Protein AF-0000000087416046 (afdb_homodimer)

pLDDT: mean 92.06, std 15.24, range [21.73, 98.94]

Nearest PDB structures (foldseek):
  7p24-assembly1_AAA  TM=9.335E-01  e=4.033E-49  Bacteroides thetaiotaomicron VPI-5482
  7lj2-assembly2_B  TM=8.803E-01  e=3.983E-43  Bacteroides uniformis
  7sno-assembly1_A  TM=9.105E-01  e=3.456E-42  Phocaeicola plebeius DSM 17135
  7lha-assembly2_B  TM=8.702E-01  e=7.708E-43  Bacteroides uniformis
  7lha-assembly1_A  TM=8.653E-01  e=3.456E-42  Bacteroides uniformis

Solvent-accessible surface area (backbone atoms only — not comparable to full-atom values): 48612 Å² total; per-residue (Å²): 141,78,86,68,85,73,79,75,73,75,80,80,78,76,75,75,74,73,74,70,74,70,71,68,73,73,69,74,78,56,49,24,37,36,41,37,30,29,27,40,34,29,43,49,81,31,32,82,59,67,30,85,81,52,71,30,68,48,55,35,45,37,28,52,43,1,32,28,38,77,32,24,31,36,45,26,25,39,62,24,23,24,42,49,14,33,37,41,6,26,55,40,79,69,52,52,19,49,26,85,81,57,24,50,68,51,86,83,56,70,35,45,62,54,56,42,40,75,70,59,30,46,32,34,41,25,29,49,50,45,27,55,74,34,57,36,89,53,82,63,78,38,40,36,30,28,60,59,80,68,39,51,70,64,20,50,40,16,56,39,65,84,37,63,74,35,79,49,90,51,43,37,58,58,52,34,43,49,52,47,47,51,46,68,74,66,52,70,82,88,44,42,36,36,37,37,43,21,38,53,44,37,33,87,68,25,59,50,53,78,94,44,69,68,60,62,52,75,49,69,66,80,79,42,93,40,31,66,37,56,83,70,66,38,67,67,60,46,66,62,65,70,63,32,57,36,39,63,57,73,43,61,60,34,54,40,67,54,49,46,51,47,30,33,47,43,22,43,42,54,49,23,53,43,49,35,52,49,53,50,50,30,50,74,69,73,40,44,73,51,26,35,37,36,38,34,35,30,16,9,28,34,77,22,50,56,30,20,39,56,51,52,48,87,50,62,47,10,18,27,16,40,35,30,38,21,29,62,82,69,23,59,62,54,37,74,45,70,64,69,43,45,40,28,18,49,29,31,27,54,29,52,64,55,72,42,86,67,62,83,80,35,67,37,53,54,53,67,76,53,48,76,63,53,83,80,55,88,73,71,66,60,52,64,38,46,40,57,48,55,86,47,99,37,44,39,61,28,29,34,31,30,43,41,86,43,42,36,40,39,39,29,73,50,84,80,67,46,66,41,25,30,50,38,76,84,33,72,81,62,66,65,45,48,53,90,38,77,93,41,47,66,59,50,52,54,48,54,49,48,39,52,48,46,38,58,76,64,61,39,71,78,78,115,138,84,83,79,79,73,81,75,70,88,73,78,76,75,76,75,74,72,73,70,73,70,69,69,71,74,68,74,78,56,50,25,38,37,41,38,30,29,27,40,33,28,44,49,80,32,32,80,61,65,30,86,80,53,72,30,70,47,55,34,45,37,27,51,42,1,33,28,38,77,32,22,32,35,44,25,24,38,61,23,23,23,42,50,14,34,36,40,6,25,54,40,78,70,51,51,18,48,27,85,80,58,23,49,68,52,87,85,56,71,35,44,63,54,55,40,40,76,70,59,32,47,33,35,42,23,29,49,50,47,27,55,72,35,58,38,88,54,84,65,78,37,40,35,32,26,60,59,79,66,37,50,70,64,19,50,41,17,57,39,64,86,37,63,73,36,79,48,90,52,43,38,58,59,53,35,43,50,52,48,47,52,45,68,75,65,53,70,83,88,43,42,37,34,38,37,43,20,37,52,43,37,33,86,68,25,59,50,51,78,93,45,71,68,60,62,52,74,49,69,66,79,78,41,94,40,32,66,37,56,83,69,66,38,68,68,60,45,64,62,65,70,63,32,56,36,38,63,57,74,44,62,61,35,56,41,68,53,49,49,51,45,29,33,48,43,22,43,42,53,49,22,53,43,51,36,52,49,52,50,50,29,49,74,69,72,40,42,72,50,26,35,36,36,39,36,36,30,16,8,29,35,77,23,50,58,30,19,38,54,51,53,48,89,52,64,48,10,17,26,16,39,35,28,39,21,28,61,85,68,22,58,60,55,37,74,44,70,65,69,43,44,40,27,19,48,30,32,26,54,29,53,64,54,70,42,84,66,61,83,81,36,67,38,55,53,54,66,76,55,46,77,61,53,82,80,56,87,72,71,64,60,49,64,37,47,41,56,47,54,86,49,99,36,44,41,60,28,30,34,30,30,42,42,87,43,42,36,40,39,39,31,71,49,86,80,67,46,66,41,26,29,50,39,76,86,33,73,79,62,66,64,46,46,54,90,38,78,91,41,48,66,58,50,52,54,46,54,50,49,38,52,50,47,38,59,76,63,61,40,72,75,77,116

Structure (mmCIF, N/CA/C/O backbone):
data_AF-0000000087416046-model_v1
#
loop_
_entity.id
_entity.type
_entity.pdbx_description
1 polymer Arylsulfatase
#
loop_
_atom_site.group_PDB
_atom_site.id
_atom_site.type_symbol
_atom_site.label_atom_id
_atom_site.label_alt_id
_atom_site.label_comp_id
_atom_site.label_asym_id
_atom_site.label_entity_id
_atom_site.label_seq_id
_atom_site.pdbx_PDB_ins_code
_atom_site.Cartn_x
_atom_site.Cartn_y
_atom_site.Cartn_z
_atom_site.occupancy
_atom_site.B_iso_or_equiv
_atom_site.auth_seq_id
_atom_site.auth_comp_id
_atom_site.auth_asym_id
_atom_site.auth_atom_id
_atom_site.pdbx_PDB_model_num
ATOM 1 N N . MET A 1 1 ? 28.672 112.625 49.062 1 23.53 1 MET A N 1
ATOM 2 C CA . MET A 1 1 ? 27.953 111.438 49.562 1 23.53 1 MET A CA 1
ATOM 3 C C . MET A 1 1 ? 27.938 110.312 48.5 1 23.53 1 MET A C 1
ATOM 5 O O . MET A 1 1 ? 27.922 110.625 47.312 1 23.53 1 MET A O 1
ATOM 9 N N . THR A 1 2 ? 28.062 109 48.969 1 24.58 2 THR A N 1
ATOM 10 C CA . THR A 1 2 ? 28.391 107.562 48.969 1 24.58 2 THR A CA 1
ATOM 11 C C . THR A 1 2 ? 27.281 106.75 48.312 1 24.58 2 THR A C 1
ATOM 13 O O . THR A 1 2 ? 27.281 105.5 48.375 1 24.58 2 THR A O 1
ATOM 16 N N . ILE A 1 3 ? 26.328 107.375 47.688 1 21.84 3 ILE A N 1
ATOM 17 C CA . ILE A 1 3 ? 25.141 106.562 47.5 1 21.84 3 ILE A CA 1
ATOM 18 C C . ILE A 1 3 ? 25.5 105.312 46.688 1 21.84 3 ILE A C 1
ATOM 20 O O . ILE A 1 3 ? 26.109 105.438 45.625 1 21.84 3 ILE A O 1
ATOM 24 N N . ARG A 1 4 ? 25.25 104.188 47.375 1 27.11 4 ARG A N 1
ATOM 25 C CA . ARG A 1 4 ? 25.25 102.75 47.594 1 27.11 4 ARG A CA 1
ATOM 26 C C . ARG A 1 4 ? 24.469 102 46.5 1 27.11 4 ARG A C 1
ATOM 28 O O . ARG A 1 4 ? 24.141 100.812 46.625 1 27.11 4 ARG A O 1
ATOM 35 N N . HIS A 1 5 ? 24.016 102.688 45.344 1 24.22 5 HIS A N 1
ATOM 36 C CA . HIS A 1 5 ? 22.969 101.938 44.625 1 24.22 5 HIS A CA 1
ATOM 37 C C . HIS A 1 5 ? 23.484 100.625 44.125 1 24.22 5 HIS A C 1
ATOM 39 O O . HIS A 1 5 ? 24.531 100.562 43.469 1 24.22 5 HIS A O 1
ATOM 45 N N . MET A 1 6 ? 23.25 99.5 44.906 1 29.17 6 MET A N 1
ATOM 46 C CA . MET A 1 6 ? 23.484 98.062 44.812 1 29.17 6 MET A CA 1
ATOM 47 C C . MET A 1 6 ? 22.797 97.5 43.562 1 29.17 6 MET A C 1
ATOM 49 O O . MET A 1 6 ? 21.578 97.562 43.469 1 29.17 6 MET A O 1
ATOM 53 N N . ILE A 1 7 ? 23.219 97.75 42.344 1 26.92 7 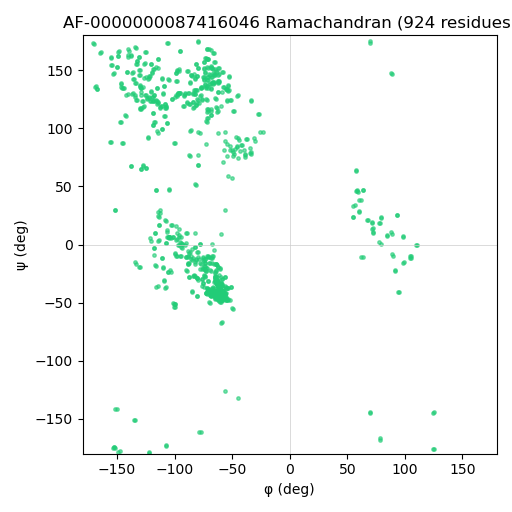ILE A N 1
ATOM 54 C CA . ILE A 1 7 ? 22.641 97.188 41.125 1 26.92 7 ILE A CA 1
ATOM 55 C C . ILE A 1 7 ? 22.672 95.625 41.188 1 26.92 7 ILE A C 1
ATOM 57 O O . ILE A 1 7 ? 23.734 95.062 41.281 1 26.92 7 ILE A O 1
ATOM 61 N N . LEU A 1 8 ? 21.719 95 41.875 1 31.66 8 LEU A N 1
ATOM 62 C CA . LEU A 1 8 ? 21.484 93.562 42 1 31.66 8 LEU A CA 1
ATOM 63 C C . LEU A 1 8 ? 21.312 92.938 40.625 1 31.66 8 LEU A C 1
ATOM 65 O O . LEU A 1 8 ? 20.219 93 40.031 1 31.66 8 LEU A O 1
ATOM 69 N N . THR A 1 9 ? 21.859 93.375 39.562 1 26.53 9 THR A N 1
ATOM 70 C CA . THR A 1 9 ? 21.25 92.75 38.375 1 26.53 9 THR A CA 1
ATOM 71 C C . THR A 1 9 ? 21.312 91.25 38.406 1 26.53 9 THR A C 1
ATOM 73 O O . THR A 1 9 ? 21.953 90.688 39.312 1 26.53 9 THR A O 1
ATOM 76 N N . MET A 1 10 ? 21.812 90.5 37.469 1 29 10 MET A N 1
ATOM 77 C CA . MET A 1 10 ? 21.266 89.75 36.375 1 29 10 MET A CA 1
ATOM 78 C C . MET A 1 10 ? 21.484 88.25 36.594 1 29 10 MET A C 1
ATOM 80 O O . MET A 1 10 ? 22.562 87.75 36.281 1 29 10 MET A O 1
ATOM 84 N N . SER A 1 11 ? 21.609 87.5 37.719 1 29.94 11 SER A N 1
ATOM 85 C CA . SER A 1 11 ? 22.234 86.25 37.469 1 29.94 11 SER A CA 1
ATOM 86 C C . SER A 1 11 ? 21.297 85.312 36.719 1 29.94 11 SER A C 1
ATOM 88 O O . SER A 1 11 ? 20.188 85 37.219 1 29.94 11 SER A O 1
ATOM 90 N N . LEU A 1 12 ? 21.203 85.312 35.375 1 32.19 12 LEU A N 1
ATOM 91 C CA . LEU A 1 12 ? 20.484 84.375 34.531 1 32.19 12 LEU A CA 1
ATOM 92 C C . LEU A 1 12 ? 20.906 82.938 34.812 1 32.19 12 LEU A C 1
ATOM 94 O O . LEU A 1 12 ? 22.062 82.562 34.625 1 32.19 12 LEU A O 1
ATOM 98 N N . LEU A 1 13 ? 20.453 82.312 35.938 1 33.59 13 LEU A N 1
ATOM 99 C CA . LEU A 1 13 ? 20.625 80.875 36.156 1 33.59 13 LEU A CA 1
ATOM 100 C C . LEU A 1 13 ? 20.125 80.062 34.969 1 33.59 13 LEU A C 1
ATOM 102 O O . LEU A 1 13 ? 18.938 80.125 34.625 1 33.59 13 LEU A O 1
ATOM 106 N N . GLY A 1 14 ? 20.906 79.812 33.875 1 33.25 14 GLY A N 1
ATOM 107 C CA . GLY A 1 14 ? 20.656 78.875 32.812 1 33.25 14 GLY A CA 1
ATOM 108 C C . GLY A 1 14 ? 20.219 77.5 33.312 1 33.25 14 GLY A C 1
ATOM 109 O O . GLY A 1 14 ? 20.906 76.938 34.125 1 33.25 14 GLY A O 1
ATOM 110 N N . ALA A 1 15 ? 18.875 77.25 33.438 1 36.81 15 ALA A N 1
ATOM 111 C CA . ALA A 1 15 ? 18.266 75.938 33.656 1 36.81 15 ALA A CA 1
ATOM 112 C C . ALA A 1 15 ? 18.906 74.875 32.75 1 36.81 15 ALA A C 1
ATOM 114 O O . ALA A 1 15 ? 18.875 75 31.516 1 36.81 15 ALA A O 1
ATOM 115 N N . VAL A 1 16 ? 19.922 74.188 33.125 1 38.81 16 VAL A N 1
ATOM 116 C CA . VAL A 1 16 ? 20.406 73 32.5 1 38.81 16 VAL A CA 1
ATOM 117 C C . VAL A 1 16 ? 19.25 72 32.281 1 38.81 16 VAL A C 1
ATOM 119 O O . VAL A 1 16 ? 18.672 71.5 33.25 1 38.81 16 VAL A O 1
ATOM 122 N N . TRP A 1 17 ? 18.438 72.188 31.25 1 36.34 17 TRP A N 1
ATOM 123 C CA . TRP A 1 17 ? 17.562 71.125 30.844 1 36.34 17 TRP A CA 1
ATOM 124 C C . TRP A 1 17 ? 18.328 69.812 30.734 1 36.34 17 TRP A C 1
ATOM 126 O O . TRP A 1 17 ? 19.156 69.625 29.844 1 36.34 17 TRP A O 1
ATOM 136 N N . LEU A 1 18 ? 18.609 69.188 31.812 1 37.66 18 LEU A N 1
ATOM 137 C CA . LEU A 1 18 ? 19 67.812 31.719 1 37.66 18 LEU A CA 1
ATOM 138 C C . LEU A 1 18 ? 18.047 67 30.812 1 37.66 18 LEU A C 1
ATOM 140 O O . LEU A 1 18 ? 16.844 66.938 31.109 1 37.66 18 LEU A O 1
ATOM 144 N N . GLY A 1 19 ? 18.234 67.062 29.516 1 37.56 19 GLY A N 1
ATOM 145 C CA . GLY A 1 19 ? 17.594 66.125 28.641 1 37.56 19 GLY A CA 1
ATOM 146 C C . GLY A 1 19 ? 17.562 64.688 29.219 1 37.56 19 GLY A C 1
ATOM 147 O O . GLY A 1 19 ? 18.609 64.062 29.422 1 37.56 19 GLY A O 1
ATOM 148 N N . ALA A 1 20 ? 16.625 64.375 30.094 1 37.91 20 ALA A N 1
ATOM 149 C CA . ALA A 1 20 ? 16.359 63 30.391 1 37.91 20 ALA A CA 1
ATOM 150 C C . ALA A 1 20 ? 16.359 62.156 29.125 1 37.91 20 ALA A C 1
ATOM 152 O O . ALA A 1 20 ? 15.562 62.406 28.203 1 37.91 20 ALA A O 1
ATOM 153 N N . ASP A 1 21 ? 17.438 61.719 28.703 1 39.78 21 ASP A N 1
ATOM 154 C CA . ASP A 1 21 ? 17.391 60.656 27.719 1 39.78 21 ASP A CA 1
ATOM 155 C C . ASP A 1 21 ? 16.203 59.719 27.953 1 39.78 21 ASP A C 1
ATOM 157 O O . ASP A 1 21 ? 16.125 59.062 29 1 39.78 21 ASP A O 1
ATOM 161 N N . ARG A 1 22 ? 15.031 60.094 27.578 1 41.56 22 ARG A N 1
ATOM 162 C CA . ARG A 1 22 ? 13.992 59.062 27.5 1 41.56 22 ARG A CA 1
ATOM 163 C C . ARG A 1 22 ? 14.586 57.719 27.078 1 41.56 22 ARG A C 1
ATOM 165 O O . ARG A 1 22 ? 14.992 57.562 25.938 1 41.56 22 ARG A O 1
ATOM 172 N N . VAL A 1 23 ? 15.164 57.062 27.969 1 40.38 23 VAL A N 1
ATOM 173 C CA . VAL A 1 23 ? 15.328 55.656 27.656 1 40.38 23 VAL A CA 1
ATOM 174 C C . VAL A 1 23 ? 14.094 55.125 26.938 1 40.38 23 VAL A C 1
ATOM 176 O O . VAL A 1 23 ? 13 55.094 27.5 1 40.38 23 VAL A O 1
ATOM 179 N N . GLN A 1 24 ? 13.906 55.438 25.672 1 39.31 24 GLN A N 1
ATOM 180 C CA . GLN A 1 24 ? 12.891 54.688 24.969 1 39.31 24 GLN A CA 1
ATOM 181 C C . GLN A 1 24 ? 12.781 53.281 25.531 1 39.31 24 GLN A C 1
ATOM 183 O O . GLN A 1 24 ? 13.781 52.562 25.641 1 39.31 24 GLN A O 1
ATOM 188 N N . ALA A 1 25 ? 12.016 53 26.406 1 40.66 25 ALA A N 1
ATOM 189 C CA . ALA A 1 25 ? 11.688 51.625 26.797 1 40.66 25 ALA A CA 1
ATOM 190 C C . ALA A 1 25 ? 11.906 50.656 25.625 1 40.66 25 ALA A C 1
ATOM 192 O O . ALA A 1 25 ? 11.367 50.844 24.547 1 40.66 25 ALA A O 1
ATOM 193 N N . ALA A 1 26 ? 12.977 50 25.531 1 42.91 26 ALA A N 1
ATOM 194 C CA . ALA A 1 26 ? 13.258 49 24.531 1 42.91 26 ALA A CA 1
ATOM 195 C C . ALA A 1 26 ? 12.016 48.156 24.219 1 42.91 26 ALA A C 1
ATOM 197 O O . ALA A 1 26 ? 11.352 47.656 25.141 1 42.91 26 ALA A O 1
ATOM 198 N N . GLU A 1 27 ? 11.203 48.5 23.266 1 49.03 27 GLU A N 1
ATOM 199 C CA . GLU A 1 27 ? 10.133 47.594 22.828 1 49.03 27 GLU A CA 1
ATOM 200 C C . GLU A 1 27 ? 10.5 46.156 23.078 1 49.03 27 GLU A C 1
ATOM 202 O O . GLU A 1 27 ? 11.648 45.75 22.875 1 49.03 27 GLU A O 1
ATOM 207 N N . PRO A 1 28 ? 9.82 45.469 24 1 54 28 PRO A N 1
ATOM 208 C CA . PRO A 1 28 ? 10.148 44.062 24.219 1 54 28 PRO A CA 1
ATOM 209 C C . PRO A 1 28 ? 10.57 43.375 22.922 1 54 28 PRO A C 1
ATOM 211 O O . PRO A 1 28 ? 10.07 43.688 21.844 1 54 28 PRO A O 1
ATOM 214 N N . PRO A 1 29 ? 11.719 42.812 22.984 1 68.25 29 PRO A N 1
ATOM 215 C CA . PRO A 1 29 ? 12.25 42.156 21.797 1 68.25 29 PRO A CA 1
ATOM 216 C C . PRO A 1 29 ? 11.242 41.219 21.141 1 68.25 29 PRO A C 1
ATOM 218 O O . PRO A 1 29 ? 10.531 40.469 21.828 1 68.25 29 PRO A O 1
ATOM 221 N N . ARG A 1 30 ? 10.812 41.531 19.938 1 89.44 30 ARG A N 1
ATOM 222 C CA . ARG A 1 30 ? 9.961 40.688 19.109 1 89.44 30 ARG A CA 1
ATOM 223 C C . ARG A 1 30 ? 10.461 39.25 19.094 1 89.44 30 ARG A C 1
ATOM 225 O O . ARG A 1 30 ? 11.656 39 18.953 1 89.44 30 ARG A O 1
ATOM 232 N N . PRO A 1 31 ? 9.555 38.344 19.391 1 96.75 31 PRO A N 1
ATOM 233 C CA . PRO A 1 31 ? 10.016 36.938 19.406 1 96.75 31 PRO A CA 1
ATOM 234 C C . PRO A 1 31 ? 10.398 36.438 18.031 1 96.75 31 PRO A C 1
ATOM 236 O O . PRO A 1 31 ? 9.953 36.969 17.016 1 96.75 31 PRO A O 1
ATOM 239 N N . ASN A 1 32 ? 11.352 35.438 18 1 98.38 32 ASN A N 1
ATOM 240 C CA . ASN A 1 32 ? 11.492 34.562 16.844 1 98.38 32 ASN A CA 1
ATOM 241 C C . ASN A 1 32 ? 10.336 33.562 16.75 1 98.38 32 ASN A C 1
ATOM 243 O O . ASN A 1 32 ? 9.602 33.375 17.719 1 98.38 32 ASN A O 1
ATOM 247 N N . PHE A 1 33 ? 10.156 33 15.539 1 98.81 33 PHE A N 1
ATOM 248 C CA . PHE A 1 33 ? 9.102 32.031 15.359 1 98.81 33 PHE A CA 1
ATOM 249 C C . PHE A 1 33 ? 9.633 30.781 14.672 1 98.81 33 PHE A C 1
ATOM 251 O O . PHE A 1 33 ? 10.438 30.875 13.734 1 98.81 33 PHE A O 1
ATOM 258 N N . VAL A 1 34 ? 9.219 29.594 15.156 1 98.94 34 VAL A N 1
ATOM 259 C CA . VAL A 1 34 ? 9.258 28.344 14.414 1 98.94 34 VAL A CA 1
ATOM 260 C C . VAL A 1 34 ? 7.844 27.766 14.32 1 98.94 34 VAL A C 1
ATOM 262 O O . VAL A 1 34 ? 7.176 27.578 15.336 1 98.94 34 VAL A O 1
ATOM 265 N N . ILE A 1 35 ? 7.43 27.547 13.125 1 98.94 35 ILE A N 1
ATOM 266 C CA . ILE A 1 35 ? 6.098 27 12.898 1 98.94 35 ILE A CA 1
ATOM 267 C C . ILE A 1 35 ? 6.215 25.641 12.211 1 98.94 35 ILE A C 1
ATOM 269 O O . ILE A 1 35 ? 6.492 25.562 11.016 1 98.94 35 ILE A O 1
ATOM 273 N N . PHE A 1 36 ? 5.973 24.625 13.008 1 98.94 36 PHE A N 1
ATOM 274 C CA . PHE A 1 36 ? 5.93 23.25 12.492 1 98.94 36 PHE A CA 1
ATOM 275 C C . PHE A 1 36 ? 4.535 22.906 11.977 1 98.94 36 PHE A C 1
ATOM 277 O O . PHE A 1 36 ? 3.533 23.266 12.594 1 98.94 36 PHE A O 1
ATOM 284 N N . MET A 1 37 ? 4.527 22.219 10.867 1 98.81 37 MET A N 1
ATOM 285 C CA . MET A 1 37 ? 3.26 21.672 10.398 1 98.81 37 MET A CA 1
ATOM 286 C C . MET A 1 37 ? 3.457 20.266 9.812 1 98.81 37 MET A C 1
ATOM 288 O O . MET A 1 37 ? 4.367 20.047 9.016 1 98.81 37 MET A O 1
ATOM 292 N N . THR A 1 38 ? 2.664 19.359 10.258 1 98.81 38 THR A N 1
ATOM 293 C CA . THR A 1 38 ? 2.621 18.031 9.656 1 98.81 38 THR A CA 1
ATOM 294 C C . THR A 1 38 ? 1.504 17.953 8.617 1 98.81 38 THR A C 1
ATOM 296 O O . THR A 1 38 ? 0.686 18.859 8.5 1 98.81 38 THR A O 1
ATOM 299 N N . ASP A 1 39 ? 1.537 16.891 7.809 1 98.25 39 ASP A N 1
ATOM 300 C CA . ASP A 1 39 ? 0.532 16.641 6.781 1 98.25 39 ASP A CA 1
ATOM 301 C C . ASP A 1 39 ? -0.323 15.422 7.141 1 98.25 39 ASP A C 1
ATOM 303 O O . ASP A 1 39 ? 0.093 14.281 6.93 1 98.25 39 ASP A O 1
ATOM 307 N N . ASP A 1 40 ? -1.564 15.703 7.707 1 98.5 40 ASP A N 1
ATOM 308 C CA . ASP A 1 40 ? -2.52 14.641 7.977 1 98.5 40 ASP A CA 1
ATOM 309 C C . ASP A 1 40 ? -2.381 14.125 9.406 1 98.5 40 ASP A C 1
ATOM 311 O O . ASP A 1 40 ? -2.725 12.984 9.703 1 98.5 40 ASP A O 1
ATOM 315 N N . GLN A 1 41 ? -1.865 14.914 10.375 1 98.81 41 GLN A N 1
ATOM 316 C CA . GLN A 1 41 ? -1.729 14.422 11.742 1 98.81 41 GLN A CA 1
ATOM 317 C C . GLN A 1 41 ? -2.992 14.695 12.555 1 98.81 41 GLN A C 1
ATOM 319 O O . GLN A 1 41 ? -3.385 15.852 12.734 1 98.81 41 GLN A O 1
ATOM 324 N N . ARG A 1 42 ? -3.512 13.688 13.031 1 98.56 42 ARG A N 1
ATOM 325 C CA . ARG A 1 42 ? -4.695 13.75 13.883 1 98.56 42 ARG A CA 1
ATOM 326 C C . ARG A 1 42 ? -4.344 14.266 15.273 1 98.56 42 ARG A C 1
ATOM 328 O O . ARG A 1 42 ? -3.205 14.133 15.727 1 98.56 42 ARG A O 1
ATOM 335 N N . PHE A 1 43 ? -5.32 14.805 15.977 1 98.38 43 PHE A N 1
ATOM 336 C CA . PHE A 1 43 ? -5.133 15.516 17.234 1 98.38 43 PHE A CA 1
ATOM 337 C C . PHE A 1 43 ? -4.551 14.602 18.297 1 98.38 43 PHE A C 1
ATOM 339 O O . PHE A 1 43 ? -3.828 15.047 19.188 1 98.38 43 PHE A O 1
ATOM 346 N N . ASP A 1 44 ? -4.863 13.305 18.25 1 97.88 44 ASP A N 1
ATOM 347 C CA . ASP A 1 44 ? -4.496 12.406 19.328 1 97.88 44 ASP A CA 1
ATOM 348 C C . ASP A 1 44 ? -3.311 11.531 18.938 1 97.88 44 ASP A C 1
ATOM 350 O O . ASP A 1 44 ? -2.979 10.57 19.641 1 97.88 44 ASP A O 1
ATOM 354 N N . ALA A 1 45 ? -2.736 11.797 17.812 1 98.44 45 ALA A N 1
ATOM 355 C CA . ALA A 1 45 ? -1.503 11.117 17.438 1 98.44 45 ALA A CA 1
ATOM 356 C C . ALA A 1 45 ? -0.289 11.773 18.078 1 98.44 45 ALA A C 1
ATOM 358 O O . ALA A 1 45 ? 0.648 12.18 17.391 1 98.44 45 ALA A O 1
ATOM 359 N N . LEU A 1 46 ? -0.375 11.93 19.359 1 97.56 46 LEU A N 1
ATOM 360 C CA . LEU A 1 46 ? 0.588 12.5 20.297 1 97.56 46 LEU A CA 1
ATOM 361 C C . LEU A 1 46 ? 0.515 11.805 21.641 1 97.56 46 LEU A C 1
ATOM 363 O O . LEU A 1 46 ? -0.576 11.578 22.172 1 97.56 46 LEU A O 1
ATOM 367 N N . SER A 1 47 ? 1.684 11.484 22.203 1 98 47 SER A N 1
ATOM 368 C CA . SER A 1 47 ? 1.647 10.844 23.516 1 98 47 SER A CA 1
ATOM 369 C C . SER A 1 47 ? 1.084 11.781 24.578 1 98 47 SER A C 1
ATOM 371 O O . SER A 1 47 ? 0.379 11.352 25.484 1 98 47 SER A O 1
ATOM 373 N N . CYS A 1 48 ? 1.255 13.078 24.5 1 97.94 48 CYS A N 1
ATOM 374 C CA . CYS A 1 48 ? 0.728 14.023 25.484 1 97.94 48 CYS A CA 1
ATOM 375 C C . CYS A 1 48 ? -0.775 14.203 25.312 1 97.94 48 CYS A C 1
ATOM 377 O O . CYS A 1 48 ? -1.438 14.781 26.172 1 97.94 48 CYS A O 1
ATOM 379 N N . ALA A 1 49 ? -1.312 13.727 24.25 1 97.88 49 ALA A N 1
ATOM 380 C CA . ALA A 1 49 ? -2.754 13.781 24.031 1 97.88 49 ALA A CA 1
ATOM 381 C C . ALA A 1 49 ? -3.416 12.453 24.406 1 97.88 49 ALA A C 1
ATOM 383 O O . ALA A 1 49 ? -4.602 12.25 24.141 1 97.88 49 ALA A O 1
ATOM 384 N N . GLY A 1 50 ? -2.629 11.523 24.938 1 96.94 50 GLY A N 1
ATOM 385 C CA . GLY A 1 50 ? -3.213 10.305 25.469 1 96.94 50 GLY A CA 1
ATOM 386 C C . GLY A 1 50 ? -2.906 9.078 24.641 1 96.94 50 GLY A C 1
ATOM 387 O O . GLY A 1 50 ? -3.324 7.973 24.969 1 96.94 50 GLY A O 1
ATOM 388 N N . ASN A 1 51 ? -2.17 9.219 23.531 1 97.56 51 ASN A N 1
ATOM 389 C CA . ASN A 1 51 ? -1.805 8.055 22.734 1 97.56 51 ASN A CA 1
ATOM 390 C C . ASN A 1 51 ? -0.899 7.105 23.5 1 97.56 51 ASN A C 1
ATOM 392 O O . ASN A 1 51 ? 0.151 7.508 24 1 97.56 51 ASN A O 1
ATOM 396 N N . THR A 1 52 ? -1.249 5.867 23.609 1 96.62 52 THR A N 1
ATOM 397 C CA . THR A 1 52 ? -0.513 4.93 24.438 1 96.62 52 THR A CA 1
ATOM 398 C C . THR A 1 52 ? 0.459 4.102 23.609 1 96.62 52 THR A C 1
ATOM 400 O O . THR A 1 52 ? 1.313 3.402 24.156 1 96.62 52 THR A O 1
ATOM 403 N N . ILE A 1 53 ? 0.375 4.184 22.297 1 96.81 53 ILE A N 1
ATOM 404 C CA . ILE A 1 53 ? 1.226 3.408 21.406 1 96.81 53 ILE A CA 1
ATOM 405 C C . ILE A 1 53 ? 2.354 4.289 20.859 1 96.81 53 ILE A C 1
ATOM 407 O O . ILE A 1 53 ? 3.529 3.936 20.984 1 96.81 53 ILE A O 1
ATOM 411 N N . LEU A 1 54 ? 2.033 5.445 20.344 1 98.12 54 LEU A N 1
ATOM 412 C CA . LEU A 1 54 ? 2.982 6.387 19.766 1 98.12 54 LEU A CA 1
ATOM 413 C C . LEU A 1 54 ? 3.621 7.254 20.844 1 98.12 54 LEU A C 1
ATOM 415 O O . LEU A 1 54 ? 2.918 7.891 21.625 1 98.12 54 LEU A O 1
ATOM 419 N N . GLN A 1 55 ? 4.918 7.23 20.922 1 98 55 GLN A N 1
ATOM 420 C CA . GLN A 1 55 ? 5.656 8.117 21.812 1 98 55 GLN A CA 1
ATOM 421 C C . GLN A 1 55 ? 6.273 9.281 21.047 1 98 55 GLN A C 1
ATOM 423 O O . GLN A 1 55 ? 6.973 9.07 20.047 1 98 55 GLN A O 1
ATOM 428 N N . THR A 1 56 ? 5.984 10.453 21.469 1 98.69 56 THR A N 1
ATOM 429 C CA . THR A 1 56 ? 6.48 11.656 20.812 1 98.69 56 THR A CA 1
ATOM 430 C C . THR A 1 56 ? 7.121 12.594 21.828 1 98.69 56 THR A C 1
ATOM 432 O O . THR A 1 56 ? 6.68 13.734 22 1 98.69 56 THR A O 1
ATOM 435 N N . PRO A 1 57 ? 8.219 12.203 22.469 1 98.81 57 PRO A N 1
ATOM 436 C CA . PRO A 1 57 ? 8.773 12.945 23.594 1 98.81 57 PRO A CA 1
ATOM 437 C C . PRO A 1 57 ? 9.211 14.359 23.219 1 98.81 57 PRO A C 1
ATOM 439 O O . PRO A 1 57 ? 9.102 15.281 24.031 1 98.81 57 PRO A O 1
ATOM 442 N N . ASN A 1 58 ? 9.742 14.578 22.031 1 98.88 58 ASN A N 1
ATOM 443 C CA . ASN A 1 58 ? 10.188 15.914 21.641 1 98.88 58 ASN A CA 1
ATOM 444 C C . ASN A 1 58 ? 9.008 16.859 21.406 1 98.88 58 ASN A C 1
ATOM 446 O O . ASN A 1 58 ? 9.055 18.016 21.797 1 98.88 58 ASN A O 1
ATOM 450 N N . ILE A 1 59 ? 7.957 16.359 20.797 1 98.94 59 ILE A N 1
ATOM 451 C CA . ILE A 1 59 ? 6.75 17.156 20.609 1 98.94 59 ILE A CA 1
ATOM 452 C C . ILE A 1 59 ? 6.09 17.406 21.969 1 98.94 59 ILE A C 1
ATOM 454 O O . ILE A 1 59 ? 5.617 18.516 22.234 1 98.94 59 ILE A O 1
ATOM 458 N N . ASP A 1 60 ? 6.125 16.406 22.828 1 98.75 60 ASP A N 1
ATOM 459 C CA . ASP A 1 60 ? 5.539 16.516 24.156 1 98.75 60 ASP A CA 1
ATOM 460 C C . ASP A 1 60 ? 6.234 17.594 24.984 1 98.75 60 ASP A C 1
ATOM 462 O O . ASP A 1 60 ? 5.609 18.25 25.828 1 98.75 60 ASP A O 1
ATOM 466 N N . ARG A 1 61 ? 7.441 17.75 24.734 1 98.62 61 ARG A N 1
ATOM 467 C CA . ARG A 1 61 ? 8.195 18.797 25.422 1 98.62 61 ARG A CA 1
ATOM 468 C C . ARG A 1 61 ? 7.621 20.172 25.125 1 98.62 61 ARG A C 1
ATOM 470 O O . ARG A 1 61 ? 7.594 21.047 26 1 98.62 61 ARG A O 1
ATOM 477 N N . LEU A 1 62 ? 7.164 20.406 23.922 1 98.75 62 LEU A N 1
ATOM 478 C CA . LEU A 1 62 ? 6.527 21.672 23.578 1 98.75 62 LEU A CA 1
ATOM 479 C C . LEU A 1 62 ? 5.273 21.891 24.422 1 98.75 62 LEU A C 1
ATOM 481 O O . LEU A 1 62 ? 5.02 23.016 24.875 1 98.75 62 LEU A O 1
ATOM 485 N N . ALA A 1 63 ? 4.531 20.828 24.562 1 98.44 63 ALA A N 1
ATOM 486 C CA . ALA A 1 63 ? 3.336 20.906 25.406 1 98.44 63 ALA A CA 1
ATOM 487 C C . ALA A 1 63 ? 3.705 21.141 26.859 1 98.44 63 ALA A C 1
ATOM 489 O O . ALA A 1 63 ? 3.104 21.984 27.531 1 98.44 63 ALA A O 1
ATOM 490 N N . ALA A 1 64 ? 4.688 20.453 27.344 1 98.44 64 ALA A N 1
ATOM 491 C CA . ALA A 1 64 ? 5.105 20.516 28.75 1 98.44 64 ALA A CA 1
ATOM 492 C C . ALA A 1 64 ? 5.645 21.906 29.094 1 98.44 64 ALA A C 1
ATOM 494 O O . ALA A 1 64 ? 5.508 22.359 30.219 1 98.44 64 ALA A O 1
ATOM 495 N N . GLU A 1 65 ? 6.195 22.594 28.109 1 98.5 65 GLU A N 1
ATOM 496 C CA . GLU A 1 65 ? 6.828 23.875 28.344 1 98.5 65 GLU A CA 1
ATOM 497 C C . GLU A 1 65 ? 5.961 25.016 27.812 1 98.5 65 GLU A C 1
ATOM 499 O O . GLU A 1 65 ? 6.387 26.172 27.797 1 98.5 65 GLU A O 1
ATOM 504 N N . GLY A 1 66 ? 4.754 24.688 27.359 1 98.5 66 GLY A N 1
ATOM 505 C CA . GLY A 1 66 ? 3.891 25.688 26.766 1 98.5 66 GLY A CA 1
ATOM 506 C C . GLY A 1 66 ? 2.414 25.391 26.953 1 98.5 66 GLY A C 1
ATOM 507 O O . GLY A 1 66 ? 1.988 25.047 28.062 1 98.5 66 GLY A O 1
ATOM 508 N N . LEU A 1 67 ? 1.677 25.688 25.906 1 98.62 67 LEU A N 1
ATOM 509 C CA . LEU A 1 67 ? 0.223 25.562 25.906 1 98.62 67 LEU A CA 1
ATOM 510 C C . LEU A 1 67 ? -0.234 24.562 24.844 1 98.62 67 LEU A C 1
ATOM 512 O O . LEU A 1 67 ? 0.201 24.625 23.703 1 98.62 67 LEU A O 1
ATOM 516 N N . ARG A 1 68 ? -1.06 23.547 25.266 1 98.62 68 ARG A N 1
ATOM 517 C CA . ARG A 1 68 ? -1.722 22.625 24.344 1 98.62 68 ARG A CA 1
ATOM 518 C C . ARG A 1 68 ? -3.215 22.922 24.266 1 98.62 68 ARG A C 1
ATOM 520 O O . ARG A 1 68 ? -3.922 22.891 25.266 1 98.62 68 ARG A O 1
ATOM 527 N N . PHE A 1 69 ? -3.654 23.25 23.062 1 98.5 69 PHE A N 1
ATOM 528 C CA . PHE A 1 69 ? -5.094 23.312 22.828 1 98.5 69 PHE A CA 1
ATOM 529 C C . PHE A 1 69 ? -5.648 21.922 22.516 1 98.5 69 PHE A C 1
ATOM 531 O O . PHE A 1 69 ? -5.121 21.219 21.656 1 98.5 69 PHE A O 1
ATOM 538 N N . THR A 1 70 ? -6.734 21.531 23.203 1 98 70 THR A N 1
ATOM 539 C CA . THR A 1 70 ? -7.309 20.203 22.984 1 98 70 THR A CA 1
ATOM 540 C C . THR A 1 70 ? -8.336 20.25 21.859 1 98 70 THR A C 1
ATOM 542 O O . THR A 1 70 ? -8.711 19.203 21.312 1 98 70 THR A O 1
ATOM 545 N N . ASN A 1 71 ? -8.781 21.469 21.516 1 98.06 71 ASN A N 1
ATOM 546 C CA . ASN A 1 71 ? -9.805 21.656 20.5 1 98.06 71 ASN A CA 1
ATOM 547 C C . ASN A 1 71 ? -9.336 22.609 19.406 1 98.06 71 ASN A C 1
ATOM 549 O O . ASN A 1 71 ? -9.906 23.688 19.234 1 98.06 71 ASN A O 1
ATOM 553 N N . MET A 1 72 ? -8.352 22.156 18.688 1 98.75 72 MET A N 1
ATOM 554 C CA . MET A 1 72 ? -7.91 22.812 17.469 1 98.75 72 MET A CA 1
ATOM 555 C C . MET A 1 72 ? -8.516 22.156 16.234 1 98.75 72 MET A C 1
ATOM 557 O O . MET A 1 72 ? -8.438 20.938 16.078 1 98.75 72 MET A O 1
ATOM 561 N N . PHE A 1 73 ? -9.133 22.984 15.32 1 98.88 73 PHE A N 1
ATOM 562 C CA . PHE A 1 73 ? -9.82 22.438 14.156 1 98.88 73 PHE A CA 1
ATOM 563 C C . PHE A 1 73 ? -9.391 23.156 12.883 1 98.88 73 PHE A C 1
ATOM 565 O O . PHE A 1 73 ? -8.992 24.312 12.93 1 98.88 73 PHE A O 1
ATOM 572 N N . VAL A 1 74 ? -9.438 22.422 11.812 1 98.88 74 VAL A N 1
ATOM 573 C CA . VAL A 1 74 ? -9.234 23.062 10.516 1 98.88 74 VAL A CA 1
ATOM 574 C C . VAL A 1 74 ? -10.586 23.359 9.875 1 98.88 74 VAL A C 1
ATOM 576 O O . VAL A 1 74 ? -11.555 22.609 10.062 1 98.88 74 VAL A O 1
ATOM 579 N N . THR A 1 75 ? -10.641 24.391 9.109 1 98.75 75 THR A N 1
ATOM 580 C CA . THR A 1 75 ? -11.906 24.875 8.586 1 98.75 75 THR A CA 1
ATOM 581 C C . THR A 1 75 ? -12.172 24.297 7.195 1 98.75 75 THR A C 1
ATOM 583 O O . THR A 1 75 ? -13.258 24.5 6.633 1 98.75 75 THR A O 1
ATOM 586 N N . ASN A 1 76 ? -11.297 23.688 6.613 1 98.5 76 ASN A N 1
ATOM 587 C CA . ASN A 1 76 ? -11.32 22.875 5.406 1 98.5 76 ASN A CA 1
ATOM 588 C C . ASN A 1 76 ? -10.312 21.734 5.484 1 98.5 76 ASN A C 1
ATOM 590 O O . ASN A 1 76 ? -9.109 21.953 5.332 1 98.5 76 ASN A O 1
ATOM 594 N N . SER A 1 77 ? -10.844 20.547 5.699 1 98.31 77 SER A N 1
ATOM 595 C CA . SER A 1 77 ? -9.961 19.406 5.949 1 98.31 77 SER A CA 1
ATOM 596 C C . SER A 1 77 ? -9.391 18.859 4.648 1 98.31 77 SER A C 1
ATOM 598 O O . SER A 1 77 ? -9.742 17.75 4.23 1 98.31 77 SER A O 1
ATOM 600 N N . LEU A 1 78 ? -8.562 19.656 4.082 1 97.5 78 LEU A N 1
ATOM 601 C CA . LEU A 1 78 ? -7.855 19.328 2.848 1 97.5 78 LEU A CA 1
ATOM 602 C C . LEU A 1 78 ? -6.527 20.078 2.77 1 97.5 78 LEU A C 1
ATOM 604 O O . LEU A 1 78 ? -6.434 21.219 3.193 1 97.5 78 LEU A O 1
ATOM 608 N N . CYS A 1 79 ? -5.555 19.516 2.182 1 96.25 79 CYS A N 1
ATOM 609 C CA . CYS A 1 79 ? -4.164 19.938 2.291 1 96.25 79 CYS A CA 1
ATOM 610 C C . CYS A 1 79 ? -4.004 21.375 1.816 1 96.25 79 CYS A C 1
ATOM 612 O O . CYS A 1 79 ? -3.725 22.281 2.617 1 96.25 79 CYS A O 1
ATOM 614 N N . ALA A 1 80 ? -4.184 21.672 0.487 1 96.19 80 ALA A N 1
ATOM 615 C CA . ALA A 1 80 ? -3.895 22.984 -0.07 1 96.19 80 ALA A CA 1
ATOM 616 C C . ALA A 1 80 ? -4.789 24.062 0.555 1 96.19 80 ALA A C 1
ATOM 618 O O . ALA A 1 80 ? -4.305 25.109 0.979 1 96.19 80 ALA A O 1
ATOM 619 N N . PRO A 1 81 ? -6.059 23.797 0.723 1 96.94 81 PRO A N 1
ATOM 620 C CA . PRO A 1 81 ? -6.926 24.812 1.335 1 96.94 81 PRO A CA 1
ATOM 621 C C . PRO A 1 81 ? -6.531 25.141 2.773 1 96.94 81 PRO A C 1
ATOM 623 O O . PRO A 1 81 ? -6.527 26.297 3.17 1 96.94 81 PRO A O 1
ATOM 626 N N . SER A 1 82 ? -6.266 24.125 3.523 1 97.94 82 SER A N 1
ATOM 627 C CA . SER A 1 82 ? -5.926 24.328 4.926 1 97.94 82 SER A CA 1
ATOM 628 C C . SER A 1 82 ? -4.629 25.125 5.074 1 97.94 82 SER A C 1
ATOM 630 O O . SER A 1 82 ? -4.531 26.016 5.922 1 97.94 82 SER A O 1
ATOM 632 N N . ARG A 1 83 ? -3.65 24.812 4.301 1 97.56 83 ARG A N 1
ATOM 633 C CA . ARG A 1 83 ? -2.369 25.516 4.328 1 97.56 83 ARG A CA 1
ATOM 634 C C . ARG A 1 83 ? -2.525 26.953 3.881 1 97.56 83 ARG A C 1
ATOM 636 O O . ARG A 1 83 ? -1.91 27.859 4.453 1 97.56 83 ARG A O 1
ATOM 643 N N . ALA A 1 84 ? -3.332 27.156 2.865 1 97.25 84 ALA A N 1
ATOM 644 C CA . ALA A 1 84 ? -3.645 28.516 2.453 1 97.25 84 ALA A CA 1
ATOM 645 C C . ALA A 1 84 ? -4.316 29.297 3.584 1 97.25 84 ALA A C 1
ATOM 647 O O . ALA A 1 84 ? -4.035 30.484 3.789 1 97.25 84 ALA A O 1
ATOM 648 N N . THR A 1 85 ? -5.156 28.625 4.293 1 98.12 85 THR A N 1
ATOM 649 C CA . THR A 1 85 ? -5.855 29.25 5.41 1 98.12 85 THR A CA 1
ATOM 650 C C . THR A 1 85 ? -4.871 29.656 6.504 1 98.12 85 THR A C 1
ATOM 652 O O . THR A 1 85 ? -4.953 30.766 7.039 1 98.12 85 THR A O 1
ATOM 655 N N . LEU A 1 86 ? -4.008 28.812 6.84 1 98.12 86 LEU A N 1
ATOM 656 C CA . LEU A 1 86 ? -3.008 29.141 7.852 1 98.12 86 LEU A CA 1
ATOM 657 C C . LEU A 1 86 ? -2.189 30.359 7.434 1 98.12 86 LEU A C 1
ATOM 659 O O . LEU A 1 86 ? -1.909 31.234 8.25 1 98.12 86 LEU A O 1
ATOM 663 N N . LEU A 1 87 ? -1.84 30.469 6.176 1 97.5 87 LEU A N 1
ATOM 664 C CA . LEU A 1 87 ? -0.965 31.516 5.66 1 97.5 87 LEU A CA 1
ATOM 665 C C . LEU A 1 87 ? -1.714 32.844 5.539 1 97.5 87 LEU A C 1
ATOM 667 O O . LEU A 1 87 ? -1.117 33.906 5.676 1 97.5 87 LEU A O 1
ATOM 671 N N . THR A 1 88 ? -3.002 32.781 5.297 1 97.44 88 THR A N 1
ATOM 672 C CA . THR A 1 88 ? -3.732 33.969 4.945 1 97.44 88 THR A CA 1
ATOM 673 C C . THR A 1 88 ? -4.602 34.438 6.113 1 97.44 88 THR A C 1
ATOM 675 O O . THR A 1 88 ? -5.051 35.594 6.141 1 97.44 88 THR A O 1
ATOM 678 N N . GLY A 1 89 ? -4.965 33.5 7.051 1 98.25 89 GLY A N 1
ATOM 679 C CA . GLY A 1 89 ? -5.93 33.812 8.102 1 98.25 89 GLY A CA 1
ATOM 680 C C . GLY A 1 89 ? -7.348 33.938 7.582 1 98.25 89 GLY A C 1
ATOM 681 O O . GLY A 1 89 ? -8.18 34.594 8.211 1 98.25 89 GLY A O 1
ATOM 682 N N . GLN A 1 90 ? -7.59 33.406 6.395 1 98.12 90 GLN A N 1
ATOM 683 C CA . GLN A 1 90 ? -8.883 33.531 5.727 1 98.12 90 GLN A CA 1
ATOM 684 C C . GLN A 1 90 ? -9.5 32.156 5.465 1 98.12 90 GLN A C 1
ATOM 686 O O . GLN A 1 90 ? -8.797 31.156 5.414 1 98.12 90 GLN A O 1
ATOM 691 N N . TYR A 1 91 ? -10.805 32.125 5.348 1 98.06 91 TYR A N 1
ATOM 692 C CA . TYR A 1 91 ? -11.516 30.953 4.883 1 98.06 91 TYR A CA 1
ATOM 693 C C . TYR A 1 91 ? -11.281 30.719 3.393 1 98.06 91 TYR A C 1
ATOM 695 O O . TYR A 1 91 ? -10.953 31.672 2.66 1 98.06 91 TYR A O 1
ATOM 703 N N . SER A 1 92 ? -11.523 29.469 2.967 1 97.12 92 SER A N 1
ATOM 704 C CA . SER A 1 92 ? -11.32 29.078 1.574 1 97.12 92 SER A CA 1
ATOM 705 C C . SER A 1 92 ? -12.164 29.938 0.633 1 97.12 92 SER A C 1
ATOM 707 O O . SER A 1 92 ? -11.734 30.266 -0.472 1 97.12 92 SER A O 1
ATOM 709 N N . HIS A 1 93 ? -13.383 30.297 1.039 1 96.69 93 HIS A N 1
ATOM 710 C CA . HIS A 1 93 ? -14.258 31.062 0.159 1 96.69 93 HIS A CA 1
ATOM 711 C C . HIS A 1 93 ? -13.703 32.438 -0.096 1 96.69 93 HIS A C 1
ATOM 713 O O . HIS A 1 93 ? -14.117 33.125 -1.039 1 96.69 93 HIS A O 1
ATOM 719 N N . THR A 1 94 ? -12.758 32.875 0.736 1 96.06 94 THR A N 1
ATOM 720 C CA . THR A 1 94 ? -12.18 34.188 0.586 1 96.06 94 THR A CA 1
ATOM 721 C C . THR A 1 94 ? -10.836 34.125 -0.132 1 96.06 94 THR A C 1
ATOM 723 O O . THR A 1 94 ? -10.625 34.781 -1.143 1 96.06 94 THR A O 1
ATOM 726 N N . HIS A 1 95 ? -9.906 33.25 0.343 1 94.88 95 HIS A N 1
ATOM 727 C CA . HIS A 1 95 ? -8.586 33.188 -0.272 1 94.88 95 HIS A CA 1
ATOM 728 C C . HIS A 1 95 ? -8.617 32.438 -1.601 1 94.88 95 HIS A C 1
ATOM 730 O O . HIS A 1 95 ? -7.668 32.531 -2.383 1 94.88 95 HIS A O 1
ATOM 736 N N . GLY A 1 96 ? -9.594 31.641 -1.811 1 94 96 GLY A N 1
ATOM 737 C CA . GLY A 1 96 ? -9.844 31.109 -3.143 1 94 96 GLY A CA 1
ATOM 738 C C . GLY A 1 96 ? -9.289 29.719 -3.348 1 94 96 GLY A C 1
ATOM 739 O O . GLY A 1 96 ? -9.625 29.047 -4.332 1 94 96 GLY A O 1
ATOM 740 N N . VAL A 1 97 ? -8.422 29.203 -2.561 1 95.25 97 VAL A N 1
ATOM 741 C CA . VAL A 1 97 ? -7.961 27.828 -2.635 1 95.25 97 VAL A CA 1
ATOM 742 C C . VAL A 1 97 ? -9 26.891 -2.01 1 95.25 97 VAL A C 1
ATOM 744 O O . VAL A 1 97 ? -8.945 26.609 -0.81 1 95.25 97 VAL A O 1
ATOM 747 N N . ARG A 1 98 ? -9.812 26.344 -2.828 1 94.5 98 ARG A N 1
ATOM 748 C CA . ARG A 1 98 ? -11 25.625 -2.361 1 94.5 98 ARG A CA 1
ATOM 749 C C . ARG A 1 98 ? -10.789 24.109 -2.438 1 94.5 98 ARG A C 1
ATOM 751 O O . ARG A 1 98 ? -11.523 23.344 -1.812 1 94.5 98 ARG A O 1
ATOM 758 N N . ASP A 1 99 ? -9.883 23.703 -3.293 1 94.06 99 ASP A N 1
ATOM 759 C CA . ASP A 1 99 ? -9.602 22.281 -3.516 1 94.06 99 ASP A CA 1
ATOM 760 C C . ASP A 1 99 ? -8.125 22.062 -3.869 1 94.06 99 ASP A C 1
ATOM 762 O O . ASP A 1 99 ? -7.32 22.984 -3.787 1 94.06 99 ASP A O 1
ATOM 766 N N . ASN A 1 100 ? -7.734 20.828 -4.137 1 92 100 ASN A N 1
ATOM 767 C CA . ASN A 1 100 ? -6.352 20.484 -4.461 1 92 100 ASN A CA 1
ATOM 768 C C . ASN A 1 100 ? -6.098 20.562 -5.965 1 92 100 ASN A C 1
ATOM 770 O O . ASN A 1 100 ? -5.059 20.109 -6.445 1 92 100 ASN A O 1
ATOM 774 N N . LYS A 1 101 ? -6.996 21.078 -6.742 1 88.88 101 LYS A N 1
ATOM 775 C CA . LYS A 1 101 ? -6.832 21.25 -8.18 1 88.88 101 LYS A CA 1
ATOM 776 C C . LYS A 1 101 ? -6.434 22.688 -8.531 1 88.88 101 LYS A C 1
ATOM 778 O O . LYS A 1 101 ? -5.441 22.906 -9.227 1 88.88 101 LYS A O 1
ATOM 783 N N . LYS A 1 102 ? -7.195 23.672 -8.086 1 83.38 102 LYS A N 1
ATOM 784 C CA . LYS A 1 102 ? -6.887 25.094 -8.195 1 83.38 102 LYS A CA 1
ATOM 785 C C . LYS A 1 102 ? -6.332 25.641 -6.887 1 83.38 102 LYS A C 1
ATOM 787 O O . LYS A 1 102 ? -7.047 26.312 -6.137 1 83.38 102 LYS A O 1
ATOM 792 N N . LYS A 1 103 ? -5.02 25.547 -6.707 1 83.69 103 LYS A N 1
ATOM 793 C CA . LYS A 1 103 ? -4.418 25.703 -5.387 1 83.69 103 LYS A CA 1
ATOM 794 C C . LYS A 1 103 ? -3.576 26.984 -5.324 1 83.69 103 LYS A C 1
ATOM 796 O O . LYS A 1 103 ? -2.611 27.062 -4.562 1 83.69 103 LYS A O 1
ATOM 801 N N . GLN A 1 104 ? -3.967 27.938 -6.145 1 87.88 104 GLN A N 1
ATOM 802 C CA . GLN A 1 104 ? -3.146 29.141 -6.121 1 87.88 104 GLN A CA 1
ATOM 803 C C . GLN A 1 104 ? -3.77 30.203 -5.23 1 87.88 104 GLN A C 1
ATOM 805 O O . GLN A 1 104 ? -4.945 30.547 -5.387 1 87.88 104 GLN A O 1
ATOM 810 N N . ILE A 1 105 ? -2.973 30.703 -4.305 1 91.69 105 ILE A N 1
ATOM 811 C CA . ILE A 1 105 ? -3.369 31.891 -3.561 1 91.69 105 ILE A CA 1
ATOM 812 C C . ILE A 1 105 ? -3.197 33.125 -4.438 1 91.69 105 ILE A C 1
ATOM 814 O O . ILE A 1 105 ? -2.113 33.375 -4.969 1 91.69 105 ILE A O 1
ATOM 818 N N . PRO A 1 106 ? -4.211 33.906 -4.621 1 91.12 106 PRO A N 1
ATOM 819 C CA . PRO A 1 106 ? -4.051 35.125 -5.43 1 91.12 106 PRO A CA 1
ATOM 820 C C . PRO A 1 106 ? -2.895 36 -4.957 1 91.12 106 PRO A C 1
ATOM 822 O O . PRO A 1 106 ? -2.676 36.156 -3.752 1 91.12 106 PRO A O 1
ATOM 825 N N . ALA A 1 107 ? -2.236 36.625 -5.859 1 90.06 107 ALA A N 1
ATOM 826 C CA . ALA A 1 107 ? -1.062 37.438 -5.562 1 90.06 107 ALA A CA 1
ATOM 827 C C . ALA A 1 107 ? -1.433 38.625 -4.703 1 90.06 107 ALA A C 1
ATOM 829 O O . ALA A 1 107 ? -0.601 39.156 -3.949 1 90.06 107 ALA A O 1
ATOM 830 N N . THR A 1 108 ? -2.643 39.031 -4.766 1 90.75 108 THR A N 1
ATOM 831 C CA . THR A 1 108 ? -3.105 40.219 -4.066 1 90.75 108 THR A CA 1
ATOM 832 C C . THR A 1 108 ? -3.414 39.906 -2.605 1 90.75 108 THR A C 1
ATOM 834 O O . THR A 1 108 ? -3.572 40.812 -1.79 1 90.75 108 THR A O 1
ATOM 837 N N . THR A 1 109 ? -3.461 38.688 -2.307 1 92 109 THR A N 1
ATOM 838 C CA . THR A 1 109 ? -3.744 38.281 -0.931 1 92 109 THR A CA 1
ATOM 839 C C . THR A 1 109 ? -2.467 38.281 -0.094 1 92 109 THR A C 1
ATOM 841 O O . THR A 1 109 ? -1.524 37.562 -0.391 1 92 109 THR A O 1
ATOM 844 N N . ALA A 1 110 ? -2.465 39.125 0.92 1 91.62 110 ALA A N 1
ATOM 845 C CA . ALA A 1 110 ? -1.319 39.125 1.825 1 91.62 110 ALA A CA 1
ATOM 846 C C . ALA A 1 110 ? -1.246 37.844 2.646 1 91.62 110 ALA A C 1
ATOM 848 O O . ALA A 1 110 ? -2.266 37.375 3.143 1 91.62 110 ALA A O 1
ATOM 849 N N . ILE A 1 111 ? -0.029 37.281 2.719 1 95.44 111 ILE A N 1
ATOM 850 C CA . ILE A 1 111 ? 0.156 36.094 3.525 1 95.44 111 ILE A CA 1
ATOM 851 C C . ILE A 1 111 ? 1.083 36.406 4.699 1 95.44 111 ILE A C 1
ATOM 853 O O . ILE A 1 111 ? 1.861 37.344 4.652 1 95.44 111 ILE A O 1
ATOM 857 N N . LEU A 1 112 ? 1.019 35.625 5.672 1 97.81 112 LEU A N 1
ATOM 858 C CA . LEU A 1 112 ? 1.707 35.812 6.949 1 97.81 112 LEU A CA 1
ATOM 859 C C . LEU A 1 112 ? 3.197 36.031 6.73 1 97.81 112 LEU A C 1
ATOM 861 O O . LEU A 1 112 ? 3.758 37 7.266 1 97.81 112 LEU A O 1
ATOM 865 N N . PRO A 1 113 ? 3.926 35.281 5.922 1 97.06 113 PRO A N 1
ATOM 866 C CA . PRO A 1 113 ? 5.363 35.5 5.75 1 97.06 113 PRO A CA 1
ATOM 867 C C . PRO A 1 113 ? 5.691 36.844 5.168 1 97.06 113 PRO A C 1
ATOM 869 O O . PRO A 1 113 ? 6.688 37.469 5.551 1 97.06 113 PRO A O 1
ATOM 872 N N . GLU A 1 114 ? 4.906 37.344 4.309 1 96.56 114 GLU A N 1
ATOM 873 C CA . GLU A 1 114 ? 5.141 38.625 3.695 1 96.56 114 GLU A CA 1
ATOM 874 C C . GLU A 1 114 ? 4.918 39.781 4.695 1 96.56 114 GLU A C 1
ATOM 876 O O . GLU A 1 114 ? 5.68 40.75 4.723 1 96.56 114 GLU A O 1
ATOM 881 N N . ILE A 1 115 ? 3.939 39.656 5.473 1 97.56 115 ILE A N 1
ATOM 882 C CA . ILE A 1 115 ? 3.658 40.656 6.496 1 97.56 115 ILE A CA 1
ATOM 883 C C . ILE A 1 115 ? 4.793 40.688 7.512 1 97.56 115 ILE A C 1
ATOM 885 O O . ILE A 1 115 ? 5.238 41.75 7.922 1 97.56 115 ILE A O 1
ATOM 889 N N . LEU A 1 116 ? 5.266 39.531 7.895 1 97.88 116 LEU A N 1
ATOM 890 C CA . LEU A 1 116 ? 6.371 39.469 8.844 1 97.88 116 LEU A CA 1
ATOM 891 C C . LEU A 1 116 ? 7.637 40.062 8.25 1 97.88 116 LEU A C 1
ATOM 893 O O . LEU A 1 116 ? 8.383 40.75 8.945 1 97.88 116 LEU A O 1
ATOM 897 N N . ARG A 1 117 ? 7.867 39.781 7.027 1 96.62 117 ARG A N 1
ATOM 898 C CA . ARG A 1 117 ? 9.031 40.375 6.371 1 96.62 117 ARG A CA 1
ATOM 899 C C . ARG A 1 117 ? 8.961 41.906 6.379 1 96.62 117 ARG A C 1
ATOM 901 O O . ARG A 1 117 ? 9.953 42.562 6.648 1 96.62 117 ARG A O 1
ATOM 908 N N . GLU A 1 118 ? 7.848 42.406 6.129 1 95.81 118 GLU A N 1
ATOM 909 C CA . GLU A 1 118 ? 7.637 43.844 6.145 1 95.81 118 GLU A CA 1
ATOM 910 C C . GLU A 1 118 ? 7.844 44.406 7.543 1 95.81 118 GLU A C 1
ATOM 912 O O . GLU A 1 118 ? 8.148 45.594 7.695 1 95.81 118 GLU A O 1
ATOM 917 N N . HIS A 1 119 ? 7.699 43.562 8.477 1 95.94 119 HIS A N 1
ATOM 918 C CA . HIS A 1 119 ? 7.871 43.969 9.867 1 95.94 119 HIS A CA 1
ATOM 919 C C . HIS A 1 119 ? 9.273 43.656 10.375 1 95.94 119 HIS A C 1
ATOM 921 O O . HIS A 1 119 ? 9.492 43.562 11.578 1 95.94 119 HIS A O 1
ATOM 927 N N . GLY A 1 120 ? 10.203 43.344 9.492 1 95.75 120 GLY A N 1
ATOM 928 C CA . GLY A 1 120 ? 11.617 43.281 9.828 1 95.75 120 GLY A CA 1
ATOM 929 C C . GLY A 1 120 ? 12.109 41.875 10.094 1 95.75 120 GLY A C 1
ATOM 930 O O . GLY A 1 120 ? 13.273 41.688 10.445 1 95.75 120 GLY A O 1
ATOM 931 N N . TYR A 1 121 ? 11.297 40.844 9.883 1 97.62 121 TYR A N 1
ATOM 932 C CA . TYR A 1 121 ? 11.711 39.469 10.109 1 97.62 121 TYR A CA 1
ATOM 933 C C . TYR A 1 121 ? 12.469 38.938 8.906 1 97.62 121 TYR A C 1
ATOM 935 O O . TYR A 1 121 ? 12.164 39.281 7.766 1 97.62 121 TYR A O 1
ATOM 943 N N . GLU A 1 122 ? 13.422 38.094 9.172 1 97.81 122 GLU A N 1
ATOM 944 C CA . GLU A 1 122 ? 13.875 37.156 8.172 1 97.81 122 GLU A CA 1
ATOM 945 C C . GLU A 1 122 ? 12.969 35.906 8.148 1 97.81 122 GLU A C 1
ATOM 947 O O . GLU A 1 122 ? 12.703 35.312 9.188 1 97.81 122 GLU A O 1
ATOM 952 N N . VAL A 1 123 ? 12.531 35.562 6.965 1 98.25 123 VAL A N 1
ATOM 953 C CA . VAL A 1 123 ? 11.539 34.5 6.891 1 98.25 123 VAL A CA 1
ATOM 954 C C . VAL A 1 123 ? 12.055 33.344 5.996 1 98.25 123 VAL A C 1
ATOM 956 O O . VAL A 1 123 ? 12.453 33.594 4.855 1 98.25 123 VAL A O 1
ATOM 959 N N . ALA A 1 124 ? 12.055 32.156 6.508 1 98.56 124 ALA A N 1
ATOM 960 C CA . ALA A 1 124 ? 12.5 30.953 5.789 1 98.56 124 ALA A CA 1
ATOM 961 C C . ALA A 1 124 ? 11.391 29.922 5.699 1 98.56 124 ALA A C 1
ATOM 963 O O . ALA A 1 124 ? 10.602 29.766 6.641 1 98.56 124 ALA A O 1
ATOM 964 N N . PHE A 1 125 ? 11.398 29.219 4.543 1 98.31 125 PHE A N 1
ATOM 965 C CA . PHE A 1 125 ? 10.461 28.109 4.332 1 98.31 125 PHE A CA 1
ATOM 966 C C . PHE A 1 125 ? 11.203 26.828 3.984 1 98.31 125 PHE A C 1
ATOM 968 O O . PHE A 1 125 ? 11.984 26.797 3.031 1 98.31 125 PHE A O 1
ATOM 975 N N . CYS A 1 126 ? 10.938 25.812 4.738 1 98.44 126 CYS A N 1
ATOM 976 C CA . CYS A 1 126 ? 11.484 24.484 4.465 1 98.44 126 CYS A CA 1
ATOM 977 C C . CYS A 1 126 ? 10.383 23.438 4.465 1 98.44 126 CYS A C 1
ATOM 979 O O . CYS A 1 126 ? 9.734 23.203 5.492 1 98.44 126 CYS A O 1
ATOM 981 N N . GLY A 1 127 ? 10.172 22.781 3.285 1 98 127 GLY A N 1
ATOM 982 C CA . GLY A 1 127 ? 9.273 21.641 3.311 1 98 127 GLY A CA 1
ATOM 983 C C . GLY A 1 127 ? 8.141 21.75 2.311 1 98 127 GLY A C 1
ATOM 984 O O . GLY A 1 127 ? 8.352 22.172 1.173 1 98 127 GLY A O 1
ATOM 985 N N . LYS A 1 128 ? 6.953 21.234 2.721 1 96.5 128 LYS A N 1
ATOM 986 C CA . LYS A 1 128 ? 5.809 21.062 1.834 1 96.5 128 LYS A CA 1
ATOM 987 C C . LYS A 1 128 ? 4.848 22.25 1.934 1 96.5 128 LYS A C 1
ATOM 989 O O . LYS A 1 128 ? 4.387 22.594 3.025 1 96.5 128 LYS A O 1
ATOM 994 N N . SER A 1 129 ? 4.488 22.781 0.785 1 90.12 129 SER A N 1
ATOM 995 C CA . SER A 1 129 ? 3.438 23.797 0.779 1 90.12 129 SER A CA 1
ATOM 996 C C . SER A 1 129 ? 2.146 23.25 0.181 1 90.12 129 SER A C 1
ATOM 998 O O . SER A 1 129 ? 1.056 23.531 0.688 1 90.12 129 SER A O 1
ATOM 1000 N N . HIS A 1 130 ? 2.34 22.375 -0.909 1 88.44 130 HIS A N 1
ATOM 1001 C CA . HIS A 1 130 ? 1.257 21.781 -1.686 1 88.44 130 HIS A CA 1
ATOM 1002 C C . HIS A 1 130 ? 0.444 22.844 -2.406 1 88.44 130 HIS A C 1
ATOM 1004 O O . HIS A 1 130 ? -0.516 22.531 -3.113 1 88.44 130 HIS A O 1
ATOM 1010 N N . VAL A 1 131 ? 0.63 24.109 -2.109 1 84.69 131 VAL A N 1
ATOM 1011 C CA . VAL A 1 131 ? 0.033 25.188 -2.895 1 84.69 131 VAL A CA 1
ATOM 1012 C C . VAL A 1 131 ? 0.721 25.281 -4.254 1 84.69 131 VAL A C 1
ATOM 1014 O O . VAL A 1 131 ? 1.856 24.828 -4.414 1 84.69 131 VAL A O 1
ATOM 1017 N N . ARG A 1 132 ? -0 25.75 -5.246 1 81.19 132 ARG A N 1
ATOM 1018 C CA . ARG A 1 132 ? 0.533 25.797 -6.605 1 81.19 132 ARG A CA 1
ATOM 1019 C C . ARG A 1 132 ? 1.874 26.516 -6.641 1 81.19 132 ARG A C 1
ATOM 1021 O O . ARG A 1 132 ? 2.033 27.578 -6.02 1 81.19 132 ARG A O 1
ATOM 1028 N N . GLY A 1 133 ? 2.799 25.953 -7.277 1 78.56 133 GLY A N 1
ATOM 1029 C CA . GLY A 1 133 ? 4.133 26.5 -7.414 1 78.56 133 GLY A CA 1
ATOM 1030 C C . GLY A 1 133 ? 4.988 26.328 -6.176 1 78.56 133 GLY A C 1
ATOM 1031 O O . GLY A 1 133 ? 6.109 26.844 -6.109 1 78.56 133 GLY A O 1
ATOM 1032 N N . ALA A 1 134 ? 4.465 25.703 -5.195 1 83.25 134 ALA A N 1
ATOM 1033 C CA . ALA A 1 134 ? 5.18 25.438 -3.951 1 83.25 134 ALA A CA 1
ATOM 1034 C C . ALA A 1 134 ? 5.617 26.734 -3.275 1 83.25 134 ALA A C 1
ATOM 1036 O O . ALA A 1 134 ? 6.711 26.797 -2.707 1 83.25 134 ALA A O 1
ATOM 1037 N N . LEU A 1 135 ? 4.895 27.812 -3.488 1 90.81 135 LEU A N 1
ATOM 1038 C CA . LEU A 1 135 ? 5.102 29.125 -2.875 1 90.81 135 LEU A CA 1
ATOM 1039 C C . LEU A 1 135 ? 6.34 29.797 -3.451 1 90.81 135 LEU A C 1
ATOM 1041 O O . LEU A 1 135 ? 6.863 30.75 -2.863 1 90.81 135 LEU A O 1
ATOM 1045 N N . ARG A 1 136 ? 6.793 29.297 -4.48 1 93.31 136 ARG A N 1
ATOM 1046 C CA . ARG A 1 136 ? 7.992 29.891 -5.074 1 93.31 136 ARG A CA 1
ATOM 1047 C C . ARG A 1 136 ? 7.672 31.219 -5.75 1 93.31 136 ARG A C 1
ATOM 1049 O O . ARG A 1 136 ? 8.578 31.969 -6.109 1 93.31 136 ARG A O 1
ATOM 1056 N N . ASP A 1 137 ? 6.445 31.5 -5.922 1 92.06 137 ASP A N 1
ATOM 1057 C CA . ASP A 1 137 ? 6 32.781 -6.488 1 92.06 137 ASP A CA 1
ATOM 1058 C C . ASP A 1 137 ? 5.961 33.875 -5.422 1 92.06 137 ASP A C 1
ATOM 1060 O O . ASP A 1 137 ? 5.621 35 -5.715 1 92.06 137 ASP A O 1
ATOM 1064 N N . ARG A 1 138 ? 6.27 33.5 -4.223 1 93.62 138 ARG A N 1
ATOM 1065 C CA . ARG A 1 138 ? 6.281 34.438 -3.102 1 93.62 138 ARG A CA 1
ATOM 1066 C C . ARG A 1 138 ? 7.711 34.781 -2.689 1 93.62 138 ARG A C 1
ATOM 1068 O O . ARG A 1 138 ? 8.664 34.219 -3.213 1 93.62 138 ARG A O 1
ATOM 1075 N N . LYS A 1 139 ? 7.801 35.781 -1.729 1 91.44 139 LYS A N 1
ATOM 1076 C CA . LYS A 1 139 ? 9.125 36.25 -1.317 1 91.44 139 LYS A CA 1
ATOM 1077 C C . LYS A 1 139 ? 9.578 35.562 -0.036 1 91.44 139 LYS A C 1
ATOM 1079 O O . LYS A 1 139 ? 8.828 35.5 0.939 1 91.44 139 LYS A O 1
ATOM 1084 N N . TRP A 1 140 ? 10.773 35.062 -0.08 1 96.31 140 TRP A N 1
ATOM 1085 C CA . TRP A 1 140 ? 11.406 34.375 1.045 1 96.31 140 TRP A CA 1
ATOM 1086 C C . TRP A 1 140 ? 12.859 34.812 1.199 1 96.31 140 TRP A C 1
ATOM 1088 O O . TRP A 1 140 ? 13.516 35.156 0.216 1 96.31 140 TRP A O 1
ATOM 1098 N N . ASP A 1 141 ? 13.344 34.844 2.404 1 97.25 141 ASP A N 1
ATOM 1099 C CA . ASP A 1 141 ? 14.773 35.062 2.621 1 97.25 141 ASP A CA 1
ATOM 1100 C C . ASP A 1 141 ? 15.539 33.75 2.416 1 97.25 141 ASP A C 1
ATOM 1102 O O . ASP A 1 141 ? 16.703 33.781 2.014 1 97.25 141 ASP A O 1
ATOM 1106 N N . TYR A 1 142 ? 14.891 32.688 2.676 1 97.94 142 TYR A N 1
ATOM 1107 C CA . TYR A 1 142 ? 15.406 31.359 2.379 1 97.94 142 TYR A CA 1
ATOM 1108 C C . TYR A 1 142 ? 14.266 30.406 2.012 1 97.94 142 TYR A C 1
ATOM 1110 O O . TYR A 1 142 ? 13.203 30.438 2.627 1 97.94 142 TYR A O 1
ATOM 1118 N N . TYR A 1 143 ? 14.57 29.594 0.974 1 98.19 143 TYR A N 1
ATOM 1119 C CA . TYR A 1 143 ? 13.555 28.672 0.499 1 98.19 143 TYR A CA 1
ATOM 1120 C C . TYR A 1 143 ? 14.156 27.297 0.22 1 98.19 143 TYR A C 1
ATOM 1122 O O . TYR A 1 143 ? 15.141 27.172 -0.503 1 98.19 143 TYR A O 1
ATOM 1130 N N . PHE A 1 144 ? 13.539 26.281 0.759 1 98.25 144 PHE A N 1
ATOM 1131 C CA . PHE A 1 144 ? 13.852 24.875 0.519 1 98.25 144 PHE A CA 1
ATOM 1132 C C . PHE A 1 144 ? 12.594 24.031 0.533 1 98.25 144 PHE A C 1
ATOM 1134 O O . PHE A 1 144 ? 12.211 23.484 1.574 1 98.25 144 PHE A O 1
ATOM 1141 N N . GLY A 1 145 ? 12.016 23.953 -0.613 1 97.5 145 GLY A N 1
ATOM 1142 C CA . GLY A 1 145 ? 10.711 23.312 -0.661 1 97.5 145 GLY A CA 1
ATOM 1143 C C . GLY A 1 145 ? 10.516 22.438 -1.883 1 97.5 145 GLY A C 1
ATOM 1144 O O . GLY A 1 145 ? 11.383 22.391 -2.76 1 97.5 145 GLY A O 1
ATOM 1145 N N . PHE A 1 146 ? 9.438 21.594 -1.91 1 94.81 146 PHE A N 1
ATOM 1146 C CA . PHE A 1 146 ? 9.219 20.656 -3.008 1 94.81 146 PHE A CA 1
ATOM 1147 C C . PHE A 1 146 ? 7.773 20.703 -3.48 1 94.81 146 PHE A C 1
ATOM 1149 O O . PHE A 1 146 ? 6.883 21.109 -2.727 1 94.81 146 PHE A O 1
ATOM 1156 N N . LYS A 1 147 ? 7.527 20.328 -4.699 1 91.12 147 LYS A N 1
ATOM 1157 C CA . LYS A 1 147 ? 6.211 20.359 -5.328 1 91.12 147 LYS A CA 1
ATOM 1158 C C . LYS A 1 147 ? 5.422 19.094 -5.012 1 91.12 147 LYS A C 1
ATOM 1160 O O . LYS A 1 147 ? 6 18.016 -4.859 1 91.12 147 LYS A O 1
ATOM 1165 N N . GLY A 1 148 ? 4.152 19.312 -4.895 1 90.56 148 GLY A N 1
ATOM 1166 C CA . GLY A 1 148 ? 3.266 18.172 -4.75 1 90.56 148 GLY A CA 1
ATOM 1167 C C . GLY A 1 148 ? 3.408 17.469 -3.408 1 90.56 148 GLY A C 1
ATOM 1168 O O . GLY A 1 148 ? 3.553 18.125 -2.375 1 90.56 148 GLY A O 1
ATOM 1169 N N . GLN A 1 149 ? 3.248 16.141 -3.473 1 91.25 149 GLN A N 1
ATOM 1170 C CA . GLN A 1 149 ? 3.23 15.352 -2.24 1 91.25 149 GLN A CA 1
ATOM 1171 C C . GLN A 1 149 ? 4.641 14.93 -1.837 1 91.25 149 GLN A C 1
ATOM 1173 O O . GLN A 1 149 ? 4.871 14.539 -0.692 1 91.25 149 GLN A O 1
ATOM 1178 N N . GLY A 1 150 ? 5.543 15.023 -2.77 1 92.75 150 GLY A N 1
ATOM 1179 C CA . GLY A 1 150 ? 6.902 14.586 -2.5 1 92.75 150 GLY A CA 1
ATOM 1180 C C . GLY A 1 150 ? 7.027 13.078 -2.352 1 92.75 150 GLY A C 1
ATOM 1181 O O . GLY A 1 150 ? 6.035 12.359 -2.461 1 92.75 150 GLY A O 1
ATOM 1182 N N . ASN A 1 151 ? 8.297 12.602 -2.234 1 93.94 151 ASN A N 1
ATOM 1183 C CA . ASN A 1 151 ? 8.633 11.203 -2 1 93.94 151 ASN A CA 1
ATOM 1184 C C . ASN A 1 151 ? 9.508 11.039 -0.758 1 93.94 151 ASN A C 1
ATOM 1186 O O . ASN A 1 151 ? 10.5 11.75 -0.594 1 93.94 151 ASN A O 1
ATOM 1190 N N . TYR A 1 152 ? 9.133 10.164 0.137 1 96.75 152 TYR A N 1
ATOM 1191 C CA . TYR A 1 152 ? 9.82 10 1.414 1 96.75 152 TYR A CA 1
ATOM 1192 C C . TYR A 1 152 ? 11.266 9.578 1.207 1 96.75 152 TYR A C 1
ATOM 1194 O O . TYR A 1 152 ? 12.164 10.023 1.929 1 96.75 152 TYR A O 1
ATOM 1202 N N . LEU A 1 153 ? 11.461 8.719 0.213 1 93.44 153 LEU A N 1
ATOM 1203 C CA . LEU A 1 153 ? 12.727 8.016 0.112 1 93.44 153 LEU A CA 1
ATOM 1204 C C . LEU A 1 153 ? 13.531 8.508 -1.086 1 93.44 153 LEU A C 1
ATOM 1206 O O . LEU A 1 153 ? 14.742 8.273 -1.169 1 93.44 153 LEU A O 1
ATOM 1210 N N . LYS A 1 154 ? 12.898 9.125 -2.021 1 91.88 154 LYS A N 1
ATOM 1211 C CA . LYS A 1 154 ? 13.531 9.711 -3.201 1 91.88 154 LYS A CA 1
ATOM 1212 C C . LYS A 1 154 ? 13.125 11.172 -3.373 1 91.88 154 LYS A C 1
ATOM 1214 O O . LYS A 1 154 ? 12.516 11.539 -4.383 1 91.88 154 LYS A O 1
ATOM 1219 N N . PRO A 1 155 ? 13.594 11.953 -2.441 1 95.69 155 PRO A N 1
ATOM 1220 C CA . PRO A 1 155 ? 13.156 13.344 -2.42 1 95.69 155 PRO A CA 1
ATOM 1221 C C . PRO A 1 155 ? 13.703 14.156 -3.598 1 95.69 155 PRO A C 1
ATOM 1223 O O . PRO A 1 155 ? 14.852 13.961 -4 1 95.69 155 PRO A O 1
ATOM 1226 N N . VAL A 1 156 ? 12.891 14.977 -4.188 1 96.81 156 VAL A N 1
ATOM 1227 C CA . VAL A 1 156 ? 13.25 16 -5.16 1 96.81 156 VAL A CA 1
ATOM 1228 C C . VAL A 1 156 ? 12.875 17.375 -4.625 1 96.81 156 VAL A C 1
ATOM 1230 O O . VAL A 1 156 ? 11.695 17.672 -4.414 1 96.81 156 VAL A O 1
ATOM 1233 N N . ILE A 1 157 ? 13.828 18.219 -4.344 1 97.25 157 ILE A N 1
ATOM 1234 C CA . ILE A 1 157 ? 13.609 19.453 -3.607 1 97.25 157 ILE A CA 1
ATOM 1235 C C . ILE A 1 157 ? 14.375 20.594 -4.273 1 97.25 157 ILE A C 1
ATOM 1237 O O . ILE A 1 157 ? 15.5 20.406 -4.75 1 97.25 157 ILE A O 1
ATOM 1241 N N . ALA A 1 158 ? 13.773 21.734 -4.281 1 97.69 158 ALA A N 1
ATOM 1242 C CA . ALA A 1 158 ? 14.414 22.953 -4.77 1 97.69 158 ALA A CA 1
ATOM 1243 C C . ALA A 1 158 ? 14.961 23.781 -3.615 1 97.69 158 ALA A C 1
ATOM 1245 O O . ALA A 1 158 ? 14.32 23.891 -2.564 1 97.69 158 ALA A O 1
ATOM 1246 N N . GLU A 1 159 ? 16.094 24.359 -3.785 1 97.31 159 GLU A N 1
ATOM 1247 C CA . GLU A 1 159 ? 16.656 25.375 -2.895 1 97.31 159 GLU A CA 1
ATOM 1248 C C . GLU A 1 159 ? 16.703 26.734 -3.566 1 97.31 159 GLU A C 1
ATOM 1250 O O . GLU A 1 159 ? 17.297 26.891 -4.633 1 97.31 159 GLU A O 1
ATOM 1255 N N . GLY A 1 160 ? 16.031 27.625 -2.984 1 96.81 160 GLY A N 1
ATOM 1256 C CA . GLY A 1 160 ? 15.805 28.922 -3.607 1 96.81 160 GLY A CA 1
ATOM 1257 C C . GLY A 1 160 ? 14.555 28.953 -4.477 1 96.81 160 GLY A C 1
ATOM 1258 O O . GLY A 1 160 ? 14.227 27.953 -5.125 1 96.81 160 GLY A O 1
ATOM 1259 N N . VAL A 1 161 ? 13.898 30.062 -4.539 1 94.94 161 VAL A N 1
ATOM 1260 C CA . VAL A 1 161 ? 12.641 30.172 -5.27 1 94.94 161 VAL A CA 1
ATOM 1261 C C . VAL A 1 161 ? 12.883 29.953 -6.758 1 94.94 161 VAL A C 1
ATOM 1263 O O . VAL A 1 161 ? 11.984 29.5 -7.48 1 94.94 161 VAL A O 1
ATOM 1266 N N . ASP A 1 162 ? 14.07 30.25 -7.219 1 94.94 162 ASP A N 1
ATOM 1267 C CA . ASP A 1 162 ? 14.43 30.031 -8.617 1 94.94 162 ASP A CA 1
ATOM 1268 C C . ASP A 1 162 ? 15.273 28.766 -8.781 1 94.94 162 ASP A C 1
ATOM 1270 O O . ASP A 1 162 ? 15.844 28.531 -9.844 1 94.94 162 ASP A O 1
ATOM 1274 N N . GLY A 1 163 ? 15.406 28.047 -7.727 1 95.5 163 GLY A N 1
ATOM 1275 C CA . GLY A 1 163 ? 16.234 26.859 -7.773 1 95.5 163 GLY A CA 1
ATOM 1276 C C . GLY A 1 163 ? 15.609 25.719 -8.562 1 95.5 163 GLY A C 1
ATOM 1277 O O . GLY A 1 163 ? 14.398 25.703 -8.781 1 95.5 163 GLY A O 1
ATOM 1278 N N . LYS A 1 164 ? 16.484 24.75 -9.023 1 96.12 164 LYS A N 1
ATOM 1279 C CA . LYS A 1 164 ? 16.016 23.562 -9.727 1 96.12 164 LYS A CA 1
ATOM 1280 C C . LYS A 1 164 ? 15.555 22.484 -8.742 1 96.12 164 LYS A C 1
ATOM 1282 O O . LYS A 1 164 ? 16.062 22.406 -7.621 1 96.12 164 LYS A O 1
ATOM 1287 N N . ASP A 1 165 ? 14.5 21.812 -9.164 1 96.38 165 ASP A N 1
ATOM 1288 C CA . ASP A 1 165 ? 14.133 20.609 -8.422 1 96.38 165 ASP A CA 1
ATOM 1289 C C . ASP A 1 165 ? 15.18 19.516 -8.602 1 96.38 165 ASP A C 1
ATOM 1291 O O . ASP A 1 165 ? 15.305 18.938 -9.68 1 96.38 165 ASP A O 1
ATOM 1295 N N . LEU A 1 166 ? 15.898 19.203 -7.57 1 97.44 166 LEU A N 1
ATOM 1296 C CA . LEU A 1 166 ? 16.984 18.234 -7.68 1 97.44 166 LEU A CA 1
ATOM 1297 C C . LEU A 1 166 ? 16.781 17.078 -6.719 1 97.44 166 LEU A C 1
ATOM 1299 O O . LEU A 1 166 ? 16.297 17.25 -5.605 1 97.44 166 LEU A O 1
ATOM 1303 N N . PRO A 1 167 ? 17.156 15.844 -7.16 1 96.25 167 PRO A N 1
ATOM 1304 C CA . PRO A 1 167 ? 17.125 14.711 -6.227 1 96.25 167 PRO A CA 1
ATOM 1305 C C . PRO A 1 167 ? 18.078 14.906 -5.043 1 96.25 167 PRO A C 1
ATOM 1307 O O . PRO A 1 167 ? 19.172 15.453 -5.203 1 96.25 167 PRO A O 1
ATOM 1310 N N . ARG A 1 168 ? 17.594 14.531 -3.896 1 96.12 168 ARG A N 1
ATOM 1311 C CA . ARG A 1 168 ? 18.391 14.547 -2.674 1 96.12 168 ARG A CA 1
ATOM 1312 C C . ARG A 1 168 ? 18.516 13.148 -2.08 1 96.12 168 ARG A C 1
ATOM 1314 O O . ARG A 1 168 ? 17.625 12.312 -2.266 1 96.12 168 ARG A O 1
ATOM 1321 N N . GLU A 1 169 ? 19.609 12.836 -1.428 1 93.88 169 GLU A N 1
ATOM 1322 C CA . GLU A 1 169 ? 19.797 11.555 -0.759 1 93.88 169 GLU A CA 1
ATOM 1323 C C . GLU A 1 169 ? 19.359 11.617 0.699 1 93.88 169 GLU A C 1
ATOM 1325 O O . GLU A 1 169 ? 19.75 12.523 1.435 1 93.88 169 GLU A O 1
ATOM 1330 N N . GLY A 1 170 ? 18.531 10.68 1.025 1 95 170 GLY A N 1
ATOM 1331 C CA . GLY A 1 170 ? 18.078 10.617 2.408 1 95 170 GLY A CA 1
ATOM 1332 C C . GLY A 1 170 ? 16.578 10.633 2.549 1 95 170 GLY A C 1
ATOM 1333 O O . GLY A 1 170 ? 15.852 10.523 1.556 1 95 170 GLY A O 1
ATOM 1334 N N . TYR A 1 171 ? 16.156 10.656 3.785 1 97.38 171 TYR A N 1
ATOM 1335 C CA . TYR A 1 171 ? 14.742 10.695 4.121 1 97.38 171 TYR A CA 1
ATOM 1336 C C . TYR A 1 171 ? 14.203 12.117 4.059 1 97.38 171 TYR A C 1
ATOM 1338 O O . TYR A 1 171 ? 14.82 13.047 4.586 1 97.38 171 TYR A O 1
ATOM 1346 N N . MET A 1 172 ? 13.109 12.359 3.453 1 98.12 172 MET A N 1
ATOM 1347 C CA . MET A 1 172 ? 12.586 13.672 3.08 1 98.12 172 MET A CA 1
ATOM 1348 C C . MET A 1 172 ? 12.609 14.625 4.266 1 98.12 172 MET A C 1
ATOM 1350 O O . MET A 1 172 ? 13.242 15.688 4.207 1 98.12 172 MET A O 1
ATOM 1354 N N . ASP A 1 173 ? 11.984 14.242 5.41 1 98.62 173 ASP A N 1
ATOM 1355 C CA . ASP A 1 173 ? 11.82 15.164 6.527 1 98.62 173 ASP A CA 1
ATOM 1356 C C . ASP A 1 173 ? 13.141 15.391 7.262 1 98.62 173 ASP A C 1
ATOM 1358 O O . ASP A 1 173 ? 13.344 16.438 7.879 1 98.62 173 ASP A O 1
ATOM 1362 N N . ASP A 1 174 ? 14.07 14.438 7.105 1 98.81 174 ASP A N 1
ATOM 1363 C CA . ASP A 1 174 ? 15.406 14.633 7.656 1 98.81 174 ASP A CA 1
ATOM 1364 C C . ASP A 1 174 ? 16.172 15.688 6.867 1 9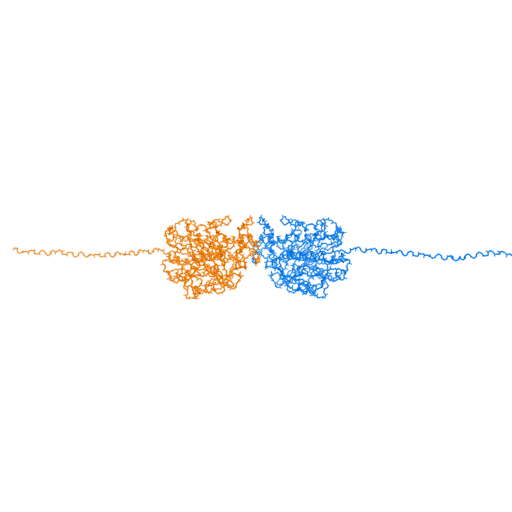8.81 174 ASP A C 1
ATOM 1366 O O . ASP A 1 174 ? 16.875 16.516 7.453 1 98.81 174 ASP A O 1
ATOM 1370 N N . ILE A 1 175 ? 16 15.625 5.59 1 98.62 175 ILE A N 1
ATOM 1371 C CA . ILE A 1 175 ? 16.703 16.562 4.711 1 98.62 175 ILE A CA 1
ATOM 1372 C C . ILE A 1 175 ? 16.141 17.969 4.906 1 98.62 175 ILE A C 1
ATOM 1374 O O . ILE A 1 175 ? 16.891 18.938 5.023 1 98.62 175 ILE A O 1
ATOM 1378 N N . VAL A 1 176 ? 14.883 18.047 4.973 1 98.62 176 VAL A N 1
ATOM 1379 C CA . VAL A 1 176 ? 14.195 19.328 5.18 1 98.62 176 VAL A CA 1
ATOM 1380 C C . VAL A 1 176 ? 14.664 19.953 6.492 1 98.62 176 VAL A C 1
ATOM 1382 O O . VAL A 1 176 ? 15.031 21.125 6.527 1 98.62 176 VAL A O 1
ATOM 1385 N N . THR A 1 177 ? 14.695 19.172 7.52 1 98.88 177 THR A N 1
ATOM 1386 C CA . THR A 1 177 ? 15.094 19.656 8.836 1 98.88 177 THR A CA 1
ATOM 1387 C C . THR A 1 177 ? 16.562 20.031 8.852 1 98.88 177 THR A C 1
ATOM 1389 O O . THR A 1 177 ? 16.953 21.016 9.484 1 98.88 177 THR A O 1
ATOM 1392 N N . GLY A 1 178 ? 17.359 19.203 8.188 1 98.81 178 GLY A N 1
ATOM 1393 C CA . GLY A 1 178 ? 18.781 19.516 8.102 1 98.81 178 GLY A CA 1
ATOM 1394 C C . GLY A 1 178 ? 19.047 20.891 7.516 1 98.81 178 GLY A C 1
ATOM 1395 O O . GLY A 1 178 ? 19.859 21.656 8.047 1 98.81 178 GLY A O 1
ATOM 1396 N N . LYS A 1 179 ? 18.344 21.203 6.504 1 98.69 179 LYS A N 1
ATOM 1397 C CA . LYS A 1 179 ? 18.516 22.484 5.844 1 98.69 179 LYS A CA 1
ATOM 1398 C C . LYS A 1 179 ? 17.953 23.625 6.703 1 98.69 179 LYS A C 1
ATOM 1400 O O . LYS A 1 179 ? 18.516 24.719 6.727 1 98.69 179 LYS A O 1
ATOM 1405 N N . ALA A 1 180 ? 16.859 23.375 7.371 1 98.81 180 ALA A N 1
ATOM 1406 C CA . ALA A 1 180 ? 16.312 24.359 8.305 1 98.81 180 ALA A CA 1
ATOM 1407 C C . ALA A 1 180 ? 17.312 24.703 9.398 1 98.81 180 ALA A C 1
ATOM 1409 O O . ALA A 1 180 ? 17.531 25.875 9.703 1 98.81 180 ALA A O 1
ATOM 1410 N N . VAL A 1 181 ? 17.922 23.688 9.969 1 98.88 181 VAL A N 1
ATOM 1411 C CA . VAL A 1 181 ? 18.875 23.875 11.047 1 98.88 181 VAL A CA 1
ATOM 1412 C C . VAL A 1 181 ? 20.109 24.594 10.523 1 98.88 181 VAL A C 1
ATOM 1414 O O . VAL A 1 181 ? 20.656 25.484 11.195 1 98.88 181 VAL A O 1
ATOM 1417 N N . GLN A 1 182 ? 20.531 24.172 9.344 1 98.69 182 GLN A N 1
ATOM 1418 C CA . GLN A 1 182 ? 21.656 24.859 8.727 1 98.69 182 GLN A CA 1
ATOM 1419 C C . GLN A 1 182 ? 21.375 26.359 8.555 1 98.69 182 GLN A C 1
ATOM 1421 O O . GLN A 1 182 ? 22.203 27.188 8.891 1 98.69 182 GLN A O 1
ATOM 1426 N N . TRP A 1 183 ? 20.25 26.672 8.086 1 98.56 183 TRP A N 1
ATOM 1427 C CA . TRP A 1 183 ? 19.875 28.062 7.895 1 98.56 183 TRP A CA 1
ATOM 1428 C C . TRP A 1 183 ? 19.828 28.797 9.234 1 98.56 183 TRP A C 1
ATOM 1430 O O . TRP A 1 183 ? 20.297 29.938 9.336 1 98.56 183 TRP A O 1
ATOM 1440 N N . LEU A 1 184 ? 19.266 28.188 10.242 1 98.12 184 LEU A N 1
ATOM 1441 C CA . LEU A 1 184 ? 19.172 28.781 11.578 1 98.12 184 LEU A CA 1
ATOM 1442 C C . LEU A 1 184 ? 20.547 29.188 12.078 1 98.12 184 LEU A C 1
ATOM 1444 O O . LEU A 1 184 ? 20.703 30.25 12.703 1 98.12 184 LEU A O 1
ATOM 1448 N N . LYS A 1 185 ? 21.5 28.406 11.781 1 97.38 185 LYS A N 1
ATOM 1449 C CA . LYS A 1 185 ? 22.844 28.625 12.305 1 97.38 185 LYS A CA 1
ATOM 1450 C C . LYS A 1 185 ? 23.594 29.656 11.477 1 97.38 185 LYS A C 1
ATOM 1452 O O . LYS A 1 185 ? 24.578 30.25 11.945 1 97.38 185 LYS A O 1
ATOM 1457 N N . GLN A 1 186 ? 23.094 29.953 10.289 1 96.75 186 GLN A N 1
ATOM 1458 C CA . GLN A 1 186 ? 23.859 30.797 9.383 1 96.75 186 GLN A CA 1
ATOM 1459 C C . GLN A 1 186 ? 23.188 32.156 9.203 1 96.75 186 GLN A C 1
ATOM 1461 O O . GLN A 1 186 ? 23.797 33.094 8.695 1 96.75 186 GLN A O 1
ATOM 1466 N N . ARG A 1 187 ? 21.984 32.312 9.648 1 94.44 187 ARG A N 1
ATOM 1467 C CA . ARG A 1 187 ? 21.188 33.531 9.406 1 94.44 187 ARG A CA 1
ATOM 1468 C C . ARG A 1 187 ? 21.75 34.719 10.148 1 94.44 187 ARG A C 1
ATOM 1470 O O . ARG A 1 187 ? 22.688 34.562 10.953 1 94.44 187 ARG A O 1
ATOM 1477 N N . ASP A 1 188 ? 21.234 35.906 9.766 1 90.25 188 ASP A N 1
ATOM 1478 C CA . ASP A 1 188 ? 21.578 37.156 10.469 1 90.25 188 ASP A CA 1
ATOM 1479 C C . ASP A 1 188 ? 20.984 37.156 11.875 1 90.25 188 ASP A C 1
ATOM 1481 O O . ASP A 1 188 ? 19.781 37.312 12.055 1 90.25 188 ASP A O 1
ATOM 1485 N N . SER A 1 189 ? 21.828 37.156 12.883 1 89.81 189 SER A N 1
ATOM 1486 C CA . SER A 1 189 ? 21.391 37 14.266 1 89.81 189 SER A CA 1
ATOM 1487 C C . SER A 1 189 ? 20.844 38.312 14.82 1 89.81 189 SER A C 1
ATOM 1489 O O . SER A 1 189 ? 20.203 38.344 15.883 1 89.81 189 SER A O 1
ATOM 1491 N N . ASP A 1 190 ? 20.969 39.344 14.07 1 90.88 190 ASP A N 1
ATOM 1492 C CA . ASP A 1 190 ? 20.516 40.656 14.555 1 90.88 190 ASP A CA 1
ATOM 1493 C C . ASP A 1 190 ? 19.047 40.875 14.227 1 90.88 190 ASP A C 1
ATOM 1495 O O . ASP A 1 190 ? 18.406 41.781 14.766 1 90.88 190 ASP A O 1
ATOM 1499 N N . LYS A 1 191 ? 18.484 40.062 13.461 1 94.31 191 LYS A N 1
ATOM 1500 C CA . LYS A 1 191 ? 17.078 40.188 13.078 1 94.31 191 LYS A CA 1
ATOM 1501 C C . LYS A 1 191 ? 16.25 39.062 13.695 1 94.31 191 LYS A C 1
ATOM 1503 O O . LYS A 1 191 ? 16.719 37.938 13.828 1 94.31 191 LYS A O 1
ATOM 1508 N N . PRO A 1 192 ? 15.039 39.438 14.078 1 97.31 192 PRO A N 1
ATOM 1509 C CA . PRO A 1 192 ? 14.148 38.312 14.398 1 97.31 192 PRO A CA 1
ATOM 1510 C C . PRO A 1 192 ? 13.82 37.469 13.18 1 97.31 192 PRO A C 1
ATOM 1512 O O . PRO A 1 192 ? 13.945 37.906 12.039 1 97.31 192 PRO A O 1
ATOM 1515 N N . PHE A 1 193 ? 13.422 36.188 13.391 1 98.25 193 PHE A N 1
ATOM 1516 C CA . PHE A 1 193 ? 13.164 35.312 12.258 1 98.25 193 PHE A CA 1
ATOM 1517 C C . PHE A 1 193 ? 11.836 34.562 12.43 1 98.25 193 PHE A C 1
ATOM 1519 O O . PHE A 1 193 ? 11.289 34.531 13.531 1 98.25 193 PHE A O 1
ATOM 1526 N N . CYS A 1 194 ? 11.312 34.125 11.336 1 98.69 194 CYS A N 1
ATOM 1527 C CA . CYS A 1 194 ? 10.234 33.125 11.266 1 98.69 194 CYS A CA 1
ATOM 1528 C C . CYS A 1 194 ? 10.617 31.969 10.352 1 98.69 194 CYS A C 1
ATOM 1530 O O . CYS A 1 194 ? 10.891 32.188 9.164 1 98.69 194 CYS A O 1
ATOM 1532 N N . LEU A 1 195 ? 10.656 30.828 10.914 1 98.81 195 LEU A N 1
ATOM 1533 C CA . LEU A 1 195 ? 11.008 29.609 10.188 1 98.81 195 LEU A CA 1
ATOM 1534 C C . LEU A 1 195 ? 9.805 28.672 10.094 1 98.81 195 LEU A C 1
ATOM 1536 O O . LEU A 1 195 ? 9.281 28.219 11.109 1 98.81 195 LEU A O 1
ATOM 1540 N N . PHE A 1 196 ? 9.406 28.422 8.844 1 98.75 196 PHE A N 1
ATOM 1541 C CA . PHE A 1 196 ? 8.398 27.406 8.578 1 98.75 196 PHE A CA 1
ATOM 1542 C C . PHE A 1 196 ? 9.062 26.062 8.289 1 98.75 196 PHE A C 1
ATOM 1544 O O . PHE A 1 196 ? 9.852 25.953 7.352 1 98.75 196 PHE A O 1
ATOM 1551 N N . VAL A 1 197 ? 8.789 25.078 9.078 1 98.88 197 VAL A N 1
ATOM 1552 C CA . VAL A 1 197 ? 9.195 23.703 8.82 1 98.88 197 VAL A CA 1
ATOM 1553 C C . VAL A 1 197 ? 7.957 22.828 8.617 1 98.88 197 VAL A C 1
ATOM 1555 O O . VAL A 1 197 ? 7.371 22.328 9.578 1 98.88 197 VAL A O 1
ATOM 1558 N N . TRP A 1 198 ? 7.598 22.594 7.398 1 98.69 198 TRP A N 1
ATOM 1559 C CA . TRP A 1 198 ? 6.375 21.875 7.043 1 98.69 198 TRP A CA 1
ATOM 1560 C C . TRP A 1 198 ? 6.695 20.5 6.484 1 98.69 198 TRP A C 1
ATOM 1562 O O . TRP A 1 198 ? 7.125 20.375 5.336 1 98.69 198 TRP A O 1
ATOM 1572 N N . PHE A 1 199 ? 6.379 19.547 7.207 1 98.75 199 PHE A N 1
ATOM 1573 C CA . PHE A 1 199 ? 6.793 18.172 6.945 1 98.75 199 PHE A CA 1
ATOM 1574 C C . PHE A 1 199 ? 5.891 17.531 5.898 1 98.75 199 PHE A C 1
ATOM 1576 O O . PHE A 1 199 ? 4.738 17.938 5.727 1 98.75 199 PHE A O 1
ATOM 1583 N N . LYS A 1 200 ? 6.438 16.516 5.215 1 98.06 200 LYS A N 1
ATOM 1584 C CA . LYS A 1 200 ? 5.633 15.602 4.41 1 98.06 200 LYS A CA 1
ATOM 1585 C C . LYS A 1 200 ? 4.828 14.648 5.293 1 98.06 200 LYS A C 1
ATOM 1587 O O . LYS A 1 200 ? 3.672 14.352 4.996 1 98.06 200 LYS A O 1
ATOM 1592 N N . ALA A 1 201 ? 5.461 14.148 6.34 1 98.38 201 ALA A N 1
ATOM 1593 C CA . ALA A 1 201 ? 4.855 13.172 7.238 1 98.38 201 ALA A CA 1
ATOM 1594 C C . ALA A 1 201 ? 3.762 13.805 8.086 1 98.38 201 ALA A C 1
ATOM 1596 O O . ALA A 1 201 ? 3.85 14.984 8.438 1 98.38 201 ALA A O 1
ATOM 1597 N N . PRO A 1 202 ? 2.646 13.055 8.336 1 98.5 202 PRO A N 1
ATOM 1598 C CA . PRO A 1 202 ? 2.467 11.648 7.98 1 98.5 202 PRO A CA 1
ATOM 1599 C C . PRO A 1 202 ? 1.552 11.453 6.773 1 98.5 202 PRO A C 1
ATOM 1601 O O . PRO A 1 202 ? 0.676 10.586 6.793 1 98.5 202 PRO A O 1
ATOM 1604 N N . HIS A 1 203 ? 1.786 12.188 5.785 1 97.81 203 HIS A N 1
ATOM 1605 C CA . HIS A 1 203 ? 0.959 12.047 4.59 1 97.81 203 HIS A CA 1
ATOM 1606 C C . HIS A 1 203 ? 1.145 10.68 3.947 1 97.81 203 HIS A C 1
ATOM 1608 O O . HIS A 1 203 ? 2.256 10.148 3.916 1 97.81 203 HIS A O 1
ATOM 1614 N N . ARG A 1 204 ? 0.083 10.18 3.387 1 94.5 204 ARG A N 1
ATOM 1615 C CA . ARG A 1 204 ? 0.088 8.945 2.611 1 94.5 204 ARG A CA 1
ATOM 1616 C C . ARG A 1 204 ? 1.141 8.992 1.509 1 94.5 204 ARG A C 1
ATOM 1618 O O . ARG A 1 204 ? 1.357 10.039 0.896 1 94.5 204 ARG A O 1
ATOM 1625 N N . SER A 1 205 ? 1.955 7.781 1.309 1 92.69 205 SER A N 1
ATOM 1626 C CA . SER A 1 205 ? 1.702 6.383 1.638 1 92.69 205 SER A CA 1
ATOM 1627 C C . SER A 1 205 ? 2.562 5.926 2.811 1 92.69 205 SER A C 1
ATOM 1629 O O . SER A 1 205 ? 2.91 4.746 2.908 1 92.69 205 SER A O 1
ATOM 1631 N N . TRP A 1 206 ? 3.09 6.789 3.627 1 96.31 206 TRP A N 1
ATOM 1632 C CA . TRP A 1 206 ? 3.662 6.562 4.949 1 96.31 206 TRP A CA 1
ATOM 1633 C C . TRP A 1 206 ? 4.895 5.668 4.863 1 96.31 206 TRP A C 1
ATOM 1635 O O . TRP A 1 206 ? 5.016 4.691 5.605 1 96.31 206 TRP A O 1
ATOM 1645 N N . LEU A 1 207 ? 5.797 5.941 3.949 1 95 207 LEU A N 1
ATOM 1646 C CA . LEU A 1 207 ? 7.051 5.199 3.91 1 95 207 LEU A CA 1
ATOM 1647 C C . LEU A 1 207 ? 7.957 5.602 5.07 1 95 207 LEU A C 1
ATOM 1649 O O . LEU A 1 207 ? 8.297 6.777 5.219 1 95 207 LEU A O 1
ATOM 1653 N N . ARG A 1 208 ? 8.359 4.598 5.84 1 93.06 208 ARG A N 1
ATOM 1654 C CA . ARG A 1 208 ? 9.164 4.824 7.039 1 93.06 208 ARG A CA 1
ATOM 1655 C C . ARG A 1 208 ? 10.625 5.047 6.688 1 93.06 208 ARG A C 1
ATOM 1657 O O . ARG A 1 208 ? 11.109 4.547 5.668 1 93.06 208 ARG A O 1
ATOM 1664 N N . ALA A 1 209 ? 11.273 5.832 7.594 1 94.62 209 ALA A N 1
ATOM 1665 C CA . ALA A 1 209 ? 12.734 5.863 7.512 1 94.62 209 ALA A CA 1
ATOM 1666 C C . ALA A 1 209 ? 13.328 4.484 7.797 1 94.62 209 ALA A C 1
ATOM 1668 O O . ALA A 1 209 ? 12.789 3.729 8.609 1 94.62 209 ALA A O 1
ATOM 1669 N N . ARG A 1 210 ? 14.461 4.203 7.16 1 88.94 210 ARG A N 1
ATOM 1670 C CA . ARG A 1 210 ? 15.109 2.904 7.309 1 88.94 210 ARG A CA 1
ATOM 1671 C C . ARG A 1 210 ? 15.359 2.58 8.773 1 88.94 210 ARG A C 1
ATOM 1673 O O . ARG A 1 210 ? 15.188 1.435 9.203 1 88.94 210 ARG A O 1
ATOM 1680 N N . ARG A 1 211 ? 15.711 3.531 9.578 1 92.56 211 ARG A N 1
ATOM 1681 C CA . ARG A 1 211 ? 16.031 3.357 10.984 1 92.56 211 ARG A CA 1
ATOM 1682 C C . ARG A 1 211 ? 14.797 2.971 11.789 1 92.56 211 ARG A C 1
ATOM 1684 O O . ARG A 1 211 ? 14.906 2.514 12.93 1 92.56 211 ARG A O 1
ATOM 1691 N N . HIS A 1 212 ? 13.609 3.07 11.188 1 93.81 212 HIS A N 1
ATOM 1692 C CA . HIS A 1 212 ? 12.367 2.789 11.891 1 93.81 212 HIS A CA 1
ATOM 1693 C C . HIS A 1 212 ? 11.68 1.547 11.32 1 93.81 212 HIS A C 1
ATOM 1695 O O . HIS A 1 212 ? 10.5 1.312 11.578 1 93.81 212 HIS A O 1
ATOM 1701 N N . HIS A 1 213 ? 12.336 0.795 10.633 1 86.06 213 HIS A N 1
ATOM 1702 C CA . HIS A 1 213 ? 11.789 -0.337 9.898 1 86.06 213 HIS A CA 1
ATOM 1703 C C . HIS A 1 213 ? 11.016 -1.278 10.82 1 86.06 213 HIS A C 1
ATOM 1705 O O . HIS A 1 213 ? 9.953 -1.783 10.453 1 86.06 213 HIS A O 1
ATOM 1711 N N . ASP A 1 214 ? 11.453 -1.482 12.031 1 86.5 214 ASP A N 1
ATOM 1712 C CA . ASP A 1 214 ? 10.883 -2.51 12.906 1 86.5 214 ASP A CA 1
ATOM 1713 C C . ASP A 1 214 ? 9.969 -1.892 13.961 1 86.5 214 ASP A C 1
ATOM 1715 O O . ASP A 1 214 ? 9.461 -2.596 14.836 1 86.5 214 ASP A O 1
ATOM 1719 N N . LEU A 1 215 ? 9.789 -0.646 13.812 1 92.12 215 LEU A N 1
ATOM 1720 C CA . LEU A 1 215 ? 8.93 -0.001 14.805 1 92.12 215 LEU A CA 1
ATOM 1721 C C . LEU A 1 215 ? 7.516 -0.575 14.75 1 92.12 215 LEU A C 1
ATOM 1723 O O . LEU A 1 215 ? 6.973 -0.804 13.672 1 92.12 215 LEU A O 1
ATOM 1727 N N . PHE A 1 216 ? 6.906 -0.961 15.906 1 92.69 216 PHE A N 1
ATOM 1728 C CA . PHE A 1 216 ? 5.531 -1.37 16.156 1 92.69 216 PHE A CA 1
ATOM 1729 C C . PHE A 1 216 ? 5.258 -2.756 15.586 1 92.69 216 PHE A C 1
ATOM 1731 O O . PHE A 1 216 ? 4.105 -3.133 15.383 1 92.69 216 PHE A O 1
ATOM 1738 N N . LYS A 1 217 ? 6.32 -3.449 15.148 1 84.62 217 LYS A N 1
ATOM 1739 C CA . LYS A 1 217 ? 6.164 -4.734 14.469 1 84.62 217 LYS A CA 1
ATOM 1740 C C . LYS A 1 217 ? 5.379 -5.719 15.336 1 84.62 217 LYS A C 1
ATOM 1742 O O . LYS A 1 217 ? 4.699 -6.605 14.82 1 84.62 217 LYS A O 1
ATOM 1747 N N . ASP A 1 218 ? 5.438 -5.59 16.672 1 85.56 218 ASP A N 1
ATOM 1748 C CA . ASP A 1 218 ? 4.785 -6.527 17.578 1 85.56 218 ASP A CA 1
ATOM 1749 C C . ASP A 1 218 ? 3.654 -5.852 18.344 1 85.56 218 ASP A C 1
ATOM 1751 O O . ASP A 1 218 ? 3.307 -6.273 19.453 1 85.56 218 ASP A O 1
ATOM 1755 N N . VAL A 1 219 ? 3.105 -4.781 17.812 1 90.06 219 VAL A N 1
ATOM 1756 C CA . VAL A 1 219 ? 2.057 -4.016 18.469 1 90.06 219 VAL A CA 1
ATOM 1757 C C . VAL A 1 219 ? 0.733 -4.203 17.734 1 90.06 219 VAL A C 1
ATOM 1759 O O . VAL A 1 219 ? 0.685 -4.121 16.516 1 90.06 219 VAL A O 1
ATOM 1762 N N . ALA A 1 220 ? -0.318 -4.52 18.453 1 89.56 220 ALA A N 1
ATOM 1763 C CA . ALA A 1 220 ? -1.657 -4.586 17.875 1 89.56 220 ALA A CA 1
ATOM 1764 C C . ALA A 1 220 ? -2.346 -3.225 17.922 1 89.56 220 ALA A C 1
ATOM 1766 O O . ALA A 1 220 ? -2.357 -2.564 18.969 1 89.56 220 ALA A O 1
ATOM 1767 N N . ILE A 1 221 ? -2.887 -2.805 16.812 1 93.94 221 ILE A N 1
ATOM 1768 C CA . ILE A 1 221 ? -3.627 -1.55 16.75 1 93.94 221 ILE A CA 1
ATOM 1769 C C . ILE A 1 221 ? -5.086 -1.791 17.125 1 93.94 221 ILE A C 1
ATOM 1771 O O . ILE A 1 221 ? -5.777 -2.584 16.484 1 93.94 221 ILE A O 1
ATOM 1775 N N . PRO A 1 222 ? -5.562 -1.128 18.141 1 93.44 222 PRO A N 1
ATOM 1776 C CA . PRO A 1 222 ? -6.961 -1.324 18.531 1 93.44 222 PRO A CA 1
ATOM 1777 C C . PRO A 1 222 ? -7.938 -0.786 17.484 1 93.44 222 PRO A C 1
ATOM 1779 O O . PRO A 1 222 ? -7.688 0.259 16.875 1 93.44 222 PRO A O 1
ATOM 1782 N N . LYS A 1 223 ? -9.07 -1.513 17.328 1 93.44 223 LYS A N 1
ATOM 1783 C CA . LYS A 1 223 ? -10.148 -1.033 16.469 1 93.44 223 LYS A CA 1
ATOM 1784 C C . LYS A 1 223 ? -10.961 0.061 17.156 1 93.44 223 LYS A C 1
ATOM 1786 O O . LYS A 1 223 ? -11.25 -0.038 18.359 1 93.44 223 LYS A O 1
ATOM 1791 N N . PRO A 1 224 ? -11.234 1.133 16.391 1 95.38 224 PRO A N 1
ATOM 1792 C CA . PRO A 1 224 ? -12.188 2.076 16.984 1 95.38 224 PRO A CA 1
ATOM 1793 C C . PRO A 1 224 ? -13.594 1.484 17.125 1 95.38 224 PRO A C 1
ATOM 1795 O O . PRO A 1 224 ? -13.906 0.477 16.5 1 95.38 224 PRO A O 1
ATOM 1798 N N . LYS A 1 225 ? -14.406 2.137 17.922 1 92.75 225 LYS A N 1
ATOM 1799 C CA . LYS A 1 225 ? -15.742 1.65 18.266 1 92.75 225 LYS A CA 1
ATOM 1800 C C . LYS A 1 225 ? -16.594 1.472 17.016 1 92.75 225 LYS A C 1
ATOM 1802 O O . LYS A 1 225 ? -17.422 0.552 16.938 1 92.75 225 LYS A O 1
ATOM 1807 N N . THR A 1 226 ? -16.391 2.322 16.031 1 94.94 226 THR A N 1
ATOM 1808 C CA . THR A 1 226 ? -17.266 2.354 14.867 1 94.94 226 THR A CA 1
ATOM 1809 C C . THR A 1 226 ? -16.688 1.542 13.719 1 94.94 226 THR A C 1
ATOM 1811 O O . THR A 1 226 ? -17.203 1.581 12.594 1 94.94 226 THR A O 1
ATOM 1814 N N . TYR A 1 227 ? -15.664 0.823 13.922 1 94.25 227 TYR A N 1
ATOM 1815 C CA . TYR A 1 227 ? -14.922 0.157 12.867 1 94.25 227 TYR A CA 1
ATOM 1816 C C . TYR A 1 227 ? -15.828 -0.747 12.039 1 94.25 227 TYR A C 1
ATOM 1818 O O . TYR A 1 227 ? -15.75 -0.759 10.812 1 94.25 227 TYR A O 1
ATOM 1826 N N . ASP A 1 228 ? -16.734 -1.499 12.672 1 91.12 228 ASP A N 1
ATOM 1827 C CA . ASP A 1 228 ? -17.516 -2.516 11.977 1 91.12 228 ASP A CA 1
ATOM 1828 C C . ASP A 1 228 ? -18.938 -2.025 11.703 1 91.12 228 ASP A C 1
ATOM 1830 O O . ASP A 1 228 ? -19.828 -2.826 11.445 1 91.12 228 ASP A O 1
ATOM 1834 N N . ALA A 1 229 ? -19.109 -0.719 11.812 1 89.38 229 ALA A N 1
ATOM 1835 C CA . ALA A 1 229 ? -20.453 -0.157 11.594 1 89.38 229 ALA A CA 1
ATOM 1836 C C . ALA A 1 229 ? -20.906 -0.388 10.156 1 89.38 229 ALA A C 1
ATOM 1838 O O . ALA A 1 229 ? -22.109 -0.42 9.875 1 89.38 229 ALA A O 1
ATOM 1839 N N . ASP A 1 230 ? -20 -0.475 9.289 1 83.25 230 ASP A N 1
ATOM 1840 C CA . ASP A 1 230 ? -20.312 -0.697 7.883 1 83.25 230 ASP A CA 1
ATOM 1841 C C . ASP A 1 230 ? -21.016 -2.039 7.68 1 83.25 230 ASP A C 1
ATOM 1843 O O . ASP A 1 230 ? -21.797 -2.199 6.746 1 83.25 230 ASP A O 1
ATOM 1847 N N . LEU A 1 231 ? -20.672 -3.021 8.477 1 78.81 231 LEU A N 1
ATOM 1848 C CA . LEU A 1 231 ? -21.266 -4.344 8.375 1 78.81 231 LEU A CA 1
ATOM 1849 C C . LEU A 1 231 ? -22.781 -4.27 8.602 1 78.81 231 LEU A C 1
ATOM 1851 O O . LEU A 1 231 ? -23.516 -5.137 8.141 1 78.81 231 LEU A O 1
ATOM 1855 N N . LYS A 1 232 ? -23.234 -3.211 9.25 1 81.25 232 LYS A N 1
ATOM 1856 C CA . LYS A 1 232 ? -24.656 -3.002 9.5 1 81.25 232 LYS A CA 1
ATOM 1857 C C . LYS A 1 232 ? -25.234 -1.929 8.57 1 81.25 232 LYS A C 1
ATOM 1859 O O . LYS A 1 232 ? -26.344 -1.446 8.781 1 81.25 232 LYS A O 1
ATOM 1864 N N . GLY A 1 233 ? -24.391 -1.47 7.621 1 84.31 233 GLY A N 1
ATOM 1865 C CA . GLY A 1 233 ? -24.844 -0.495 6.637 1 84.31 233 GLY A CA 1
ATOM 1866 C C . GLY A 1 233 ? -24.766 0.935 7.137 1 84.31 233 GLY A C 1
ATOM 1867 O O . GLY A 1 233 ? -25.406 1.829 6.578 1 84.31 233 GLY A O 1
ATOM 1868 N N . MET A 1 234 ? -24.188 1.258 8.289 1 86.62 234 MET A N 1
ATOM 1869 C CA . MET A 1 234 ? -24 2.58 8.883 1 86.62 234 MET A CA 1
ATOM 1870 C C . MET A 1 234 ? -25.344 3.287 9.055 1 86.62 234 MET A C 1
ATOM 1872 O O . MET A 1 234 ? -25.547 4.379 8.516 1 86.62 234 MET A O 1
ATOM 1876 N N . PRO A 1 235 ? -26.156 2.725 9.859 1 87.88 235 PRO A N 1
ATOM 1877 C CA . PRO A 1 235 ? -27.516 3.289 9.992 1 87.88 235 PRO A CA 1
ATOM 1878 C C . PRO A 1 235 ? -27.484 4.77 10.367 1 87.88 235 PRO A C 1
ATOM 1880 O O . PRO A 1 235 ? -26.703 5.184 11.219 1 87.88 235 PRO A O 1
ATOM 1883 N N . GLY A 1 236 ? -28.312 5.531 9.656 1 92.06 236 GLY A N 1
ATOM 1884 C CA . GLY A 1 236 ? -28.484 6.945 9.945 1 92.06 236 GLY A CA 1
ATOM 1885 C C . GLY A 1 236 ? -27.547 7.832 9.156 1 92.06 236 GLY A C 1
ATOM 1886 O O . GLY A 1 236 ? -27.766 9.039 9.023 1 92.06 236 GLY A O 1
ATOM 1887 N N . LYS A 1 237 ? -26.484 7.277 8.711 1 95.88 237 LYS A N 1
ATOM 1888 C CA . LYS A 1 237 ? -25.547 8.07 7.91 1 95.88 237 LYS A CA 1
ATOM 1889 C C . LYS A 1 237 ? -26.109 8.312 6.504 1 95.88 237 LYS A C 1
ATOM 1891 O O . LYS A 1 237 ? -26.703 7.414 5.906 1 95.88 237 LYS A O 1
ATOM 1896 N N . PRO A 1 238 ? -25.969 9.477 5.984 1 96.75 238 PRO A N 1
ATOM 1897 C CA . PRO A 1 238 ? -26.453 9.742 4.625 1 96.75 238 PRO A CA 1
ATOM 1898 C C . PRO A 1 238 ? -25.594 9.07 3.553 1 96.75 238 PRO A C 1
ATOM 1900 O O . PRO A 1 238 ? -24.484 8.625 3.84 1 96.75 238 PRO A O 1
ATOM 1903 N N . ASP A 1 239 ? -26.078 9.047 2.324 1 95.75 239 ASP A N 1
ATOM 1904 C CA . ASP A 1 239 ? -25.359 8.477 1.19 1 95.75 239 ASP A CA 1
ATOM 1905 C C . ASP A 1 239 ? -24.062 9.234 0.927 1 95.75 239 ASP A C 1
ATOM 1907 O O . ASP A 1 239 ? -23.062 8.648 0.517 1 95.75 239 ASP A O 1
ATOM 1911 N N . ALA A 1 240 ? -24.062 10.539 1.17 1 96.06 240 ALA A N 1
ATOM 1912 C CA . ALA A 1 240 ? -22.875 11.375 0.964 1 96.06 240 ALA A CA 1
ATOM 1913 C C . ALA A 1 240 ? -21.719 10.891 1.821 1 96.06 240 ALA A C 1
ATOM 1915 O O . ALA A 1 240 ? -20.562 10.977 1.409 1 96.06 240 ALA A O 1
ATOM 1916 N N . PHE A 1 241 ? -22.062 10.391 2.982 1 96.5 241 PHE A N 1
ATOM 1917 C CA . PHE A 1 241 ? -21.062 9.828 3.877 1 96.5 241 PHE A CA 1
ATOM 1918 C C . PHE A 1 241 ? -20.703 8.414 3.463 1 96.5 241 PHE A C 1
ATOM 1920 O O . PHE A 1 241 ? -19.516 8.07 3.369 1 96.5 241 PHE A O 1
ATOM 1927 N N . ARG A 1 242 ? -21.656 7.602 3.133 1 94.69 242 ARG A N 1
ATOM 1928 C CA . ARG A 1 242 ? -21.484 6.176 2.873 1 94.69 242 ARG A CA 1
ATOM 1929 C C . ARG A 1 242 ? -20.75 5.938 1.561 1 94.69 242 ARG A C 1
ATOM 1931 O O . ARG A 1 242 ? -20 4.965 1.427 1 94.69 242 ARG A O 1
ATOM 1938 N N . ASN A 1 243 ? -20.953 6.832 0.646 1 92.94 243 ASN A N 1
ATOM 1939 C CA . ASN A 1 243 ? -20.469 6.582 -0.712 1 92.94 243 ASN A CA 1
ATOM 1940 C C . ASN A 1 243 ? -19.094 7.203 -0.951 1 92.94 243 ASN A C 1
ATOM 1942 O O . ASN A 1 243 ? -18.547 7.105 -2.051 1 92.94 243 ASN A O 1
ATOM 1946 N N . ALA A 1 244 ? -18.516 7.84 0.056 1 94.12 244 ALA A N 1
ATOM 1947 C CA . ALA A 1 244 ? -17.141 8.336 -0.072 1 94.12 244 ALA A CA 1
ATOM 1948 C C . ALA A 1 244 ? -16.172 7.195 -0.32 1 94.12 244 ALA A C 1
ATOM 1950 O O . ALA A 1 244 ? -16.328 6.102 0.229 1 94.12 244 ALA A O 1
ATOM 1951 N N . ASN A 1 245 ? -15.164 7.465 -1.219 1 93.38 245 ASN A N 1
ATOM 1952 C CA . ASN A 1 245 ? -14.102 6.5 -1.463 1 93.38 245 ASN A CA 1
ATOM 1953 C C . ASN A 1 245 ? -12.945 6.68 -0.478 1 93.38 245 ASN A C 1
ATOM 1955 O O . ASN A 1 245 ? -11.898 7.219 -0.833 1 93.38 245 ASN A O 1
ATOM 1959 N N . ASN A 1 246 ? -13.109 6.23 0.738 1 95.56 246 ASN A N 1
ATOM 1960 C CA . ASN A 1 246 ? -12.102 6.434 1.778 1 95.56 246 ASN A CA 1
ATOM 1961 C C . ASN A 1 246 ? -12.141 5.316 2.816 1 95.56 246 ASN A C 1
ATOM 1963 O O . ASN A 1 246 ? -11.875 5.551 3.996 1 95.56 246 ASN A O 1
ATOM 1967 N N . ARG A 1 247 ? -12.539 4.172 2.344 1 93.31 247 ARG A N 1
ATOM 1968 C CA . ARG A 1 247 ? -12.555 3.014 3.232 1 93.31 247 ARG A CA 1
ATOM 1969 C C . ARG A 1 247 ? -11.312 2.152 3.031 1 93.31 247 ARG A C 1
ATOM 1971 O O . ARG A 1 247 ? -10.766 2.09 1.929 1 93.31 247 ARG A O 1
ATOM 1978 N N . ILE A 1 248 ? -10.906 1.559 4.117 1 91.88 248 ILE A N 1
ATOM 1979 C CA . ILE A 1 248 ? -9.805 0.6 4.043 1 91.88 248 ILE A CA 1
ATOM 1980 C C . ILE A 1 248 ? -10.133 -0.479 3.012 1 91.88 248 ILE A C 1
ATOM 1982 O O . ILE A 1 248 ? -11.203 -1.091 3.061 1 91.88 248 ILE A O 1
ATOM 1986 N N . GLY A 1 249 ? -9.211 -0.621 2.045 1 88.38 249 GLY A N 1
ATOM 1987 C CA . GLY A 1 249 ? -9.438 -1.566 0.962 1 88.38 249 GLY A CA 1
ATOM 1988 C C . GLY A 1 249 ? -9.828 -0.898 -0.343 1 88.38 249 GLY A C 1
ATOM 1989 O O . GLY A 1 249 ? -9.773 -1.521 -1.405 1 88.38 249 GLY A O 1
ATOM 1990 N N . ASP A 1 250 ? -10.156 0.422 -0.297 1 89 250 ASP A N 1
ATOM 1991 C CA . ASP A 1 250 ? -10.547 1.144 -1.503 1 89 250 ASP A CA 1
ATOM 1992 C C . ASP A 1 250 ? -9.344 1.412 -2.4 1 89 250 ASP A C 1
ATOM 1994 O O . ASP A 1 250 ? -9.492 1.582 -3.613 1 89 250 ASP A O 1
ATOM 1998 N N . PHE A 1 251 ? -8.195 1.482 -1.745 1 89.62 251 PHE A N 1
ATOM 1999 C CA . PHE A 1 251 ? -6.945 1.729 -2.457 1 89.62 251 PHE A CA 1
ATOM 2000 C C . PHE A 1 251 ? -5.918 0.655 -2.133 1 89.62 251 PHE A C 1
ATOM 2002 O O . PHE A 1 251 ? -5.871 0.152 -1.007 1 89.62 251 PHE A O 1
ATOM 2009 N N . ASN A 1 252 ? -4.977 0.444 -2.996 1 86.94 252 ASN A N 1
ATOM 2010 C CA . ASN A 1 252 ? -4.035 -0.665 -2.887 1 86.94 252 ASN A CA 1
ATOM 2011 C C . ASN A 1 252 ? -3.02 -0.43 -1.772 1 86.94 252 ASN A C 1
ATOM 2013 O O . ASN A 1 252 ? -2.408 -1.377 -1.275 1 86.94 252 ASN A O 1
ATOM 2017 N N . ASP A 1 253 ? -2.832 0.78 -1.436 1 88.5 253 ASP A N 1
ATOM 2018 C CA . ASP A 1 253 ? -1.813 1.072 -0.431 1 88.5 253 ASP A CA 1
ATOM 2019 C C . ASP A 1 253 ? -2.434 1.202 0.958 1 88.5 253 ASP A C 1
ATOM 2021 O O . ASP A 1 253 ? -1.734 1.483 1.933 1 88.5 253 ASP A O 1
ATOM 2025 N N . VAL A 1 254 ? -3.727 1.05 1.037 1 92.12 254 VAL A N 1
ATOM 2026 C CA . VAL A 1 254 ? -4.406 1.057 2.328 1 92.12 254 VAL A CA 1
ATOM 2027 C C . VAL A 1 254 ? -5.191 -0.241 2.504 1 92.12 254 VAL A C 1
ATOM 2029 O O . VAL A 1 254 ? -6.418 -0.259 2.354 1 92.12 254 VAL A O 1
ATOM 2032 N N . ARG A 1 255 ? -4.582 -1.214 3.1 1 89.25 255 ARG A N 1
ATOM 2033 C CA . ARG A 1 255 ? -5.086 -2.58 3.008 1 89.25 255 ARG A CA 1
ATOM 2034 C C . ARG A 1 255 ? -5.672 -3.039 4.34 1 89.25 255 ARG A C 1
ATOM 2036 O O . ARG A 1 255 ? -6.543 -3.908 4.375 1 89.25 255 ARG A O 1
ATOM 2043 N N . SER A 1 256 ? -5.09 -2.498 5.398 1 89.19 256 SER A N 1
ATOM 2044 C CA . SER A 1 256 ? -5.516 -2.908 6.734 1 89.19 256 SER A CA 1
ATOM 2045 C C . SER A 1 256 ? -5.336 -1.778 7.742 1 89.19 256 SER A C 1
ATOM 2047 O O . SER A 1 256 ? -4.48 -0.91 7.566 1 89.19 256 SER A O 1
ATOM 2049 N N . LEU A 1 257 ? -6.172 -1.861 8.742 1 92.75 257 LEU A N 1
ATOM 2050 C CA . LEU A 1 257 ? -6.055 -0.9 9.836 1 92.75 257 LEU A CA 1
ATOM 2051 C C . LEU A 1 257 ? -4.68 -0.983 10.484 1 92.75 257 LEU A C 1
ATOM 2053 O O . LEU A 1 257 ? -4.008 0.036 10.664 1 92.75 257 LEU A O 1
ATOM 2057 N N . ASP A 1 258 ? -4.266 -2.158 10.773 1 90.62 258 ASP A N 1
ATOM 2058 C CA . ASP A 1 258 ? -2.992 -2.391 11.445 1 90.62 258 ASP A CA 1
ATOM 2059 C C . ASP A 1 258 ? -1.827 -1.853 10.625 1 90.62 258 ASP A C 1
ATOM 2061 O O . ASP A 1 258 ? -0.99 -1.105 11.133 1 90.62 258 ASP A O 1
ATOM 2065 N N . GLY A 1 259 ? -1.831 -2.219 9.398 1 89.38 259 GLY A N 1
ATOM 2066 C CA . GLY A 1 259 ? -0.72 -1.864 8.531 1 89.38 259 GLY A CA 1
ATOM 2067 C C . GLY A 1 259 ? -0.549 -0.366 8.359 1 89.38 259 GLY A C 1
ATOM 2068 O O . GLY A 1 259 ? 0.545 0.165 8.562 1 89.38 259 GLY A O 1
ATOM 2069 N N . PHE A 1 260 ? -1.645 0.404 8.062 1 92.81 260 PHE A N 1
ATOM 2070 C CA . PHE A 1 260 ? -1.407 1.797 7.703 1 92.81 260 PHE A CA 1
ATOM 2071 C C . PHE A 1 260 ? -1.208 2.652 8.945 1 92.81 260 PHE A C 1
ATOM 2073 O O . PHE A 1 260 ? -0.47 3.641 8.914 1 92.81 260 PHE A O 1
ATOM 2080 N N . VAL A 1 261 ? -1.853 2.217 10.102 1 96.12 261 VAL A N 1
ATOM 2081 C CA . VAL A 1 261 ? -1.682 3.023 11.305 1 96.12 261 VAL A CA 1
ATOM 2082 C C . VAL A 1 261 ? -0.254 2.875 11.828 1 96.12 261 VAL A C 1
ATOM 2084 O O . VAL A 1 261 ? 0.355 3.854 12.273 1 96.12 261 VAL A O 1
ATOM 2087 N N . LYS A 1 262 ? 0.308 1.679 11.758 1 94.81 262 LYS A N 1
ATOM 2088 C CA . LYS A 1 262 ? 1.692 1.476 12.172 1 94.81 262 LYS A CA 1
ATOM 2089 C C . LYS A 1 262 ? 2.65 2.303 11.32 1 94.81 262 LYS A C 1
ATOM 2091 O O . LYS A 1 262 ? 3.578 2.924 11.844 1 94.81 262 LYS A O 1
ATOM 2096 N N . ASP A 1 263 ? 2.432 2.246 10.016 1 95.69 263 ASP A N 1
ATOM 2097 C CA . ASP A 1 263 ? 3.27 3.031 9.117 1 95.69 263 ASP A CA 1
ATOM 2098 C C . ASP A 1 263 ? 3.107 4.527 9.383 1 95.69 263 ASP A C 1
ATOM 2100 O O . ASP A 1 263 ? 4.09 5.27 9.406 1 95.69 263 ASP A O 1
ATOM 2104 N N . TYR A 1 264 ? 1.831 4.953 9.57 1 97.75 264 TYR A N 1
ATOM 2105 C CA . TYR A 1 264 ? 1.488 6.324 9.938 1 97.75 264 TYR A CA 1
ATOM 2106 C C . TYR A 1 264 ? 2.24 6.766 11.188 1 97.75 264 TYR A C 1
ATOM 2108 O O . TYR A 1 264 ? 2.898 7.809 11.188 1 97.75 264 TYR A O 1
ATOM 2116 N N . TYR A 1 265 ? 2.264 5.973 12.25 1 98.38 265 TYR A N 1
ATOM 2117 C CA . TYR A 1 265 ? 2.945 6.27 13.5 1 98.38 265 TYR A CA 1
ATOM 2118 C C . TYR A 1 265 ? 4.457 6.301 13.305 1 98.38 265 TYR A C 1
ATOM 2120 O O . TYR A 1 265 ? 5.145 7.16 13.867 1 98.38 265 TYR A O 1
ATOM 2128 N N . ALA A 1 266 ? 4.953 5.438 12.523 1 97.69 266 ALA A N 1
ATOM 2129 C CA . ALA A 1 266 ? 6.398 5.387 12.32 1 97.69 266 ALA A CA 1
ATOM 2130 C C . ALA A 1 266 ? 6.906 6.676 11.68 1 97.69 266 ALA A C 1
ATOM 2132 O O . ALA A 1 266 ? 7.984 7.164 12.023 1 97.69 266 ALA A O 1
ATOM 2133 N N . THR A 1 267 ? 6.168 7.18 10.727 1 98.38 267 THR A N 1
ATOM 2134 C CA . THR A 1 267 ? 6.586 8.438 10.102 1 98.38 267 THR A CA 1
ATOM 2135 C C . THR A 1 267 ? 6.547 9.578 11.117 1 98.38 267 THR A C 1
ATOM 2137 O O . THR A 1 267 ? 7.363 10.5 11.047 1 98.38 267 THR A O 1
ATOM 2140 N N . LEU A 1 268 ? 5.656 9.523 12.109 1 98.88 268 LEU A N 1
ATOM 2141 C CA . LEU A 1 268 ? 5.543 10.562 13.117 1 98.88 268 LEU A CA 1
ATOM 2142 C C . LEU A 1 268 ? 6.699 10.492 14.109 1 98.88 268 LEU A C 1
ATOM 2144 O O . LEU A 1 268 ? 7.105 11.516 14.672 1 98.88 268 LEU A O 1
ATOM 2148 N N . VAL A 1 269 ? 7.246 9.312 14.289 1 98.81 269 VAL A N 1
ATOM 2149 C CA . VAL A 1 269 ? 8.445 9.203 15.109 1 98.81 269 VAL A CA 1
ATOM 2150 C C . VAL A 1 269 ? 9.578 10 14.469 1 98.81 269 VAL A C 1
ATOM 2152 O O . VAL A 1 269 ? 10.328 10.695 15.164 1 98.81 269 VAL A O 1
ATOM 2155 N N . ALA A 1 270 ? 9.688 9.922 13.156 1 98.81 270 ALA A N 1
ATOM 2156 C CA . ALA A 1 270 ? 10.695 10.719 12.453 1 98.81 270 ALA A CA 1
ATOM 2157 C C . ALA A 1 270 ? 10.422 12.211 12.633 1 98.81 270 ALA A C 1
ATOM 2159 O O . ALA A 1 270 ? 11.359 13 12.812 1 98.81 270 ALA A O 1
ATOM 2160 N N . VAL A 1 271 ? 9.164 12.586 12.578 1 98.94 271 VAL A N 1
ATOM 2161 C CA . VAL A 1 271 ? 8.797 13.984 12.812 1 98.94 271 VAL A CA 1
ATOM 2162 C C . VAL A 1 271 ? 9.234 14.406 14.211 1 98.94 271 VAL A C 1
ATOM 2164 O O . VAL A 1 271 ? 9.82 15.477 14.383 1 98.94 271 VAL A O 1
ATOM 2167 N N . ASP A 1 272 ? 8.922 13.578 15.172 1 98.94 272 ASP A N 1
ATOM 2168 C CA . ASP A 1 272 ? 9.281 13.867 16.562 1 98.94 272 ASP A CA 1
ATOM 2169 C C . ASP A 1 272 ? 10.789 14.102 16.688 1 98.94 272 ASP A C 1
ATOM 2171 O O . ASP A 1 272 ? 11.219 15.047 17.344 1 98.94 272 ASP A O 1
ATOM 2175 N N . GLU A 1 273 ? 11.578 13.211 16.062 1 98.88 273 GLU A N 1
ATOM 2176 C CA . GLU A 1 273 ? 13.031 13.359 16.062 1 98.88 273 GLU A CA 1
ATOM 2177 C C . GLU A 1 273 ? 13.453 14.695 15.461 1 98.88 273 GLU A C 1
ATOM 2179 O O . GLU A 1 273 ? 14.336 15.367 15.992 1 98.88 273 GLU A O 1
ATOM 2184 N N . ASN A 1 274 ? 12.805 15.055 14.438 1 98.94 274 ASN A N 1
ATOM 2185 C CA . ASN A 1 274 ? 13.188 16.266 13.711 1 98.94 274 ASN A CA 1
ATOM 2186 C C . ASN A 1 274 ? 12.766 17.531 14.453 1 98.94 274 ASN A C 1
ATOM 2188 O O . ASN A 1 274 ? 13.453 18.547 14.398 1 98.94 274 ASN A O 1
ATOM 2192 N N . VAL A 1 275 ? 11.648 17.469 15.148 1 98.94 275 VAL A N 1
ATOM 2193 C CA . VAL A 1 275 ? 11.281 18.562 16.047 1 98.94 275 VAL A CA 1
ATOM 2194 C C . VAL A 1 275 ? 12.367 18.75 17.109 1 98.94 275 VAL A C 1
ATOM 2196 O O . VAL A 1 275 ? 12.766 19.875 17.406 1 98.94 275 VAL A O 1
ATOM 2199 N N . GLY A 1 276 ? 12.852 17.656 17.609 1 98.94 276 GLY A N 1
ATOM 2200 C CA . GLY A 1 276 ? 13.945 17.703 18.578 1 98.94 276 GLY A CA 1
ATOM 2201 C C . GLY A 1 276 ? 15.203 18.359 18.016 1 98.94 276 GLY A C 1
ATOM 2202 O O . GLY A 1 276 ? 15.867 19.125 18.703 1 98.94 276 GLY A O 1
ATOM 2203 N N . ARG A 1 277 ? 15.508 18.078 16.781 1 98.88 277 ARG A N 1
ATOM 2204 C CA . ARG A 1 277 ? 16.703 18.641 16.141 1 98.88 277 ARG A CA 1
ATOM 2205 C C . ARG A 1 277 ? 16.625 20.156 16.078 1 98.88 277 ARG A C 1
ATOM 2207 O O . ARG A 1 277 ? 17.609 20.844 16.344 1 98.88 277 ARG A O 1
ATOM 2214 N N . VAL A 1 278 ? 15.477 20.672 15.711 1 98.94 278 VAL A N 1
ATOM 2215 C CA . VAL A 1 278 ? 15.305 22.109 15.625 1 98.94 278 VAL A CA 1
ATOM 2216 C C . VAL A 1 278 ? 15.352 22.719 17.016 1 98.94 278 VAL A C 1
ATOM 2218 O O . VAL A 1 278 ? 15.984 23.75 17.234 1 98.94 278 VAL A O 1
ATOM 2221 N N . TYR A 1 279 ? 14.664 22.062 17.953 1 98.81 279 TYR A N 1
ATOM 2222 C CA . TYR A 1 279 ? 14.664 22.5 19.359 1 98.81 279 TYR A CA 1
ATOM 2223 C C . TYR A 1 279 ? 16.094 22.594 19.891 1 98.81 279 TYR A C 1
ATOM 2225 O O . TYR A 1 279 ? 16.469 23.609 20.484 1 98.81 279 TYR A O 1
ATOM 2233 N N . ASP A 1 280 ? 16.875 21.609 19.672 1 98.75 280 ASP A N 1
ATOM 2234 C CA . ASP A 1 280 ? 18.25 21.547 20.156 1 98.75 280 ASP A CA 1
ATOM 2235 C C . ASP A 1 280 ? 19.109 22.609 19.484 1 98.75 280 ASP A C 1
ATOM 2237 O O . ASP A 1 280 ? 20 23.188 20.109 1 98.75 280 ASP A O 1
ATOM 2241 N N . ALA A 1 281 ? 18.859 22.828 18.234 1 98.75 281 ALA A N 1
ATOM 2242 C CA . ALA A 1 281 ? 19.594 23.891 17.531 1 98.75 281 ALA A CA 1
ATOM 2243 C C . ALA A 1 281 ? 19.312 25.25 18.156 1 98.75 281 ALA A C 1
ATOM 2245 O O . ALA A 1 281 ? 20.234 26.047 18.344 1 98.75 281 ALA A O 1
ATOM 2246 N N . LEU A 1 282 ? 18.109 25.547 18.5 1 98.69 282 LEU A N 1
ATOM 2247 C CA . LEU A 1 282 ? 17.734 26.797 19.156 1 98.69 282 LEU A CA 1
ATOM 2248 C C . LEU A 1 282 ? 18.422 26.938 20.5 1 98.69 282 LEU A C 1
ATOM 2250 O O . LEU A 1 282 ? 18.859 28.031 20.891 1 98.69 282 LEU A O 1
ATOM 2254 N N . LYS A 1 283 ? 18.453 25.812 21.188 1 98.31 283 LYS A N 1
ATOM 2255 C CA . LYS A 1 283 ? 19.125 25.797 22.484 1 98.31 283 LYS A CA 1
ATOM 2256 C C . LYS A 1 283 ? 20.609 26.094 22.344 1 98.31 283 LYS A C 1
ATOM 2258 O O . LYS A 1 283 ? 21.156 26.906 23.094 1 98.31 283 LYS A O 1
ATOM 2263 N N . GLU A 1 284 ? 21.188 25.531 21.391 1 98 284 GLU A N 1
ATOM 2264 C CA . GLU A 1 284 ? 22.609 25.75 21.125 1 98 284 GLU A CA 1
ATOM 2265 C C . GLU A 1 284 ? 22.891 27.203 20.766 1 98 284 GLU A C 1
ATOM 2267 O O . GLU A 1 284 ? 23.938 27.75 21.141 1 98 284 GLU A O 1
ATOM 2272 N N . LEU A 1 285 ? 22.016 27.812 20.125 1 97.44 285 LEU A N 1
ATOM 2273 C CA . LEU A 1 285 ? 22.156 29.203 19.672 1 97.44 285 LEU A CA 1
ATOM 2274 C C . LEU A 1 285 ? 21.734 30.172 20.781 1 97.44 285 LEU A C 1
ATOM 2276 O O . LEU A 1 285 ? 21.844 31.391 20.609 1 97.44 285 LEU A O 1
ATOM 2280 N N . LYS A 1 286 ? 21.234 29.672 21.922 1 97.12 286 LYS A N 1
ATOM 2281 C CA . LYS A 1 286 ? 20.734 30.453 23.047 1 97.12 286 LYS A CA 1
ATOM 2282 C C . LYS A 1 286 ? 19.578 31.344 22.625 1 97.12 286 LYS A C 1
ATOM 2284 O O . LYS A 1 286 ? 19.469 32.5 23.078 1 97.12 286 LYS A O 1
ATOM 2289 N N . GLU A 1 287 ? 18.719 30.844 21.766 1 97.19 287 GLU A N 1
ATOM 2290 C CA . GLU A 1 287 ? 17.578 31.594 21.266 1 97.19 287 GLU A CA 1
ATOM 2291 C C . GLU A 1 287 ? 16.266 30.891 21.578 1 97.19 287 GLU A C 1
ATOM 2293 O O . GLU A 1 287 ? 15.195 31.359 21.172 1 97.19 287 GLU A O 1
ATOM 2298 N N . LEU A 1 288 ? 16.328 29.828 22.312 1 97.94 288 LEU A N 1
ATOM 2299 C CA . LEU A 1 288 ? 15.156 28.984 22.562 1 97.94 288 LEU A CA 1
ATOM 2300 C C . LEU A 1 288 ? 14.07 29.781 23.297 1 97.94 288 LEU A C 1
ATOM 2302 O O . LEU A 1 288 ? 12.914 29.766 22.875 1 97.94 288 LEU A O 1
ATOM 2306 N N . ASP A 1 289 ? 14.422 30.5 24.328 1 96.5 289 ASP A N 1
ATOM 2307 C CA . ASP A 1 289 ? 13.438 31.172 25.156 1 96.5 289 ASP A CA 1
ATOM 2308 C C . ASP A 1 289 ? 12.906 32.438 24.484 1 96.5 289 ASP A C 1
ATOM 2310 O O . ASP A 1 289 ? 11.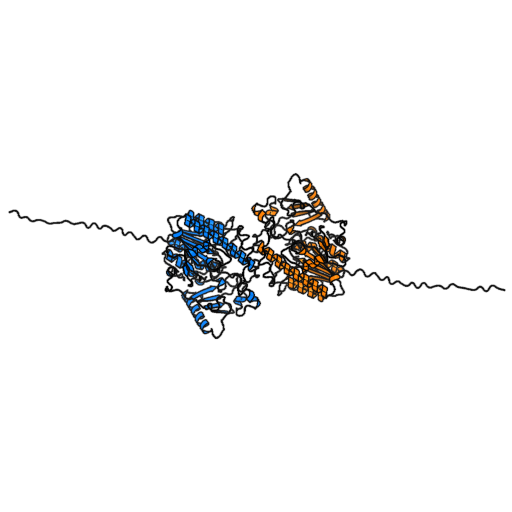867 32.969 24.875 1 96.5 289 ASP A O 1
ATOM 2314 N N . ASP A 1 290 ? 13.609 32.906 23.484 1 96.81 290 ASP A N 1
ATOM 2315 C CA . ASP A 1 290 ? 13.172 34.062 22.703 1 96.81 290 ASP A CA 1
ATOM 2316 C C . ASP A 1 290 ? 12.406 33.656 21.453 1 96.81 290 ASP A C 1
ATOM 2318 O O . ASP A 1 290 ? 12.102 34.469 20.594 1 96.81 290 ASP A O 1
ATOM 2322 N N . THR A 1 291 ? 12.141 32.344 21.328 1 98.31 291 THR A N 1
ATOM 2323 C CA . THR A 1 291 ? 11.453 31.812 20.156 1 98.31 291 THR A CA 1
ATOM 2324 C C . THR A 1 291 ? 10.094 31.234 20.547 1 98.31 291 THR A C 1
ATOM 2326 O O . THR A 1 291 ? 10 30.375 21.406 1 98.31 291 THR A O 1
ATOM 2329 N N . ALA A 1 292 ? 9.047 31.75 19.906 1 98.75 292 ALA A N 1
ATOM 2330 C CA . ALA A 1 292 ? 7.75 31.094 19.969 1 98.75 292 ALA A CA 1
ATOM 2331 C C . ALA A 1 292 ? 7.684 29.922 18.984 1 98.75 292 ALA A C 1
ATOM 2333 O O . ALA A 1 292 ? 7.891 30.109 17.781 1 98.75 292 ALA A O 1
ATOM 2334 N N . ILE A 1 293 ? 7.422 28.75 19.531 1 98.94 293 ILE A N 1
ATOM 2335 C CA . ILE A 1 293 ? 7.312 27.547 18.688 1 98.94 293 ILE A CA 1
ATOM 2336 C C . ILE A 1 293 ? 5.855 27.109 18.609 1 98.94 293 ILE A C 1
ATOM 2338 O O . ILE A 1 293 ? 5.207 26.891 19.641 1 98.94 293 ILE A O 1
ATOM 2342 N N . LEU A 1 294 ? 5.367 27.078 17.422 1 98.94 294 LEU A N 1
ATOM 2343 C CA . LEU A 1 294 ? 4.031 26.562 17.156 1 98.94 294 LEU A CA 1
ATOM 2344 C C . LEU A 1 294 ? 4.102 25.234 16.422 1 98.94 294 LEU A C 1
ATOM 2346 O O . LEU A 1 294 ? 4.91 25.062 15.508 1 98.94 294 LEU A O 1
ATOM 2350 N N . TYR A 1 295 ? 3.279 24.25 16.828 1 98.94 295 TYR A N 1
ATOM 2351 C CA . TYR A 1 295 ? 3.178 22.938 16.203 1 98.94 295 TYR A CA 1
ATOM 2352 C C . TYR A 1 295 ? 1.728 22.594 15.867 1 98.94 295 TYR A C 1
ATOM 2354 O O . TYR A 1 295 ? 0.865 22.609 16.75 1 98.94 295 TYR A O 1
ATOM 2362 N N . THR A 1 296 ? 1.487 22.297 14.594 1 98.88 296 THR A N 1
ATOM 2363 C CA . THR A 1 296 ? 0.129 21.938 14.188 1 98.88 296 THR A CA 1
ATOM 2364 C C . THR A 1 296 ? 0.144 21.031 12.969 1 98.88 296 THR A C 1
ATOM 2366 O O . THR A 1 296 ? 1.179 20.453 12.633 1 98.88 296 THR A O 1
ATOM 2369 N N . SER A 1 297 ? -1.026 20.734 12.43 1 98.88 297 SER A N 1
ATOM 2370 C CA . SER A 1 297 ? -1.206 19.938 11.219 1 98.88 297 SER A CA 1
ATOM 2371 C C . SER A 1 297 ? -2.154 20.625 10.242 1 98.88 297 SER A C 1
ATOM 2373 O O . SER A 1 297 ? -2.854 21.562 10.602 1 98.88 297 SER A O 1
ATOM 2375 N N . ASP A 1 298 ? -2.088 20.203 9.008 1 98.38 298 ASP A N 1
ATOM 2376 C CA . ASP A 1 298 ? -2.943 20.828 8.008 1 98.38 298 ASP A CA 1
ATOM 2377 C C . ASP A 1 298 ? -4.344 20.234 8.023 1 98.38 298 ASP A C 1
ATOM 2379 O O . ASP A 1 298 ? -5.309 20.859 7.59 1 98.38 298 ASP A O 1
ATOM 2383 N N . ASN A 1 299 ? -4.512 19.031 8.43 1 98.62 299 ASN A N 1
ATOM 2384 C CA . ASN A 1 299 ? -5.801 18.391 8.656 1 98.62 299 ASN A CA 1
ATOM 2385 C C . ASN A 1 299 ? -5.656 17.109 9.492 1 98.62 299 ASN A C 1
ATOM 2387 O O . ASN A 1 299 ? -4.539 16.672 9.758 1 98.62 299 ASN A O 1
ATOM 2391 N N . GLY A 1 300 ? -6.828 16.656 10 1 98.56 300 GLY A N 1
ATOM 2392 C CA . GLY A 1 300 ? -6.844 15.383 10.695 1 98.56 300 GLY A CA 1
ATOM 2393 C C . GLY A 1 300 ? -6.812 14.188 9.758 1 98.56 300 GLY A C 1
ATOM 2394 O O . GLY A 1 300 ? -6.387 14.305 8.609 1 98.56 300 GLY A O 1
ATOM 2395 N N . PHE A 1 301 ? -7.23 13.047 10.383 1 98.75 301 PHE A N 1
ATOM 2396 C CA . PHE A 1 301 ? -7.16 11.82 9.602 1 98.75 301 PHE A CA 1
ATOM 2397 C C . PHE A 1 301 ? -7.934 10.695 10.289 1 98.75 301 PHE A C 1
ATOM 2399 O O . PHE A 1 301 ? -7.805 10.5 11.5 1 98.75 301 PHE A O 1
ATOM 2406 N N . PHE A 1 302 ? -8.742 9.961 9.531 1 98.38 302 PHE A N 1
ATOM 2407 C CA . PHE A 1 302 ? -9.438 8.805 10.086 1 98.38 302 PHE A CA 1
ATOM 2408 C C . PHE A 1 302 ? -8.477 7.648 10.32 1 98.38 302 PHE A C 1
ATOM 2410 O O . PHE A 1 302 ? -7.586 7.398 9.508 1 98.38 302 PHE A O 1
ATOM 2417 N N . HIS A 1 303 ? -8.609 7.004 11.484 1 97.56 303 HIS A N 1
ATOM 2418 C CA . HIS A 1 303 ? -7.836 5.82 11.836 1 97.56 303 HIS A CA 1
ATOM 2419 C C . HIS A 1 303 ? -8.734 4.602 12.008 1 97.56 303 HIS A C 1
ATOM 2421 O O . HIS A 1 303 ? -8.648 3.893 13.016 1 97.56 303 HIS A O 1
ATOM 2427 N N . GLY A 1 304 ? -9.633 4.406 11.047 1 96.56 304 GLY A N 1
ATOM 2428 C CA . GLY A 1 304 ? -10.438 3.195 11.039 1 96.56 304 GLY A CA 1
ATOM 2429 C C . GLY A 1 304 ? -11.867 3.426 11.5 1 96.56 304 GLY A C 1
ATOM 2430 O O . GLY A 1 304 ? -12.695 2.518 11.438 1 96.56 304 GLY A O 1
ATOM 2431 N N . GLU A 1 305 ? -12.227 4.625 12.055 1 96.88 305 GLU A N 1
ATOM 2432 C CA . GLU A 1 305 ? -13.641 4.906 12.297 1 96.88 305 GLU A CA 1
ATOM 2433 C C . GLU A 1 305 ? -14.477 4.664 11.047 1 96.88 305 GLU A C 1
ATOM 2435 O O . GLU A 1 305 ? -14.172 5.195 9.977 1 96.88 305 GLU A O 1
ATOM 2440 N N . TRP A 1 306 ? -15.5 3.816 11.148 1 95.56 306 TRP A N 1
ATOM 2441 C CA . TRP A 1 306 ? -16.328 3.377 10.031 1 95.56 306 TRP A CA 1
ATOM 2442 C C . TRP A 1 306 ? -15.477 2.785 8.914 1 95.56 306 TRP A C 1
ATOM 2444 O O . TRP A 1 306 ? -15.781 2.965 7.73 1 95.56 306 TRP A O 1
ATOM 2454 N N . ARG A 1 307 ? -14.242 2.287 9.281 1 93.94 307 ARG A N 1
ATOM 2455 C CA . ARG A 1 307 ? -13.25 1.699 8.375 1 93.94 307 ARG A CA 1
ATOM 2456 C C . ARG A 1 307 ? -12.68 2.748 7.43 1 93.94 307 ARG A C 1
ATOM 2458 O O . ARG A 1 307 ? -12.203 2.416 6.344 1 93.94 307 ARG A O 1
ATOM 2465 N N . ALA A 1 308 ? -12.828 3.934 7.863 1 96.31 308 ALA A N 1
ATOM 2466 C CA . ALA A 1 308 ? -12.367 5.02 7 1 96.31 308 ALA A CA 1
ATOM 2467 C C . ALA A 1 308 ? -10.898 5.344 7.262 1 96.31 308 ALA A C 1
ATOM 2469 O O . ALA A 1 308 ? -10.375 5.055 8.336 1 96.31 308 ALA A O 1
ATOM 2470 N N . PHE A 1 309 ? -10.273 5.777 6.219 1 96.38 309 PHE A N 1
ATOM 2471 C CA . PHE A 1 309 ? -9.031 6.539 6.254 1 96.38 309 PHE A CA 1
ATOM 2472 C C . PHE A 1 309 ? -9.195 7.883 5.555 1 96.38 309 PHE A C 1
ATOM 2474 O O . PHE A 1 309 ? -10.305 8.242 5.137 1 96.38 309 PHE A O 1
ATOM 2481 N N . ASP A 1 310 ? -8.219 8.656 5.488 1 96.94 310 ASP A N 1
ATOM 2482 C CA . ASP A 1 310 ? -8.25 9.938 4.785 1 96.94 310 ASP A CA 1
ATOM 2483 C C . ASP A 1 310 ? -8.961 11 5.621 1 96.94 310 ASP A C 1
ATOM 2485 O O . ASP A 1 310 ? -8.953 10.938 6.852 1 96.94 310 ASP A O 1
ATOM 2489 N N . LYS A 1 311 ? -9.281 12.094 5 1 98 311 LYS A N 1
ATOM 2490 C CA . LYS A 1 311 ? -9.828 13.305 5.59 1 98 311 LYS A CA 1
ATOM 2491 C C . LYS A 1 311 ? -10.984 13.852 4.758 1 98 311 LYS A C 1
ATOM 2493 O O . LYS A 1 311 ? -11.781 13.078 4.215 1 98 311 LYS A O 1
ATOM 2498 N N . ARG A 1 312 ? -11.273 15.148 4.719 1 97.88 312 ARG A N 1
ATOM 2499 C CA . ARG A 1 312 ? -12.242 15.852 3.875 1 97.88 312 ARG A CA 1
ATOM 2500 C C . ARG A 1 312 ? -13.578 16.016 4.59 1 97.88 312 ARG A C 1
ATOM 2502 O O . ARG A 1 312 ? -14.234 17.047 4.465 1 97.88 312 ARG A O 1
ATOM 2509 N N . LEU A 1 313 ? -14.023 14.945 5.32 1 98.31 313 LEU A N 1
ATOM 2510 C CA . LEU A 1 313 ? -15.312 14.953 6.012 1 98.31 313 LEU A CA 1
ATOM 2511 C C . LEU A 1 313 ? -15.242 15.828 7.258 1 98.31 313 LEU A C 1
ATOM 2513 O O . LEU A 1 313 ? -14.195 15.938 7.895 1 98.31 313 LEU A O 1
ATOM 2517 N N . MET A 1 314 ? -16.344 16.422 7.688 1 98.69 314 MET A N 1
ATOM 2518 C CA . MET A 1 314 ? -16.391 17.344 8.828 1 98.69 314 MET A CA 1
ATOM 2519 C C . MET A 1 314 ? -16.359 16.578 10.141 1 98.69 314 MET A C 1
ATOM 2521 O O . MET A 1 314 ? -16.422 17.172 11.219 1 98.69 314 MET A O 1
ATOM 2525 N N . HIS A 1 315 ? -16.281 15.289 10.125 1 98.5 315 HIS A N 1
ATOM 2526 C CA . HIS A 1 315 ? -16.25 14.469 11.328 1 98.5 315 HIS A CA 1
ATOM 2527 C C . HIS A 1 315 ? -14.945 14.672 12.094 1 98.5 315 HIS A C 1
ATOM 2529 O O . HIS A 1 315 ? -13.898 14.922 11.492 1 98.5 315 HIS A O 1
ATOM 2535 N N . GLU A 1 316 ? -14.93 14.492 13.367 1 98.31 316 GLU A N 1
ATOM 2536 C CA . GLU A 1 316 ? -13.898 14.914 14.312 1 98.31 316 GLU A CA 1
ATOM 2537 C C . GLU A 1 316 ? -12.531 14.367 13.922 1 98.31 316 GLU A C 1
ATOM 2539 O O . GLU A 1 316 ? -11.547 15.102 13.906 1 98.31 316 GLU A O 1
ATOM 2544 N N . PRO A 1 317 ? -12.406 13.055 13.562 1 98.12 317 PRO A N 1
ATOM 2545 C CA . PRO A 1 317 ? -11.07 12.57 13.219 1 98.12 317 PRO A CA 1
ATOM 2546 C C . PRO A 1 317 ? -10.445 13.336 12.062 1 98.12 317 PRO A C 1
ATOM 2548 O O . PRO A 1 317 ? -9.219 13.469 11.992 1 98.12 317 PRO A O 1
ATOM 2551 N N . SER A 1 318 ? -11.25 13.828 11.203 1 98.5 318 SER A N 1
ATOM 2552 C CA . SER A 1 318 ? -10.828 14.469 9.961 1 98.5 318 SER A CA 1
ATOM 2553 C C . SER A 1 318 ? -10.453 15.93 10.188 1 98.5 318 SER A C 1
ATOM 2555 O O . SER A 1 318 ? -9.594 16.469 9.492 1 98.5 318 SER A O 1
ATOM 2557 N N . ILE A 1 319 ? -11.016 16.578 11.188 1 98.81 319 ILE A N 1
ATOM 2558 C CA . ILE A 1 319 ? -10.914 18.031 11.219 1 98.81 319 ILE A CA 1
ATOM 2559 C C . ILE A 1 319 ? -10.125 18.469 12.445 1 98.81 319 ILE A C 1
ATOM 2561 O O . ILE A 1 319 ? -9.719 19.641 12.547 1 98.81 319 ILE A O 1
ATOM 2565 N N . ARG A 1 320 ? -9.961 17.656 13.461 1 98.75 320 ARG A N 1
ATOM 2566 C CA . ARG A 1 320 ? -9.266 18.031 14.688 1 98.75 320 ARG A CA 1
ATOM 2567 C C . ARG A 1 320 ? -7.781 17.703 14.602 1 98.75 320 ARG A C 1
ATOM 2569 O O . ARG A 1 320 ? -7.398 16.609 14.188 1 98.75 320 ARG A O 1
ATOM 2576 N N . VAL A 1 321 ? -6.938 18.688 14.945 1 98.88 321 VAL A N 1
ATOM 2577 C CA . VAL A 1 321 ? -5.492 18.562 14.781 1 98.88 321 VAL A CA 1
ATOM 2578 C C . VAL A 1 321 ? -4.789 19.047 16.047 1 98.88 321 VAL A C 1
ATOM 2580 O O . VAL A 1 321 ? -5.426 19.609 16.938 1 98.88 321 VAL A O 1
ATOM 2583 N N . PRO A 1 322 ? -3.482 18.828 16.188 1 98.88 322 PRO A N 1
ATOM 2584 C CA . PRO A 1 322 ? -2.73 19.375 17.312 1 98.88 322 PRO A CA 1
ATOM 2585 C C . PRO A 1 322 ? -2.488 20.875 17.188 1 98.88 322 PRO A C 1
ATOM 2587 O O . PRO A 1 322 ? -2.334 21.391 16.078 1 98.88 322 PRO A O 1
ATOM 2590 N N . LEU A 1 323 ? -2.449 21.484 18.312 1 98.88 323 LEU A N 1
ATOM 2591 C CA . LEU A 1 323 ? -1.872 22.812 18.422 1 98.88 323 LEU A CA 1
ATOM 2592 C C . LEU A 1 323 ? -1.115 22.969 19.734 1 98.88 323 LEU A C 1
ATOM 2594 O O . LEU A 1 323 ? -1.712 22.906 20.812 1 98.88 323 LEU A O 1
ATOM 2598 N N . LEU A 1 324 ? 0.122 23.062 19.625 1 98.88 324 LEU A N 1
ATOM 2599 C CA . LEU A 1 324 ? 1.03 23.359 20.719 1 98.88 324 LEU A CA 1
ATOM 2600 C C . LEU A 1 324 ? 1.733 24.703 20.5 1 98.88 324 LEU A C 1
ATOM 2602 O O . LEU A 1 324 ? 2.148 25.016 19.391 1 98.88 324 LEU A O 1
ATOM 2606 N N . ILE A 1 325 ? 1.803 25.531 21.562 1 98.81 325 ILE A N 1
ATOM 2607 C CA . ILE A 1 325 ? 2.539 26.781 21.516 1 98.81 325 ILE A CA 1
ATOM 2608 C C . ILE A 1 325 ? 3.475 26.875 22.719 1 98.81 325 ILE A C 1
ATOM 2610 O O . ILE A 1 325 ? 3.021 26.875 23.875 1 98.81 325 ILE A O 1
ATOM 2614 N N . ARG A 1 326 ? 4.707 26.906 22.438 1 98.75 326 ARG A N 1
ATOM 2615 C CA . ARG A 1 326 ? 5.703 27.125 23.469 1 98.75 326 ARG A CA 1
ATOM 2616 C C . ARG A 1 326 ? 6.309 28.516 23.375 1 98.75 326 ARG A C 1
ATOM 2618 O O . ARG A 1 326 ? 6.887 28.875 22.344 1 98.75 326 ARG A O 1
ATOM 2625 N N . TYR A 1 327 ? 6.152 29.344 24.344 1 98.19 327 TYR A N 1
ATOM 2626 C CA . TYR A 1 327 ? 6.754 30.672 24.5 1 98.19 327 TYR A CA 1
ATOM 2627 C C . TYR A 1 327 ? 6.82 31.062 25.969 1 98.19 327 TYR A C 1
ATOM 2629 O O . TYR A 1 327 ? 5.969 31.812 26.453 1 98.19 327 TYR A O 1
ATOM 2637 N N . PRO A 1 328 ? 7.871 30.703 26.609 1 96.69 328 PRO A N 1
ATOM 2638 C CA . PRO A 1 328 ? 7.93 30.812 28.062 1 96.69 328 PRO A CA 1
ATOM 2639 C C . PRO A 1 328 ? 7.844 32.25 28.547 1 96.69 328 PRO A C 1
ATOM 2641 O O . PRO A 1 328 ? 7.504 32.5 29.719 1 96.69 328 PRO A O 1
ATOM 2644 N N . LYS A 1 329 ? 8.062 33.188 27.719 1 95.62 329 LYS A N 1
ATOM 2645 C CA . LYS A 1 329 ? 8.008 34.594 28.141 1 95.62 329 LYS A CA 1
ATOM 2646 C C . LYS A 1 329 ? 6.566 35.031 28.344 1 95.62 329 LYS A C 1
ATOM 2648 O O . LYS A 1 329 ? 6.316 36.031 29.031 1 95.62 329 LYS A O 1
ATOM 2653 N N . GLN A 1 330 ? 5.637 34.281 27.781 1 95.88 330 GLN A N 1
ATOM 2654 C CA . GLN A 1 330 ? 4.25 34.719 27.891 1 95.88 330 GLN A CA 1
ATOM 2655 C C . GLN A 1 330 ? 3.342 33.562 28.297 1 95.88 330 GLN A C 1
ATOM 2657 O O . GLN A 1 330 ? 2.201 33.781 28.719 1 95.88 330 GLN A O 1
ATOM 2662 N N . ILE A 1 331 ? 3.799 32.375 28.172 1 97.19 331 ILE A N 1
ATOM 2663 C CA . ILE A 1 331 ? 2.967 31.203 28.438 1 97.19 331 ILE A CA 1
ATOM 2664 C C . ILE A 1 331 ? 3.566 30.391 29.578 1 97.19 331 ILE A C 1
ATOM 2666 O O . ILE A 1 331 ? 4.719 29.953 29.5 1 97.19 331 ILE A O 1
ATOM 2670 N N . ALA A 1 332 ? 2.771 30.188 30.578 1 96.88 332 ALA A N 1
ATOM 2671 C CA . ALA A 1 332 ? 3.207 29.312 31.656 1 96.88 332 ALA A CA 1
ATOM 2672 C C . ALA A 1 332 ? 3.342 27.875 31.172 1 96.88 332 ALA A C 1
ATOM 2674 O O . ALA A 1 332 ? 2.541 27.406 30.359 1 96.88 332 ALA A O 1
ATOM 2675 N N . ALA A 1 333 ? 4.277 27.156 31.734 1 97.31 333 ALA A N 1
ATOM 2676 C CA . ALA A 1 333 ? 4.562 25.781 31.328 1 97.31 333 ALA A CA 1
ATOM 2677 C C . ALA A 1 333 ? 3.416 24.859 31.688 1 97.31 333 ALA A C 1
ATOM 2679 O O . ALA A 1 333 ? 2.814 25 32.75 1 97.31 333 ALA A O 1
ATOM 2680 N N . GLY A 1 334 ? 3.113 23.922 30.766 1 97.69 334 GLY A N 1
ATOM 2681 C CA . GLY A 1 334 ? 2.215 22.812 31.062 1 97.69 334 GLY A CA 1
ATOM 2682 C C . GLY A 1 334 ? 0.75 23.203 31.016 1 97.69 334 GLY A C 1
ATOM 2683 O O . GLY A 1 334 ? -0.096 22.531 31.609 1 97.69 334 GLY A O 1
ATOM 2684 N N . ARG A 1 335 ? 0.407 24.266 30.297 1 97.5 335 ARG A N 1
ATOM 2685 C CA . ARG A 1 335 ? -0.981 24.703 30.219 1 97.5 335 ARG A CA 1
ATOM 2686 C C . ARG A 1 335 ? -1.762 23.875 29.219 1 97.5 335 ARG A C 1
ATOM 2688 O O . ARG A 1 335 ? -1.212 23.438 28.203 1 97.5 335 ARG A O 1
ATOM 2695 N N . VAL A 1 336 ? -3.027 23.641 29.531 1 97.5 336 VAL A N 1
ATOM 2696 C CA . VAL A 1 336 ? -3.98 22.984 28.641 1 97.5 336 VAL A CA 1
ATOM 2697 C C . VAL A 1 336 ? -5.25 23.828 28.547 1 97.5 336 VAL A C 1
ATOM 2699 O O . VAL A 1 336 ? -5.734 24.359 29.547 1 97.5 336 VAL A O 1
ATOM 2702 N N . ASP A 1 337 ? -5.707 24.125 27.406 1 97.75 337 ASP A N 1
ATOM 2703 C CA . ASP A 1 337 ? -6.902 24.922 27.156 1 97.75 337 ASP A CA 1
ATOM 2704 C C . ASP A 1 337 ? -7.863 24.188 26.219 1 97.75 337 ASP A C 1
ATOM 2706 O O . ASP A 1 337 ? -7.441 23.625 25.203 1 97.75 337 ASP A O 1
ATOM 2710 N N . ASP A 1 338 ? -9.164 24.141 26.469 1 96.5 338 ASP A N 1
ATOM 2711 C CA . ASP A 1 338 ? -10.117 23.344 25.703 1 96.5 338 ASP A CA 1
ATOM 2712 C C . ASP A 1 338 ? -11 24.234 24.828 1 96.5 338 ASP A C 1
ATOM 2714 O O . ASP A 1 338 ? -11.945 23.75 24.203 1 96.5 338 ASP A O 1
ATOM 2718 N N . ARG A 1 339 ? -10.766 25.5 24.875 1 96.62 339 ARG A N 1
ATOM 2719 C CA . ARG A 1 339 ? -11.523 26.375 24 1 96.62 339 ARG A CA 1
ATOM 2720 C C . ARG A 1 339 ? -11.25 26.047 22.531 1 96.62 339 ARG A C 1
ATOM 2722 O O . ARG A 1 339 ? -10.141 25.672 22.172 1 96.62 339 ARG A O 1
ATOM 2729 N N . MET A 1 340 ? -12.211 26.312 21.641 1 98.25 340 MET A N 1
ATOM 2730 C CA . MET A 1 340 ? -12.102 25.953 20.234 1 98.25 340 MET A CA 1
ATOM 2731 C C . MET A 1 340 ? -11.281 26.984 19.469 1 98.25 340 MET A C 1
ATOM 2733 O O . MET A 1 340 ? -11.641 28.172 19.438 1 98.25 340 MET A O 1
ATOM 2737 N N . VAL A 1 341 ? -10.242 26.578 18.906 1 98.5 341 VAL A N 1
ATOM 2738 C CA . VAL A 1 341 ? -9.422 27.391 18.016 1 98.5 341 VAL A CA 1
ATOM 2739 C C . VAL A 1 341 ? -9.391 26.75 16.625 1 98.5 341 VAL A C 1
ATOM 2741 O O . VAL A 1 341 ? -9.617 25.547 16.484 1 98.5 341 VAL A O 1
ATOM 2744 N N . THR A 1 342 ? -9.234 27.547 15.586 1 98.81 342 THR A N 1
ATOM 2745 C CA . THR A 1 342 ? -9.195 27.047 14.219 1 98.81 342 THR A CA 1
ATOM 2746 C C . THR A 1 342 ? -7.918 27.5 13.516 1 98.81 342 THR A C 1
ATOM 2748 O O . THR A 1 342 ? -7.184 28.344 14.031 1 98.81 342 THR A O 1
ATOM 2751 N N . ASN A 1 343 ? -7.645 26.859 12.367 1 98.69 343 ASN A N 1
ATOM 2752 C CA . ASN A 1 343 ? -6.422 27.203 11.648 1 98.69 343 ASN A CA 1
ATOM 2753 C C . ASN A 1 343 ? -6.488 28.625 11.086 1 98.69 343 ASN A C 1
ATOM 2755 O O . ASN A 1 343 ? -5.461 29.188 10.719 1 98.69 343 ASN A O 1
ATOM 2759 N N . VAL A 1 344 ? -7.621 29.297 11.102 1 98.44 344 VAL A N 1
ATOM 2760 C CA . VAL A 1 344 ? -7.738 30.688 10.68 1 98.44 344 VAL A CA 1
ATOM 2761 C C . VAL A 1 344 ? -7.125 31.609 11.734 1 98.44 344 VAL A C 1
ATOM 2763 O O . VAL A 1 344 ? -6.832 32.781 11.461 1 98.44 344 VAL A O 1
ATOM 2766 N N . ASP A 1 345 ? -6.891 31.141 12.938 1 98.81 345 ASP A N 1
ATOM 2767 C CA . ASP A 1 345 ? -6.449 31.938 14.07 1 98.81 345 ASP A CA 1
ATOM 2768 C C . ASP A 1 345 ? -4.926 32 14.141 1 98.81 345 ASP A C 1
ATOM 2770 O O . ASP A 1 345 ? -4.367 32.812 14.891 1 98.81 345 ASP A O 1
ATOM 2774 N N . ILE A 1 346 ? -4.242 31.188 13.344 1 98.81 346 ILE A N 1
ATOM 2775 C CA . ILE A 1 346 ? -2.799 31.047 13.492 1 98.81 346 ILE A CA 1
ATOM 2776 C C . ILE A 1 346 ? -2.111 32.344 13.039 1 98.81 346 ILE A C 1
ATOM 2778 O O . ILE A 1 346 ? -1.297 32.906 13.773 1 98.81 346 ILE A O 1
ATOM 2782 N N . ALA A 1 347 ? -2.457 32.844 11.867 1 98.75 347 ALA A N 1
ATOM 2783 C CA . ALA A 1 347 ? -1.799 34.031 11.336 1 98.75 347 ALA A CA 1
ATOM 2784 C C . ALA A 1 347 ? -2.016 35.219 12.25 1 98.75 347 ALA A C 1
ATOM 2786 O O . ALA A 1 347 ? -1.057 35.906 12.648 1 98.75 347 ALA A O 1
ATOM 2787 N N . PRO A 1 348 ? -3.252 35.469 12.727 1 98.56 348 PRO A N 1
ATOM 2788 C CA . PRO A 1 348 ? -3.441 36.594 13.648 1 98.56 348 PRO A CA 1
ATOM 2789 C C . PRO A 1 348 ? -2.672 36.406 14.953 1 98.56 348 PRO A C 1
ATOM 2791 O O . PRO A 1 348 ? -2.229 37.406 15.555 1 98.56 348 PRO A O 1
ATOM 2794 N N . THR A 1 349 ? -2.555 35.219 15.406 1 98.69 349 THR A N 1
ATOM 2795 C CA . THR A 1 349 ? -1.82 34.938 16.641 1 98.69 349 THR A CA 1
ATOM 2796 C C . THR A 1 349 ? -0.345 35.281 16.469 1 98.69 349 THR A C 1
ATOM 2798 O O . THR A 1 349 ? 0.232 35.969 17.328 1 98.69 349 THR A O 1
ATOM 2801 N N . VAL A 1 350 ? 0.234 34.875 15.414 1 98.75 350 VAL A N 1
ATOM 2802 C CA . VAL A 1 350 ? 1.646 35.125 15.148 1 98.75 350 VAL A CA 1
ATOM 2803 C C . VAL A 1 350 ? 1.878 36.625 14.977 1 98.75 350 VAL A C 1
ATOM 2805 O O . VAL A 1 350 ? 2.84 37.188 15.523 1 98.75 350 VAL A O 1
ATOM 2808 N N . LEU A 1 351 ? 1.022 37.281 14.273 1 98.44 351 LEU A N 1
ATOM 2809 C CA . LEU A 1 351 ? 1.151 38.719 14.062 1 98.44 351 LEU A CA 1
ATOM 2810 C C . LEU A 1 351 ? 1.021 39.5 15.375 1 98.44 351 LEU A C 1
ATOM 2812 O O . LEU A 1 351 ? 1.77 40.438 15.633 1 98.44 351 LEU A O 1
ATOM 2816 N N . ASP A 1 352 ? 0.104 39.062 16.188 1 97.81 352 ASP A N 1
ATOM 2817 C CA . ASP A 1 352 ? -0.08 39.656 17.5 1 97.81 352 ASP A CA 1
ATOM 2818 C C . ASP A 1 352 ? 1.187 39.531 18.344 1 97.81 352 ASP A C 1
ATOM 2820 O O . ASP A 1 352 ? 1.654 40.531 18.922 1 97.81 352 ASP A O 1
ATOM 2824 N N . LEU A 1 353 ? 1.757 38.438 18.359 1 97.56 353 LEU A N 1
ATOM 2825 C CA . LEU A 1 353 ? 2.994 38.188 19.094 1 97.56 353 LEU A CA 1
ATOM 2826 C C . LEU A 1 353 ? 4.129 39.031 18.547 1 97.56 353 LEU A C 1
ATOM 2828 O O . LEU A 1 353 ? 4.996 39.5 19.297 1 97.56 353 LEU A O 1
ATOM 2832 N N . ALA A 1 354 ? 4.105 39.25 17.281 1 97.44 354 ALA A N 1
ATOM 2833 C CA . ALA A 1 354 ? 5.156 40 16.609 1 97.44 354 ALA A CA 1
ATOM 2834 C C . ALA A 1 354 ? 4.973 41.5 16.797 1 97.44 354 ALA A C 1
ATOM 2836 O O . ALA A 1 354 ? 5.863 42.281 16.484 1 97.44 354 ALA A O 1
ATOM 2837 N N . GLY A 1 355 ? 3.82 41.844 17.312 1 95.69 355 GLY A N 1
ATOM 2838 C CA . GLY A 1 355 ? 3.516 43.281 17.438 1 95.69 355 GLY A CA 1
ATOM 2839 C C . GLY A 1 355 ? 3.113 43.906 16.125 1 95.69 355 GLY A C 1
ATOM 2840 O O . GLY A 1 355 ? 3.201 45.125 15.984 1 95.69 355 GLY A O 1
ATOM 2841 N N . ALA A 1 356 ? 2.738 43.094 15.227 1 95.56 356 ALA A N 1
ATOM 2842 C CA . ALA A 1 356 ? 2.305 43.594 13.922 1 95.56 356 ALA A CA 1
ATOM 2843 C C . ALA A 1 356 ? 0.785 43.719 13.852 1 95.56 356 ALA A C 1
ATOM 2845 O O . ALA A 1 356 ? 0.069 42.938 14.508 1 95.56 356 ALA A O 1
ATOM 2846 N N . LYS A 1 357 ? 0.323 44.625 13.078 1 94.69 357 LYS A N 1
ATOM 2847 C CA . LYS A 1 357 ? -1.117 44.781 12.914 1 94.69 357 LYS A CA 1
ATOM 2848 C C . LYS A 1 357 ? -1.718 43.656 12.094 1 94.69 357 LYS A C 1
ATOM 2850 O O . LYS A 1 357 ? -1.172 43.25 11.055 1 94.69 357 LYS A O 1
ATOM 2855 N N . THR A 1 358 ? -2.789 43.125 12.523 1 96.31 358 THR A N 1
ATOM 2856 C CA . THR A 1 358 ? -3.525 42.094 11.781 1 96.31 358 THR A CA 1
ATOM 2857 C C . THR A 1 358 ? -4.387 42.75 10.695 1 96.31 358 THR A C 1
ATOM 2859 O O . THR A 1 358 ? -5.223 43.594 10.984 1 96.31 358 THR A O 1
ATOM 2862 N N . PRO A 1 359 ? -4.195 42.312 9.508 1 96.31 359 PRO A N 1
ATOM 2863 C CA . PRO A 1 359 ? -5.055 42.844 8.445 1 96.31 359 PRO A CA 1
ATOM 2864 C C . PRO A 1 359 ? -6.539 42.594 8.703 1 96.31 359 PRO A C 1
ATOM 2866 O O . PRO A 1 359 ? -6.91 41.531 9.219 1 96.31 359 PRO A O 1
ATOM 2869 N N . GLU A 1 360 ? -7.34 43.5 8.234 1 94.38 360 GLU A N 1
ATOM 2870 C CA . GLU A 1 360 ? -8.781 43.406 8.422 1 94.38 360 GLU A CA 1
ATOM 2871 C C . GLU A 1 360 ? -9.375 42.281 7.621 1 94.38 360 GLU A C 1
ATOM 2873 O O . GLU A 1 360 ? -10.453 41.75 7.945 1 94.38 360 GLU A O 1
ATOM 2878 N N . SER A 1 361 ? -8.695 41.875 6.617 1 94.5 361 SER A N 1
ATOM 2879 C CA . SER A 1 361 ? -9.188 40.812 5.734 1 94.5 361 SER A CA 1
ATOM 2880 C C . SER A 1 361 ? -9.078 39.438 6.398 1 94.5 361 SER A C 1
ATOM 2882 O O . SER A 1 361 ? -9.656 38.469 5.918 1 94.5 361 SER A O 1
ATOM 2884 N N . MET A 1 362 ? -8.328 39.344 7.492 1 97.44 362 MET A N 1
ATOM 2885 C CA . MET A 1 362 ? -8.211 38.094 8.195 1 97.44 362 MET A CA 1
ATOM 2886 C C . MET A 1 362 ? -9.461 37.812 9.023 1 97.44 362 MET A C 1
ATOM 2888 O O . MET A 1 362 ? -10.016 38.719 9.648 1 97.44 362 MET A O 1
ATOM 2892 N N . HIS A 1 363 ? -9.906 36.562 8.922 1 97.88 363 HIS A N 1
ATOM 2893 C CA . HIS A 1 363 ? -11.141 36.156 9.594 1 97.88 363 HIS A CA 1
ATOM 2894 C C . HIS A 1 363 ? -10.867 35.656 11 1 97.88 363 HIS A C 1
ATOM 2896 O O . HIS A 1 363 ? -11.758 35.656 11.852 1 97.88 363 HIS A O 1
ATOM 2902 N N . GLY A 1 364 ? -9.656 35.219 11.266 1 97.56 364 GLY A N 1
ATOM 2903 C CA . GLY A 1 364 ? -9.312 34.594 12.539 1 97.56 364 GLY A CA 1
ATOM 2904 C C . GLY A 1 364 ? -9.086 35.594 13.648 1 97.56 364 GLY A C 1
ATOM 2905 O O . GLY A 1 364 ? -9.125 36.812 13.406 1 97.56 364 GLY A O 1
ATOM 2906 N N . HIS A 1 365 ? -8.875 35.094 14.859 1 97.31 365 HIS A N 1
ATOM 2907 C CA . HIS A 1 365 ? -8.594 35.875 16.047 1 97.31 365 HIS A CA 1
ATOM 2908 C C . HIS A 1 365 ? -7.32 35.406 16.734 1 97.31 365 HIS A C 1
ATOM 2910 O O . HIS A 1 365 ? -7.051 34.219 16.797 1 97.31 365 HIS A O 1
ATOM 2916 N N . SER A 1 366 ? -6.625 36.406 17.25 1 98.31 366 SER A N 1
ATOM 2917 C CA . SER A 1 366 ? -5.418 36.031 18 1 98.31 366 SER A CA 1
ATOM 2918 C C . SER A 1 366 ? -5.754 35.25 19.25 1 98.31 366 SER A C 1
ATOM 2920 O O . SER A 1 366 ? -6.688 35.594 19.984 1 98.31 366 SER A O 1
ATOM 2922 N N . THR A 1 367 ? -4.961 34.219 19.516 1 98 367 THR A N 1
ATOM 2923 C CA . THR A 1 367 ? -5.164 33.406 20.719 1 98 367 THR A CA 1
ATOM 2924 C C . THR A 1 367 ? -4.34 33.969 21.875 1 98 367 THR A C 1
ATOM 2926 O O . THR A 1 367 ? -4.398 33.438 22.984 1 98 367 THR A O 1
ATOM 2929 N N . VAL A 1 368 ? -3.574 35.031 21.75 1 97.44 368 VAL A N 1
ATOM 2930 C CA . VAL A 1 368 ? -2.684 35.594 22.766 1 97.44 368 VAL A CA 1
ATOM 2931 C C . VAL A 1 368 ? -3.473 35.875 24.031 1 97.44 368 VAL A C 1
ATOM 2933 O O . VAL A 1 368 ? -3.033 35.562 25.141 1 97.44 368 VAL A O 1
ATOM 2936 N N . PRO A 1 369 ? -4.695 36.406 23.953 1 96.81 369 PRO A N 1
ATOM 2937 C CA . PRO A 1 369 ? -5.461 36.656 25.172 1 96.81 369 PRO A CA 1
ATOM 2938 C C . PRO A 1 369 ? -5.762 35.375 25.953 1 96.81 369 PRO A C 1
ATOM 2940 O O . PRO A 1 369 ? -6.102 35.438 27.141 1 96.81 369 PRO A O 1
ATOM 2943 N N . LEU A 1 370 ? -5.672 34.219 25.297 1 96.88 370 LEU A N 1
ATOM 2944 C CA . LEU A 1 370 ? -5.988 32.938 25.938 1 96.88 370 LEU A CA 1
ATOM 2945 C C . LEU A 1 370 ? -4.785 32.406 26.703 1 96.88 370 LEU A C 1
ATOM 2947 O O . LEU A 1 370 ? -4.914 31.5 27.516 1 96.88 370 LEU A O 1
ATOM 2951 N N . PHE A 1 371 ? -3.605 33 26.5 1 96.25 371 PHE A N 1
ATOM 2952 C CA . PHE A 1 371 ? -2.361 32.469 27.031 1 96.25 371 PHE A CA 1
ATOM 2953 C C . PHE A 1 371 ? -2.365 32.469 28.547 1 96.25 371 PHE A C 1
ATOM 2955 O O . PHE A 1 371 ? -1.821 31.562 29.188 1 96.25 371 PHE A O 1
ATOM 2962 N N . ALA A 1 372 ? -2.986 33.438 29.109 1 91 372 ALA A N 1
ATOM 2963 C CA . ALA A 1 372 ? -2.988 33.625 30.547 1 91 372 ALA A CA 1
ATOM 2964 C C . ALA A 1 372 ? -3.9 32.594 31.234 1 91 372 ALA A C 1
ATOM 2966 O O . ALA A 1 372 ? -3.795 32.375 32.438 1 91 372 ALA A O 1
ATOM 2967 N N . GLY A 1 373 ? -4.824 32.031 30.516 1 88.5 373 GLY A N 1
ATOM 2968 C CA . GLY A 1 373 ? -5.668 30.969 31.047 1 88.5 373 GLY A CA 1
ATOM 2969 C C . GLY A 1 373 ? -6.918 31.484 31.734 1 88.5 373 GLY A C 1
ATOM 2970 O O . GLY A 1 373 ? -7.641 30.719 32.375 1 88.5 373 GLY A O 1
ATOM 2971 N N . ASP A 1 374 ? -7.117 32.781 31.562 1 87.5 374 ASP A N 1
ATOM 2972 C CA . ASP A 1 374 ? -8.328 33.344 32.156 1 87.5 374 ASP A CA 1
ATOM 2973 C C . ASP A 1 374 ? -9.57 32.875 31.406 1 87.5 374 ASP A C 1
ATOM 2975 O O . ASP A 1 374 ? -9.82 33.312 30.266 1 87.5 374 ASP A O 1
ATOM 2979 N N . LYS A 1 375 ? -10.383 32.125 32.062 1 86.38 375 LYS A N 1
ATOM 2980 C CA . LYS A 1 375 ? -11.562 31.5 31.438 1 86.38 375 LYS A CA 1
ATOM 2981 C C . LYS A 1 375 ? -12.625 32.562 31.125 1 86.38 375 LYS A C 1
ATOM 2983 O O . LYS A 1 375 ? -13.562 32.281 30.375 1 86.38 375 LYS A O 1
ATOM 2988 N N . LYS A 1 376 ? -12.477 33.75 31.609 1 89.81 376 LYS A N 1
ATOM 2989 C CA . LYS A 1 376 ? -13.461 34.812 31.391 1 89.81 376 LYS A CA 1
ATOM 2990 C C . LYS A 1 376 ? -13.172 35.562 30.094 1 89.81 376 LYS A C 1
ATOM 2992 O O . LYS A 1 376 ? -13.992 36.375 29.641 1 89.81 376 LYS A O 1
ATOM 2997 N N . THR A 1 377 ? -12.055 35.219 29.531 1 90.88 377 THR A N 1
ATOM 2998 C CA . THR A 1 377 ? -11.742 35.844 28.25 1 90.88 377 THR A CA 1
ATOM 2999 C C . THR A 1 377 ? -12.773 35.469 27.188 1 90.88 377 THR A C 1
ATOM 3001 O O . THR A 1 377 ? -13.016 34.281 26.953 1 90.88 377 THR A O 1
ATOM 3004 N N . PRO A 1 378 ? -13.508 36.469 26.641 1 92.69 378 PRO A N 1
ATOM 3005 C CA . PRO A 1 378 ? -14.477 36.156 25.594 1 92.69 378 PRO A CA 1
ATOM 3006 C C . PRO A 1 378 ? -13.844 35.406 24.422 1 92.69 378 PRO A C 1
ATOM 3008 O O . PRO A 1 378 ? -12.758 35.75 23.969 1 92.69 378 PRO A O 1
ATOM 3011 N N . TRP A 1 379 ? -14.5 34.344 23.969 1 96.12 379 TRP A N 1
ATOM 3012 C CA . TRP A 1 379 ? -14.016 33.531 22.844 1 96.12 379 TRP A CA 1
ATOM 3013 C C . TRP A 1 379 ? -15.188 32.938 22.078 1 96.12 379 TRP A C 1
ATOM 3015 O O . TRP A 1 379 ? -16.328 32.938 22.547 1 96.12 379 TRP A O 1
ATOM 3025 N N . ARG A 1 380 ? -14.945 32.469 20.953 1 96.69 380 ARG A N 1
ATOM 3026 C CA . ARG A 1 380 ? -15.977 31.953 20.047 1 96.69 380 ARG A CA 1
ATOM 3027 C C . ARG A 1 380 ? -16.656 30.719 20.641 1 96.69 380 ARG A C 1
ATOM 3029 O O . ARG A 1 380 ? -16.031 29.922 21.344 1 96.69 380 ARG A O 1
ATOM 3036 N N . ASP A 1 381 ? -17.938 30.516 20.266 1 95.94 381 ASP A N 1
ATOM 3037 C CA . ASP A 1 381 ? -18.688 29.344 20.688 1 95.94 381 ASP A CA 1
ATOM 3038 C C . ASP A 1 381 ? -19.109 28.5 19.469 1 95.94 381 ASP A C 1
ATOM 3040 O O . ASP A 1 381 ? -19.766 27.469 19.625 1 95.94 381 ASP A O 1
ATOM 3044 N N . ALA A 1 382 ? -18.766 29.016 18.281 1 98.44 382 ALA A N 1
ATOM 3045 C CA . ALA A 1 382 ? -19.078 28.328 17.031 1 98.44 382 ALA A CA 1
ATOM 3046 C C . ALA A 1 382 ? -18.125 28.734 15.922 1 98.44 382 ALA A C 1
ATOM 3048 O O . ALA A 1 382 ? -17.5 29.781 15.992 1 98.44 382 ALA A O 1
ATOM 3049 N N . TRP A 1 383 ? -17.938 27.922 14.992 1 98.44 383 TRP A N 1
ATOM 3050 C CA . TRP A 1 383 ? -17.125 28.25 13.82 1 98.44 383 TRP A CA 1
ATOM 3051 C C . TRP A 1 383 ? -17.641 27.516 12.586 1 98.44 383 TRP A C 1
ATOM 3053 O O . TRP A 1 383 ? -18.453 26.594 12.695 1 98.44 383 TRP A O 1
ATOM 3063 N N . LEU A 1 384 ? -17.266 27.969 11.414 1 98.62 384 LEU A N 1
ATOM 3064 C CA . LEU A 1 384 ? -17.734 27.516 10.109 1 98.62 384 LEU A CA 1
ATOM 3065 C C . LEU A 1 384 ? -16.75 26.5 9.523 1 98.62 384 LEU A C 1
ATOM 3067 O O . LEU A 1 384 ? -15.539 26.703 9.562 1 98.62 384 LEU A O 1
ATOM 3071 N N . TYR A 1 385 ? -17.328 25.344 9.07 1 98.75 385 TYR A N 1
ATOM 3072 C CA . TYR A 1 385 ? -16.594 24.406 8.234 1 98.75 385 TYR A CA 1
ATOM 3073 C C . TYR A 1 385 ? -17.062 24.484 6.785 1 98.75 385 TYR A C 1
ATOM 3075 O O . TYR A 1 385 ? -18.266 24.641 6.527 1 98.75 385 TYR A O 1
ATOM 3083 N N . GLU A 1 386 ? -16.078 24.344 5.828 1 98.38 386 GLU A N 1
ATOM 3084 C CA . GLU A 1 386 ? -16.438 24.328 4.414 1 98.38 386 GLU A CA 1
ATOM 3085 C C . GLU A 1 386 ? -15.547 23.375 3.631 1 98.38 386 GLU A C 1
ATOM 3087 O O . GLU A 1 386 ? -14.336 23.312 3.865 1 98.38 386 GLU A O 1
ATOM 3092 N N . TYR A 1 387 ? -16.078 22.578 2.801 1 97.94 387 TYR A N 1
ATOM 3093 C CA . TYR A 1 387 ? -15.406 21.672 1.886 1 97.94 387 TYR A CA 1
ATOM 3094 C C . TYR A 1 387 ? -16 21.766 0.488 1 97.94 387 TYR A C 1
ATOM 3096 O O . TYR A 1 387 ? -17.234 21.719 0.325 1 97.94 387 TYR A O 1
ATOM 3104 N N . TYR A 1 388 ? -15.07 21.734 -0.62 1 96.75 388 TYR A N 1
ATOM 3105 C CA . TYR A 1 388 ? -15.57 22.109 -1.938 1 96.75 388 TYR A CA 1
ATOM 3106 C C . TYR A 1 388 ? -15.18 21.062 -2.982 1 96.75 388 TYR A C 1
ATOM 3108 O O . TYR A 1 388 ? -15.742 21.047 -4.082 1 96.75 388 TYR A O 1
ATOM 3116 N N . GLU A 1 389 ? -14.203 20.234 -2.73 1 94.88 389 GLU A N 1
ATOM 3117 C CA . GLU A 1 389 ? -13.664 19.375 -3.781 1 94.88 389 GLU A CA 1
ATOM 3118 C C . GLU A 1 389 ? -14.641 18.266 -4.148 1 94.88 389 GLU A C 1
ATOM 3120 O O . GLU A 1 389 ? -14.812 17.312 -3.396 1 94.88 389 GLU A O 1
ATOM 3125 N N . PHE A 1 390 ? -15.242 18.359 -5.32 1 91.69 390 PHE A N 1
ATOM 3126 C CA . PHE A 1 390 ? -16.156 17.344 -5.82 1 91.69 390 PHE A CA 1
ATOM 3127 C C . PHE A 1 390 ? -16.469 17.578 -7.289 1 91.69 390 PHE A C 1
ATOM 3129 O O . PHE A 1 390 ? -16.766 18.703 -7.695 1 91.69 390 PHE A O 1
ATOM 3136 N N . PRO A 1 391 ? -16.484 16.562 -8.141 1 88.19 391 PRO A N 1
ATOM 3137 C CA . PRO A 1 391 ? -15.891 15.242 -7.93 1 88.19 391 PRO A CA 1
ATOM 3138 C C . PRO A 1 391 ? -14.375 15.305 -7.734 1 88.19 391 PRO A C 1
ATOM 3140 O O . PRO A 1 391 ? -13.734 16.281 -8.148 1 88.19 391 PRO A O 1
ATOM 3143 N N . GLY A 1 392 ? -13.883 14.469 -6.969 1 88 392 GLY A N 1
ATOM 3144 C CA . GLY A 1 392 ? -12.453 14.398 -6.73 1 88 392 GLY A CA 1
ATOM 3145 C C . GLY A 1 392 ? -11.984 13.016 -6.324 1 88 392 GLY A C 1
ATOM 3146 O O . GLY A 1 392 ? -12.75 12.055 -6.387 1 88 392 GLY A O 1
ATOM 3147 N N . ALA A 1 393 ? -10.719 12.812 -5.984 1 84.5 393 ALA A N 1
ATOM 3148 C CA . ALA A 1 393 ? -10.023 11.547 -5.75 1 84.5 393 ALA A CA 1
ATOM 3149 C C . ALA A 1 393 ? -10.797 10.664 -4.781 1 84.5 393 ALA A C 1
ATOM 3151 O O . ALA A 1 393 ? -10.867 9.445 -4.961 1 84.5 393 ALA A O 1
ATOM 3152 N N . HIS A 1 394 ? -11.484 11.195 -3.727 1 93.12 394 HIS A N 1
ATOM 3153 C CA . HIS A 1 394 ? -12.141 10.406 -2.693 1 93.12 394 HIS A CA 1
ATOM 3154 C C . HIS A 1 394 ? -13.656 10.578 -2.744 1 93.12 394 HIS A C 1
ATOM 3156 O O . HIS A 1 394 ? -14.375 10.023 -1.907 1 93.12 394 HIS A O 1
ATOM 3162 N N . SER A 1 395 ? -14.164 11.289 -3.689 1 94 395 SER A N 1
ATOM 3163 C CA . SER A 1 395 ? -15.578 11.438 -4.027 1 94 395 SER A CA 1
ATOM 3164 C C . SER A 1 395 ? -16.391 11.898 -2.82 1 94 395 SER A C 1
ATOM 3166 O O . SER A 1 395 ? -17.5 11.414 -2.598 1 94 395 SER A O 1
ATOM 3168 N N . VAL A 1 396 ? -15.781 12.688 -1.992 1 96 396 VAL A N 1
ATOM 3169 C CA . VAL A 1 396 ? -16.516 13.289 -0.884 1 96 396 VAL A CA 1
ATOM 3170 C C . VAL A 1 396 ? -17.359 14.453 -1.395 1 96 396 VAL A C 1
ATOM 3172 O O . VAL A 1 396 ? -16.844 15.359 -2.057 1 96 396 VAL A O 1
ATOM 3175 N N . ARG A 1 397 ? -18.656 14.445 -1.066 1 97.06 397 ARG A N 1
ATOM 3176 C CA . ARG A 1 397 ? -19.562 15.484 -1.544 1 97.06 397 ARG A CA 1
ATOM 3177 C C . ARG A 1 397 ? -19.266 16.812 -0.872 1 97.06 397 ARG A C 1
ATOM 3179 O O . ARG A 1 397 ? -18.922 16.859 0.31 1 97.06 397 ARG A O 1
ATOM 3186 N N . LYS A 1 398 ? -19.469 17.859 -1.623 1 97.44 398 LYS A N 1
ATOM 3187 C CA . LYS A 1 398 ? -19.328 19.203 -1.043 1 97.44 398 LYS A CA 1
ATOM 3188 C C . LYS A 1 398 ? -20.266 19.375 0.158 1 97.44 398 LYS A C 1
ATOM 3190 O O . LYS A 1 398 ? -21.406 18.906 0.14 1 97.44 398 LYS A O 1
ATOM 3195 N N . HIS A 1 399 ? -19.688 19.953 1.184 1 98.19 399 HIS A N 1
ATOM 3196 C CA . HIS A 1 399 ? -20.516 20.172 2.369 1 98.19 399 HIS A CA 1
ATOM 3197 C C . HIS A 1 399 ? -19.984 21.328 3.213 1 98.19 399 HIS A C 1
ATOM 3199 O O . HIS A 1 399 ? -18.859 21.781 3.002 1 98.19 399 HIS A O 1
ATOM 3205 N N . ARG A 1 400 ? -20.781 21.859 4.055 1 98.38 400 ARG A N 1
ATOM 3206 C CA . ARG A 1 400 ? -20.484 22.891 5.051 1 98.38 400 ARG A CA 1
ATOM 3207 C C . ARG A 1 400 ? -21.219 22.609 6.355 1 98.38 400 ARG A C 1
ATOM 3209 O O . ARG A 1 400 ? -22.141 21.797 6.395 1 98.38 400 ARG A O 1
ATOM 3216 N N . GLY A 1 401 ? -20.719 23.281 7.383 1 98.62 401 GLY A N 1
ATOM 3217 C CA . GLY A 1 401 ? -21.391 23.047 8.656 1 98.62 401 GLY A CA 1
ATOM 3218 C C . GLY A 1 401 ? -20.922 24 9.75 1 98.62 401 GLY A C 1
ATOM 3219 O O . GLY A 1 401 ? -20.125 24.891 9.5 1 98.62 401 GLY A O 1
ATOM 3220 N N . VAL A 1 402 ? -21.594 23.906 10.859 1 98.75 402 VAL A N 1
ATOM 3221 C CA . VAL A 1 402 ? -21.266 24.641 12.062 1 98.75 402 VAL A CA 1
ATOM 3222 C C . VAL A 1 402 ? -20.984 23.688 13.219 1 98.75 402 VAL A C 1
ATOM 3224 O O . VAL A 1 402 ? -21.672 22.672 13.359 1 98.75 402 VAL A O 1
ATOM 3227 N N . ARG A 1 403 ? -19.969 23.875 13.867 1 98.62 403 ARG A N 1
ATOM 3228 C CA . ARG A 1 403 ? -19.594 23.141 15.078 1 98.62 403 ARG A CA 1
ATOM 3229 C C . ARG A 1 403 ? -19.594 24.062 16.297 1 98.62 403 ARG A C 1
ATOM 3231 O O . ARG A 1 403 ? -18.922 25.094 16.297 1 98.62 403 ARG A O 1
ATOM 3238 N N . THR A 1 404 ? -20.359 23.75 17.297 1 98.5 404 THR A N 1
ATOM 3239 C CA . THR A 1 404 ? -20.391 24.438 18.578 1 98.5 404 THR A CA 1
ATOM 3240 C C . THR A 1 404 ? -19.734 23.578 19.656 1 98.5 404 THR A C 1
ATOM 3242 O O . THR A 1 404 ? -19.109 22.562 19.359 1 98.5 404 THR A O 1
ATOM 3245 N N . ASP A 1 405 ? -19.844 24.016 20.828 1 96.94 405 ASP A N 1
ATOM 3246 C CA . ASP A 1 405 ? -19.297 23.219 21.922 1 96.94 405 ASP A CA 1
ATOM 3247 C C . ASP A 1 405 ? -20.031 21.891 22.047 1 96.94 405 ASP A C 1
ATOM 3249 O O . ASP A 1 405 ? -19.422 20.859 22.328 1 96.94 405 ASP A O 1
ATOM 3253 N N . ARG A 1 406 ? -21.266 21.938 21.719 1 98.06 406 ARG A N 1
ATOM 3254 C CA . ARG A 1 406 ? -22.062 20.734 21.938 1 98.06 406 ARG A CA 1
ATOM 3255 C C . ARG A 1 406 ? -22.547 20.141 20.609 1 98.06 406 ARG A C 1
ATOM 3257 O O . ARG A 1 406 ? -22.594 18.922 20.453 1 98.06 406 ARG A O 1
ATOM 3264 N N . TRP A 1 407 ? -22.859 21 19.656 1 98.75 407 TRP A N 1
ATOM 3265 C CA . TRP A 1 407 ? -23.594 20.5 18.5 1 98.75 407 TRP A CA 1
ATOM 3266 C C . TRP A 1 407 ? -22.75 20.641 17.234 1 98.75 407 TRP A C 1
ATOM 3268 O O . TRP A 1 407 ? -21.922 21.547 17.125 1 98.75 407 TRP A O 1
ATOM 3278 N N . LYS A 1 408 ? -23.047 19.75 16.312 1 98.88 408 LYS A N 1
ATOM 3279 C CA . LYS A 1 408 ? -22.516 19.828 14.953 1 98.88 408 LYS A CA 1
ATOM 3280 C C . LYS A 1 408 ? -23.609 19.609 13.914 1 98.88 408 LYS A C 1
ATOM 3282 O O . LYS A 1 408 ? -24.359 18.641 13.984 1 98.88 408 LYS A O 1
ATOM 3287 N N . TYR A 1 409 ? -23.719 20.562 13.062 1 98.81 409 TYR A N 1
ATOM 3288 C CA . TYR A 1 409 ? -24.656 20.5 11.945 1 98.81 409 TYR A CA 1
ATOM 3289 C C . TYR A 1 409 ? -23.906 20.5 10.617 1 98.81 409 TYR A C 1
ATOM 3291 O O . TYR A 1 409 ? -23.094 21.375 10.359 1 98.81 409 TYR A O 1
ATOM 3299 N N . ILE A 1 410 ? -24.156 19.469 9.773 1 98.88 410 ILE A N 1
ATOM 3300 C CA . ILE A 1 410 ? -23.5 19.297 8.484 1 98.88 410 ILE A CA 1
ATOM 3301 C C . ILE A 1 410 ? -24.531 19.344 7.359 1 98.88 410 ILE A C 1
ATOM 3303 O O . ILE A 1 410 ? -25.547 18.641 7.414 1 98.88 410 ILE A O 1
ATOM 3307 N N . HIS A 1 411 ? -24.281 20.141 6.398 1 98.62 411 HIS A N 1
ATOM 3308 C CA . HIS A 1 411 ? -25.125 20.281 5.215 1 98.62 411 HIS A CA 1
ATOM 3309 C C . HIS A 1 411 ? -24.359 19.906 3.947 1 98.62 411 HIS A C 1
ATOM 3311 O O . HIS A 1 411 ? -23.484 20.656 3.5 1 98.62 411 HIS A O 1
ATOM 3317 N N . TYR A 1 412 ? -24.625 18.672 3.412 1 98.25 412 TYR A N 1
ATOM 3318 C CA . TYR A 1 412 ? -24.156 18.344 2.072 1 98.25 412 TYR A CA 1
ATOM 3319 C C . TYR A 1 412 ? -24.969 19.078 1.012 1 98.25 412 TYR A C 1
ATOM 3321 O O . TYR A 1 412 ? -26.078 18.641 0.663 1 98.25 412 TYR A O 1
ATOM 3329 N N . PHE A 1 413 ? -24.406 20.094 0.389 1 96 413 PHE A N 1
ATOM 3330 C CA . PHE A 1 413 ? -25.234 21.078 -0.302 1 96 413 PHE A CA 1
ATOM 3331 C C . PHE A 1 413 ? -25.266 20.797 -1.802 1 96 413 PHE A C 1
ATOM 3333 O O . PHE A 1 413 ? -25.969 21.484 -2.551 1 96 413 PHE A O 1
ATOM 3340 N N . ALA A 1 414 ? -24.453 19.844 -2.301 1 92.88 414 ALA A N 1
ATOM 3341 C CA . ALA A 1 414 ? -24.641 19.375 -3.666 1 92.88 414 ALA A CA 1
ATOM 3342 C C . ALA A 1 414 ? -25.859 18.438 -3.756 1 92.88 414 ALA A C 1
ATOM 3344 O O . ALA A 1 414 ? -26.094 17.641 -2.855 1 92.88 414 ALA A O 1
ATOM 3345 N N . GLU A 1 415 ? -26.609 18.484 -4.836 1 93.25 415 GLU A N 1
ATOM 3346 C CA . GLU A 1 415 ? -27.812 17.672 -4.977 1 93.25 415 GLU A CA 1
ATOM 3347 C C . GLU A 1 415 ? -27.469 16.188 -5.164 1 93.25 415 GLU A C 1
ATOM 3349 O O . GLU A 1 415 ? -26.531 15.859 -5.895 1 93.25 415 GLU A O 1
ATOM 3354 N N . PRO A 1 416 ? -28.297 15.289 -4.602 1 95.56 416 PRO A N 1
ATOM 3355 C CA . PRO A 1 416 ? -29.344 15.555 -3.604 1 95.56 416 PRO A CA 1
ATOM 3356 C C . PRO A 1 416 ? -28.766 16.016 -2.266 1 95.56 416 PRO A C 1
ATOM 3358 O O . PRO A 1 416 ? -27.75 15.469 -1.804 1 95.56 416 PRO A O 1
ATOM 3361 N N . GLN A 1 417 ? -29.422 16.953 -1.685 1 97.25 417 GLN A N 1
ATOM 3362 C CA . GLN A 1 417 ? -28.922 17.484 -0.42 1 97.25 417 GLN A CA 1
ATOM 3363 C C . GLN A 1 417 ? -29.172 16.516 0.727 1 97.25 417 GLN A C 1
ATOM 3365 O O . GLN A 1 417 ? -30.188 15.82 0.747 1 97.25 417 GLN A O 1
ATOM 3370 N N . GLU A 1 418 ? -28.234 16.453 1.613 1 98.31 418 GLU A N 1
ATOM 3371 C CA . GLU A 1 418 ? -28.312 15.625 2.805 1 98.31 418 GLU A CA 1
ATOM 3372 C C . GLU A 1 418 ? -27.781 16.359 4.035 1 98.31 418 GLU A C 1
ATOM 3374 O O . GLU A 1 418 ? -27.203 17.438 3.92 1 98.31 418 GLU A O 1
ATOM 3379 N N . TYR A 1 419 ? -28.172 15.812 5.211 1 98.56 419 TYR A N 1
ATOM 3380 C CA . TYR A 1 419 ? -27.875 16.531 6.445 1 98.56 419 TYR A CA 1
ATOM 3381 C C . TYR A 1 419 ? -27.469 15.578 7.559 1 98.56 419 TYR A C 1
ATOM 3383 O O . TYR A 1 419 ? -27.891 14.414 7.562 1 98.56 419 TYR A O 1
ATOM 3391 N N . GLU A 1 420 ? -26.609 16.031 8.43 1 98.69 420 GLU A N 1
ATOM 3392 C CA . GLU A 1 420 ? -26.297 15.344 9.68 1 98.69 420 GLU A CA 1
ATOM 3393 C C . GLU A 1 420 ? -26.375 16.297 10.867 1 98.69 420 GLU A C 1
ATOM 3395 O O . GLU A 1 420 ? -26.062 17.484 10.734 1 98.69 420 GLU A O 1
ATOM 3400 N N . LEU A 1 421 ? -26.797 15.797 12.016 1 98.81 421 LEU A N 1
ATOM 3401 C CA . LEU A 1 421 ? -26.812 16.484 13.305 1 98.81 421 LEU A CA 1
ATOM 3402 C C . LEU A 1 421 ? -26.266 15.586 14.406 1 98.81 421 LEU A C 1
ATOM 3404 O O . LEU A 1 421 ? -26.734 14.453 14.57 1 98.81 421 LEU A O 1
ATOM 3408 N N . TYR A 1 422 ? -25.297 16.109 15.172 1 98.75 422 TYR A N 1
ATOM 3409 C CA . TYR A 1 422 ? -24.734 15.32 16.25 1 98.75 422 TYR A CA 1
ATOM 3410 C C . TYR A 1 422 ? -24.719 16.109 17.562 1 98.75 422 TYR A C 1
ATOM 3412 O O . TYR A 1 422 ? -24.406 17.297 17.562 1 98.75 422 TYR A O 1
ATOM 3420 N N . ASP A 1 423 ? -25.125 15.461 18.641 1 98.69 423 ASP A N 1
ATOM 3421 C CA . ASP A 1 423 ? -24.891 15.914 20 1 98.69 423 ASP A CA 1
ATOM 3422 C C . ASP A 1 423 ? -23.531 15.43 20.516 1 98.69 423 ASP A C 1
ATOM 3424 O O . ASP A 1 423 ? -23.422 14.328 21.062 1 98.69 423 ASP A O 1
ATOM 3428 N N . LEU A 1 424 ? -22.547 16.25 20.453 1 98.31 424 LEU A N 1
ATOM 3429 C CA . LEU A 1 424 ? -21.172 15.836 20.703 1 98.31 424 LEU A CA 1
ATOM 3430 C C . LEU A 1 424 ? -20.938 15.555 22.188 1 98.31 424 LEU A C 1
ATOM 3432 O O . LEU A 1 424 ? -19.953 14.906 22.547 1 98.31 424 LEU A O 1
ATOM 3436 N N . GLN A 1 425 ? -21.766 16.078 22.984 1 97.69 425 GLN A N 1
ATOM 3437 C CA . GLN A 1 425 ? -21.672 15.773 24.406 1 97.69 425 GLN A CA 1
ATOM 3438 C C . GLN A 1 425 ? -22.141 14.352 24.703 1 97.69 425 GLN A C 1
ATOM 3440 O O . GLN A 1 425 ? -21.5 13.617 25.453 1 97.69 425 GLN A O 1
ATOM 3445 N N . ALA A 1 426 ? -23.219 13.969 24.062 1 97.56 426 ALA A N 1
ATOM 3446 C CA . ALA A 1 426 ? -23.797 12.641 24.266 1 97.56 426 ALA A CA 1
ATOM 3447 C C . ALA A 1 426 ? -23.172 11.617 23.328 1 97.56 426 ALA A C 1
ATOM 3449 O O . ALA A 1 426 ? -23.156 10.422 23.625 1 97.56 426 ALA A O 1
ATOM 3450 N N . ASP A 1 427 ? -22.734 12.078 22.219 1 97.31 427 ASP A N 1
ATOM 3451 C CA . ASP A 1 427 ? -22.25 11.227 21.141 1 97.31 427 ASP A CA 1
ATOM 3452 C C . ASP A 1 427 ? -20.969 11.805 20.516 1 97.31 427 ASP A C 1
ATOM 3454 O O . ASP A 1 427 ? -20.969 12.172 19.344 1 97.31 427 ASP A O 1
ATOM 3458 N N . PRO A 1 428 ? -19.875 11.781 21.344 1 96.44 428 PRO A N 1
ATOM 3459 C CA . PRO A 1 428 ? -18.641 12.391 20.859 1 96.44 428 PRO A CA 1
ATOM 3460 C C . PRO A 1 428 ? -18.062 11.672 19.625 1 96.44 428 PRO A C 1
ATOM 3462 O O . PRO A 1 428 ? -17.25 12.234 18.906 1 96.44 428 PRO A O 1
ATOM 3465 N N . ASP A 1 429 ? -18.531 10.414 19.359 1 95.69 429 ASP A N 1
ATOM 3466 C CA . ASP A 1 429 ? -18.016 9.641 18.234 1 95.69 429 ASP A CA 1
ATOM 3467 C C . ASP A 1 429 ? -18.875 9.828 16.984 1 95.69 429 ASP A C 1
ATOM 3469 O O . ASP A 1 429 ? -18.609 9.242 15.938 1 95.69 429 ASP A O 1
ATOM 3473 N N . GLU A 1 430 ? -19.906 10.625 17.078 1 97.31 430 GLU A N 1
ATOM 3474 C CA . GLU A 1 430 ? -20.766 11 15.961 1 97.31 430 GLU A CA 1
ATOM 3475 C C . GLU A 1 430 ? -21.391 9.766 15.32 1 97.31 430 GLU A C 1
ATOM 3477 O O . GLU A 1 430 ? -21.391 9.633 14.094 1 97.31 430 GLU A O 1
ATOM 3482 N N . VAL A 1 431 ? -21.906 8.898 16.141 1 95.69 431 VAL A N 1
ATOM 3483 C CA . VAL A 1 431 ? -22.484 7.633 15.703 1 95.69 431 VAL A CA 1
ATOM 3484 C C . VAL A 1 431 ? -23.938 7.832 15.297 1 95.69 431 VAL A C 1
ATOM 3486 O O . VAL A 1 431 ? -24.375 7.32 14.273 1 95.69 431 VAL A O 1
ATOM 3489 N N . HIS A 1 432 ? -24.734 8.633 16.031 1 95.62 432 HIS A N 1
ATOM 3490 C CA . HIS A 1 432 ? -26.172 8.758 15.852 1 95.62 432 HIS A CA 1
ATOM 3491 C C . HIS A 1 432 ? -26.531 10.086 15.188 1 95.62 432 HIS A C 1
ATOM 3493 O O . HIS A 1 432 ? -26.547 11.133 15.852 1 95.62 432 HIS A O 1
ATOM 3499 N N . ASN A 1 433 ? -26.859 10 13.953 1 97.94 433 ASN A N 1
ATOM 3500 C CA . ASN A 1 433 ? -27.375 11.172 13.25 1 97.94 433 ASN A CA 1
ATOM 3501 C C . ASN A 1 433 ? -28.781 11.531 13.711 1 97.94 433 ASN A C 1
ATOM 3503 O O . ASN A 1 433 ? -29.734 10.781 13.469 1 97.94 433 ASN A O 1
ATOM 3507 N N . LEU A 1 434 ? -28.891 12.719 14.305 1 98.38 434 LEU A N 1
ATOM 3508 C CA . LEU A 1 434 ? -30.156 13.125 14.922 1 98.38 434 LEU A CA 1
ATOM 3509 C C . LEU A 1 434 ? -31 13.938 13.945 1 98.38 434 LEU A C 1
ATOM 3511 O O . LEU A 1 434 ? -32.125 14.32 14.266 1 98.38 434 LEU A O 1
ATOM 3515 N N . TYR A 1 435 ? -30.516 14.203 12.797 1 98.31 435 TYR A N 1
ATOM 3516 C CA . TYR A 1 435 ? -31.266 15 11.828 1 98.31 435 TYR A CA 1
ATOM 3517 C C . TYR A 1 435 ? -32.562 14.297 11.43 1 98.31 435 TYR A C 1
ATOM 3519 O O . TYR A 1 435 ? -32.562 13.078 11.234 1 98.31 435 TYR A O 1
ATOM 3527 N N . GLY A 1 436 ? -33.562 15.07 11.312 1 96.5 436 GLY A N 1
ATOM 3528 C CA . GLY A 1 436 ? -34.844 14.539 10.891 1 96.5 436 GLY A CA 1
ATOM 3529 C C . GLY A 1 436 ? -35.719 14.062 12.047 1 96.5 436 GLY A C 1
ATOM 3530 O O . GLY A 1 436 ? -36.875 13.758 11.867 1 96.5 436 GLY A O 1
ATOM 3531 N N . GLN A 1 437 ? -35.156 14 13.203 1 96.81 437 GLN A N 1
ATOM 3532 C CA . GLN A 1 437 ? -35.938 13.633 14.383 1 96.81 437 GLN A CA 1
ATOM 3533 C C . GLN A 1 437 ? -36.719 14.828 14.914 1 96.81 437 GLN A C 1
ATOM 3535 O O . GLN A 1 437 ? -36.156 15.898 15.156 1 96.81 437 GLN A O 1
ATOM 3540 N N . PRO A 1 438 ? -37.969 14.594 15.18 1 97.31 438 PRO A N 1
ATOM 3541 C CA . PRO A 1 438 ? -38.844 15.711 15.562 1 97.31 438 PRO A CA 1
ATOM 3542 C C . PRO A 1 438 ? -38.344 16.438 16.812 1 97.31 438 PRO A C 1
ATOM 3544 O O . PRO A 1 438 ? -38.438 17.656 16.906 1 97.31 438 PRO A O 1
ATOM 3547 N N . GLU A 1 439 ? -37.781 15.766 17.734 1 97.5 439 GLU A N 1
ATOM 3548 C CA . GLU A 1 439 ? -37.375 16.359 19 1 97.5 439 GLU A CA 1
ATOM 3549 C C . GLU A 1 439 ? -36.156 17.266 18.828 1 97.5 439 GLU A C 1
ATOM 3551 O O . GLU A 1 439 ? -35.844 18.047 19.719 1 97.5 439 GLU A O 1
ATOM 3556 N N . HIS A 1 440 ? -35.531 17.234 17.641 1 98.12 440 HIS A N 1
ATOM 3557 C CA . HIS A 1 440 ? -34.312 18.031 17.438 1 98.12 440 HIS A CA 1
ATOM 3558 C C . HIS A 1 440 ? -34.531 19.078 16.359 1 98.12 440 HIS A C 1
ATOM 3560 O O . HIS A 1 440 ? -33.562 19.734 15.922 1 98.12 440 HIS A O 1
ATOM 3566 N N . GLU A 1 441 ? -35.75 19.25 15.953 1 97.94 441 GLU A N 1
ATOM 3567 C CA . GLU A 1 441 ? -36.031 20.188 14.875 1 97.94 441 GLU A CA 1
ATOM 3568 C C . GLU A 1 441 ? -35.656 21.625 15.266 1 97.94 441 GLU A C 1
ATOM 3570 O O . GLU A 1 441 ? -35.156 22.375 14.438 1 97.94 441 GLU A O 1
ATOM 3575 N N . GLN A 1 442 ? -35.906 22.016 16.484 1 98.38 442 GLN A N 1
ATOM 3576 C CA . GLN A 1 442 ? -35.531 23.344 16.938 1 98.38 442 GLN A CA 1
ATOM 3577 C C . GLN A 1 442 ? -34 23.531 16.922 1 98.38 442 GLN A C 1
ATOM 3579 O O . GLN A 1 442 ? -33.5 24.594 16.531 1 98.38 442 GLN A O 1
ATOM 3584 N N . THR A 1 443 ? -33.344 22.516 17.359 1 98.5 443 THR A N 1
ATOM 3585 C CA . THR A 1 443 ? -31.875 22.562 17.312 1 98.5 443 THR A CA 1
ATOM 3586 C C . THR A 1 443 ? -31.375 22.734 15.891 1 98.5 443 THR A C 1
ATOM 3588 O O . THR A 1 443 ? -30.484 23.547 15.633 1 98.5 443 THR A O 1
ATOM 3591 N N . VAL A 1 444 ? -31.984 22.047 14.922 1 98.69 444 VAL A N 1
ATOM 3592 C CA . VAL A 1 444 ? -31.625 22.141 13.516 1 98.69 444 VAL A CA 1
ATOM 3593 C C . VAL A 1 444 ? -31.828 23.562 13.016 1 98.69 444 VAL A C 1
ATOM 3595 O O . VAL A 1 444 ? -30.969 24.125 12.344 1 98.69 444 VAL A O 1
ATOM 3598 N N . GLN A 1 445 ? -32.906 24.141 13.406 1 98.5 445 GLN A N 1
ATOM 3599 C CA . GLN A 1 445 ? -33.219 25.5 12.961 1 98.5 445 GLN A CA 1
ATOM 3600 C C . GLN A 1 445 ? -32.219 26.5 13.523 1 98.5 445 GLN A C 1
ATOM 3602 O O . GLN A 1 445 ? -31.75 27.391 12.812 1 98.5 445 GLN A O 1
ATOM 3607 N N . ILE A 1 446 ? -31.906 26.359 14.742 1 98.69 446 ILE A N 1
ATOM 3608 C CA . ILE A 1 446 ? -30.953 27.234 15.406 1 98.69 446 ILE A CA 1
ATOM 3609 C C . ILE A 1 446 ? -29.594 27.141 14.727 1 98.69 446 ILE A C 1
ATOM 3611 O O . ILE A 1 446 ? -28.953 28.156 14.422 1 98.69 446 ILE A O 1
ATOM 3615 N N . LEU A 1 447 ? -29.156 25.953 14.43 1 98.81 447 LEU A N 1
ATOM 3616 C CA . LEU A 1 447 ? -27.844 25.734 13.859 1 98.81 447 LEU A CA 1
ATOM 3617 C C . LEU A 1 447 ? -27.797 26.141 12.391 1 98.81 447 LEU A C 1
ATOM 3619 O O . LEU A 1 447 ? -26.781 26.625 11.906 1 98.81 447 LEU A O 1
ATOM 3623 N N . ARG A 1 448 ? -28.875 25.906 11.695 1 98.38 448 ARG A N 1
ATOM 3624 C CA . ARG A 1 448 ? -28.969 26.391 10.32 1 98.38 448 ARG A CA 1
ATOM 3625 C C . ARG A 1 448 ? -28.812 27.906 10.25 1 98.38 448 ARG A C 1
ATOM 3627 O O . ARG A 1 448 ? -28.109 28.422 9.383 1 98.38 448 ARG A O 1
ATOM 3634 N N . GLN A 1 449 ? -29.484 28.562 11.164 1 98.44 449 GLN A N 1
ATOM 3635 C CA . GLN A 1 449 ? -29.359 30.016 11.219 1 98.44 449 GLN A CA 1
ATOM 3636 C C . GLN A 1 449 ? -27.938 30.438 11.609 1 98.44 449 GLN A C 1
ATOM 3638 O O . GLN A 1 449 ? -27.391 31.375 11.039 1 98.44 449 GLN A O 1
ATOM 3643 N N . ARG A 1 450 ? -27.359 29.766 12.562 1 98.5 450 ARG A N 1
ATOM 3644 C CA . ARG A 1 450 ? -26 30.094 12.961 1 98.5 450 ARG A CA 1
ATOM 3645 C C . ARG A 1 450 ? -25.031 29.891 11.805 1 98.5 450 ARG A C 1
ATOM 3647 O O . ARG A 1 450 ? -24.078 30.656 11.641 1 98.5 450 ARG A O 1
ATOM 3654 N N . LEU A 1 451 ? -25.266 28.844 11.031 1 98.5 451 LEU A N 1
ATOM 3655 C CA . LEU A 1 451 ? -24.469 28.609 9.836 1 98.5 451 LEU A CA 1
ATOM 3656 C C . LEU A 1 451 ? -24.547 29.797 8.883 1 98.5 451 LEU A C 1
ATOM 3658 O O . LEU A 1 451 ? -23.531 30.266 8.375 1 98.5 451 LEU A O 1
ATOM 3662 N N . LEU A 1 452 ? -25.688 30.281 8.68 1 98 452 LEU A N 1
ATOM 3663 C CA . LEU A 1 452 ? -25.891 31.438 7.816 1 98 452 LEU A CA 1
ATOM 3664 C C . LEU A 1 452 ? -25.219 32.656 8.398 1 98 452 LEU A C 1
ATOM 3666 O O . LEU A 1 452 ? -24.594 33.438 7.66 1 98 452 LEU A O 1
ATOM 3670 N N . ASP A 1 453 ? -25.297 32.875 9.68 1 98.25 453 ASP A N 1
ATOM 3671 C CA . ASP A 1 453 ? -24.672 34 10.352 1 98.25 453 ASP A CA 1
ATOM 3672 C C . ASP A 1 453 ? -23.156 33.969 10.195 1 98.25 453 ASP A C 1
ATOM 3674 O O . ASP A 1 453 ? -22.516 34.969 9.922 1 98.25 453 ASP A O 1
ATOM 3678 N N . LEU A 1 454 ? -22.609 32.781 10.375 1 98.31 454 LEU A N 1
ATOM 3679 C CA . LEU A 1 454 ? -21.156 32.625 10.25 1 98.31 454 LEU A CA 1
ATOM 3680 C C . LEU A 1 454 ? -20.703 32.938 8.828 1 98.31 454 LEU A C 1
ATOM 3682 O O . LEU A 1 454 ? -19.641 33.531 8.617 1 98.31 454 LEU A O 1
ATOM 3686 N N . ARG A 1 455 ? -21.438 32.469 7.84 1 98 455 ARG A N 1
ATOM 3687 C CA . ARG A 1 455 ? -21.109 32.75 6.441 1 98 455 ARG A CA 1
ATOM 3688 C C . ARG A 1 455 ? -21.172 34.25 6.16 1 98 455 ARG A C 1
ATOM 3690 O O . ARG A 1 455 ? -20.328 34.781 5.422 1 98 455 ARG A O 1
ATOM 3697 N N . ARG A 1 456 ? -22.109 34.938 6.754 1 97.38 456 ARG A N 1
ATOM 3698 C CA . ARG A 1 456 ? -22.188 36.406 6.605 1 97.38 456 ARG A CA 1
ATOM 3699 C C . ARG A 1 456 ? -21.031 37.094 7.309 1 97.38 456 ARG A C 1
ATOM 3701 O O . ARG A 1 456 ? -20.422 38 6.754 1 97.38 456 ARG A O 1
ATOM 3708 N N . GLU A 1 457 ? -20.734 36.625 8.508 1 96.31 457 GLU A N 1
ATOM 3709 C CA . GLU A 1 457 ? -19.672 37.188 9.32 1 96.31 457 GLU A CA 1
ATOM 3710 C C . GLU A 1 457 ? -18.312 37.094 8.617 1 96.31 457 GLU A C 1
ATOM 3712 O O . GLU A 1 457 ? -17.422 37.875 8.867 1 96.31 457 GLU A O 1
ATOM 3717 N N . THR A 1 458 ? -18.156 36.094 7.758 1 96.5 458 THR A N 1
ATOM 3718 C CA . THR A 1 458 ? -16.891 35.875 7.078 1 96.5 458 THR A CA 1
ATOM 3719 C C . THR A 1 458 ? -16.969 36.281 5.617 1 96.5 458 THR A C 1
ATOM 3721 O O . THR A 1 458 ? -16.125 35.906 4.805 1 96.5 458 THR A O 1
ATOM 3724 N N . ASP A 1 459 ? -18.016 36.969 5.25 1 94.88 459 ASP A N 1
ATOM 3725 C CA . ASP A 1 459 ? -18.219 37.562 3.928 1 94.88 459 ASP A CA 1
ATOM 3726 C C . ASP A 1 459 ? -18.172 36.5 2.838 1 94.88 459 ASP A C 1
ATOM 3728 O O . ASP A 1 459 ? -17.453 36.625 1.848 1 94.88 459 ASP A O 1
ATOM 3732 N N . ASP A 1 460 ? -18.859 35.406 3.07 1 96.06 460 ASP A N 1
ATOM 3733 C CA . ASP A 1 460 ? -18.938 34.312 2.088 1 96.06 460 ASP A CA 1
ATOM 3734 C C . ASP A 1 460 ? -19.625 34.781 0.812 1 96.06 460 ASP A C 1
ATOM 3736 O O . ASP A 1 460 ? -20.828 35.062 0.815 1 96.06 460 ASP A O 1
ATOM 3740 N N . PRO A 1 461 ? -18.875 34.812 -0.233 1 93 461 PRO A N 1
ATOM 3741 C CA . PRO A 1 461 ? -19.469 35.344 -1.458 1 93 461 PRO A CA 1
ATOM 3742 C C . PRO A 1 461 ? -20.547 34.438 -2.039 1 93 461 PRO A C 1
ATOM 3744 O O . PRO A 1 461 ? -21.312 34.844 -2.906 1 93 461 PRO A O 1
ATOM 3747 N N . ASP A 1 462 ? -20.594 33.219 -1.618 1 89.94 462 ASP A N 1
ATOM 3748 C CA . ASP A 1 462 ? -21.547 32.281 -2.178 1 89.94 462 ASP A CA 1
ATOM 3749 C C . ASP A 1 462 ? -22.906 32.375 -1.5 1 89.94 462 ASP A C 1
ATOM 3751 O O . ASP A 1 462 ? -23.859 31.703 -1.899 1 89.94 462 ASP A O 1
ATOM 3755 N N . LEU A 1 463 ? -23.047 33.031 -0.379 1 86.5 463 LEU A N 1
ATOM 3756 C CA . LEU A 1 463 ? -24.312 33.188 0.327 1 86.5 463 LEU A CA 1
ATOM 3757 C C . LEU A 1 463 ? -25.281 34.031 -0.494 1 86.5 463 LEU A C 1
ATOM 3759 O O . LEU A 1 463 ? -26.5 33.875 -0.37 1 86.5 463 LEU A O 1
ATOM 3763 N N . GLU A 1 464 ? -25.094 34.719 -1.739 1 62.22 464 GLU A N 1
ATOM 3764 C CA . GLU A 1 464 ? -26.047 35.469 -2.531 1 62.22 464 GLU A CA 1
ATOM 3765 C C . GLU A 1 464 ? -26.984 34.562 -3.303 1 62.22 464 GLU A C 1
ATOM 3767 O O . GLU A 1 464 ? -26.609 33.469 -3.707 1 62.22 464 GLU A O 1
ATOM 3772 N N . MET B 1 1 ? -22.953 -114.562 -47 1 25.17 1 MET B N 1
ATOM 3773 C CA . MET B 1 1 ? -22.234 -114.25 -45.781 1 25.17 1 MET B CA 1
ATOM 3774 C C . MET B 1 1 ? -21.656 -112.812 -45.844 1 25.17 1 MET B C 1
ATOM 3776 O O . MET B 1 1 ? -20.719 -112.5 -45.125 1 25.17 1 MET B O 1
ATOM 3780 N N . THR B 1 2 ? -22.125 -112.062 -46.844 1 24.5 2 THR B N 1
ATOM 3781 C CA . THR B 1 2 ? -21.656 -110.75 -47.312 1 24.5 2 THR B CA 1
ATOM 3782 C C . THR B 1 2 ? -21.734 -109.75 -46.188 1 24.5 2 THR B C 1
ATOM 3784 O O . THR B 1 2 ? -22.672 -109.75 -45.375 1 24.5 2 THR B O 1
ATOM 3787 N N . ILE B 1 3 ? -20.641 -109 -45.969 1 21.73 3 ILE B N 1
ATOM 3788 C CA . ILE B 1 3 ? -19.953 -108 -45.125 1 21.73 3 ILE B CA 1
ATOM 3789 C C . ILE B 1 3 ? -20.797 -106.75 -45 1 21.73 3 ILE B C 1
ATOM 3791 O O . ILE B 1 3 ? -21.109 -106.125 -46.031 1 21.73 3 ILE B O 1
ATOM 3795 N N . ARG B 1 4 ? -21.594 -106.625 -43.875 1 27.86 4 ARG B N 1
ATOM 3796 C CA . ARG B 1 4 ? -22.438 -105.688 -43.188 1 27.86 4 ARG B CA 1
ATOM 3797 C C . ARG B 1 4 ? -21.734 -104.375 -43 1 27.86 4 ARG B C 1
ATOM 3799 O O . ARG B 1 4 ? -20.828 -104.25 -42.156 1 27.86 4 ARG B O 1
ATOM 3806 N N . HIS B 1 5 ? -21.25 -103.688 -44.188 1 25.31 5 HIS B N 1
ATOM 3807 C CA . HIS B 1 5 ? -20.469 -102.5 -44.125 1 25.31 5 HIS B CA 1
ATOM 3808 C C . HIS B 1 5 ? -21.141 -101.438 -43.25 1 25.31 5 HIS B C 1
ATOM 3810 O O . HIS B 1 5 ? -22.281 -101 -43.5 1 25.31 5 HIS B O 1
ATOM 3816 N N . MET B 1 6 ? -21.016 -101.5 -41.938 1 28.27 6 MET B N 1
ATOM 3817 C CA . MET B 1 6 ? -21.5 -100.562 -40.906 1 28.27 6 MET B CA 1
ATOM 3818 C C . MET B 1 6 ? -20.984 -99.125 -41.188 1 28.27 6 MET B C 1
ATOM 3820 O O . MET B 1 6 ? -19.781 -98.938 -41.281 1 28.27 6 MET B O 1
ATOM 3824 N N . ILE B 1 7 ? -21.656 -98.312 -42 1 32.5 7 ILE B N 1
ATOM 3825 C CA . ILE B 1 7 ? -21.453 -96.938 -42.281 1 32.5 7 ILE B CA 1
ATOM 3826 C C . ILE B 1 7 ? -21.422 -96.125 -40.938 1 32.5 7 ILE B C 1
ATOM 3828 O O . ILE B 1 7 ? -22.438 -96.062 -40.25 1 32.5 7 ILE B O 1
ATOM 3832 N N . LEU B 1 8 ? -20.453 -96.5 -40.062 1 27.19 8 LEU B N 1
ATOM 3833 C CA . LEU B 1 8 ? -20.438 -95.75 -38.781 1 27.19 8 LEU B CA 1
ATOM 3834 C C . LEU B 1 8 ? -20.594 -94.25 -39 1 27.19 8 LEU B C 1
ATOM 3836 O O . LEU B 1 8 ? -20.422 -93.75 -40.125 1 27.19 8 LEU B O 1
ATOM 3840 N N . THR B 1 9 ? -19.719 -93.438 -38.344 1 29.08 9 THR B N 1
ATOM 3841 C CA . THR B 1 9 ? -19.578 -92.688 -37.125 1 29.08 9 THR B CA 1
ATOM 3842 C C . THR B 1 9 ? -19.438 -91.188 -37.5 1 29.08 9 THR B C 1
ATOM 3844 O O . THR B 1 9 ? -19.453 -90.312 -36.594 1 29.08 9 THR B O 1
ATOM 3847 N N . MET B 1 10 ? -19.281 -90.562 -38.656 1 30.44 10 MET B N 1
ATOM 3848 C CA . MET B 1 10 ? -18.469 -89.375 -38.406 1 30.44 10 MET B CA 1
ATOM 3849 C C . MET B 1 10 ? -19.312 -88.25 -37.812 1 30.44 10 MET B C 1
ATOM 3851 O O . MET B 1 10 ? -20.234 -87.75 -38.438 1 30.44 10 MET B O 1
ATOM 3855 N N . SER B 1 11 ? -19.672 -88.25 -36.531 1 30.75 11 SER B N 1
ATOM 3856 C CA . SER B 1 11 ? -20.359 -87.188 -35.844 1 30.75 11 SER B CA 1
ATOM 3857 C C . SER B 1 11 ? -19.562 -85.875 -35.969 1 30.75 11 SER B C 1
ATOM 3859 O O . SER B 1 11 ? -18.391 -85.812 -35.594 1 30.75 11 SER B O 1
ATOM 3861 N N . LEU B 1 12 ? -19.781 -85.062 -37 1 32.25 12 LEU B N 1
ATOM 3862 C CA . LEU B 1 12 ? -19.281 -83.688 -37.125 1 32.25 12 LEU B CA 1
ATOM 3863 C C . LEU B 1 12 ? -19.578 -82.875 -35.875 1 32.25 12 LEU B C 1
ATOM 3865 O O . LEU B 1 12 ? -20.75 -82.688 -35.562 1 32.25 12 LEU B O 1
ATOM 3869 N N . LEU B 1 13 ? -18.828 -83.062 -34.75 1 32.84 13 LEU B N 1
ATOM 3870 C CA . LEU B 1 13 ? -18.859 -82.125 -33.594 1 32.84 13 LEU B CA 1
ATOM 3871 C C . LEU B 1 13 ? -18.672 -80.688 -34.062 1 32.84 13 LEU B C 1
ATOM 3873 O O . LEU B 1 13 ? -17.625 -80.312 -34.594 1 32.84 13 LEU B O 1
ATOM 3877 N N . GLY B 1 14 ? -19.719 -80 -34.562 1 33.16 14 GLY B N 1
ATOM 3878 C CA . GLY B 1 14 ? -19.719 -78.562 -34.75 1 33.16 14 GLY B CA 1
ATOM 3879 C C . GLY B 1 14 ? -19.156 -77.812 -33.562 1 33.16 14 GLY B C 1
ATOM 3880 O O . GLY B 1 14 ? -19.625 -78 -32.438 1 33.16 14 GLY B O 1
ATOM 3881 N N . ALA B 1 15 ? -17.797 -77.5 -33.5 1 36.5 15 ALA B N 1
ATOM 3882 C CA . ALA B 1 15 ? -17.156 -76.562 -32.594 1 36.5 15 ALA B CA 1
ATOM 3883 C C . ALA B 1 15 ? -17.953 -75.25 -32.438 1 36.5 15 ALA B C 1
ATOM 3885 O O . ALA B 1 15 ? -18.125 -74.562 -33.438 1 36.5 15 ALA B O 1
ATOM 3886 N N . VAL B 1 16 ? -18.953 -75.188 -31.656 1 38.97 16 VAL B N 1
ATOM 3887 C CA . VAL B 1 16 ? -19.516 -73.938 -31.234 1 38.97 16 VAL B CA 1
ATOM 3888 C C . VAL B 1 16 ? -18.391 -73 -30.828 1 38.97 16 VAL B C 1
ATOM 3890 O O . VAL B 1 16 ? -17.656 -73.25 -29.875 1 38.97 16 VAL B O 1
ATOM 3893 N N . TRP B 1 17 ? -17.812 -72.312 -31.781 1 36.44 17 TRP B N 1
ATOM 3894 C CA . TRP B 1 17 ? -17 -71.125 -31.453 1 36.44 17 TRP B CA 1
ATOM 3895 C C . TRP B 1 17 ? -17.703 -70.25 -30.438 1 36.44 17 TRP B C 1
ATOM 3897 O O . TRP B 1 17 ? -18.719 -69.625 -30.766 1 36.44 17 TRP B O 1
ATOM 3907 N N . LEU B 1 18 ? -17.75 -70.625 -29.219 1 37.5 18 LEU B N 1
ATOM 3908 C CA . LEU B 1 18 ? -18.062 -69.625 -28.203 1 37.5 18 LEU B CA 1
ATOM 3909 C C . LEU B 1 18 ? -17.266 -68.375 -28.438 1 37.5 18 LEU B C 1
ATOM 3911 O O . LEU B 1 18 ? -16.047 -68.375 -28.359 1 37.5 18 LEU B O 1
ATOM 3915 N N . GLY B 1 19 ? -17.719 -67.5 -29.297 1 38.09 19 GLY B N 1
ATOM 3916 C CA . GLY B 1 19 ? -17.219 -66.125 -29.266 1 38.09 19 GLY B CA 1
ATOM 3917 C C . GLY B 1 19 ? -17 -65.562 -27.875 1 38.09 19 GLY B C 1
ATOM 3918 O O . GLY B 1 19 ? -17.953 -65.438 -27.094 1 38.09 19 GLY B O 1
ATOM 3919 N N . ALA B 1 20 ? -15.914 -65.938 -27.234 1 37.56 20 ALA B N 1
ATOM 3920 C CA . ALA B 1 20 ? -15.523 -65.188 -26.047 1 37.56 20 ALA B CA 1
ATOM 3921 C C . ALA B 1 20 ? -15.703 -63.688 -26.266 1 37.56 20 ALA B C 1
ATOM 3923 O O . ALA B 1 20 ? -15.086 -63.125 -27.172 1 37.56 20 ALA B O 1
ATOM 3924 N N . ASP B 1 21 ? -16.828 -63.188 -26.047 1 40.06 21 ASP B N 1
ATOM 3925 C CA . ASP B 1 21 ? -16.875 -61.75 -25.922 1 40.06 21 ASP B CA 1
ATOM 3926 C C . ASP B 1 21 ? -15.609 -61.219 -25.266 1 40.06 21 ASP B C 1
ATOM 3928 O O . ASP B 1 21 ? -15.305 -61.531 -24.109 1 40.06 21 ASP B O 1
ATOM 3932 N N . ARG B 1 22 ? -14.555 -61.031 -26 1 41.53 22 ARG B N 1
ATOM 3933 C CA . ARG B 1 22 ? -13.477 -60.219 -25.469 1 41.53 22 ARG B CA 1
ATOM 3934 C C . ARG B 1 22 ? -14.023 -59.094 -24.594 1 41.53 22 ARG B C 1
ATOM 3936 O O . ARG B 1 22 ? -14.648 -58.156 -25.078 1 41.53 22 ARG B O 1
ATOM 3943 N N . VAL B 1 23 ? -14.359 -59.438 -23.422 1 40.69 23 VAL B N 1
ATOM 3944 C CA . VAL B 1 23 ? -14.461 -58.312 -22.516 1 40.69 23 VAL B CA 1
ATOM 3945 C C . VAL B 1 23 ? -13.344 -57.312 -22.797 1 40.69 23 VAL B C 1
ATOM 3947 O O . VAL B 1 23 ? -12.164 -57.625 -22.641 1 40.69 23 VAL B O 1
ATOM 3950 N N . GLN B 1 24 ? -13.445 -56.5 -23.859 1 39.47 24 GLN B N 1
ATOM 3951 C CA . GLN B 1 24 ? -12.523 -55.375 -23.891 1 39.47 24 GLN B CA 1
ATOM 3952 C C . GLN B 1 24 ? -12.164 -54.906 -22.484 1 39.47 24 GLN B C 1
ATOM 3954 O O . GLN B 1 24 ? -13.055 -54.625 -21.672 1 39.47 24 GLN B O 1
ATOM 3959 N N . ALA B 1 25 ? -11.234 -55.375 -21.906 1 40.84 25 ALA B N 1
ATOM 3960 C CA . ALA B 1 25 ? -10.695 -54.781 -20.688 1 40.84 25 ALA B CA 1
ATOM 3961 C C . ALA B 1 25 ? -11.039 -53.281 -20.594 1 40.84 25 ALA B C 1
ATOM 3963 O O . ALA B 1 25 ? -10.734 -52.531 -21.516 1 40.84 25 ALA B O 1
ATOM 3964 N N . ALA B 1 26 ? -12.031 -52.906 -19.922 1 43.19 26 ALA B N 1
ATOM 3965 C CA . ALA B 1 26 ? -12.406 -51.5 -19.688 1 43.19 26 ALA B CA 1
ATOM 3966 C C . ALA B 1 26 ? -11.172 -50.625 -19.5 1 43.19 26 ALA B C 1
ATOM 3968 O O . ALA B 1 26 ? -10.297 -50.969 -18.688 1 43.19 26 ALA B O 1
ATOM 3969 N N . GLU B 1 27 ? -10.602 -50.031 -20.516 1 49.12 27 GLU B N 1
ATOM 3970 C CA . GLU B 1 27 ? -9.555 -49.031 -20.312 1 49.12 27 GLU B CA 1
ATOM 3971 C C . GLU B 1 27 ? -9.711 -48.344 -18.969 1 49.12 27 GLU B C 1
ATOM 3973 O O . GLU B 1 27 ? -10.82 -48.031 -18.547 1 49.12 27 GLU B O 1
ATOM 3978 N N . PRO B 1 28 ? -8.789 -48.562 -18.047 1 54.22 28 PRO B N 1
ATOM 3979 C CA . PRO B 1 28 ? -8.914 -47.875 -16.766 1 54.22 28 PRO B CA 1
ATOM 3980 C C . PRO B 1 28 ? -9.531 -46.469 -16.922 1 54.22 28 PRO B C 1
ATOM 3982 O O . PRO B 1 28 ? -9.297 -45.812 -17.938 1 54.22 28 PRO B O 1
ATOM 3985 N N . PRO B 1 29 ? -10.578 -46.281 -16.219 1 68.12 29 PRO B N 1
ATOM 3986 C CA . PRO B 1 29 ? -11.289 -45 -16.344 1 68.12 29 PRO B CA 1
ATOM 3987 C C . PRO B 1 29 ? -10.352 -43.812 -16.234 1 68.12 29 PRO B C 1
ATOM 3989 O O . PRO B 1 29 ? -9.445 -43.781 -15.398 1 68.12 29 PRO B O 1
ATOM 3992 N N . ARG B 1 30 ? -10.219 -43.062 -17.297 1 89.31 30 ARG B N 1
ATOM 3993 C CA . ARG B 1 30 ? -9.484 -41.781 -17.344 1 89.31 30 ARG B CA 1
ATOM 3994 C C . ARG B 1 30 ? -9.836 -40.906 -16.141 1 89.31 30 ARG B C 1
ATOM 3996 O O . ARG B 1 30 ? -11.008 -40.75 -15.805 1 89.31 30 ARG B O 1
ATOM 4003 N N . PRO B 1 31 ? -8.812 -40.438 -15.461 1 96.69 31 PRO B N 1
ATOM 4004 C CA . PRO B 1 31 ? -9.117 -39.625 -14.297 1 96.69 31 PRO B CA 1
ATOM 4005 C C . PRO B 1 31 ? -9.734 -38.281 -14.68 1 96.69 31 PRO B C 1
ATOM 4007 O O . PRO B 1 31 ? -9.555 -37.812 -15.805 1 96.69 31 PRO B O 1
ATOM 4010 N N . ASN B 1 32 ? -10.562 -37.688 -13.727 1 98.38 32 ASN B N 1
ATOM 4011 C CA . ASN B 1 32 ? -10.852 -36.281 -13.75 1 98.38 32 ASN B CA 1
ATOM 4012 C C . ASN B 1 32 ? -9.648 -35.438 -13.281 1 98.38 32 ASN B C 1
ATOM 4014 O O . ASN B 1 32 ? -8.719 -36 -12.688 1 98.38 32 ASN B O 1
ATOM 4018 N N . PHE B 1 33 ? -9.672 -34.156 -13.648 1 98.81 33 PHE B N 1
ATOM 4019 C CA . PHE B 1 33 ? -8.578 -33.281 -13.219 1 98.81 33 PHE B CA 1
ATOM 4020 C C . PHE B 1 33 ? -9.125 -32 -12.586 1 98.81 33 PHE B C 1
ATOM 4022 O O . PHE B 1 33 ? -10.102 -31.438 -13.07 1 98.81 33 PHE B O 1
ATOM 4029 N N . VAL B 1 34 ? -8.516 -31.594 -11.469 1 98.94 34 VAL B N 1
ATOM 4030 C CA . VAL B 1 34 ? -8.578 -30.234 -10.961 1 98.94 34 VAL B CA 1
ATOM 4031 C C . VAL B 1 34 ? -7.164 -29.656 -10.867 1 98.94 34 VAL B C 1
ATOM 4033 O O . VAL B 1 34 ? -6.289 -30.234 -10.227 1 98.94 34 VAL B O 1
ATOM 4036 N N . ILE B 1 35 ? -6.969 -28.562 -11.516 1 98.94 35 ILE B N 1
ATOM 4037 C CA . ILE B 1 35 ? -5.664 -27.906 -11.508 1 98.94 35 ILE B CA 1
ATOM 4038 C C . ILE B 1 35 ? -5.781 -26.531 -10.867 1 98.94 35 ILE B C 1
ATOM 4040 O O . ILE B 1 35 ? -6.301 -25.594 -11.484 1 98.94 35 ILE B O 1
ATOM 4044 N N . PHE B 1 36 ? -5.289 -26.453 -9.656 1 98.94 36 PHE B N 1
ATOM 4045 C CA . PHE B 1 36 ? -5.223 -25.188 -8.938 1 98.94 36 PHE B CA 1
ATOM 4046 C C . PHE B 1 36 ? -3.936 -24.438 -9.281 1 98.94 36 PHE B C 1
ATOM 4048 O O . PHE B 1 36 ? -2.867 -25.047 -9.375 1 98.94 36 PHE B O 1
ATOM 4055 N N . MET B 1 37 ? -4.078 -23.156 -9.422 1 98.81 37 MET B N 1
ATOM 4056 C CA . MET B 1 37 ? -2.889 -22.328 -9.555 1 98.81 37 MET B CA 1
ATOM 4057 C C . MET B 1 37 ? -3.062 -21 -8.812 1 98.81 37 MET B C 1
ATOM 4059 O O . MET B 1 37 ? -4.09 -20.344 -8.945 1 98.81 37 MET B O 1
ATOM 4063 N N . THR B 1 38 ? -2.117 -20.688 -8.008 1 98.81 38 THR B N 1
ATOM 4064 C CA . THR B 1 38 ? -2.066 -19.375 -7.375 1 98.81 38 THR B CA 1
ATOM 4065 C C . THR B 1 38 ? -1.177 -18.422 -8.172 1 98.81 38 THR B C 1
ATOM 4067 O O . THR B 1 38 ? -0.492 -18.844 -9.109 1 98.81 38 THR B O 1
ATOM 4070 N N . ASP B 1 39 ? -1.266 -17.141 -7.863 1 98.25 39 ASP B N 1
ATOM 4071 C CA . ASP B 1 39 ? -0.469 -16.094 -8.508 1 98.25 39 ASP B CA 1
ATOM 4072 C C . ASP B 1 39 ? 0.553 -15.508 -7.535 1 98.25 39 ASP B C 1
ATOM 4074 O O . ASP B 1 39 ? 0.216 -14.656 -6.711 1 98.25 39 ASP B O 1
ATOM 4078 N N . ASP B 1 40 ? 1.847 -16 -7.648 1 98.5 40 ASP B N 1
ATOM 4079 C CA . ASP B 1 40 ? 2.938 -15.43 -6.863 1 98.5 40 ASP B CA 1
ATOM 4080 C C . ASP B 1 40 ? 3.137 -16.203 -5.562 1 98.5 40 ASP B C 1
ATOM 4082 O O . ASP B 1 40 ? 3.639 -15.664 -4.578 1 98.5 40 ASP B O 1
ATOM 4086 N N . GLN B 1 41 ? 2.756 -17.5 -5.469 1 98.88 41 GLN B N 1
ATOM 4087 C CA . GLN B 1 41 ? 2.943 -18.234 -4.223 1 98.88 41 GLN B CA 1
ATOM 4088 C C . GLN B 1 41 ? 4.312 -18.906 -4.188 1 98.88 41 GLN B C 1
ATOM 4090 O O . GLN B 1 41 ? 4.613 -19.75 -5.031 1 98.88 41 GLN B O 1
ATOM 4095 N N . ARG B 1 42 ? 5.02 -18.578 -3.229 1 98.56 42 ARG B N 1
ATOM 4096 C CA . ARG B 1 42 ? 6.336 -19.156 -2.992 1 98.56 42 ARG B CA 1
ATOM 4097 C C . ARG B 1 42 ? 6.223 -20.578 -2.463 1 98.56 42 ARG B C 1
ATOM 4099 O O . ARG B 1 42 ? 5.219 -20.938 -1.848 1 98.56 42 ARG B O 1
ATOM 4106 N N . PHE B 1 43 ? 7.273 -21.375 -2.635 1 98.38 43 PHE B N 1
ATOM 4107 C CA . PHE B 1 43 ? 7.273 -22.812 -2.371 1 98.38 43 PHE B CA 1
ATOM 4108 C C . PHE B 1 43 ? 7.012 -23.078 -0.896 1 98.38 43 PHE B C 1
ATOM 4110 O O . PHE B 1 43 ? 6.449 -24.125 -0.544 1 98.38 43 PHE B O 1
ATOM 4117 N N . ASP B 1 44 ? 7.422 -22.188 -0.007 1 97.88 44 ASP B N 1
ATOM 4118 C CA . ASP B 1 44 ? 7.371 -22.469 1.423 1 97.88 44 ASP B CA 1
ATOM 4119 C C . ASP B 1 44 ? 6.223 -21.719 2.092 1 97.88 44 ASP B C 1
ATOM 4121 O O . ASP B 1 44 ? 6.133 -21.672 3.32 1 97.88 44 ASP B O 1
ATOM 4125 N N . ALA B 1 45 ? 5.406 -21.078 1.311 1 98.44 45 ALA B N 1
ATOM 4126 C CA . ALA B 1 45 ? 4.191 -20.469 1.851 1 98.44 45 ALA B CA 1
ATOM 4127 C C . ALA B 1 45 ? 3.078 -21.5 2 1 98.44 45 ALA B C 1
ATOM 4129 O O . ALA B 1 45 ? 1.984 -21.328 1.458 1 98.44 45 ALA B O 1
ATOM 4130 N N . LEU B 1 46 ? 3.41 -22.562 2.641 1 97.56 46 LEU B N 1
ATOM 4131 C CA . LEU B 1 46 ? 2.604 -23.734 2.979 1 97.56 46 LEU B CA 1
ATOM 4132 C C . LEU B 1 46 ? 3.018 -24.312 4.328 1 97.56 46 LEU B C 1
ATOM 4134 O O . LEU B 1 46 ? 4.211 -24.469 4.602 1 97.56 46 LEU B O 1
ATOM 4138 N N . SER B 1 47 ? 2.029 -24.641 5.156 1 98.06 47 SER B N 1
ATOM 4139 C CA . SER B 1 47 ? 2.393 -25.234 6.441 1 98.06 47 SER B CA 1
ATOM 4140 C C . SER B 1 47 ? 3.062 -26.594 6.258 1 98.06 47 SER B C 1
ATOM 4142 O O . SER B 1 47 ? 3.975 -26.938 7.008 1 98.06 47 SER B O 1
ATOM 4144 N N . CYS B 1 48 ? 2.758 -27.375 5.266 1 97.94 48 CYS B N 1
ATOM 4145 C CA . CYS B 1 48 ? 3.377 -28.672 5.043 1 97.94 48 CYS B CA 1
ATOM 4146 C C . CYS B 1 48 ? 4.789 -28.531 4.488 1 97.94 48 CYS B C 1
ATOM 4148 O O . CYS B 1 48 ? 5.551 -29.484 4.441 1 97.94 48 CYS B O 1
ATOM 4150 N N . ALA B 1 49 ? 5.141 -27.359 4.094 1 97.88 49 ALA B N 1
ATOM 4151 C CA . ALA B 1 49 ? 6.5 -27.094 3.627 1 97.88 49 ALA B CA 1
ATOM 4152 C C . ALA B 1 49 ? 7.348 -26.469 4.734 1 97.88 49 ALA B C 1
ATOM 4154 O O . ALA B 1 49 ? 8.469 -26.031 4.488 1 97.88 49 ALA B O 1
ATOM 4155 N N . GLY B 1 50 ? 6.77 -26.344 5.918 1 96.94 50 GLY B N 1
ATOM 4156 C CA . GLY B 1 50 ? 7.562 -25.906 7.062 1 96.94 50 GLY B CA 1
ATOM 4157 C C . GLY B 1 50 ? 7.211 -24.516 7.543 1 96.94 50 GLY B C 1
ATOM 4158 O O . GLY B 1 50 ? 7.793 -24.031 8.516 1 96.94 50 GLY B O 1
ATOM 4159 N N . ASN B 1 51 ? 6.258 -23.844 6.914 1 97.5 51 ASN B N 1
ATOM 4160 C CA . ASN B 1 51 ? 5.852 -22.516 7.379 1 97.5 51 ASN B CA 1
ATOM 4161 C C . ASN B 1 51 ? 5.223 -22.578 8.766 1 97.5 51 ASN B C 1
ATOM 4163 O O . ASN B 1 51 ? 4.262 -23.328 8.984 1 97.5 51 ASN B O 1
ATOM 4167 N N . THR B 1 52 ? 5.703 -21.828 9.688 1 96.62 52 THR B N 1
ATOM 4168 C CA . THR B 1 52 ? 5.246 -21.938 11.07 1 96.62 52 THR B CA 1
ATOM 4169 C C . THR B 1 52 ? 4.211 -20.859 11.383 1 96.62 52 THR B C 1
ATOM 4171 O O . THR B 1 52 ? 3.555 -20.906 12.43 1 96.62 52 THR B O 1
ATOM 4174 N N . ILE B 1 53 ? 4.02 -19.906 10.5 1 96.81 53 ILE B N 1
ATOM 4175 C CA . ILE B 1 53 ? 3.084 -18.812 10.711 1 96.81 53 ILE B CA 1
ATOM 4176 C C . ILE B 1 53 ? 1.792 -19.078 9.945 1 96.81 53 ILE B C 1
ATOM 4178 O O . ILE B 1 53 ? 0.701 -19.031 10.516 1 96.81 53 ILE B O 1
ATOM 4182 N N . LEU B 1 54 ? 1.89 -19.391 8.672 1 98.12 54 LEU B N 1
ATOM 4183 C CA . LEU B 1 54 ? 0.755 -19.641 7.789 1 98.12 54 LEU B CA 1
ATOM 4184 C C . LEU B 1 54 ? 0.268 -21.078 7.918 1 98.12 54 LEU B C 1
ATOM 4186 O O . LEU B 1 54 ? 1.053 -22.016 7.781 1 98.12 54 LEU B O 1
ATOM 4190 N N . GLN B 1 55 ? -0.976 -21.25 8.25 1 98 55 GLN B N 1
ATOM 4191 C CA . GLN B 1 55 ? -1.602 -22.562 8.273 1 98 55 GLN B CA 1
ATOM 4192 C C . GLN B 1 55 ? -2.471 -22.781 7.035 1 98 55 GLN B C 1
ATOM 4194 O O . GLN B 1 55 ? -3.336 -21.953 6.73 1 98 55 GLN B O 1
ATOM 4199 N N . THR B 1 56 ? -2.221 -23.828 6.344 1 98.69 56 THR B N 1
ATOM 4200 C CA . THR B 1 56 ? -2.957 -24.156 5.129 1 98.69 56 THR B CA 1
ATOM 4201 C C . THR B 1 56 ? -3.465 -25.594 5.172 1 98.69 56 THR B C 1
ATOM 4203 O O . THR B 1 56 ? -3.113 -26.406 4.32 1 98.69 56 THR B O 1
ATOM 4206 N N . PRO B 1 57 ? -4.367 -25.922 6.09 1 98.81 57 PRO B N 1
ATOM 4207 C CA . PRO B 1 57 ? -4.746 -27.328 6.332 1 98.81 57 PRO B CA 1
ATOM 4208 C C . PRO B 1 57 ? -5.383 -27.984 5.109 1 98.81 57 PRO B C 1
ATOM 4210 O O . PRO B 1 57 ? -5.203 -29.172 4.887 1 98.81 57 PRO B O 1
ATOM 4213 N N . ASN B 1 58 ? -6.172 -27.266 4.32 1 98.88 58 ASN B N 1
ATOM 4214 C CA . ASN B 1 58 ? -6.816 -27.859 3.156 1 98.88 58 ASN B CA 1
ATOM 4215 C C . ASN B 1 58 ? -5.805 -28.172 2.057 1 98.88 58 ASN B C 1
ATOM 4217 O O . ASN B 1 58 ? -5.879 -29.219 1.423 1 98.88 58 ASN B O 1
ATOM 4221 N N . ILE B 1 59 ? -4.859 -27.281 1.837 1 98.94 59 ILE B N 1
ATOM 4222 C CA . ILE B 1 59 ? -3.801 -27.547 0.87 1 98.94 59 ILE B CA 1
ATOM 4223 C C . ILE B 1 59 ? -2.904 -28.672 1.376 1 98.94 59 ILE B C 1
ATOM 4225 O O . ILE B 1 59 ? -2.498 -29.547 0.604 1 98.94 59 ILE B O 1
ATOM 4229 N N . ASP B 1 60 ? -2.666 -28.688 2.68 1 98.75 60 ASP B N 1
ATOM 4230 C CA . ASP B 1 60 ? -1.831 -29.719 3.293 1 98.75 60 ASP B CA 1
ATOM 4231 C C . ASP B 1 60 ? -2.447 -31.109 3.113 1 98.75 60 ASP B C 1
ATOM 4233 O O . ASP B 1 60 ? -1.729 -32.094 3.016 1 98.75 60 ASP B O 1
ATOM 4237 N N . ARG B 1 61 ? -3.689 -31.125 3.08 1 98.62 61 ARG B N 1
ATOM 4238 C CA . ARG B 1 61 ? -4.379 -32.406 2.871 1 98.62 61 ARG B CA 1
ATOM 4239 C C . ARG B 1 61 ? -4.016 -33 1.52 1 98.62 61 ARG B C 1
ATOM 4241 O O . ARG B 1 61 ? -3.896 -34.219 1.393 1 98.62 61 ARG B O 1
ATOM 4248 N N . LEU B 1 62 ? -3.836 -32.188 0.504 1 98.75 62 LEU B N 1
ATOM 4249 C CA . LEU B 1 62 ? -3.408 -32.688 -0.8 1 98.75 62 LEU B CA 1
ATOM 4250 C C . LEU B 1 62 ? -2.039 -33.344 -0.707 1 98.75 62 LEU B C 1
ATOM 4252 O O . LEU B 1 62 ? -1.806 -34.375 -1.327 1 98.75 62 LEU B O 1
ATOM 4256 N N . ALA B 1 63 ? -1.18 -32.719 0.041 1 98.44 63 ALA B N 1
ATOM 4257 C CA . ALA B 1 63 ? 0.146 -33.281 0.256 1 98.44 63 ALA B CA 1
ATOM 4258 C C . ALA B 1 63 ? 0.059 -34.594 1.052 1 98.44 63 ALA B C 1
ATOM 4260 O O . ALA B 1 63 ? 0.697 -35.562 0.699 1 98.44 63 ALA B O 1
ATOM 4261 N N . ALA B 1 64 ? -0.737 -34.594 2.088 1 98.44 64 ALA B N 1
ATOM 4262 C CA . ALA B 1 64 ? -0.866 -35.75 2.979 1 98.44 64 ALA B CA 1
ATOM 4263 C C . ALA B 1 64 ? -1.459 -36.938 2.244 1 98.44 64 ALA B C 1
ATOM 4265 O O . ALA B 1 64 ? -1.146 -38.094 2.564 1 98.44 64 ALA B O 1
ATOM 4266 N N . GLU B 1 65 ? -2.258 -36.688 1.222 1 98.5 65 GLU B N 1
ATOM 4267 C CA . GLU B 1 65 ? -2.953 -37.75 0.501 1 98.5 65 GLU B CA 1
ATOM 4268 C C . GLU B 1 65 ? -2.324 -38 -0.869 1 98.5 65 GLU B C 1
ATOM 4270 O O . GLU B 1 65 ? -2.857 -38.75 -1.678 1 98.5 65 GLU B O 1
ATOM 4275 N N . GLY B 1 66 ? -1.201 -37.344 -1.123 1 98.5 66 GLY B N 1
ATOM 4276 C CA . GLY B 1 66 ? -0.58 -37.438 -2.434 1 98.5 66 GLY B CA 1
ATOM 4277 C C . GLY B 1 66 ? 0.927 -37.25 -2.395 1 98.5 66 GLY B C 1
ATOM 4278 O O . GLY B 1 66 ? 1.601 -37.844 -1.536 1 98.5 66 GLY B O 1
ATOM 4279 N N . LEU B 1 67 ? 1.405 -36.562 -3.402 1 98.62 67 LEU B N 1
ATOM 4280 C CA . LEU B 1 67 ? 2.832 -36.344 -3.611 1 98.62 67 LEU B CA 1
ATOM 4281 C C . LEU B 1 67 ? 3.16 -34.844 -3.584 1 98.62 67 LEU B C 1
ATOM 4283 O O . LEU B 1 67 ? 2.498 -34.062 -4.25 1 98.62 67 LEU B O 1
ATOM 4287 N N . ARG B 1 68 ? 4.145 -34.438 -2.727 1 98.62 68 ARG B N 1
ATOM 4288 C CA . ARG B 1 68 ? 4.691 -33.094 -2.721 1 98.62 68 ARG B CA 1
ATOM 4289 C C . ARG B 1 68 ? 6.102 -33.062 -3.301 1 98.62 68 ARG B C 1
ATOM 4291 O O . ARG B 1 68 ? 6.996 -33.75 -2.797 1 98.62 68 ARG B O 1
ATOM 4298 N N . PHE B 1 69 ? 6.27 -32.344 -4.371 1 98.5 69 PHE B N 1
ATOM 4299 C CA . PHE B 1 69 ? 7.617 -32.062 -4.855 1 98.5 69 PHE B CA 1
ATOM 4300 C C . PHE B 1 69 ? 8.234 -30.875 -4.105 1 98.5 69 PHE B C 1
ATOM 4302 O O . PHE B 1 69 ? 7.613 -29.812 -3.988 1 98.5 69 PHE B O 1
ATOM 4309 N N . THR B 1 70 ? 9.461 -31.047 -3.592 1 98.06 70 THR B N 1
ATOM 4310 C CA . THR B 1 70 ? 10.102 -29.969 -2.84 1 98.06 70 THR B CA 1
ATOM 4311 C C . THR B 1 70 ? 10.867 -29.047 -3.775 1 98.06 70 THR B C 1
ATOM 4313 O O . THR B 1 70 ? 11.227 -27.922 -3.393 1 98.06 70 THR B O 1
ATOM 4316 N N . ASN B 1 71 ? 11.109 -29.531 -5.008 1 98.06 71 ASN B N 1
ATOM 4317 C CA . ASN B 1 71 ? 11.883 -28.781 -5.988 1 98.06 71 ASN B CA 1
ATOM 4318 C C . ASN B 1 71 ? 11.109 -28.594 -7.293 1 98.06 71 ASN B C 1
ATOM 4320 O O . ASN B 1 71 ? 11.523 -29.109 -8.336 1 98.06 71 ASN B O 1
ATOM 4324 N N . MET B 1 72 ? 10.055 -27.844 -7.184 1 98.75 72 MET B N 1
ATOM 4325 C CA . MET B 1 72 ? 9.312 -27.391 -8.352 1 98.75 72 MET B CA 1
ATOM 4326 C C . MET B 1 72 ? 9.711 -25.969 -8.734 1 98.75 72 MET B C 1
ATOM 4328 O O . MET B 1 72 ? 9.719 -25.078 -7.887 1 98.75 72 MET B O 1
ATOM 4332 N N . PHE B 1 73 ? 10.062 -25.75 -10.047 1 98.88 73 PHE B N 1
ATOM 4333 C CA . PHE B 1 73 ? 10.555 -24.453 -10.484 1 98.88 73 PHE B CA 1
ATOM 4334 C C . PHE B 1 73 ? 9.805 -23.984 -11.727 1 98.88 73 PHE B C 1
ATOM 4336 O O . PHE B 1 73 ? 9.305 -24.797 -12.508 1 98.88 73 PHE B O 1
ATOM 4343 N N . VAL B 1 74 ? 9.703 -22.688 -11.844 1 98.88 74 VAL B N 1
ATOM 4344 C CA . VAL B 1 74 ? 9.188 -22.141 -13.086 1 98.88 74 VAL B CA 1
ATOM 4345 C C . VAL B 1 74 ? 10.344 -21.703 -13.984 1 98.88 74 VAL B C 1
ATOM 4347 O O . VAL B 1 74 ? 11.391 -21.266 -13.492 1 98.88 74 VAL B O 1
ATOM 4350 N N . THR B 1 75 ? 10.148 -21.766 -15.25 1 98.75 75 THR B N 1
ATOM 4351 C CA . THR B 1 75 ? 11.234 -21.562 -16.203 1 98.75 75 THR B CA 1
ATOM 4352 C C . THR B 1 75 ? 11.266 -20.109 -16.672 1 98.75 75 THR B C 1
ATOM 4354 O O . THR B 1 75 ? 12.188 -19.703 -17.375 1 98.75 75 THR B O 1
ATOM 4357 N N . ASN B 1 76 ? 10.344 -19.359 -16.391 1 98.56 76 ASN B N 1
ATOM 4358 C CA . ASN B 1 76 ? 10.203 -17.922 -16.516 1 98.56 76 ASN B CA 1
ATOM 4359 C C . ASN B 1 76 ? 9.344 -17.344 -15.383 1 98.56 76 ASN B C 1
ATOM 4361 O O . ASN B 1 76 ? 8.117 -17.484 -15.391 1 98.56 76 ASN B O 1
ATOM 4365 N N . SER B 1 77 ? 10.023 -16.703 -14.453 1 98.38 77 SER B N 1
ATOM 4366 C CA . SER B 1 77 ? 9.328 -16.25 -13.25 1 98.38 77 SER B CA 1
ATOM 4367 C C . SER B 1 77 ? 8.562 -14.953 -13.516 1 98.38 77 SER B C 1
ATOM 4369 O O . SER B 1 77 ? 8.93 -13.891 -13.008 1 98.38 77 SER B O 1
ATOM 4371 N N . LEU B 1 78 ? 7.562 -15.102 -14.297 1 97.5 78 LEU B N 1
ATOM 4372 C CA . LEU B 1 78 ? 6.656 -14.016 -14.664 1 97.5 78 LEU B CA 1
ATOM 4373 C C . LEU B 1 78 ? 5.273 -14.562 -15.016 1 97.5 78 LEU B C 1
ATOM 4375 O O . LEU B 1 78 ? 5.16 -15.633 -15.609 1 97.5 78 LEU B O 1
ATOM 4379 N N . CYS B 1 79 ? 4.258 -13.852 -14.742 1 96.31 79 CYS B N 1
ATOM 4380 C CA . CYS B 1 79 ? 2.887 -14.352 -14.727 1 96.31 79 CYS B CA 1
ATOM 4381 C C . CYS B 1 79 ? 2.492 -14.922 -16.078 1 96.31 79 CYS B C 1
ATOM 4383 O O . CYS B 1 79 ? 2.291 -16.125 -16.219 1 96.31 79 CYS B O 1
ATOM 4385 N N . ALA B 1 80 ? 2.381 -14.07 -17.156 1 96.25 80 ALA B N 1
ATOM 4386 C CA . ALA B 1 80 ? 1.857 -14.516 -18.453 1 96.25 80 ALA B CA 1
ATOM 4387 C C . ALA B 1 80 ? 2.75 -15.586 -19.062 1 96.25 80 ALA B C 1
ATOM 4389 O O . ALA B 1 80 ? 2.262 -16.625 -19.5 1 96.25 80 ALA B O 1
ATOM 4390 N N . PRO B 1 81 ? 4.047 -15.43 -19.016 1 96.94 81 PRO B N 1
ATOM 4391 C CA . PRO B 1 81 ? 4.914 -16.469 -19.594 1 96.94 81 PRO B CA 1
ATOM 4392 C C . PRO B 1 81 ? 4.789 -17.812 -18.875 1 96.94 81 PRO B C 1
ATOM 4394 O O . PRO B 1 81 ? 4.746 -18.859 -19.516 1 96.94 81 PRO B O 1
ATOM 4397 N N . SER B 1 82 ? 4.777 -17.766 -17.594 1 97.94 82 SER B N 1
ATOM 4398 C CA . SER B 1 82 ? 4.707 -19 -16.812 1 97.94 82 SER B CA 1
ATOM 4399 C C . SER B 1 82 ? 3.396 -19.734 -17.062 1 97.94 82 SER B C 1
ATOM 4401 O O . SER B 1 82 ? 3.385 -20.953 -17.203 1 97.94 82 SER B O 1
ATOM 4403 N N . ARG B 1 83 ? 2.309 -19.031 -17.109 1 97.56 83 ARG B N 1
ATOM 4404 C CA . ARG B 1 83 ? 1 -19.625 -17.359 1 97.56 83 ARG B CA 1
ATOM 4405 C C . ARG B 1 83 ? 0.922 -20.203 -18.766 1 97.56 83 ARG B C 1
ATOM 4407 O O . ARG B 1 83 ? 0.358 -21.281 -18.984 1 97.56 83 ARG B O 1
ATOM 4414 N N . ALA B 1 84 ? 1.49 -19.469 -19.719 1 97.25 84 ALA B N 1
ATOM 4415 C CA . ALA B 1 84 ? 1.58 -20 -21.062 1 97.25 84 ALA B CA 1
ATOM 4416 C C . ALA B 1 84 ? 2.389 -21.297 -21.094 1 97.25 84 ALA B C 1
ATOM 4418 O O . ALA B 1 84 ? 2.035 -22.234 -21.812 1 97.25 84 ALA B O 1
ATOM 4419 N N . THR B 1 85 ? 3.418 -21.328 -20.328 1 98.12 85 THR B N 1
ATOM 4420 C CA . THR B 1 85 ? 4.262 -22.516 -20.266 1 98.12 85 THR B CA 1
ATOM 4421 C C . THR B 1 85 ? 3.484 -23.703 -19.703 1 98.12 85 THR B C 1
ATOM 4423 O O . THR B 1 85 ? 3.561 -24.812 -20.234 1 98.12 85 THR B O 1
ATOM 4426 N N . LEU B 1 86 ? 2.785 -23.5 -18.656 1 98.12 86 LEU B N 1
ATOM 4427 C CA . LEU B 1 86 ? 1.983 -24.578 -18.094 1 98.12 86 LEU B CA 1
ATOM 4428 C C . LEU B 1 86 ? 0.984 -25.125 -19.109 1 98.12 86 LEU B C 1
ATOM 4430 O O . LEU B 1 86 ? 0.792 -26.328 -19.219 1 98.12 86 LEU B O 1
ATOM 4434 N N . LEU B 1 87 ? 0.384 -24.25 -19.891 1 97.44 87 LEU B N 1
ATOM 4435 C CA . LEU B 1 87 ? -0.673 -24.609 -20.828 1 97.44 87 LEU B CA 1
ATOM 4436 C C . LEU B 1 87 ? -0.095 -25.297 -22.062 1 97.44 87 LEU B C 1
ATOM 4438 O O . LEU B 1 87 ? -0.752 -26.141 -22.672 1 97.44 87 LEU B O 1
ATOM 4442 N N . THR B 1 88 ? 1.12 -24.953 -22.422 1 97.44 88 THR B N 1
ATOM 4443 C CA . THR B 1 88 ? 1.646 -25.391 -23.703 1 97.44 88 THR B CA 1
ATOM 4444 C C . THR B 1 88 ? 2.68 -26.5 -23.516 1 97.44 88 THR B C 1
ATOM 4446 O O . THR B 1 88 ? 3.01 -27.219 -24.469 1 97.44 88 THR B O 1
ATOM 4449 N N . GLY B 1 89 ? 3.318 -26.578 -22.312 1 98.25 89 GLY B N 1
ATOM 4450 C CA . GLY B 1 89 ? 4.438 -27.484 -22.078 1 98.25 89 GLY B CA 1
ATOM 4451 C C . GLY B 1 89 ? 5.707 -27.031 -22.797 1 98.25 89 GLY B C 1
ATOM 4452 O O . GLY B 1 89 ? 6.582 -27.859 -23.078 1 98.25 89 GLY B O 1
ATOM 4453 N N . GLN B 1 90 ? 5.754 -25.766 -23.172 1 98.12 90 GLN B N 1
ATOM 4454 C CA . GLN B 1 90 ? 6.867 -25.219 -23.938 1 98.12 90 GLN B CA 1
ATOM 4455 C C . GLN B 1 90 ? 7.551 -24.078 -23.188 1 98.12 90 GLN B C 1
ATOM 4457 O O . GLN B 1 90 ? 6.953 -23.469 -22.297 1 98.12 90 GLN B O 1
ATOM 4462 N N . TYR B 1 91 ? 8.789 -23.844 -23.5 1 98.06 91 TYR B N 1
ATOM 4463 C CA . TYR B 1 91 ? 9.5 -22.656 -23.031 1 98.06 91 TYR B CA 1
ATOM 4464 C C . TYR B 1 91 ? 8.992 -21.406 -23.719 1 98.06 91 TYR B C 1
ATOM 4466 O O . TYR B 1 91 ? 8.438 -21.484 -24.828 1 98.06 91 TYR B O 1
ATOM 4474 N N . SER B 1 92 ? 9.266 -20.25 -23.078 1 97.12 92 SER B N 1
ATOM 4475 C CA . SER B 1 92 ? 8.828 -18.969 -23.594 1 97.12 92 SER B CA 1
ATOM 4476 C C . SER B 1 92 ? 9.383 -18.703 -25 1 97.12 92 SER B C 1
ATOM 4478 O O . SER B 1 92 ? 8.703 -18.125 -25.844 1 97.12 92 SER B O 1
ATOM 4480 N N . HIS B 1 93 ? 10.609 -19.141 -25.266 1 96.75 93 HIS B N 1
ATOM 4481 C CA . HIS B 1 93 ? 11.219 -18.875 -26.562 1 96.75 93 HIS B CA 1
ATOM 4482 C C . HIS B 1 93 ? 10.492 -19.625 -27.672 1 96.75 93 HIS B C 1
ATOM 4484 O O . HIS B 1 93 ? 10.648 -19.297 -28.844 1 96.75 93 HIS B O 1
ATOM 4490 N N . THR B 1 94 ? 9.695 -20.609 -27.281 1 96.06 94 THR B N 1
ATOM 4491 C CA . THR B 1 94 ? 8.969 -21.391 -28.266 1 96.06 94 THR B CA 1
ATOM 4492 C C . THR B 1 94 ? 7.523 -20.922 -28.391 1 96.06 94 THR B C 1
ATOM 4494 O O . THR B 1 94 ? 7.051 -20.609 -29.484 1 96.06 94 THR B O 1
ATOM 4497 N N . HIS B 1 95 ? 6.805 -20.812 -27.234 1 94.94 95 HIS B N 1
ATOM 4498 C CA . HIS B 1 95 ? 5.395 -20.453 -27.312 1 94.94 95 HIS B CA 1
ATOM 4499 C C . HIS B 1 95 ? 5.227 -18.953 -27.562 1 94.94 95 HIS B C 1
ATOM 4501 O O . HIS B 1 95 ? 4.133 -18.5 -27.906 1 94.94 95 HIS B O 1
ATOM 4507 N N . GLY B 1 96 ? 6.207 -18.172 -27.266 1 94.06 96 GLY B N 1
ATOM 4508 C CA . GLY B 1 96 ? 6.238 -16.797 -27.734 1 94.06 96 GLY B CA 1
ATOM 4509 C C . GLY B 1 96 ? 5.789 -15.797 -26.688 1 94.06 96 GLY B C 1
ATOM 4510 O O . GLY B 1 96 ? 5.969 -14.594 -26.859 1 94.06 96 GLY B O 1
ATOM 4511 N N . VAL B 1 97 ? 5.156 -16.156 -25.625 1 95.31 97 VAL B N 1
ATOM 4512 C CA . VAL B 1 97 ? 4.824 -15.266 -24.531 1 95.31 97 VAL B CA 1
ATOM 4513 C C . VAL B 1 97 ? 6.051 -15.055 -23.641 1 95.31 97 VAL B C 1
ATOM 4515 O O . VAL B 1 97 ? 6.277 -15.797 -22.688 1 95.31 97 VAL B O 1
ATOM 4518 N N . ARG B 1 98 ? 6.738 -13.984 -23.891 1 94.69 98 ARG B N 1
ATOM 4519 C CA . ARG B 1 98 ? 8.055 -13.773 -23.297 1 94.69 98 ARG B CA 1
ATOM 4520 C C . ARG B 1 98 ? 7.984 -12.766 -22.156 1 94.69 98 ARG B C 1
ATOM 4522 O O . ARG B 1 98 ? 8.906 -12.68 -21.344 1 94.69 98 ARG B O 1
ATOM 4529 N N . ASP B 1 99 ? 6.965 -11.945 -22.172 1 94.19 99 ASP B N 1
ATOM 4530 C CA . ASP B 1 99 ? 6.781 -10.898 -21.172 1 94.19 99 ASP B CA 1
ATOM 4531 C C . ASP B 1 99 ? 5.301 -10.625 -20.938 1 94.19 99 ASP B C 1
ATOM 4533 O O . ASP B 1 99 ? 4.438 -11.352 -21.438 1 94.19 99 ASP B O 1
ATOM 4537 N N . ASN B 1 100 ? 4.98 -9.664 -20.062 1 92.12 100 ASN B N 1
ATOM 4538 C CA . ASN B 1 100 ? 3.598 -9.328 -19.734 1 92.12 100 ASN B CA 1
ATOM 4539 C C . ASN B 1 100 ? 3.039 -8.258 -20.656 1 92.12 100 ASN B C 1
ATOM 4541 O O . ASN B 1 100 ? 1.971 -7.699 -20.406 1 92.12 100 ASN B O 1
ATOM 4545 N N . LYS B 1 101 ? 3.719 -7.914 -21.719 1 88.94 101 LYS B N 1
ATOM 4546 C CA . LYS B 1 101 ? 3.25 -6.934 -22.688 1 88.94 101 LYS B CA 1
ATOM 4547 C C . LYS B 1 101 ? 2.656 -7.617 -23.922 1 88.94 101 LYS B C 1
ATOM 4549 O O . LYS B 1 101 ? 1.525 -7.328 -24.312 1 88.94 101 LYS B O 1
ATOM 4554 N N . LYS B 1 102 ? 3.393 -8.508 -24.562 1 83.19 102 LYS B N 1
ATOM 4555 C CA . LYS B 1 102 ? 2.934 -9.352 -25.656 1 83.19 102 LYS B CA 1
ATOM 4556 C C . LYS B 1 102 ? 2.6 -10.758 -25.156 1 83.19 102 LYS B C 1
ATOM 4558 O O . LYS B 1 102 ? 3.381 -11.695 -25.359 1 83.19 102 LYS B O 1
ATOM 4563 N N . LYS B 1 103 ? 1.362 -10.961 -24.703 1 83.62 103 LYS B N 1
ATOM 4564 C CA . LYS B 1 103 ? 1.026 -12.133 -23.906 1 83.62 103 LYS B CA 1
ATOM 4565 C C . LYS B 1 103 ? 0.088 -13.062 -24.672 1 83.62 103 LYS B C 1
ATOM 4567 O O . LYS B 1 103 ? -0.741 -13.75 -24.062 1 83.62 103 LYS B O 1
ATOM 4572 N N . GLN B 1 104 ? 0.238 -13.031 -25.969 1 87.81 104 GLN B N 1
ATOM 4573 C CA . GLN B 1 104 ? -0.675 -13.898 -26.703 1 87.81 104 GLN B CA 1
ATOM 4574 C C . GLN B 1 104 ? 0.004 -15.203 -27.109 1 87.81 104 GLN B C 1
ATOM 4576 O O . GLN B 1 104 ? 1.086 -15.195 -27.688 1 87.81 104 GLN B O 1
ATOM 4581 N N . ILE B 1 105 ? -0.648 -16.297 -26.75 1 91.44 105 ILE B N 1
ATOM 4582 C CA . ILE B 1 105 ? -0.229 -17.594 -27.266 1 91.44 105 ILE B CA 1
ATOM 4583 C C . ILE B 1 105 ? -0.689 -17.734 -28.719 1 91.44 105 ILE B C 1
ATOM 4585 O O . ILE B 1 105 ? -1.877 -17.594 -29.016 1 91.44 105 ILE B O 1
ATOM 4589 N N . PRO B 1 106 ? 0.186 -18 -29.641 1 91.06 106 PRO B N 1
ATOM 4590 C CA . PRO B 1 106 ? -0.248 -18.172 -31.016 1 91.06 106 PRO B CA 1
ATOM 4591 C C . PRO B 1 106 ? -1.369 -19.203 -31.172 1 91.06 106 PRO B C 1
ATOM 4593 O O . PRO B 1 106 ? -1.36 -20.234 -30.484 1 91.06 106 PRO B O 1
ATOM 4596 N N . ALA B 1 107 ? -2.262 -18.969 -32.062 1 89.94 107 ALA B N 1
ATOM 4597 C CA . ALA B 1 107 ? -3.426 -19.828 -32.25 1 89.94 107 ALA B CA 1
ATOM 4598 C C . ALA B 1 107 ? -3.008 -21.219 -32.719 1 89.94 107 ALA B C 1
ATOM 4600 O O . ALA B 1 107 ? -3.719 -22.203 -32.469 1 89.94 107 ALA B O 1
ATOM 4601 N N . THR B 1 108 ? -1.868 -21.328 -33.312 1 90.81 108 THR B N 1
ATOM 4602 C CA . THR B 1 108 ? -1.391 -22.578 -33.875 1 90.81 108 THR B CA 1
ATOM 4603 C C . THR B 1 108 ? -0.768 -23.469 -32.781 1 90.81 108 THR B C 1
ATOM 4605 O O . THR B 1 108 ? -0.529 -24.656 -33.031 1 90.81 108 THR B O 1
ATOM 4608 N N . THR B 1 109 ? -0.54 -22.891 -31.688 1 92 109 THR B N 1
ATOM 4609 C CA . THR B 1 109 ? 0.051 -23.656 -30.594 1 92 109 THR B CA 1
ATOM 4610 C C . THR B 1 109 ? -1.024 -24.422 -29.828 1 92 109 THR B C 1
ATOM 4612 O O . THR B 1 109 ? -1.933 -23.812 -29.266 1 92 109 THR B O 1
ATOM 4615 N N . ALA B 1 110 ? -0.903 -25.719 -29.844 1 91.5 110 ALA B N 1
ATOM 4616 C CA . ALA B 1 110 ? -1.839 -26.531 -29.078 1 91.5 110 ALA B CA 1
ATOM 4617 C C . ALA B 1 110 ? -1.622 -26.344 -27.578 1 91.5 110 ALA B C 1
ATOM 4619 O O . ALA B 1 110 ? -0.483 -26.328 -27.109 1 91.5 110 ALA B O 1
ATOM 4620 N N . ILE B 1 111 ? -2.74 -26.156 -26.859 1 95.31 111 ILE B N 1
ATOM 4621 C CA . ILE B 1 111 ? -2.645 -26.016 -25.406 1 95.31 111 ILE B CA 1
ATOM 4622 C C . ILE B 1 111 ? -3.342 -27.203 -24.734 1 95.31 111 ILE B C 1
ATOM 4624 O O . ILE B 1 111 ? -4.199 -27.859 -25.344 1 95.31 111 ILE B O 1
ATOM 4628 N N . LEU B 1 112 ? -3.012 -27.438 -23.547 1 97.75 112 LEU B N 1
ATOM 4629 C CA . LEU B 1 112 ? -3.441 -28.578 -22.766 1 97.75 112 LEU B CA 1
ATOM 4630 C C . LEU B 1 112 ? -4.961 -28.719 -22.781 1 97.75 112 LEU B C 1
ATOM 4632 O O . LEU B 1 112 ? -5.488 -29.797 -23.078 1 97.75 112 LEU B O 1
ATOM 4636 N N . PRO B 1 113 ? -5.762 -27.672 -22.547 1 97 113 PRO B N 1
ATOM 4637 C CA . PRO B 1 113 ? -7.219 -27.828 -22.531 1 97 113 PRO B CA 1
ATOM 4638 C C . PRO B 1 113 ? -7.785 -28.281 -23.859 1 97 113 PRO B C 1
ATOM 4640 O O . PRO B 1 113 ? -8.734 -29.078 -23.891 1 97 113 PRO B O 1
ATOM 4643 N N . GLU B 1 114 ? -7.234 -27.859 -24.922 1 96.56 114 GLU B N 1
ATOM 4644 C CA . GLU B 1 114 ? -7.711 -28.25 -26.234 1 96.56 114 GLU B CA 1
ATOM 4645 C C . GLU B 1 114 ? -7.402 -29.719 -26.531 1 96.56 114 GLU B C 1
ATOM 4647 O O . GLU B 1 114 ? -8.227 -30.422 -27.094 1 96.56 114 GLU B O 1
ATOM 4652 N N . ILE B 1 115 ? -6.277 -30.141 -26.156 1 97.5 115 ILE B N 1
ATOM 4653 C CA . ILE B 1 115 ? -5.891 -31.531 -26.344 1 97.5 115 ILE B CA 1
ATOM 4654 C C . ILE B 1 115 ? -6.797 -32.438 -25.516 1 97.5 115 ILE B C 1
ATOM 4656 O O . ILE B 1 115 ? -7.254 -33.469 -26 1 97.5 115 ILE B O 1
ATOM 4660 N N . LEU B 1 116 ? -7.074 -32.031 -24.312 1 97.88 116 LEU B N 1
ATOM 4661 C CA . LEU B 1 116 ? -7.949 -32.812 -23.453 1 97.88 116 LEU B CA 1
ATOM 4662 C C . LEU B 1 116 ? -9.367 -32.875 -24.016 1 97.88 116 LEU B C 1
ATOM 4664 O O . LEU B 1 116 ? -10.016 -33.938 -23.969 1 97.88 116 LEU B O 1
ATOM 4668 N N . ARG B 1 117 ? -9.805 -31.797 -24.531 1 96.56 117 ARG B N 1
ATOM 4669 C CA . ARG B 1 117 ? -11.133 -31.781 -25.141 1 96.56 117 ARG B CA 1
ATOM 4670 C C . ARG B 1 117 ? -11.203 -32.75 -26.312 1 96.56 117 ARG B C 1
ATOM 4672 O O . ARG B 1 117 ? -12.18 -33.5 -26.453 1 96.56 117 ARG B O 1
ATOM 4679 N N . GLU B 1 118 ? -10.219 -32.781 -27.078 1 95.75 118 GLU B N 1
ATOM 4680 C CA . GLU B 1 118 ? -10.148 -33.688 -28.203 1 95.75 118 GLU B CA 1
ATOM 4681 C C . GLU B 1 118 ? -10.125 -35.156 -27.734 1 95.75 118 GLU B C 1
ATOM 4683 O O . GLU B 1 118 ? -10.5 -36.062 -28.484 1 95.75 118 GLU B O 1
ATOM 4688 N N . HIS B 1 119 ? -9.727 -35.312 -26.531 1 95.94 119 HIS B N 1
ATOM 4689 C CA . HIS B 1 119 ? -9.648 -36.656 -25.969 1 95.94 119 HIS B CA 1
ATOM 4690 C C . HIS B 1 119 ? -10.883 -36.938 -25.125 1 95.94 119 HIS B C 1
ATOM 4692 O O . HIS B 1 119 ? -10.836 -37.844 -24.25 1 95.94 119 HIS B O 1
ATOM 4698 N N . GLY B 1 120 ? -11.938 -36.188 -25.234 1 95.75 120 GLY B N 1
ATOM 4699 C CA . GLY B 1 120 ? -13.242 -36.531 -24.703 1 95.75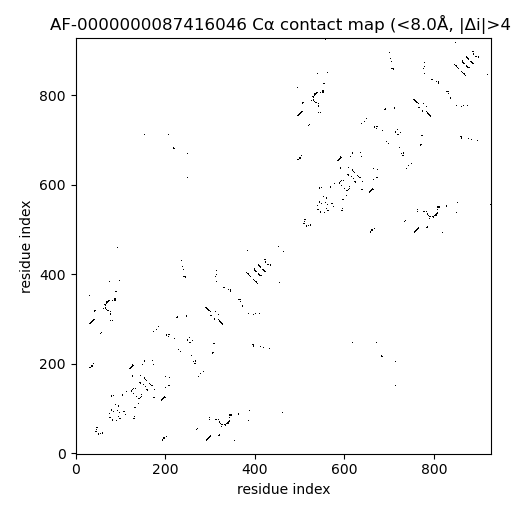 120 GLY B CA 1
ATOM 4700 C C . GLY B 1 120 ? -13.531 -35.875 -23.359 1 95.75 120 GLY B C 1
ATOM 4701 O O . GLY B 1 120 ? -14.578 -36.125 -22.75 1 95.75 120 GLY B O 1
ATOM 4702 N N . TYR B 1 121 ? -12.68 -34.969 -22.875 1 97.62 121 TYR B N 1
ATOM 4703 C CA . TYR B 1 121 ? -12.898 -34.312 -21.594 1 97.62 121 TYR B CA 1
ATOM 4704 C C . TYR B 1 121 ? -13.828 -33.094 -21.766 1 97.62 121 TYR B C 1
ATOM 4706 O O . TYR B 1 121 ? -13.789 -32.406 -22.781 1 97.62 121 TYR B O 1
ATOM 4714 N N . GLU B 1 122 ? -14.633 -32.875 -20.781 1 97.81 122 GLU B N 1
ATOM 4715 C CA . GLU B 1 122 ? -15.18 -31.531 -20.578 1 97.81 122 GLU B CA 1
ATOM 4716 C C . GLU B 1 122 ? -14.188 -30.641 -19.828 1 97.81 122 GLU B C 1
ATOM 4718 O O . GLU B 1 122 ? -13.656 -31.031 -18.781 1 97.81 122 GLU B O 1
ATOM 4723 N N . VAL B 1 123 ? -13.953 -29.469 -20.375 1 98.25 123 VAL B N 1
ATOM 4724 C CA . VAL B 1 123 ? -12.898 -28.641 -19.812 1 98.25 123 VAL B CA 1
ATOM 4725 C C . VAL B 1 123 ? -13.469 -27.297 -19.391 1 98.25 123 VAL B C 1
ATOM 4727 O O . VAL B 1 123 ? -14.125 -26.609 -20.203 1 98.25 123 VAL B O 1
ATOM 4730 N N . ALA B 1 124 ? -13.25 -26.906 -18.156 1 98.56 124 ALA B N 1
ATOM 4731 C CA . ALA B 1 124 ? -13.719 -25.625 -17.594 1 98.56 124 ALA B CA 1
ATOM 4732 C C . ALA B 1 124 ? -12.547 -24.797 -17.078 1 98.56 124 ALA B C 1
ATOM 4734 O O . ALA B 1 124 ? -11.578 -25.344 -16.547 1 98.56 124 ALA B O 1
ATOM 4735 N N . PHE B 1 125 ? -12.727 -23.469 -17.266 1 98.31 125 PHE B N 1
ATOM 4736 C CA . PHE B 1 125 ? -11.75 -22.516 -16.734 1 98.31 125 PHE B CA 1
ATOM 4737 C C . PHE B 1 125 ? -12.422 -21.5 -15.828 1 98.31 125 PHE B C 1
ATOM 4739 O O . PHE B 1 125 ? -13.375 -20.828 -16.219 1 98.31 125 PHE B O 1
ATOM 4746 N N . CYS B 1 126 ? -11.914 -21.391 -14.641 1 98.44 126 CYS B N 1
ATOM 4747 C CA . CYS B 1 126 ? -12.375 -20.391 -13.688 1 98.44 126 CYS B CA 1
ATOM 4748 C C . CYS B 1 126 ? -11.195 -19.609 -13.102 1 98.44 126 CYS B C 1
ATOM 4750 O O . CYS B 1 126 ? -10.344 -20.172 -12.422 1 98.44 126 CYS B O 1
ATOM 4752 N N . GLY B 1 127 ? -11.172 -18.266 -13.367 1 97.94 127 GLY B N 1
ATOM 4753 C CA . GLY B 1 127 ? -10.18 -17.469 -12.664 1 97.94 127 GLY B CA 1
ATOM 4754 C C . GLY B 1 127 ? -9.289 -16.672 -13.594 1 97.94 127 GLY B C 1
ATOM 4755 O O . GLY B 1 127 ? -9.758 -16.109 -14.578 1 97.94 127 GLY B O 1
ATOM 4756 N N . LYS B 1 128 ? -8 -16.531 -13.203 1 96.5 128 LYS B N 1
ATOM 4757 C CA . LYS B 1 128 ? -7.043 -15.641 -13.852 1 96.5 128 LYS B CA 1
ATOM 4758 C C . LYS B 1 128 ? -6.207 -16.391 -14.883 1 96.5 128 LYS B C 1
ATOM 4760 O O . LYS B 1 128 ? -5.574 -17.406 -14.562 1 96.5 128 LYS B O 1
ATOM 4765 N N . SER B 1 129 ? -6.133 -15.828 -16.078 1 89.75 129 SER B N 1
ATOM 4766 C CA . SER B 1 129 ? -5.211 -16.375 -17.078 1 89.75 129 SER B CA 1
ATOM 4767 C C . SER B 1 129 ? -4.016 -15.461 -17.297 1 89.75 129 SER B C 1
ATOM 4769 O O . SER B 1 129 ? -2.881 -15.922 -17.406 1 89.75 129 SER B O 1
ATOM 4771 N N . HIS B 1 130 ? -4.336 -14.07 -17.234 1 88.19 130 HIS B N 1
ATOM 4772 C CA . HIS B 1 130 ? -3.379 -12.992 -17.469 1 88.19 130 HIS B CA 1
ATOM 4773 C C . HIS B 1 130 ? -2.828 -13.047 -18.891 1 88.19 130 HIS B C 1
ATOM 4775 O O . HIS B 1 130 ? -2.01 -12.211 -19.281 1 88.19 130 HIS B O 1
ATOM 4781 N N . VAL B 1 131 ? -3.062 -14.109 -19.656 1 84.19 131 VAL B N 1
ATOM 4782 C CA . VAL B 1 131 ? -2.729 -14.125 -21.078 1 84.19 131 VAL B CA 1
ATOM 4783 C C . VAL B 1 131 ? -3.695 -13.227 -21.844 1 84.19 131 VAL B C 1
ATOM 4785 O O . VAL B 1 131 ? -4.797 -12.945 -21.375 1 84.19 131 VAL B O 1
ATOM 4788 N N . ARG B 1 132 ? -3.236 -12.703 -22.953 1 80.81 132 ARG B N 1
ATOM 4789 C CA . ARG B 1 132 ? -4.039 -11.758 -23.719 1 80.81 132 ARG B CA 1
ATOM 4790 C C . ARG B 1 132 ? -5.418 -12.336 -24.031 1 80.81 132 ARG B C 1
ATOM 4792 O O . ARG B 1 132 ? -5.539 -13.5 -24.406 1 80.81 132 ARG B O 1
ATOM 4799 N N . GLY B 1 133 ? -6.41 -11.578 -23.797 1 78.31 133 GLY B N 1
ATOM 4800 C CA . GLY B 1 133 ? -7.789 -11.961 -24.047 1 78.31 133 GLY B CA 1
ATOM 4801 C C . GLY B 1 133 ? -8.359 -12.859 -22.953 1 78.31 133 GLY B C 1
ATOM 4802 O O . GLY B 1 133 ? -9.492 -13.336 -23.078 1 78.31 133 GLY B O 1
ATOM 4803 N N . ALA B 1 134 ? -7.582 -13.148 -21.984 1 82.94 134 ALA B N 1
ATOM 4804 C CA . ALA B 1 134 ? -8.008 -13.984 -20.859 1 82.94 134 ALA B CA 1
ATOM 4805 C C . ALA B 1 134 ? -8.438 -15.367 -21.344 1 82.94 134 ALA B C 1
ATOM 4807 O O . ALA B 1 134 ? -9.391 -15.938 -20.812 1 82.94 134 ALA B O 1
ATOM 4808 N N . LEU B 1 135 ? -7.871 -15.844 -22.438 1 90.88 135 LEU B N 1
ATOM 4809 C CA . LEU B 1 135 ? -8.086 -17.172 -23.016 1 90.88 135 LEU B CA 1
ATOM 4810 C C . LEU B 1 135 ? -9.469 -17.281 -23.641 1 90.88 135 LEU B C 1
ATOM 4812 O O . LEU B 1 135 ? -9.953 -18.375 -23.906 1 90.88 135 LEU B O 1
ATOM 4816 N N . ARG B 1 136 ? -10.062 -16.203 -23.797 1 93.31 136 ARG B N 1
ATOM 4817 C CA . ARG B 1 136 ? -11.406 -16.234 -24.359 1 93.31 136 ARG B CA 1
ATOM 4818 C C . ARG B 1 136 ? -11.352 -16.547 -25.859 1 93.31 136 ARG B C 1
ATOM 4820 O O . ARG B 1 136 ? -12.383 -16.844 -26.469 1 93.31 136 ARG B O 1
ATOM 4827 N N . ASP B 1 137 ? -10.219 -16.484 -26.438 1 92 137 ASP B N 1
ATOM 4828 C CA . ASP B 1 137 ? -10.016 -16.812 -27.844 1 92 137 ASP B CA 1
ATOM 4829 C C . ASP B 1 137 ? -9.875 -18.328 -28.031 1 92 137 ASP B C 1
ATOM 4831 O O . ASP B 1 137 ? -9.711 -18.797 -29.156 1 92 137 ASP B O 1
ATOM 4835 N N . ARG B 1 138 ? -9.906 -19.047 -26.953 1 93.62 138 ARG B N 1
ATOM 4836 C CA . ARG B 1 138 ? -9.781 -20.5 -26.984 1 93.62 138 ARG B CA 1
ATOM 4837 C C . ARG B 1 138 ? -11.125 -21.156 -26.703 1 93.62 138 ARG B C 1
ATOM 4839 O O . ARG B 1 138 ? -12.109 -20.484 -26.391 1 93.62 138 ARG B O 1
ATOM 4846 N N . LYS B 1 139 ? -11.125 -22.531 -26.859 1 91.5 139 LYS B N 1
ATOM 4847 C CA . LYS B 1 139 ? -12.375 -23.281 -26.688 1 91.5 139 LYS B CA 1
ATOM 4848 C C . LYS B 1 139 ? -12.492 -23.844 -25.281 1 91.5 139 LYS B C 1
ATOM 4850 O O . LYS B 1 139 ? -11.555 -24.469 -24.781 1 91.5 139 LYS B O 1
ATOM 4855 N N . TRP B 1 140 ? -13.617 -23.609 -24.688 1 96.31 140 TRP B N 1
ATOM 4856 C CA . TRP B 1 140 ? -13.945 -24.094 -23.344 1 96.31 140 TRP B CA 1
ATOM 4857 C C . TRP B 1 140 ? -15.367 -24.641 -23.297 1 96.31 140 TRP B C 1
ATOM 4859 O O . TRP B 1 140 ? -16.25 -24.172 -24.031 1 96.31 140 TRP B O 1
ATOM 4869 N N . ASP B 1 141 ? -15.602 -25.609 -22.484 1 97.25 141 ASP B N 1
ATOM 4870 C CA . ASP B 1 141 ? -16.969 -26.047 -22.203 1 97.25 141 ASP B CA 1
ATOM 4871 C C . ASP B 1 141 ? -17.641 -25.125 -21.188 1 97.25 141 ASP B C 1
ATOM 4873 O O . ASP B 1 141 ? -18.859 -24.938 -21.219 1 97.25 141 ASP B O 1
ATOM 4877 N N . TYR B 1 142 ? -16.844 -24.578 -20.344 1 97.94 142 TYR B N 1
ATOM 4878 C CA . TYR B 1 142 ? -17.281 -23.547 -19.406 1 97.94 142 TYR B CA 1
ATOM 4879 C C . TYR B 1 142 ? -16.156 -22.547 -19.141 1 97.94 142 TYR B C 1
ATOM 4881 O O . TYR B 1 142 ? -14.992 -22.938 -19 1 97.94 142 TYR B O 1
ATOM 4889 N N . TYR B 1 143 ? -16.578 -21.281 -19.109 1 98.19 143 TYR B N 1
ATOM 4890 C CA . TYR B 1 143 ? -15.594 -20.234 -18.891 1 98.19 143 TYR B CA 1
ATOM 4891 C C . TYR B 1 143 ? -16.094 -19.203 -17.891 1 98.19 143 TYR B C 1
ATOM 4893 O O . TYR B 1 143 ? -17.203 -18.672 -18.047 1 98.19 143 TYR B O 1
ATOM 4901 N N . PHE B 1 144 ? -15.297 -18.891 -16.906 1 98.25 144 PHE B N 1
ATOM 4902 C CA . PHE B 1 144 ? -15.516 -17.844 -15.922 1 98.25 144 PHE B CA 1
ATOM 4903 C C . PHE B 1 144 ? -14.203 -17.203 -15.523 1 98.25 144 PHE B C 1
ATOM 4905 O O . PHE B 1 144 ? -13.562 -17.609 -14.555 1 98.25 144 PHE B O 1
ATOM 4912 N N . GLY B 1 145 ? -13.867 -16.219 -16.297 1 97.56 145 GLY B N 1
ATOM 4913 C CA . GLY B 1 145 ? -12.539 -15.648 -16.109 1 97.56 145 GLY B CA 1
ATOM 4914 C C . GLY B 1 145 ? -12.508 -14.133 -16.219 1 97.56 145 GLY B C 1
ATOM 4915 O O . GLY B 1 145 ? -13.523 -13.516 -16.547 1 97.56 145 GLY B O 1
ATOM 4916 N N . PHE B 1 146 ? -11.398 -13.469 -15.797 1 94.88 146 PHE B N 1
ATOM 4917 C CA . PHE B 1 146 ? -11.312 -12.016 -15.797 1 94.88 146 PHE B CA 1
ATOM 4918 C C . PHE B 1 146 ? -10.008 -11.555 -16.422 1 94.88 146 PHE B C 1
ATOM 4920 O O . PHE B 1 146 ? -9.023 -12.297 -16.453 1 94.88 146 PHE B O 1
ATOM 4927 N N . LYS B 1 147 ? -9.969 -10.359 -16.938 1 91.12 147 LYS B N 1
ATOM 4928 C CA . LYS B 1 147 ? -8.82 -9.773 -17.625 1 91.12 147 LYS B CA 1
ATOM 4929 C C . LYS B 1 147 ? -7.859 -9.133 -16.625 1 91.12 147 LYS B C 1
ATOM 4931 O O . LYS B 1 147 ? -8.289 -8.617 -15.586 1 91.12 147 LYS B O 1
ATOM 4936 N N . GLY B 1 148 ? -6.633 -9.234 -16.969 1 90.38 148 GLY B N 1
ATOM 4937 C CA . GLY B 1 148 ? -5.625 -8.539 -16.188 1 90.38 148 GLY B CA 1
ATOM 4938 C C . GLY B 1 148 ? -5.43 -9.125 -14.805 1 90.38 148 GLY B C 1
ATOM 4939 O O . GLY B 1 148 ? -5.418 -10.352 -14.641 1 90.38 148 GLY B O 1
ATOM 4940 N N . GLN B 1 149 ? -5.164 -8.211 -13.859 1 91.19 149 GLN B N 1
ATOM 4941 C CA . GLN B 1 149 ? -4.824 -8.648 -12.508 1 91.19 149 GLN B CA 1
ATOM 4942 C C . GLN B 1 149 ? -6.078 -8.82 -11.656 1 91.19 149 GLN B C 1
ATOM 4944 O O . GLN B 1 149 ? -6.039 -9.461 -10.602 1 91.19 149 GLN B O 1
ATOM 4949 N N . GLY B 1 150 ? -7.145 -8.242 -12.117 1 92.69 150 GLY B N 1
ATOM 4950 C CA . GLY B 1 150 ? -8.375 -8.289 -11.344 1 92.69 150 GLY B CA 1
ATOM 4951 C C . GLY B 1 150 ? -8.32 -7.453 -10.078 1 92.69 150 GLY B C 1
ATOM 4952 O O . GLY B 1 150 ? -7.312 -6.801 -9.805 1 92.69 150 GLY B O 1
ATOM 4953 N N . ASN B 1 151 ? -9.477 -7.371 -9.375 1 93.88 151 ASN B N 1
ATOM 4954 C CA . ASN B 1 151 ? -9.625 -6.688 -8.094 1 93.88 151 ASN B CA 1
ATOM 4955 C C . ASN B 1 151 ? -10.211 -7.609 -7.027 1 93.88 151 ASN B C 1
ATOM 4957 O O . ASN B 1 151 ? -11.219 -8.281 -7.266 1 93.88 151 ASN B O 1
ATOM 4961 N N . TYR B 1 152 ? -9.586 -7.695 -5.895 1 96.75 152 TYR B N 1
ATOM 4962 C CA . TYR B 1 152 ? -9.984 -8.633 -4.844 1 96.75 152 TYR B CA 1
ATOM 4963 C C . TYR B 1 152 ? -11.391 -8.336 -4.355 1 96.75 152 TYR B C 1
ATOM 4965 O O . TYR B 1 152 ? -12.164 -9.258 -4.074 1 96.75 152 TYR B O 1
ATOM 4973 N N . LEU B 1 153 ? -11.695 -7.043 -4.27 1 93.44 153 LEU B N 1
ATOM 4974 C CA . LEU B 1 153 ? -12.883 -6.637 -3.535 1 93.44 153 LEU B CA 1
ATOM 4975 C C . LEU B 1 153 ? -13.961 -6.117 -4.488 1 93.44 153 LEU B C 1
ATOM 4977 O O . LEU B 1 153 ? -15.133 -6.023 -4.113 1 93.44 153 LEU B O 1
ATOM 4981 N N . LYS B 1 154 ? -13.586 -5.738 -5.66 1 91.88 154 LYS B N 1
ATOM 4982 C CA . LYS B 1 154 ? -14.492 -5.273 -6.703 1 91.88 154 LYS B CA 1
ATOM 4983 C C . LYS B 1 154 ? -14.273 -6.035 -8.008 1 91.88 154 LYS B C 1
ATOM 4985 O O . LYS B 1 154 ? -13.922 -5.445 -9.031 1 91.88 154 LYS B O 1
ATOM 4990 N N . PRO B 1 155 ? -14.625 -7.285 -7.938 1 95.69 155 PRO B N 1
ATOM 4991 C CA . PRO B 1 155 ? -14.32 -8.148 -9.078 1 95.69 155 PRO B CA 1
ATOM 4992 C C . PRO B 1 155 ? -15.172 -7.82 -10.312 1 95.69 155 PRO B C 1
ATOM 4994 O O . PRO B 1 155 ? -16.359 -7.5 -10.18 1 95.69 155 PRO B O 1
ATOM 4997 N N . VAL B 1 156 ? -14.57 -7.82 -11.461 1 96.75 156 VAL B N 1
ATOM 4998 C CA . VAL B 1 156 ? -15.219 -7.766 -12.766 1 96.75 156 VAL B CA 1
ATOM 4999 C C . VAL B 1 156 ? -14.875 -9.023 -13.562 1 96.75 156 VAL B C 1
ATOM 5001 O O . VAL B 1 156 ? -13.711 -9.258 -13.891 1 96.75 156 VAL B O 1
ATOM 5004 N N . ILE B 1 157 ? -15.844 -9.867 -13.828 1 97.25 157 ILE B N 1
ATOM 5005 C CA . ILE B 1 157 ? -15.594 -11.203 -14.367 1 97.25 157 ILE B CA 1
ATOM 5006 C C . ILE B 1 157 ? -16.578 -11.492 -15.492 1 97.25 157 ILE B C 1
ATOM 5008 O O . ILE B 1 157 ? -17.75 -11.125 -15.406 1 97.25 157 ILE B O 1
ATOM 5012 N N . ALA B 1 158 ? -16.094 -12.164 -16.5 1 97.69 158 ALA B N 1
ATOM 5013 C CA . ALA B 1 158 ? -16.938 -12.633 -17.594 1 97.69 158 ALA B CA 1
ATOM 5014 C C . ALA B 1 158 ? -17.328 -14.102 -17.406 1 97.69 158 ALA B C 1
ATOM 5016 O O . ALA B 1 158 ? -16.5 -14.906 -16.984 1 97.69 158 ALA B O 1
ATOM 5017 N N . GLU B 1 159 ? -18.531 -14.445 -17.719 1 97.31 159 GLU B N 1
ATOM 5018 C CA . GLU B 1 159 ? -19 -15.82 -17.828 1 97.31 159 GLU B CA 1
ATOM 5019 C C . GLU B 1 159 ? -19.297 -16.188 -19.281 1 97.31 159 GLU B C 1
ATOM 5021 O O . GLU B 1 159 ? -20.109 -15.531 -19.938 1 97.31 159 GLU B O 1
ATOM 5026 N N . GLY B 1 160 ? -18.609 -17.141 -19.734 1 96.75 160 GLY B N 1
ATOM 5027 C CA . GLY B 1 160 ? -18.625 -17.469 -21.156 1 96.75 160 GLY B CA 1
ATOM 5028 C C . GLY B 1 160 ? -17.594 -16.703 -21.953 1 96.75 160 GLY B C 1
ATOM 5029 O O . GLY B 1 160 ? -17.297 -15.539 -21.656 1 96.75 160 GLY B O 1
ATOM 5030 N N . VAL B 1 161 ? -17.078 -17.297 -22.984 1 94.88 161 VAL B N 1
ATOM 5031 C CA . VAL B 1 161 ? -16 -16.703 -23.781 1 94.88 161 VAL B CA 1
ATOM 5032 C C . VAL B 1 161 ? -16.516 -15.445 -24.469 1 94.88 161 VAL B C 1
ATOM 5034 O O . VAL B 1 161 ? -15.758 -14.508 -24.719 1 94.88 161 VAL B O 1
ATOM 5037 N N . ASP B 1 162 ? -17.797 -15.383 -24.75 1 94.88 162 ASP B N 1
ATOM 5038 C CA . ASP B 1 162 ? -18.406 -14.219 -25.359 1 94.88 162 ASP B CA 1
ATOM 5039 C C . ASP B 1 162 ? -19.141 -13.367 -24.328 1 94.88 162 ASP B C 1
ATOM 5041 O O . ASP B 1 162 ? -19.891 -12.453 -24.688 1 94.88 162 ASP B O 1
ATOM 5045 N N . GLY B 1 163 ? -19 -13.719 -23.109 1 95.5 163 GLY B N 1
ATOM 5046 C CA . GLY B 1 163 ? -19.703 -13.008 -22.062 1 95.5 163 GLY B CA 1
ATOM 5047 C C . GLY B 1 163 ? -19.141 -11.617 -21.797 1 95.5 163 GLY B C 1
ATOM 5048 O O . GLY B 1 163 ? -18 -11.328 -22.156 1 95.5 163 GLY B O 1
ATOM 5049 N N . LYS B 1 164 ? -19.984 -10.727 -21.156 1 95.94 164 LYS B N 1
ATOM 5050 C CA . LYS B 1 164 ? -19.562 -9.383 -20.766 1 95.94 164 LYS B CA 1
ATOM 5051 C C . LYS B 1 164 ? -18.812 -9.406 -19.438 1 95.94 164 LYS B C 1
ATOM 5053 O O . LYS B 1 164 ? -19.078 -10.258 -18.594 1 95.94 164 LYS B O 1
ATOM 5058 N N . ASP B 1 165 ? -17.812 -8.555 -19.391 1 96.44 165 ASP B N 1
ATOM 5059 C CA . ASP B 1 165 ? -17.188 -8.32 -18.094 1 96.44 165 ASP B CA 1
ATOM 5060 C C . ASP B 1 165 ? -18.141 -7.578 -17.156 1 96.44 165 ASP B C 1
ATOM 5062 O O . ASP B 1 165 ? -18.422 -6.398 -17.359 1 96.44 165 ASP B O 1
ATOM 5066 N N . LEU B 1 166 ? -18.594 -8.242 -16.141 1 97.44 166 LEU B N 1
ATOM 5067 C CA . LEU B 1 166 ? -19.594 -7.645 -15.258 1 97.44 166 LEU B CA 1
ATOM 5068 C C . LEU B 1 166 ? -19.094 -7.617 -13.812 1 97.44 166 LEU B C 1
ATOM 5070 O O . LEU B 1 166 ? -18.391 -8.539 -13.375 1 97.44 166 LEU B O 1
ATOM 5074 N N . PRO B 1 167 ? -19.422 -6.523 -13.07 1 96.25 167 PRO B N 1
ATOM 5075 C CA . PRO B 1 167 ? -19.094 -6.512 -11.648 1 96.25 167 PRO B CA 1
ATOM 5076 C C . PRO B 1 167 ? -19.797 -7.629 -10.875 1 96.25 167 PRO B C 1
ATOM 5078 O O . PRO B 1 167 ? -20.938 -7.965 -11.164 1 96.25 167 PRO B O 1
ATOM 5081 N N . ARG B 1 168 ? -19.078 -8.219 -9.977 1 96.19 168 ARG B N 1
ATOM 5082 C CA . ARG B 1 168 ? -19.594 -9.234 -9.078 1 96.19 168 ARG B CA 1
ATOM 5083 C C . ARG B 1 168 ? -19.453 -8.805 -7.621 1 96.19 168 ARG B C 1
ATOM 5085 O O . ARG B 1 168 ? -18.547 -8.047 -7.277 1 96.19 168 ARG B O 1
ATOM 5092 N N . GLU B 1 169 ? -20.375 -9.219 -6.762 1 93.81 169 GLU B N 1
ATOM 5093 C CA . GLU B 1 169 ? -20.297 -8.922 -5.336 1 93.81 169 GLU B CA 1
ATOM 5094 C C . GLU B 1 169 ? -19.578 -10.031 -4.578 1 93.81 169 GLU B C 1
ATOM 5096 O O . GLU B 1 169 ? -19.906 -11.211 -4.738 1 93.81 169 GLU B O 1
ATOM 5101 N N . GLY B 1 170 ? -18.625 -9.602 -3.832 1 94.94 170 GLY B N 1
ATOM 5102 C CA . GLY B 1 170 ? -17.906 -10.57 -3.025 1 94.94 170 GLY B CA 1
ATOM 5103 C C . GLY B 1 170 ? -16.406 -10.547 -3.262 1 94.94 170 GLY B C 1
ATOM 5104 O O . GLY B 1 170 ? -15.891 -9.656 -3.936 1 94.94 170 GLY B O 1
ATOM 5105 N N . TYR B 1 171 ? -15.742 -11.469 -2.602 1 97.31 171 TYR B N 1
ATOM 5106 C CA . TYR B 1 171 ? -14.297 -11.609 -2.715 1 97.31 171 TYR B CA 1
ATOM 5107 C C . TYR B 1 171 ? -13.922 -12.422 -3.947 1 97.31 171 TYR B C 1
ATOM 5109 O O . TYR B 1 171 ? -14.508 -13.477 -4.203 1 97.31 171 TYR B O 1
ATOM 5117 N N . MET B 1 172 ? -13 -12.008 -4.727 1 98.12 172 MET B N 1
ATOM 5118 C CA . MET B 1 172 ? -12.688 -12.508 -6.062 1 98.12 172 MET B CA 1
ATOM 5119 C C . MET B 1 172 ? -12.57 -14.031 -6.059 1 98.12 172 MET B C 1
ATOM 5121 O O . MET B 1 172 ? -13.297 -14.719 -6.773 1 98.12 172 MET B O 1
ATOM 5125 N N . ASP B 1 173 ? -11.688 -14.602 -5.184 1 98.62 173 ASP B N 1
ATOM 5126 C CA . ASP B 1 173 ? -11.391 -16.031 -5.238 1 98.62 173 ASP B CA 1
ATOM 5127 C C . ASP B 1 173 ? -12.547 -16.859 -4.688 1 98.62 173 ASP B C 1
ATOM 5129 O O . ASP B 1 173 ? -12.727 -18.016 -5.07 1 98.62 173 ASP B O 1
ATOM 5133 N N . ASP B 1 174 ? -13.398 -16.219 -3.871 1 98.81 174 ASP B N 1
ATOM 5134 C CA . ASP B 1 174 ? -14.609 -16.891 -3.412 1 98.81 174 ASP B CA 1
ATOM 5135 C C . ASP B 1 174 ? -15.617 -17.031 -4.547 1 98.81 174 ASP B C 1
ATOM 5137 O O . ASP B 1 174 ? -16.266 -18.078 -4.68 1 98.81 174 ASP B O 1
ATOM 5141 N N . ILE B 1 175 ? -15.703 -16 -5.316 1 98.62 175 ILE B N 1
ATOM 5142 C CA . ILE B 1 175 ? -16.641 -15.992 -6.43 1 98.62 175 ILE B CA 1
ATOM 5143 C C . ILE B 1 175 ? -16.203 -16.984 -7.492 1 98.62 175 ILE B C 1
ATOM 5145 O O . ILE B 1 175 ? -17 -17.766 -8 1 98.62 175 ILE B O 1
ATOM 5149 N N . VAL B 1 176 ? -14.961 -16.969 -7.777 1 98.62 176 VAL B N 1
ATOM 5150 C CA . VAL B 1 176 ? -14.375 -17.891 -8.758 1 98.62 176 VAL B CA 1
ATOM 5151 C C . VAL B 1 176 ? -14.633 -19.328 -8.336 1 98.62 176 VAL B C 1
ATOM 5153 O O . VAL B 1 176 ? -15.086 -20.141 -9.141 1 98.62 176 VAL B O 1
ATOM 5156 N N . THR B 1 177 ? -14.375 -19.625 -7.098 1 98.88 177 THR B N 1
ATOM 5157 C CA . THR B 1 177 ? -14.539 -20.969 -6.578 1 98.88 177 THR B CA 1
ATOM 5158 C C . THR B 1 177 ? -16.016 -21.359 -6.559 1 98.88 177 THR B C 1
ATOM 5160 O O . THR B 1 177 ? -16.359 -22.516 -6.844 1 98.88 177 THR B O 1
ATOM 5163 N N . GLY B 1 178 ? -16.844 -20.391 -6.168 1 98.81 178 GLY B N 1
ATOM 5164 C CA . GLY B 1 178 ? -18.266 -20.672 -6.184 1 98.81 178 GLY B CA 1
ATOM 5165 C C . GLY B 1 178 ? -18.781 -21.125 -7.539 1 98.81 178 GLY B C 1
ATOM 5166 O O . GLY B 1 178 ? -19.531 -22.094 -7.629 1 98.81 178 GLY B O 1
ATOM 5167 N N . LYS B 1 179 ? -18.328 -20.484 -8.531 1 98.69 179 LYS B N 1
ATOM 5168 C CA . LYS B 1 179 ? -18.75 -20.828 -9.891 1 98.69 179 LYS B CA 1
ATOM 5169 C C . LYS B 1 179 ? -18.141 -22.156 -10.336 1 98.69 179 LYS B C 1
ATOM 5171 O O . LYS B 1 179 ? -18.797 -22.922 -11.047 1 98.69 179 LYS B O 1
ATOM 5176 N N . ALA B 1 180 ? -16.922 -22.406 -9.961 1 98.81 180 ALA B N 1
ATOM 5177 C CA . ALA B 1 180 ? -16.297 -23.688 -10.25 1 98.81 180 ALA B CA 1
ATOM 5178 C C . ALA B 1 180 ? -17.078 -24.844 -9.633 1 98.81 180 ALA B C 1
ATOM 5180 O O . ALA B 1 180 ? -17.359 -25.844 -10.297 1 98.81 180 ALA B O 1
ATOM 5181 N N . VAL B 1 181 ? -17.469 -24.688 -8.383 1 98.88 181 VAL B N 1
ATOM 5182 C CA . VAL B 1 181 ? -18.203 -25.719 -7.66 1 98.88 181 VAL B CA 1
ATOM 5183 C C . VAL B 1 181 ? -19.578 -25.906 -8.289 1 98.88 181 VAL B C 1
ATOM 5185 O O . VAL B 1 181 ? -20.062 -27.031 -8.438 1 98.88 181 VAL B O 1
ATOM 5188 N N . GLN B 1 182 ? -20.188 -24.766 -8.609 1 98.69 182 GLN B N 1
ATOM 5189 C CA . GLN B 1 182 ? -21.469 -24.844 -9.289 1 98.69 182 GLN B CA 1
ATOM 5190 C C . GLN B 1 182 ? -21.375 -25.625 -10.586 1 98.69 182 GLN B C 1
ATOM 5192 O O . GLN B 1 182 ? -22.188 -26.5 -10.852 1 98.69 182 GLN B O 1
ATOM 5197 N N . TRP B 1 183 ? -20.406 -25.375 -11.352 1 98.56 183 TRP B N 1
ATOM 5198 C CA . TRP B 1 183 ? -20.203 -26.094 -12.609 1 98.56 183 TRP B CA 1
ATOM 5199 C C . TRP B 1 183 ? -19.969 -27.578 -12.359 1 98.56 183 TRP B C 1
ATOM 5201 O O . TRP B 1 183 ? -20.5 -28.422 -13.062 1 98.56 183 TRP B O 1
ATOM 5211 N N . LEU B 1 184 ? -19.141 -27.906 -11.383 1 98.12 184 LEU B N 1
ATOM 5212 C CA . LEU B 1 184 ? -18.844 -29.281 -11.031 1 98.12 184 LEU B CA 1
ATOM 5213 C C . LEU B 1 184 ? -20.125 -30.062 -10.758 1 98.12 184 LEU B C 1
ATOM 5215 O O . LEU B 1 184 ? -20.25 -31.234 -11.148 1 98.12 184 LEU B O 1
ATOM 5219 N N . LYS B 1 185 ? -21.047 -29.422 -10.156 1 97.44 185 LYS B N 1
ATOM 5220 C CA . LYS B 1 185 ? -22.266 -30.078 -9.727 1 97.44 185 LYS B CA 1
ATOM 5221 C C . LYS B 1 185 ? -23.266 -30.188 -10.883 1 97.44 185 LYS B C 1
ATOM 5223 O O . LYS B 1 185 ? -24.188 -31 -10.844 1 97.44 185 LYS B O 1
ATOM 5228 N N . GLN B 1 186 ? -23.047 -29.422 -11.93 1 96.75 186 GLN B N 1
ATOM 5229 C CA . GLN B 1 186 ? -24.047 -29.328 -12.984 1 96.75 186 GLN B CA 1
ATOM 5230 C C . GLN B 1 186 ? -23.547 -30 -14.266 1 96.75 186 GLN B C 1
ATOM 5232 O O . GLN B 1 186 ? -24.344 -30.266 -15.18 1 96.75 186 GLN B O 1
ATOM 5237 N N . ARG B 1 187 ? -22.312 -30.344 -14.367 1 94.5 187 ARG B N 1
ATOM 5238 C CA . ARG B 1 187 ? -21.703 -30.844 -15.594 1 94.5 187 ARG B CA 1
ATOM 5239 C C . ARG B 1 187 ? -22.219 -32.25 -15.93 1 94.5 187 ARG B C 1
ATOM 5241 O O . ARG B 1 187 ? -22.953 -32.844 -15.148 1 94.5 187 ARG B O 1
ATOM 5248 N N . ASP B 1 188 ? -21.891 -32.656 -17.172 1 90.31 188 ASP B N 1
ATOM 5249 C CA . ASP B 1 188 ? -22.203 -34.031 -17.609 1 90.31 188 ASP B CA 1
ATOM 5250 C C . ASP B 1 188 ? -21.359 -35.031 -16.875 1 90.31 188 ASP B C 1
ATOM 5252 O O . ASP B 1 188 ? -20.156 -35.188 -17.141 1 90.31 188 ASP B O 1
ATOM 5256 N N . SER B 1 189 ? -21.984 -35.906 -16.094 1 89.88 189 SER B N 1
ATOM 5257 C CA . SER B 1 189 ? -21.266 -36.812 -15.211 1 89.88 189 SER B CA 1
ATOM 5258 C C . SER B 1 189 ? -20.734 -38.031 -15.977 1 89.88 189 SER B C 1
ATOM 5260 O O . SER B 1 189 ? -19.922 -38.781 -15.461 1 89.88 189 SER B O 1
ATOM 5262 N N . ASP B 1 190 ? -21.109 -38.125 -17.188 1 90.88 190 ASP B N 1
ATOM 5263 C CA . ASP B 1 190 ? -20.703 -39.281 -17.969 1 90.88 190 ASP B CA 1
ATOM 5264 C C . ASP B 1 190 ? -19.344 -39.031 -18.641 1 90.88 190 ASP B C 1
ATOM 5266 O O . ASP B 1 190 ? -18.719 -39.969 -19.141 1 90.88 190 ASP B O 1
ATOM 5270 N N . LYS B 1 191 ? -18.891 -37.875 -18.609 1 94.38 191 LYS B N 1
ATOM 5271 C CA . LYS B 1 191 ? -17.609 -37.531 -19.219 1 94.38 191 LYS B CA 1
ATOM 5272 C C . LYS B 1 191 ? -16.562 -37.188 -18.156 1 94.38 191 LYS B C 1
ATOM 5274 O O . LYS B 1 191 ? -16.891 -36.625 -17.109 1 94.38 191 LYS B O 1
ATOM 5279 N N . PRO B 1 192 ? -15.344 -37.625 -18.469 1 97.25 192 PRO B N 1
ATOM 5280 C CA . PRO B 1 192 ? -14.297 -37.062 -17.594 1 97.25 192 PRO B CA 1
ATOM 5281 C C . PRO B 1 192 ? -14.141 -35.562 -17.75 1 97.25 192 PRO B C 1
ATOM 5283 O O . PRO B 1 192 ? -14.547 -35 -18.766 1 97.25 192 PRO B O 1
ATOM 5286 N N . PHE B 1 193 ? -13.586 -34.844 -16.734 1 98.25 193 PHE B N 1
ATOM 5287 C CA . PHE B 1 193 ? -13.477 -33.406 -16.797 1 98.25 193 PHE B CA 1
ATOM 5288 C C . PHE B 1 193 ? -12.078 -32.938 -16.406 1 98.25 193 PHE B C 1
ATOM 5290 O O . PHE B 1 193 ? -11.32 -33.688 -15.797 1 98.25 193 PHE B O 1
ATOM 5297 N N . CYS B 1 194 ? -11.734 -31.766 -16.844 1 98.69 194 CYS B N 1
ATOM 5298 C CA . CYS B 1 194 ? -10.609 -30.984 -16.359 1 98.69 194 CYS B CA 1
ATOM 5299 C C . CYS B 1 194 ? -11.047 -29.578 -15.961 1 98.69 194 CYS B C 1
ATOM 5301 O O . CYS B 1 194 ? -11.57 -28.828 -16.781 1 98.69 194 CYS B O 1
ATOM 5303 N N . LEU B 1 195 ? -10.875 -29.266 -14.719 1 98.81 195 LEU B N 1
ATOM 5304 C CA . LEU B 1 195 ? -11.242 -27.969 -14.164 1 98.81 195 LEU B CA 1
ATOM 5305 C C . LEU B 1 195 ? -10.008 -27.188 -13.75 1 98.81 195 LEU B C 1
ATOM 5307 O O . LEU B 1 195 ? -9.242 -27.625 -12.883 1 98.81 195 LEU B O 1
ATOM 5311 N N . PHE B 1 196 ? -9.844 -26.047 -14.422 1 98.75 196 PHE B N 1
ATOM 5312 C CA . PHE B 1 196 ? -8.82 -25.094 -14 1 98.75 196 PHE B CA 1
ATOM 5313 C C . PHE B 1 196 ? -9.391 -24.078 -13.031 1 98.75 196 PHE B C 1
ATOM 5315 O O . PHE B 1 196 ? -10.336 -23.359 -13.359 1 98.75 196 PHE B O 1
ATOM 5322 N N . VAL B 1 197 ? -8.875 -24.016 -11.836 1 98.88 197 VAL B N 1
ATOM 5323 C CA . VAL B 1 197 ? -9.188 -22.984 -10.859 1 98.88 197 VAL B CA 1
ATOM 5324 C C . VAL B 1 197 ? -7.941 -22.141 -10.578 1 98.88 197 VAL B C 1
ATOM 5326 O O . VAL B 1 197 ? -7.121 -22.516 -9.734 1 98.88 197 VAL B O 1
ATOM 5329 N N . TRP B 1 198 ? -7.82 -21.047 -11.227 1 98.69 198 TRP B N 1
ATOM 5330 C CA . TRP B 1 198 ? -6.629 -20.203 -11.148 1 98.69 198 TRP B CA 1
ATOM 5331 C C . TRP B 1 198 ? -6.922 -18.922 -10.375 1 98.69 198 TRP B C 1
ATOM 5333 O O . TRP B 1 198 ? -7.559 -18 -10.898 1 98.69 198 TRP B O 1
ATOM 5343 N N . PHE B 1 199 ? -6.371 -18.828 -9.258 1 98.69 199 PHE B N 1
ATOM 5344 C CA . PHE B 1 199 ? -6.691 -17.781 -8.297 1 98.69 199 PHE B CA 1
ATOM 5345 C C . PHE B 1 199 ? -5.965 -16.484 -8.633 1 98.69 199 PHE B C 1
ATOM 5347 O O . PHE B 1 199 ? -4.91 -16.516 -9.273 1 98.69 199 PHE B O 1
ATOM 5354 N N . LYS B 1 200 ? -6.539 -15.367 -8.172 1 98.06 200 LYS B N 1
ATOM 5355 C CA . LYS B 1 200 ? -5.828 -14.094 -8.133 1 98.06 200 LYS B CA 1
ATOM 5356 C C . LYS B 1 200 ? -4.77 -14.086 -7.035 1 98.06 200 LYS B C 1
ATOM 5358 O O . LYS B 1 200 ? -3.676 -13.547 -7.223 1 98.06 200 LYS B O 1
ATOM 5363 N N . ALA B 1 201 ? -5.125 -14.625 -5.879 1 98.38 201 ALA B N 1
ATOM 5364 C CA . ALA B 1 201 ? -4.258 -14.617 -4.703 1 98.38 201 ALA B CA 1
ATOM 5365 C C . ALA B 1 201 ? -3.082 -15.578 -4.883 1 98.38 201 ALA B C 1
ATOM 5367 O O . ALA B 1 201 ? -3.209 -16.609 -5.551 1 98.38 201 ALA B O 1
ATOM 5368 N N . PRO B 1 202 ? -1.878 -15.18 -4.395 1 98.44 202 PRO B N 1
ATOM 5369 C CA . PRO B 1 202 ? -1.637 -13.992 -3.574 1 98.44 202 PRO B CA 1
ATOM 5370 C C . PRO B 1 202 ? -0.967 -12.859 -4.355 1 98.44 202 PRO B C 1
ATOM 5372 O O . PRO B 1 202 ? -0.021 -12.242 -3.861 1 98.44 202 PRO B O 1
ATOM 5375 N N . HIS B 1 203 ? -1.472 -12.586 -5.477 1 97.81 203 HIS B N 1
ATOM 5376 C CA . HIS B 1 203 ? -0.894 -11.516 -6.273 1 97.81 203 HIS B CA 1
ATOM 5377 C C . HIS B 1 203 ? -1.068 -10.164 -5.59 1 97.81 203 HIS B C 1
ATOM 5379 O O . HIS B 1 203 ? -2.104 -9.906 -4.973 1 97.81 203 HIS B O 1
ATOM 5385 N N . ARG B 1 204 ? -0.103 -9.305 -5.758 1 94.5 204 ARG B N 1
ATOM 5386 C CA . ARG B 1 204 ? -0.15 -7.926 -5.293 1 94.5 204 ARG B CA 1
ATOM 5387 C C . ARG B 1 204 ? -1.403 -7.219 -5.797 1 94.5 204 ARG B C 1
ATOM 5389 O O . ARG B 1 204 ? -1.832 -7.441 -6.934 1 94.5 204 ARG B O 1
ATOM 5396 N N . SER B 1 205 ? -2.137 -6.379 -4.84 1 92.62 205 SER B N 1
ATOM 5397 C CA . SER B 1 205 ? -1.686 -5.711 -3.623 1 92.62 205 SER B CA 1
ATOM 5398 C C . SER B 1 205 ? -2.246 -6.391 -2.379 1 92.62 205 SER B C 1
ATOM 5400 O O . SER B 1 205 ? -2.461 -5.738 -1.354 1 92.62 205 SER B O 1
ATOM 5402 N N . TRP B 1 206 ? -2.664 -7.621 -2.422 1 96.31 206 TRP B N 1
ATOM 5403 C CA . TRP B 1 206 ? -2.934 -8.531 -1.313 1 96.31 206 TRP B CA 1
ATOM 5404 C C . TRP B 1 206 ? -4.07 -8.008 -0.442 1 96.31 206 TRP B C 1
ATOM 5406 O O . TRP B 1 206 ? -3.945 -7.953 0.784 1 96.31 206 TRP B O 1
ATOM 5416 N N . LEU B 1 207 ? -5.16 -7.582 -1.03 1 94.88 207 LEU B N 1
ATOM 5417 C CA . LEU B 1 207 ? -6.32 -7.188 -0.236 1 94.88 207 LEU B CA 1
ATOM 5418 C C . LEU B 1 207 ? -7.008 -8.414 0.361 1 94.88 207 LEU B C 1
ATOM 5420 O O . LEU B 1 207 ? -7.422 -9.312 -0.37 1 94.88 207 LEU B O 1
ATOM 5424 N N . ARG B 1 208 ? -7.148 -8.375 1.682 1 92.88 208 ARG B N 1
ATOM 5425 C CA . ARG B 1 208 ? -7.707 -9.508 2.416 1 92.88 208 ARG B CA 1
ATOM 5426 C C . ARG B 1 208 ? -9.227 -9.523 2.32 1 92.88 208 ARG B C 1
ATOM 5428 O O . ARG B 1 208 ? -9.859 -8.477 2.16 1 92.88 208 ARG B O 1
ATOM 5435 N N . ALA B 1 209 ? -9.742 -10.781 2.42 1 94.56 209 ALA B N 1
ATOM 5436 C CA . ALA B 1 209 ? -11.188 -10.875 2.637 1 94.56 209 ALA B CA 1
ATOM 5437 C C . ALA B 1 209 ? -11.578 -10.273 3.98 1 94.56 209 ALA B C 1
ATOM 5439 O O . ALA B 1 209 ? -10.82 -10.352 4.949 1 94.56 209 ALA B O 1
ATOM 5440 N N . ARG B 1 210 ? -12.789 -9.727 4.027 1 88.94 210 ARG B N 1
ATOM 5441 C CA . ARG B 1 210 ? -13.273 -9.07 5.234 1 88.94 210 ARG B CA 1
ATOM 5442 C C . ARG B 1 210 ? -13.188 -10.008 6.438 1 88.94 210 ARG B C 1
ATOM 5444 O O . ARG B 1 210 ? -12.828 -9.578 7.539 1 88.94 210 ARG B O 1
ATOM 5451 N N . ARG B 1 211 ? -13.453 -11.25 6.285 1 92.56 211 ARG B N 1
ATOM 5452 C CA . ARG B 1 211 ? -13.461 -12.242 7.352 1 92.56 211 ARG B CA 1
ATOM 5453 C C . ARG B 1 211 ? -12.055 -12.484 7.887 1 92.56 211 ARG B C 1
ATOM 5455 O O . ARG B 1 211 ? -11.891 -13.078 8.961 1 92.56 211 ARG B O 1
ATOM 5462 N N . HIS B 1 212 ? -11.039 -11.984 7.203 1 93.81 212 HIS B N 1
ATOM 5463 C CA . HIS B 1 212 ? -9.656 -12.227 7.594 1 93.81 212 HIS B CA 1
ATOM 5464 C C . HIS B 1 212 ? -8.984 -10.938 8.055 1 93.81 212 HIS B C 1
ATOM 5466 O O . HIS B 1 212 ? -7.754 -10.875 8.164 1 93.81 212 HIS B O 1
ATOM 5472 N N . HIS B 1 213 ? -9.672 -9.992 8.352 1 85.94 213 HIS B N 1
ATOM 5473 C CA . HIS B 1 213 ? -9.188 -8.648 8.648 1 85.94 213 HIS B CA 1
ATOM 5474 C C . HIS B 1 213 ? -8.164 -8.672 9.781 1 85.94 213 HIS B C 1
ATOM 5476 O O . HIS B 1 213 ? -7.164 -7.953 9.734 1 85.94 213 HIS B O 1
ATOM 5482 N N . ASP B 1 214 ? -8.32 -9.523 10.758 1 86.81 214 ASP B N 1
ATOM 5483 C CA . ASP B 1 214 ? -7.496 -9.477 11.961 1 86.81 214 ASP B CA 1
ATOM 5484 C C . ASP B 1 214 ? -6.453 -10.586 11.953 1 86.81 214 ASP B C 1
ATOM 5486 O O . ASP B 1 214 ? -5.715 -10.758 12.93 1 86.81 214 ASP B O 1
ATOM 5490 N N . LEU B 1 215 ? -6.418 -11.258 10.883 1 92.19 215 LEU B N 1
ATOM 5491 C CA . LEU B 1 215 ? -5.441 -12.336 10.82 1 92.19 215 LEU B CA 1
ATOM 5492 C C . LEU B 1 215 ? -4.02 -11.797 10.938 1 92.19 215 LEU B C 1
ATOM 5494 O O . LEU B 1 215 ? -3.691 -10.766 10.344 1 92.19 215 LEU B O 1
ATOM 5498 N N . PHE B 1 216 ? -3.152 -12.367 11.812 1 92.69 216 PHE B N 1
ATOM 5499 C CA . PHE B 1 216 ? -1.72 -12.172 12 1 92.69 216 PHE B CA 1
ATOM 5500 C C . PHE B 1 216 ? -1.44 -10.82 12.648 1 92.69 216 PHE B C 1
ATOM 5502 O O . PHE B 1 216 ? -0.321 -10.312 12.578 1 92.69 216 PHE B O 1
ATOM 5509 N N . LYS B 1 217 ? -2.488 -10.133 13.133 1 84.69 217 LYS B N 1
ATOM 5510 C CA . LYS B 1 217 ? -2.348 -8.781 13.664 1 84.69 217 LYS B CA 1
ATOM 5511 C C . LYS B 1 217 ? -1.314 -8.742 14.789 1 84.69 217 LYS B C 1
ATOM 5513 O O . LYS B 1 217 ? -0.671 -7.711 15.008 1 84.69 217 LYS B O 1
ATOM 5518 N N . ASP B 1 218 ? -1.113 -9.844 15.508 1 85.5 218 ASP B N 1
ATOM 5519 C CA . ASP B 1 218 ? -0.201 -9.875 16.641 1 85.5 218 ASP B CA 1
ATOM 5520 C C . ASP B 1 218 ? 0.989 -10.789 16.375 1 85.5 218 ASP B C 1
ATOM 5522 O O . ASP B 1 218 ? 1.584 -11.336 17.297 1 85.5 218 ASP B O 1
ATOM 5526 N N . VAL B 1 219 ? 1.312 -11.008 15.125 1 90 219 VAL B N 1
ATOM 5527 C CA . VAL B 1 219 ? 2.395 -11.906 14.734 1 90 219 VAL B CA 1
ATOM 5528 C C . VAL B 1 219 ? 3.555 -11.102 14.156 1 90 219 VAL B C 1
ATOM 5530 O O . VAL B 1 219 ? 3.348 -10.219 13.32 1 90 219 VAL B O 1
ATOM 5533 N N . ALA B 1 220 ? 4.754 -11.336 14.633 1 89.5 220 ALA B N 1
ATOM 5534 C CA . ALA B 1 220 ? 5.949 -10.727 14.055 1 89.5 220 ALA B CA 1
ATOM 5535 C C . ALA B 1 220 ? 6.496 -11.57 12.906 1 89.5 220 ALA B C 1
ATOM 5537 O O . ALA B 1 220 ? 6.652 -12.781 13.039 1 89.5 220 ALA B O 1
ATOM 5538 N N . ILE B 1 221 ? 6.762 -10.938 11.797 1 93.88 221 ILE B N 1
ATOM 5539 C CA . ILE B 1 221 ? 7.348 -11.625 10.648 1 93.88 221 ILE B CA 1
ATOM 5540 C C . ILE B 1 221 ? 8.867 -11.617 10.766 1 93.88 221 ILE B C 1
ATOM 5542 O O . ILE B 1 221 ? 9.484 -10.547 10.828 1 93.88 221 ILE B O 1
ATOM 5546 N N . PRO B 1 222 ? 9.477 -12.773 10.789 1 93.38 222 PRO B N 1
ATOM 5547 C CA . PRO B 1 222 ? 10.938 -12.805 10.898 1 93.38 222 PRO B CA 1
ATOM 5548 C C . PRO B 1 222 ? 11.625 -12.266 9.648 1 93.38 222 PRO B C 1
ATOM 5550 O O . PRO B 1 222 ? 11.156 -12.492 8.531 1 93.38 222 PRO B O 1
ATOM 5553 N N . LYS B 1 223 ? 12.773 -11.57 9.867 1 93.38 223 LYS B N 1
ATOM 5554 C CA . LYS B 1 223 ? 13.609 -11.125 8.75 1 93.38 223 LYS B CA 1
ATOM 5555 C C . LYS B 1 223 ? 14.43 -12.281 8.188 1 93.38 223 LYS B C 1
ATOM 5557 O O . LYS B 1 223 ? 14.969 -13.094 8.938 1 93.38 223 LYS B O 1
ATOM 5562 N N . PRO B 1 224 ? 14.438 -12.367 6.84 1 95.38 224 PRO B N 1
ATOM 5563 C CA . PRO B 1 224 ? 15.391 -13.328 6.289 1 95.38 224 PRO B CA 1
ATOM 5564 C C . PRO B 1 224 ? 16.844 -12.922 6.543 1 95.38 224 PRO B C 1
ATOM 5566 O O . PRO B 1 224 ? 17.125 -11.766 6.859 1 95.38 224 PRO B O 1
ATOM 5569 N N . LYS B 1 225 ? 17.75 -13.867 6.363 1 92.75 225 LYS B N 1
ATOM 5570 C CA . LYS B 1 225 ? 19.172 -13.68 6.668 1 92.75 225 LYS B CA 1
ATOM 5571 C C . LYS B 1 225 ? 19.766 -12.531 5.859 1 92.75 225 LYS B C 1
ATOM 5573 O O . LYS B 1 225 ? 20.625 -11.805 6.352 1 92.75 225 LYS B O 1
ATOM 5578 N N . THR B 1 226 ? 19.266 -12.344 4.66 1 95.06 226 THR B N 1
ATOM 5579 C CA . THR B 1 226 ? 19.891 -11.398 3.74 1 95.06 226 THR B CA 1
ATOM 5580 C C . THR B 1 226 ? 19.156 -10.055 3.77 1 95.06 226 THR B C 1
ATOM 5582 O O . THR B 1 226 ? 19.422 -9.18 2.947 1 95.06 226 THR B O 1
ATOM 5585 N N . TYR B 1 227 ? 18.281 -9.852 4.656 1 94.38 227 TYR B N 1
ATOM 5586 C CA . TYR B 1 227 ? 17.391 -8.688 4.664 1 94.38 227 TYR B CA 1
ATOM 5587 C C . TYR B 1 227 ? 18.203 -7.395 4.656 1 94.38 227 TYR B C 1
ATOM 5589 O O . TYR B 1 227 ? 17.875 -6.453 3.932 1 94.38 227 TYR B O 1
ATOM 5597 N N . ASP B 1 228 ? 19.281 -7.305 5.434 1 91.19 228 ASP B N 1
ATOM 5598 C CA . ASP B 1 228 ? 20 -6.051 5.617 1 91.19 228 ASP B CA 1
ATOM 5599 C C . ASP B 1 228 ? 21.297 -6.031 4.789 1 91.19 228 ASP B C 1
ATOM 5601 O O . ASP B 1 228 ? 22.203 -5.238 5.062 1 91.19 228 ASP B O 1
ATOM 5605 N N . ALA B 1 229 ? 21.359 -6.945 3.822 1 89.69 229 ALA B N 1
ATOM 5606 C CA . ALA B 1 229 ? 22.547 -7.008 2.984 1 89.69 229 ALA B CA 1
ATOM 5607 C C . ALA B 1 229 ? 22.734 -5.723 2.186 1 89.69 229 ALA B C 1
ATOM 5609 O O . ALA B 1 229 ? 23.859 -5.375 1.8 1 89.69 229 ALA B O 1
ATOM 5610 N N . ASP B 1 230 ? 21.688 -5.086 1.907 1 83.69 230 ASP B N 1
ATOM 5611 C CA . ASP B 1 230 ? 21.719 -3.842 1.146 1 83.69 230 ASP B CA 1
ATOM 5612 C C . ASP B 1 230 ? 22.484 -2.76 1.905 1 83.69 230 ASP B C 1
ATOM 5614 O O . ASP B 1 230 ? 23.094 -1.873 1.297 1 83.69 230 ASP B O 1
ATOM 5618 N N . LEU B 1 231 ? 22.406 -2.766 3.229 1 79.81 231 LEU B N 1
ATOM 5619 C CA . LEU B 1 231 ? 23.109 -1.782 4.051 1 79.81 231 LEU B CA 1
ATOM 5620 C C . LEU B 1 231 ? 24.609 -1.863 3.834 1 79.81 231 LEU B C 1
ATOM 5622 O O . LEU B 1 231 ? 25.328 -0.886 4.062 1 79.81 231 LEU B O 1
ATOM 5626 N N . LYS B 1 232 ? 25.094 -3.002 3.322 1 82.62 232 LYS B N 1
ATOM 5627 C CA . LYS B 1 232 ? 26.516 -3.195 3.031 1 82.62 232 LYS B CA 1
ATOM 5628 C C . LYS B 1 232 ? 26.781 -3.119 1.531 1 82.62 232 LYS B C 1
ATOM 5630 O O . LYS B 1 232 ? 27.859 -3.49 1.069 1 82.62 232 LYS B O 1
ATOM 5635 N N . GLY B 1 233 ? 25.75 -2.764 0.75 1 85.19 233 GLY B N 1
ATOM 5636 C CA . GLY B 1 233 ? 25.891 -2.596 -0.687 1 85.19 233 GLY B CA 1
ATOM 5637 C C . GLY B 1 233 ? 25.766 -3.898 -1.454 1 85.19 233 GLY B C 1
ATOM 5638 O O . GLY B 1 233 ? 26.203 -3.988 -2.604 1 85.19 233 GLY B O 1
ATOM 5639 N N . MET B 1 234 ? 25.406 -5.035 -0.876 1 87.75 234 MET B N 1
ATOM 5640 C CA . MET B 1 234 ? 25.219 -6.352 -1.482 1 87.75 234 MET B CA 1
ATOM 5641 C C . MET B 1 234 ? 26.484 -6.809 -2.188 1 87.75 234 MET B C 1
ATOM 5643 O O . MET B 1 234 ? 26.469 -7.082 -3.389 1 87.75 234 MET B O 1
ATOM 5647 N N . PRO B 1 235 ? 27.5 -6.98 -1.423 1 88.62 235 PRO B N 1
ATOM 5648 C CA . PRO B 1 235 ? 28.781 -7.316 -2.043 1 88.62 235 PRO B CA 1
ATOM 5649 C C . PRO B 1 235 ? 28.703 -8.555 -2.932 1 88.62 235 PRO B C 1
ATOM 5651 O O . PRO B 1 235 ? 28.047 -9.539 -2.566 1 88.62 235 PRO B O 1
ATOM 5654 N N . GLY B 1 236 ? 29.297 -8.43 -4.121 1 92.38 236 GLY B N 1
ATOM 5655 C CA . GLY B 1 236 ? 29.375 -9.539 -5.055 1 92.38 236 GLY B CA 1
ATOM 5656 C C . GLY B 1 236 ? 28.219 -9.594 -6.027 1 92.38 236 GLY B C 1
ATOM 5657 O O . GLY B 1 236 ? 28.297 -10.242 -7.07 1 92.38 236 GLY B O 1
ATOM 5658 N N . LYS B 1 237 ? 27.141 -9 -5.664 1 96.06 237 LYS B N 1
ATOM 5659 C CA . LYS B 1 237 ? 25.984 -8.984 -6.57 1 96.06 237 LYS B CA 1
ATOM 5660 C C . LYS B 1 237 ? 26.219 -8.023 -7.73 1 96.06 237 LYS B C 1
ATOM 5662 O O . LYS B 1 237 ? 26.766 -6.934 -7.539 1 96.06 237 LYS B O 1
ATOM 5667 N N . PRO B 1 238 ? 25.875 -8.383 -8.914 1 96.81 238 PRO B N 1
ATOM 5668 C CA . PRO B 1 238 ? 26.047 -7.473 -10.047 1 96.81 238 PRO B CA 1
ATOM 5669 C C . PRO B 1 238 ? 25.047 -6.312 -10.023 1 96.81 238 PRO B C 1
ATOM 5671 O O . PRO B 1 238 ? 24.062 -6.348 -9.281 1 96.81 238 PRO B O 1
ATOM 5674 N N . ASP B 1 239 ? 25.281 -5.309 -10.859 1 95.88 239 ASP B N 1
ATOM 5675 C CA . ASP B 1 239 ? 24.406 -4.148 -10.977 1 95.88 239 ASP B CA 1
ATOM 5676 C C . ASP B 1 239 ? 23.016 -4.559 -11.461 1 95.88 239 ASP B C 1
ATOM 5678 O O . ASP B 1 239 ? 22.016 -3.963 -11.055 1 95.88 239 ASP B O 1
ATOM 5682 N N . ALA B 1 240 ? 22.953 -5.586 -12.305 1 96.25 240 ALA B N 1
ATOM 5683 C CA . ALA B 1 240 ? 21.672 -6.074 -12.82 1 96.25 240 ALA B CA 1
ATOM 5684 C C . ALA B 1 240 ? 20.766 -6.531 -11.695 1 96.25 240 ALA B C 1
ATOM 5686 O O . ALA B 1 240 ? 19.547 -6.383 -11.781 1 96.25 240 ALA B O 1
ATOM 5687 N N . PHE B 1 241 ? 21.391 -7.062 -10.664 1 96.62 241 PHE B N 1
ATOM 5688 C CA . PHE B 1 241 ? 20.641 -7.48 -9.484 1 96.62 241 PHE B CA 1
ATOM 5689 C C . PHE B 1 241 ? 20.328 -6.289 -8.586 1 96.62 241 PHE B C 1
ATOM 5691 O O . PHE B 1 241 ? 19.188 -6.109 -8.148 1 96.62 241 PHE B O 1
ATOM 5698 N N . ARG B 1 242 ? 21.281 -5.43 -8.367 1 94.88 242 ARG B N 1
ATOM 5699 C CA . ARG B 1 242 ? 21.203 -4.336 -7.402 1 94.88 242 ARG B CA 1
ATOM 5700 C C . ARG B 1 242 ? 20.234 -3.254 -7.879 1 94.88 242 ARG B C 1
ATOM 5702 O O . ARG B 1 242 ? 19.578 -2.602 -7.066 1 94.88 242 ARG B O 1
ATOM 5709 N N . ASN B 1 243 ? 20.156 -3.105 -9.164 1 93.06 243 ASN B N 1
ATOM 5710 C CA . ASN B 1 243 ? 19.438 -1.954 -9.711 1 93.06 243 ASN B CA 1
ATOM 5711 C C . ASN B 1 243 ? 18 -2.297 -10.055 1 93.06 243 ASN B C 1
ATOM 5713 O O . ASN B 1 243 ? 17.25 -1.446 -10.547 1 93.06 243 ASN B O 1
ATOM 5717 N N . ALA B 1 244 ? 17.562 -3.527 -9.797 1 94.19 244 ALA B N 1
ATOM 5718 C CA . ALA B 1 244 ? 16.156 -3.877 -9.984 1 94.19 244 ALA B CA 1
ATOM 5719 C C . ALA B 1 244 ? 15.258 -3.051 -9.062 1 94.19 244 ALA B C 1
ATOM 5721 O O . ALA B 1 244 ? 15.625 -2.75 -7.93 1 94.19 244 ALA B O 1
ATOM 5722 N N . ASN B 1 245 ? 14.078 -2.637 -9.617 1 93.38 245 ASN B N 1
ATOM 5723 C CA . ASN B 1 245 ? 13.078 -1.937 -8.82 1 93.38 245 ASN B CA 1
ATOM 5724 C C . ASN B 1 245 ? 12.141 -2.912 -8.109 1 93.38 245 ASN B C 1
ATOM 5726 O O . ASN B 1 245 ? 10.992 -3.096 -8.539 1 93.38 245 ASN B O 1
ATOM 5730 N N . ASN B 1 246 ? 12.586 -3.529 -7.059 1 95.5 246 ASN B N 1
ATOM 5731 C CA . ASN B 1 246 ? 11.797 -4.547 -6.367 1 95.5 246 ASN B CA 1
ATOM 5732 C C . ASN B 1 246 ? 12.148 -4.621 -4.887 1 95.5 246 ASN B C 1
ATOM 5734 O O . ASN B 1 246 ? 12.117 -5.695 -4.285 1 95.5 246 ASN B O 1
ATOM 5738 N N . ARG B 1 247 ? 12.555 -3.49 -4.379 1 93.38 247 ARG B N 1
ATOM 5739 C CA . ARG B 1 247 ? 12.859 -3.428 -2.955 1 93.38 247 ARG B CA 1
ATOM 5740 C C . ARG B 1 247 ? 11.688 -2.84 -2.17 1 93.38 247 ARG B C 1
ATOM 5742 O O . ARG B 1 247 ? 10.938 -2.012 -2.689 1 93.38 247 ARG B O 1
ATOM 5749 N N . ILE B 1 248 ? 11.57 -3.332 -0.966 1 91.94 248 ILE B N 1
ATOM 5750 C CA . ILE B 1 248 ? 10.578 -2.766 -0.058 1 91.94 248 ILE B CA 1
ATOM 5751 C C . ILE B 1 248 ? 10.797 -1.259 0.067 1 91.94 248 ILE B C 1
ATOM 5753 O O . ILE B 1 248 ? 11.906 -0.807 0.355 1 91.94 248 ILE B O 1
ATOM 5757 N N . GLY B 1 249 ? 9.727 -0.5 -0.24 1 88.38 249 GLY B N 1
ATOM 5758 C CA . GLY B 1 249 ? 9.828 0.95 -0.227 1 88.38 249 GLY B CA 1
ATOM 5759 C C . GLY B 1 249 ? 9.875 1.557 -1.616 1 88.38 249 GLY B C 1
ATOM 5760 O O . GLY B 1 249 ? 9.68 2.764 -1.78 1 88.38 249 GLY B O 1
ATOM 5761 N N . ASP B 1 250 ? 10.062 0.706 -2.666 1 88.88 250 ASP B N 1
ATOM 5762 C CA . ASP B 1 250 ? 10.141 1.203 -4.035 1 88.88 250 ASP B CA 1
ATOM 5763 C C . ASP B 1 250 ? 8.758 1.604 -4.551 1 88.88 250 ASP B C 1
ATOM 5765 O O . ASP B 1 250 ? 8.648 2.43 -5.461 1 88.88 250 ASP B O 1
ATOM 5769 N N . PHE B 1 251 ? 7.77 0.955 -3.959 1 89.56 251 PHE B N 1
ATOM 5770 C CA . PHE B 1 251 ? 6.387 1.225 -4.336 1 89.56 251 PHE B CA 1
ATOM 5771 C C . PHE B 1 251 ? 5.551 1.574 -3.113 1 89.56 251 PHE B C 1
ATOM 5773 O O . PHE B 1 251 ? 5.777 1.043 -2.025 1 89.56 251 PHE B O 1
ATOM 5780 N N . ASN B 1 252 ? 4.48 2.287 -3.299 1 86.88 252 ASN B N 1
ATOM 5781 C CA . ASN B 1 252 ? 3.686 2.828 -2.203 1 86.88 252 ASN B CA 1
ATOM 5782 C C . ASN B 1 252 ? 2.896 1.735 -1.488 1 86.88 252 ASN B C 1
ATOM 5784 O O . ASN B 1 252 ? 2.49 1.908 -0.338 1 86.88 252 ASN B O 1
ATOM 5788 N N . ASP B 1 253 ? 2.67 0.681 -2.168 1 88.25 253 ASP B N 1
ATOM 5789 C CA . ASP B 1 253 ? 1.848 -0.364 -1.565 1 88.25 253 ASP B CA 1
ATOM 5790 C C . ASP B 1 253 ? 2.715 -1.452 -0.936 1 88.25 253 ASP B C 1
ATOM 5792 O O . ASP B 1 253 ? 2.195 -2.434 -0.401 1 88.25 253 ASP B O 1
ATOM 5796 N N . VAL B 1 254 ? 4.004 -1.306 -1.034 1 92.12 254 VAL B N 1
ATOM 5797 C CA . VAL B 1 254 ? 4.926 -2.232 -0.383 1 92.12 254 VAL B CA 1
ATOM 5798 C C . VAL B 1 254 ? 5.852 -1.467 0.557 1 92.12 254 VAL B C 1
ATOM 5800 O O . VAL B 1 254 ? 7.016 -1.219 0.227 1 92.12 254 VAL B O 1
ATOM 5803 N N . ARG B 1 255 ? 5.473 -1.349 1.789 1 89.12 255 ARG B N 1
ATOM 5804 C CA . ARG B 1 255 ? 6.078 -0.356 2.672 1 89.12 255 ARG B CA 1
ATOM 5805 C C . ARG B 1 255 ? 6.957 -1.021 3.725 1 89.12 255 ARG B C 1
ATOM 5807 O O . ARG B 1 255 ? 7.902 -0.41 4.23 1 89.12 255 ARG B O 1
ATOM 5814 N N . SER B 1 256 ? 6.551 -2.238 4.078 1 89.12 256 SER B N 1
ATOM 5815 C CA . SER B 1 256 ? 7.273 -2.951 5.129 1 89.12 256 SER B CA 1
ATOM 5816 C C . SER B 1 256 ? 7.199 -4.461 4.926 1 89.12 256 SER B C 1
ATOM 5818 O O . SER B 1 256 ? 6.246 -4.965 4.332 1 89.12 256 SER B O 1
ATOM 5820 N N . LEU B 1 257 ? 8.234 -5.09 5.438 1 92.75 257 LEU B N 1
ATOM 5821 C CA . LEU B 1 257 ? 8.25 -6.547 5.402 1 92.75 257 LEU B CA 1
ATOM 5822 C C . LEU B 1 257 ? 7.047 -7.125 6.145 1 92.75 257 LEU B C 1
ATOM 5824 O O . LEU B 1 257 ? 6.332 -7.977 5.613 1 92.75 257 LEU B O 1
ATOM 5828 N N . ASP B 1 258 ? 6.809 -6.629 7.293 1 90.56 258 ASP B N 1
ATOM 5829 C CA . ASP B 1 258 ? 5.727 -7.117 8.148 1 90.56 258 ASP B CA 1
ATOM 5830 C C . ASP B 1 258 ? 4.371 -6.945 7.465 1 90.56 258 ASP B C 1
ATOM 5832 O O . ASP B 1 258 ? 3.59 -7.895 7.379 1 90.56 258 ASP B O 1
ATOM 5836 N N . GLY B 1 259 ? 4.164 -5.777 6.988 1 89.31 259 GLY B N 1
ATOM 5837 C CA . GLY B 1 259 ? 2.871 -5.449 6.406 1 89.31 259 GLY B CA 1
ATOM 5838 C C . GLY B 1 259 ? 2.527 -6.301 5.199 1 89.31 259 GLY B C 1
ATOM 5839 O O . GLY B 1 259 ? 1.45 -6.898 5.141 1 89.31 259 GLY B O 1
ATOM 5840 N N . PHE B 1 260 ? 3.463 -6.461 4.199 1 92.75 260 PHE B N 1
ATOM 5841 C CA . PHE B 1 260 ? 3.025 -7.105 2.965 1 92.75 260 PHE B CA 1
ATOM 5842 C C . PHE B 1 260 ? 2.998 -8.617 3.123 1 92.75 260 PHE B C 1
ATOM 5844 O O . PHE B 1 260 ? 2.18 -9.297 2.5 1 92.75 260 PHE B O 1
ATOM 5851 N N . VAL B 1 261 ? 3.904 -9.156 4.039 1 96.12 261 VAL B N 1
ATOM 5852 C CA . VAL B 1 261 ? 3.904 -10.602 4.203 1 96.12 261 VAL B CA 1
ATOM 5853 C C . VAL B 1 261 ? 2.633 -11.047 4.926 1 96.12 261 VAL B C 1
ATOM 5855 O O . VAL B 1 261 ? 2.033 -12.062 4.578 1 96.12 261 VAL B O 1
ATOM 5858 N N . LYS B 1 262 ? 2.182 -10.273 5.914 1 94.81 262 LYS B N 1
ATOM 5859 C CA . LYS B 1 262 ? 0.938 -10.586 6.605 1 94.81 262 LYS B CA 1
ATOM 5860 C C . LYS B 1 262 ? -0.249 -10.562 5.648 1 94.81 262 LYS B C 1
ATOM 5862 O O . LYS B 1 262 ? -1.103 -11.453 5.684 1 94.81 262 LYS B O 1
ATOM 5867 N N . ASP B 1 263 ? -0.298 -9.516 4.848 1 95.69 263 ASP B N 1
ATOM 5868 C CA . ASP B 1 263 ? -1.374 -9.414 3.867 1 95.69 263 ASP B CA 1
ATOM 5869 C C . ASP B 1 263 ? -1.306 -10.555 2.855 1 95.69 263 ASP B C 1
ATOM 5871 O O . ASP B 1 263 ? -2.33 -11.141 2.506 1 95.69 263 ASP B O 1
ATOM 5875 N N . TYR B 1 264 ? -0.065 -10.859 2.385 1 97.75 264 TYR B N 1
ATOM 5876 C CA . TYR B 1 264 ? 0.209 -11.977 1.494 1 97.75 264 TYR B CA 1
ATOM 5877 C C . TYR B 1 264 ? -0.311 -13.281 2.084 1 97.75 264 TYR B C 1
ATOM 5879 O O . TYR B 1 264 ? -1.051 -14.016 1.425 1 97.75 264 TYR B O 1
ATOM 5887 N N . TYR B 1 265 ? -0.043 -13.586 3.344 1 98.38 265 TYR B N 1
ATOM 5888 C CA . TYR B 1 265 ? -0.482 -14.797 4.027 1 98.38 265 TYR B CA 1
ATOM 5889 C C . TYR B 1 265 ? -1.997 -14.812 4.191 1 98.38 265 TYR B C 1
ATOM 5891 O O . TYR B 1 265 ? -2.635 -15.859 4.02 1 98.38 265 TYR B O 1
ATOM 5899 N N . ALA B 1 266 ? -2.553 -13.711 4.469 1 97.69 266 ALA B N 1
ATOM 5900 C CA . ALA B 1 266 ? -4 -13.656 4.672 1 97.69 266 ALA B CA 1
ATOM 5901 C C . ALA B 1 266 ? -4.746 -14.047 3.398 1 97.69 266 ALA B C 1
ATOM 5903 O O . ALA B 1 266 ? -5.773 -14.727 3.457 1 97.69 266 ALA B O 1
ATOM 5904 N N . THR B 1 267 ? -4.27 -13.57 2.277 1 98.38 267 THR B N 1
ATOM 5905 C CA . THR B 1 267 ? -4.918 -13.938 1.027 1 98.38 267 THR B CA 1
ATOM 5906 C C . THR B 1 267 ? -4.785 -15.438 0.772 1 98.38 267 THR B C 1
ATOM 5908 O O . THR B 1 267 ? -5.68 -16.062 0.196 1 98.38 267 THR B O 1
ATOM 5911 N N . LEU B 1 268 ? -3.707 -16.078 1.236 1 98.88 268 LEU B N 1
ATOM 5912 C CA . LEU B 1 268 ? -3.49 -17.5 1.04 1 98.88 268 LEU B CA 1
ATOM 5913 C C . LEU B 1 268 ? -4.414 -18.328 1.938 1 98.88 268 LEU B C 1
ATOM 5915 O O . LEU B 1 268 ? -4.793 -19.438 1.591 1 98.88 268 LEU B O 1
ATOM 5919 N N . VAL B 1 269 ? -4.793 -17.75 3.062 1 98.81 269 VAL B N 1
ATOM 5920 C CA . VAL B 1 269 ? -5.789 -18.422 3.891 1 98.81 269 VAL B CA 1
ATOM 5921 C C . VAL B 1 269 ? -7.102 -18.547 3.119 1 98.81 269 VAL B C 1
ATOM 5923 O O . VAL B 1 269 ? -7.754 -19.594 3.166 1 98.81 269 VAL B O 1
ATOM 5926 N N . ALA B 1 270 ? -7.469 -17.5 2.398 1 98.81 270 ALA B N 1
ATOM 5927 C CA . ALA B 1 270 ? -8.664 -17.578 1.562 1 98.81 270 ALA B CA 1
ATOM 5928 C C . ALA B 1 270 ? -8.508 -18.641 0.477 1 98.81 270 ALA B C 1
ATOM 5930 O O . ALA B 1 270 ? -9.453 -19.375 0.178 1 98.81 270 ALA B O 1
ATOM 5931 N N . VAL B 1 271 ? -7.324 -18.734 -0.104 1 98.94 271 VAL B N 1
ATOM 5932 C CA . VAL B 1 271 ? -7.055 -19.766 -1.1 1 98.94 271 VAL B CA 1
ATOM 5933 C C . VAL B 1 271 ? -7.246 -21.141 -0.476 1 98.94 271 VAL B C 1
ATOM 5935 O O . VAL B 1 271 ? -7.891 -22.016 -1.063 1 98.94 271 VAL B O 1
ATOM 5938 N N . ASP B 1 272 ? -6.656 -21.312 0.691 1 98.94 272 ASP B N 1
ATOM 5939 C CA . ASP B 1 272 ? -6.762 -22.594 1.391 1 98.94 272 ASP B CA 1
ATOM 5940 C C . ASP B 1 272 ? -8.219 -22.984 1.603 1 98.94 272 ASP B C 1
ATOM 5942 O O . ASP B 1 272 ? -8.602 -24.125 1.364 1 98.94 272 ASP B O 1
ATOM 5946 N N . GLU B 1 273 ? -9.039 -22.016 2.055 1 98.88 273 GLU B N 1
ATOM 5947 C CA . GLU B 1 273 ? -10.469 -22.25 2.238 1 98.88 273 GLU B CA 1
ATOM 5948 C C . GLU B 1 273 ? -11.125 -22.688 0.934 1 98.88 273 GLU B C 1
ATOM 5950 O O . GLU B 1 273 ? -11.953 -23.594 0.924 1 98.88 273 GLU B O 1
ATOM 5955 N N . ASN B 1 274 ? -10.742 -22.062 -0.108 1 98.94 274 ASN B N 1
ATOM 5956 C CA . ASN B 1 274 ? -11.383 -22.328 -1.394 1 98.94 274 ASN B CA 1
ATOM 5957 C C . ASN B 1 274 ? -10.938 -23.656 -1.986 1 98.94 274 ASN B C 1
ATOM 5959 O O . ASN B 1 274 ? -11.719 -24.328 -2.654 1 98.94 274 ASN B O 1
ATOM 5963 N N . VAL B 1 275 ? -9.703 -24.047 -1.748 1 98.94 275 VAL B N 1
ATOM 5964 C CA . VAL B 1 275 ? -9.266 -25.406 -2.104 1 98.94 275 VAL B CA 1
ATOM 5965 C C . VAL B 1 275 ? -10.125 -26.438 -1.368 1 98.94 275 VAL B C 1
ATOM 5967 O O . VAL B 1 275 ? -10.562 -27.422 -1.96 1 98.94 275 VAL B O 1
ATOM 5970 N N . GLY B 1 276 ? -10.391 -26.156 -0.127 1 98.94 276 GLY B N 1
ATOM 5971 C CA . GLY B 1 276 ? -11.266 -27.031 0.649 1 98.94 276 GLY B CA 1
ATOM 5972 C C . GLY B 1 276 ? -12.664 -27.141 0.066 1 98.94 276 GLY B C 1
ATOM 5973 O O . GLY B 1 276 ? -13.242 -28.219 0.034 1 98.94 276 GLY B O 1
ATOM 5974 N N . ARG B 1 277 ? -13.188 -26.062 -0.418 1 98.88 277 ARG B N 1
ATOM 5975 C CA . ARG B 1 277 ? -14.531 -26.047 -0.989 1 98.88 277 ARG B CA 1
ATOM 5976 C C . ARG B 1 277 ? -14.617 -26.953 -2.211 1 98.88 277 ARG B C 1
ATOM 5978 O O . ARG B 1 277 ? -15.586 -27.688 -2.369 1 98.88 277 ARG B O 1
ATOM 5985 N N . VAL B 1 278 ? -13.633 -26.891 -3.061 1 98.94 278 VAL B N 1
ATOM 5986 C CA . VAL B 1 278 ? -13.625 -27.734 -4.25 1 98.94 278 VAL B CA 1
ATOM 5987 C C . VAL B 1 278 ? -13.438 -29.203 -3.844 1 98.94 278 VAL B C 1
ATOM 5989 O O . VAL B 1 278 ? -14.117 -30.078 -4.367 1 98.94 278 VAL B O 1
ATOM 5992 N N . TYR B 1 279 ? -12.516 -29.422 -2.898 1 98.81 279 TYR B N 1
ATOM 5993 C CA . TYR B 1 279 ? -12.281 -30.766 -2.373 1 98.81 279 TYR B CA 1
ATOM 5994 C C . TYR B 1 279 ? -13.57 -31.375 -1.833 1 98.81 279 TYR B C 1
ATOM 5996 O O . TYR B 1 279 ? -13.922 -32.5 -2.172 1 98.81 279 TYR B O 1
ATOM 6004 N N . ASP B 1 280 ? -14.289 -30.641 -1.049 1 98.75 280 ASP B N 1
ATOM 6005 C CA . ASP B 1 280 ? -15.523 -31.109 -0.429 1 98.75 280 ASP B CA 1
ATOM 6006 C C . ASP B 1 280 ? -16.609 -31.359 -1.479 1 98.75 280 ASP B C 1
ATOM 6008 O O . ASP B 1 280 ? -17.391 -32.281 -1.353 1 98.75 280 ASP B O 1
ATOM 6012 N N . ALA B 1 281 ? -16.625 -30.516 -2.473 1 98.75 281 ALA B N 1
ATOM 6013 C CA . ALA B 1 281 ? -17.578 -30.734 -3.559 1 98.75 281 ALA B CA 1
ATOM 6014 C C . ALA B 1 281 ? -17.328 -32.062 -4.262 1 98.75 281 ALA B C 1
ATOM 6016 O O . ALA B 1 281 ? -18.266 -32.812 -4.562 1 98.75 281 ALA B O 1
ATOM 6017 N N . LEU B 1 282 ? -16.094 -32.406 -4.52 1 98.69 282 LEU B N 1
ATOM 6018 C CA . LEU B 1 282 ? -15.734 -33.656 -5.152 1 98.69 282 LEU B CA 1
ATOM 6019 C C . LEU B 1 282 ? -16.141 -34.844 -4.281 1 98.69 282 LEU B C 1
ATOM 6021 O O . LEU B 1 282 ? -16.594 -35.875 -4.789 1 98.69 282 LEU B O 1
ATOM 6025 N N . LYS B 1 283 ? -15.914 -34.656 -2.994 1 98.31 283 LYS B N 1
ATOM 6026 C CA . LYS B 1 283 ? -16.312 -35.688 -2.045 1 98.31 283 LYS B CA 1
ATOM 6027 C C . LYS B 1 283 ? -17.812 -35.906 -2.066 1 98.31 283 LYS B C 1
ATOM 6029 O O . LYS B 1 283 ? -18.281 -37.062 -2.104 1 98.31 283 LYS B O 1
ATOM 6034 N N . GLU B 1 284 ? -18.531 -34.875 -2.113 1 98 284 GLU B N 1
ATOM 6035 C CA . GLU B 1 284 ? -19.984 -34.938 -2.154 1 98 284 GLU B CA 1
ATOM 6036 C C . GLU B 1 284 ? -20.469 -35.625 -3.428 1 98 284 GLU B C 1
ATOM 6038 O O . GLU B 1 284 ? -21.453 -36.375 -3.398 1 98 284 GLU B O 1
ATOM 6043 N N . LEU B 1 285 ? -19.797 -35.469 -4.469 1 97.44 285 LEU B N 1
ATOM 6044 C CA . LEU B 1 285 ? -20.156 -36 -5.766 1 97.44 285 LEU B CA 1
ATOM 6045 C C . LEU B 1 285 ? -19.625 -37.438 -5.914 1 97.44 285 LEU B C 1
ATOM 6047 O O . LEU B 1 285 ? -19.875 -38.094 -6.926 1 97.44 285 LEU B O 1
ATOM 6051 N N . LYS B 1 286 ? -18.828 -37.938 -4.938 1 97.12 286 LYS B N 1
ATOM 6052 C CA . LYS B 1 286 ? -18.203 -39.25 -4.941 1 97.12 286 LYS B CA 1
ATOM 6053 C C . LYS B 1 286 ? -17.234 -39.406 -6.121 1 97.12 286 LYS B C 1
ATOM 6055 O O . LYS B 1 286 ? -17.156 -40.469 -6.734 1 97.12 286 LYS B O 1
ATOM 6060 N N . GLU B 1 287 ? -16.531 -38.344 -6.43 1 97.19 287 GLU B N 1
ATOM 6061 C CA . GLU B 1 287 ? -15.602 -38.312 -7.551 1 97.19 287 GLU B CA 1
ATOM 6062 C C . GLU B 1 287 ? -14.188 -38 -7.09 1 97.19 287 GLU B C 1
ATOM 6064 O O . GLU B 1 287 ? -13.273 -37.875 -7.906 1 97.19 287 GLU B O 1
ATOM 6069 N N . LEU B 1 288 ? -14.008 -37.875 -5.805 1 97.94 288 LEU B N 1
ATOM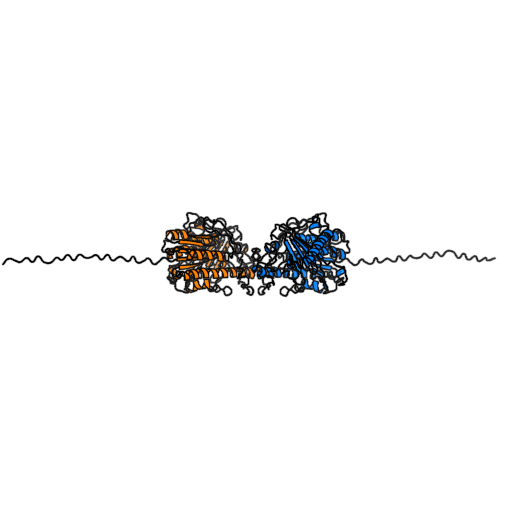 6070 C CA . LEU B 1 288 ? -12.742 -37.406 -5.25 1 97.94 288 LEU B CA 1
ATOM 6071 C C . LEU B 1 288 ? -11.609 -38.375 -5.621 1 97.94 288 LEU B C 1
ATOM 6073 O O . LEU B 1 288 ? -10.562 -37.938 -6.109 1 97.94 288 LEU B O 1
ATOM 6077 N N . ASP B 1 289 ? -11.805 -39.656 -5.469 1 96.44 289 ASP B N 1
ATOM 6078 C CA . ASP B 1 289 ? -10.734 -40.625 -5.668 1 96.44 289 ASP B CA 1
ATOM 6079 C C . ASP B 1 289 ? -10.477 -40.875 -7.156 1 96.44 289 ASP B C 1
ATOM 6081 O O . ASP B 1 289 ? -9.438 -41.406 -7.531 1 96.44 289 ASP B O 1
ATOM 6085 N N . ASP B 1 290 ? -11.414 -40.469 -8 1 96.81 290 ASP B N 1
ATOM 6086 C CA . ASP B 1 290 ? -11.258 -40.594 -9.445 1 96.81 290 ASP B CA 1
ATOM 6087 C C . ASP B 1 290 ? -10.727 -39.281 -10.047 1 96.81 290 ASP B C 1
ATOM 6089 O O . ASP B 1 290 ? -10.68 -39.125 -11.266 1 96.81 290 ASP B O 1
ATOM 6093 N N . THR B 1 291 ? -10.375 -38.344 -9.18 1 98.31 291 THR B N 1
ATOM 6094 C CA . THR B 1 291 ? -9.891 -37.031 -9.633 1 98.31 291 THR B CA 1
ATOM 6095 C C . THR B 1 291 ? -8.43 -36.812 -9.234 1 98.31 291 THR B C 1
ATOM 6097 O O . THR B 1 291 ? -8.086 -36.938 -8.055 1 98.31 291 THR B O 1
ATOM 6100 N N . ALA B 1 292 ? -7.582 -36.594 -10.234 1 98.75 292 ALA B N 1
ATOM 6101 C CA . ALA B 1 292 ? -6.242 -36.094 -9.953 1 98.75 292 ALA B CA 1
ATOM 6102 C C . ALA B 1 292 ? -6.262 -34.562 -9.68 1 98.75 292 ALA B C 1
ATOM 6104 O O . ALA B 1 292 ? -6.719 -33.781 -10.516 1 98.75 292 ALA B O 1
ATOM 6105 N N . ILE B 1 293 ? -5.789 -34.219 -8.492 1 98.94 293 ILE B N 1
ATOM 6106 C CA . ILE B 1 293 ? -5.738 -32.781 -8.117 1 98.94 293 ILE B CA 1
ATOM 6107 C C . ILE B 1 293 ? -4.289 -32.312 -8.125 1 98.94 293 ILE B C 1
ATOM 6109 O O . ILE B 1 293 ? -3.43 -32.875 -7.453 1 98.94 293 ILE B O 1
ATOM 6113 N N . LEU B 1 294 ? -4.043 -31.344 -8.93 1 98.94 294 LEU B N 1
ATOM 6114 C CA . LEU B 1 294 ? -2.744 -30.688 -8.969 1 98.94 294 LEU B CA 1
ATOM 6115 C C . LEU B 1 294 ? -2.832 -29.266 -8.391 1 98.94 294 LEU B C 1
ATOM 6117 O O . LEU B 1 294 ? -3.789 -28.547 -8.664 1 98.94 294 LEU B O 1
ATOM 6121 N N . TYR B 1 295 ? -1.868 -28.875 -7.562 1 98.94 295 TYR B N 1
ATOM 6122 C CA . TYR B 1 295 ? -1.769 -27.547 -6.969 1 98.94 295 TYR B CA 1
ATOM 6123 C C . TYR B 1 295 ? -0.389 -26.938 -7.207 1 98.94 295 TYR B C 1
ATOM 6125 O O . TYR B 1 295 ? 0.627 -27.547 -6.848 1 98.94 295 TYR B O 1
ATOM 6133 N N . THR B 1 296 ? -0.374 -25.766 -7.816 1 98.88 296 THR B N 1
ATOM 6134 C CA . THR B 1 296 ? 0.903 -25.109 -8.07 1 98.88 296 THR B CA 1
ATOM 6135 C C . THR B 1 296 ? 0.732 -23.594 -8.125 1 98.88 296 THR B C 1
ATOM 6137 O O . THR B 1 296 ? -0.292 -23.062 -7.684 1 98.88 296 THR B O 1
ATOM 6140 N N . SER B 1 297 ? 1.786 -22.875 -8.469 1 98.88 297 SER B N 1
ATOM 6141 C CA . SER B 1 297 ? 1.792 -21.422 -8.641 1 98.88 297 SER B CA 1
ATOM 6142 C C . SER B 1 297 ? 2.453 -21.031 -9.961 1 98.88 297 SER B C 1
ATOM 6144 O O . SER B 1 297 ? 3.119 -21.844 -10.594 1 98.88 297 SER B O 1
ATOM 6146 N N . ASP B 1 298 ? 2.188 -19.828 -10.391 1 98.38 298 ASP B N 1
ATOM 6147 C CA . ASP B 1 298 ? 2.76 -19.391 -11.656 1 98.38 298 ASP B CA 1
ATOM 6148 C C . ASP B 1 298 ? 4.188 -18.875 -11.469 1 98.38 298 ASP B C 1
ATOM 6150 O O . ASP B 1 298 ? 4.98 -18.875 -12.414 1 98.38 298 ASP B O 1
ATOM 6154 N N . ASN B 1 299 ? 4.543 -18.406 -10.328 1 98.62 299 ASN B N 1
ATOM 6155 C CA . ASN B 1 299 ? 5.906 -18.047 -9.961 1 98.62 299 ASN B CA 1
ATOM 6156 C C . ASN B 1 299 ? 6.055 -17.891 -8.445 1 98.62 299 ASN B C 1
ATOM 6158 O O . ASN B 1 299 ? 5.066 -17.922 -7.715 1 98.62 299 ASN B O 1
ATOM 6162 N N . GLY B 1 300 ? 7.34 -17.859 -8.023 1 98.56 300 GLY B N 1
ATOM 6163 C CA . GLY B 1 300 ? 7.613 -17.578 -6.625 1 98.56 300 GLY B CA 1
ATOM 6164 C C . GLY B 1 300 ? 7.508 -16.094 -6.289 1 98.56 300 GLY B C 1
ATOM 6165 O O . GLY B 1 300 ? 6.848 -15.344 -7 1 98.56 300 GLY B O 1
ATOM 6166 N N . PHE B 1 301 ? 8.156 -15.797 -5.117 1 98.75 301 PHE B N 1
ATOM 6167 C CA . PHE B 1 301 ? 8.047 -14.422 -4.648 1 98.75 301 PHE B CA 1
ATOM 6168 C C . PHE B 1 301 ? 9.039 -14.148 -3.529 1 98.75 301 PHE B C 1
ATOM 6170 O O . PHE B 1 301 ? 9.172 -14.945 -2.602 1 98.75 301 PHE B O 1
ATOM 6177 N N . PHE B 1 302 ? 9.75 -13.031 -3.598 1 98.38 302 PHE B N 1
ATOM 6178 C CA . PHE B 1 302 ? 10.656 -12.641 -2.52 1 98.38 302 PHE B CA 1
ATOM 6179 C C . PHE B 1 302 ? 9.875 -12.18 -1.298 1 98.38 302 PHE B C 1
ATOM 6181 O O . PHE B 1 302 ? 8.867 -11.477 -1.428 1 98.38 302 PHE B O 1
ATOM 6188 N N . HIS B 1 303 ? 10.305 -12.633 -0.119 1 97.56 303 HIS B N 1
ATOM 6189 C CA . HIS B 1 303 ? 9.734 -12.219 1.157 1 97.56 303 HIS B CA 1
ATOM 6190 C C . HIS B 1 303 ? 10.766 -11.484 2.008 1 97.56 303 HIS B C 1
ATOM 6192 O O . HIS B 1 303 ? 10.945 -11.797 3.186 1 97.56 303 HIS B O 1
ATOM 6198 N N . GLY B 1 304 ? 11.469 -10.547 1.389 1 96.62 304 GLY B N 1
ATOM 6199 C CA . GLY B 1 304 ? 12.367 -9.688 2.143 1 96.62 304 GLY B CA 1
ATOM 6200 C C . GLY B 1 304 ? 13.836 -10.047 1.956 1 96.62 304 GLY B C 1
ATOM 6201 O O . GLY B 1 304 ? 14.719 -9.328 2.436 1 96.62 304 GLY B O 1
ATOM 6202 N N . GLU B 1 305 ? 14.188 -11.203 1.303 1 96.94 305 GLU B N 1
ATOM 6203 C CA . GLU B 1 305 ? 15.586 -11.438 0.949 1 96.94 305 GLU B CA 1
ATOM 6204 C C . GLU B 1 305 ? 16.172 -10.242 0.192 1 96.94 305 GLU B C 1
ATOM 6206 O O . GLU B 1 305 ? 15.602 -9.797 -0.808 1 96.94 305 GLU B O 1
ATOM 6211 N N . TRP B 1 306 ? 17.266 -9.688 0.692 1 95.62 306 TRP B N 1
ATOM 6212 C CA . TRP B 1 306 ? 17.891 -8.477 0.17 1 95.62 306 TRP B CA 1
ATOM 6213 C C . TRP B 1 306 ? 16.891 -7.324 0.111 1 95.62 306 TRP B C 1
ATOM 6215 O O . TRP B 1 306 ? 16.922 -6.512 -0.815 1 95.62 306 TRP B O 1
ATOM 6225 N N . ARG B 1 307 ? 15.805 -7.402 0.969 1 94 307 ARG B N 1
ATOM 6226 C CA . ARG B 1 307 ? 14.719 -6.434 1.067 1 94 307 ARG B CA 1
ATOM 6227 C C . ARG B 1 307 ? 13.867 -6.438 -0.197 1 94 307 ARG B C 1
ATOM 6229 O O . ARG B 1 307 ? 13.219 -5.438 -0.515 1 94 307 ARG B O 1
ATOM 6236 N N . ALA B 1 308 ? 13.977 -7.512 -0.868 1 96.31 308 ALA B N 1
ATOM 6237 C CA . ALA B 1 308 ? 13.25 -7.594 -2.131 1 96.31 308 ALA B CA 1
ATOM 6238 C C . ALA B 1 308 ? 11.844 -8.141 -1.919 1 96.31 308 ALA B C 1
ATOM 6240 O O . ALA B 1 308 ? 11.586 -8.836 -0.932 1 96.31 308 ALA B O 1
ATOM 6241 N N . PHE B 1 309 ? 10.977 -7.688 -2.754 1 96.44 309 PHE B N 1
ATOM 6242 C CA . PHE B 1 309 ? 9.703 -8.328 -3.057 1 96.44 309 PHE B CA 1
ATOM 6243 C C . PHE B 1 309 ? 9.594 -8.641 -4.543 1 96.44 309 PHE B C 1
ATOM 6245 O O . PHE B 1 309 ? 10.555 -8.453 -5.297 1 96.44 309 PHE B O 1
ATOM 6252 N N . ASP B 1 310 ? 8.57 -9.164 -4.996 1 96.94 310 ASP B N 1
ATOM 6253 C CA . ASP B 1 310 ? 8.336 -9.445 -6.406 1 96.94 310 ASP B CA 1
ATOM 6254 C C . ASP B 1 310 ? 9.086 -10.695 -6.848 1 96.94 310 ASP B C 1
ATOM 6256 O O . ASP B 1 310 ? 9.344 -11.594 -6.035 1 96.94 310 ASP B O 1
ATOM 6260 N N . LYS B 1 311 ? 9.148 -10.898 -8.133 1 98 311 LYS B N 1
ATOM 6261 C CA . LYS B 1 311 ? 9.688 -12.078 -8.805 1 98 311 LYS B CA 1
ATOM 6262 C C . LYS B 1 311 ? 10.602 -11.68 -9.969 1 98 311 LYS B C 1
ATOM 6264 O O . LYS B 1 311 ? 11.336 -10.695 -9.875 1 98 311 LYS B O 1
ATOM 6269 N N . ARG B 1 312 ? 10.766 -12.445 -11.031 1 97.88 312 ARG B N 1
ATOM 6270 C CA . ARG B 1 312 ? 11.469 -12.164 -12.273 1 97.88 312 ARG B CA 1
ATOM 6271 C C . ARG B 1 312 ? 12.898 -12.68 -12.234 1 97.88 312 ARG B C 1
ATOM 6273 O O . ARG B 1 312 ? 13.406 -13.195 -13.227 1 97.88 312 ARG B O 1
ATOM 6280 N N . LEU B 1 313 ? 13.578 -12.508 -11.055 1 98.38 313 LEU B N 1
ATOM 6281 C CA . LEU B 1 313 ? 14.969 -12.922 -10.898 1 98.38 313 LEU B CA 1
ATOM 6282 C C . LEU B 1 313 ? 15.07 -14.445 -10.781 1 98.38 313 LEU B C 1
ATOM 6284 O O . LEU B 1 313 ? 14.172 -15.094 -10.242 1 98.38 313 LEU B O 1
ATOM 6288 N N . MET B 1 314 ? 16.172 -15.055 -11.195 1 98.69 314 MET B N 1
ATOM 6289 C CA . MET B 1 314 ? 16.359 -16.5 -11.203 1 98.69 314 MET B CA 1
ATOM 6290 C C . MET B 1 314 ? 16.672 -17.016 -9.797 1 98.69 314 MET B C 1
ATOM 6292 O O . MET B 1 314 ? 16.891 -18.219 -9.609 1 98.69 314 MET B O 1
ATOM 6296 N N . HIS B 1 315 ? 16.719 -16.188 -8.828 1 98.5 315 HIS B N 1
ATOM 6297 C CA . HIS B 1 315 ? 17 -16.578 -7.453 1 98.5 315 HIS B CA 1
ATOM 6298 C C . HIS B 1 315 ? 15.867 -17.406 -6.867 1 98.5 315 HIS B C 1
ATOM 6300 O O . HIS B 1 315 ? 14.703 -17.203 -7.215 1 98.5 315 HIS B O 1
ATOM 6306 N N . GLU B 1 316 ? 16.125 -18.266 -5.949 1 98.31 316 GLU B N 1
ATOM 6307 C CA . GLU B 1 316 ? 15.273 -19.359 -5.48 1 98.31 316 GLU B CA 1
ATOM 6308 C C . GLU B 1 316 ? 13.914 -18.844 -5.023 1 98.31 316 GLU B C 1
ATOM 6310 O O . GLU B 1 316 ? 12.875 -19.391 -5.391 1 98.31 316 GLU B O 1
ATOM 6315 N N . PRO B 1 317 ? 13.852 -17.734 -4.219 1 98.12 317 PRO B N 1
ATOM 6316 C CA . PRO B 1 317 ? 12.531 -17.281 -3.785 1 98.12 317 PRO B CA 1
ATOM 6317 C C . PRO B 1 317 ? 11.609 -16.953 -4.957 1 98.12 317 PRO B C 1
ATOM 6319 O O . PRO B 1 317 ? 10.391 -17.094 -4.848 1 98.12 317 PRO B O 1
ATOM 6322 N N . SER B 1 318 ? 12.172 -16.547 -6.023 1 98.5 318 SER B N 1
ATOM 6323 C CA . SER B 1 318 ? 11.453 -16.047 -7.188 1 98.5 318 SER B CA 1
ATOM 6324 C C . SER B 1 318 ? 10.992 -17.188 -8.086 1 98.5 318 SER B C 1
ATOM 6326 O O . SER B 1 318 ? 9.953 -17.094 -8.75 1 98.5 318 SER B O 1
ATOM 6328 N N . ILE B 1 319 ? 11.672 -18.312 -8.086 1 98.75 319 ILE B N 1
ATOM 6329 C CA . ILE B 1 319 ? 11.438 -19.281 -9.156 1 98.75 319 ILE B CA 1
ATOM 6330 C C . ILE B 1 319 ? 10.875 -20.578 -8.578 1 98.75 319 ILE B C 1
ATOM 6332 O O . ILE B 1 319 ? 10.383 -21.438 -9.312 1 98.75 319 ILE B O 1
ATOM 6336 N N . ARG B 1 320 ? 10.992 -20.844 -7.297 1 98.75 320 ARG B N 1
ATOM 6337 C CA . ARG B 1 320 ? 10.531 -22.078 -6.68 1 98.75 320 ARG B CA 1
ATOM 6338 C C . ARG B 1 320 ? 9.094 -21.953 -6.191 1 98.75 320 ARG B C 1
ATOM 6340 O O . ARG B 1 320 ? 8.742 -20.953 -5.543 1 98.75 320 ARG B O 1
ATOM 6347 N N . VAL B 1 321 ? 8.25 -22.906 -6.559 1 98.88 321 VAL B N 1
ATOM 6348 C CA . VAL B 1 321 ? 6.816 -22.844 -6.277 1 98.88 321 VAL B CA 1
ATOM 6349 C C . VAL B 1 321 ? 6.344 -24.188 -5.719 1 98.88 321 VAL B C 1
ATOM 6351 O O . VAL B 1 321 ? 7.086 -25.172 -5.734 1 98.88 321 VAL B O 1
ATOM 6354 N N . PRO B 1 322 ? 5.121 -24.266 -5.191 1 98.88 322 PRO B N 1
ATOM 6355 C CA . PRO B 1 322 ? 4.562 -25.562 -4.762 1 98.88 322 PRO B CA 1
ATOM 6356 C C . PRO B 1 322 ? 4.156 -26.438 -5.934 1 98.88 322 PRO B C 1
ATOM 6358 O O . PRO B 1 322 ? 3.738 -25.938 -6.98 1 98.88 322 PRO B O 1
ATOM 6361 N N . LEU B 1 323 ? 4.285 -27.688 -5.707 1 98.88 323 LEU B N 1
ATOM 6362 C CA . LEU B 1 323 ? 3.613 -28.688 -6.535 1 98.88 323 LEU B CA 1
ATOM 6363 C C . LEU B 1 323 ? 3.127 -29.859 -5.695 1 98.88 323 LEU B C 1
ATOM 6365 O O . LEU B 1 323 ? 3.934 -30.578 -5.098 1 98.88 323 LEU B O 1
ATOM 6369 N N . LEU B 1 324 ? 1.886 -29.953 -5.578 1 98.88 324 LEU B N 1
ATOM 6370 C CA . LEU B 1 324 ? 1.196 -31.062 -4.941 1 98.88 324 LEU B CA 1
ATOM 6371 C C . LEU B 1 324 ? 0.339 -31.828 -5.953 1 98.88 324 LEU B C 1
ATOM 6373 O O . LEU B 1 324 ? -0.32 -31.203 -6.797 1 98.88 324 LEU B O 1
ATOM 6377 N N . ILE B 1 325 ? 0.407 -33.156 -5.918 1 98.81 325 ILE B N 1
ATOM 6378 C CA . ILE B 1 325 ? -0.44 -34 -6.758 1 98.81 325 ILE B CA 1
ATOM 6379 C C . ILE B 1 325 ? -1.118 -35.062 -5.902 1 98.81 325 ILE B C 1
ATOM 6381 O O . ILE B 1 325 ? -0.446 -35.906 -5.285 1 98.81 325 ILE B O 1
ATOM 6385 N N . ARG B 1 326 ? -2.381 -35 -5.859 1 98.75 326 ARG B N 1
ATOM 6386 C CA . ARG B 1 326 ? -3.164 -36.031 -5.184 1 98.75 326 ARG B CA 1
ATOM 6387 C C . ARG B 1 326 ? -3.908 -36.906 -6.188 1 98.75 326 ARG B C 1
ATOM 6389 O O . ARG B 1 326 ? -4.711 -36.406 -6.977 1 98.75 326 ARG B O 1
ATOM 6396 N N . TYR B 1 327 ? -3.643 -38.156 -6.254 1 98.19 327 TYR B N 1
ATOM 6397 C CA . TYR B 1 327 ? -4.324 -39.156 -7.043 1 98.19 327 TYR B CA 1
ATOM 6398 C C . TYR B 1 327 ? -4.129 -40.562 -6.434 1 98.19 327 TYR B C 1
ATOM 6400 O O . TYR B 1 327 ? -3.273 -41.312 -6.883 1 98.19 327 TYR B O 1
ATOM 6408 N N . PRO B 1 328 ? -4.988 -40.906 -5.543 1 96.69 328 PRO B N 1
ATOM 6409 C CA . PRO B 1 328 ? -4.758 -42.094 -4.719 1 96.69 328 PRO B CA 1
ATOM 6410 C C . PRO B 1 328 ? -4.711 -43.375 -5.539 1 96.69 328 PRO B C 1
ATOM 6412 O O . PRO B 1 328 ? -4.168 -44.375 -5.082 1 96.69 328 PRO B O 1
ATOM 6415 N N . LYS B 1 329 ? -5.18 -43.375 -6.715 1 95.56 329 LYS B N 1
ATOM 6416 C CA . LYS B 1 329 ? -5.176 -44.562 -7.535 1 95.56 329 LYS B CA 1
ATOM 6417 C C . LYS B 1 329 ? -3.773 -44.875 -8.047 1 95.56 329 LYS B C 1
ATOM 6419 O O . LYS B 1 329 ? -3.488 -46.031 -8.438 1 95.56 329 LYS B O 1
ATOM 6424 N N . GLN B 1 330 ? -2.91 -43.875 -8.008 1 95.88 330 GLN B N 1
ATOM 6425 C CA . GLN B 1 330 ? -1.577 -44.125 -8.547 1 95.88 330 GLN B CA 1
ATOM 6426 C C . GLN B 1 330 ? -0.496 -43.594 -7.602 1 95.88 330 GLN B C 1
ATOM 6428 O O . GLN B 1 330 ? 0.679 -43.938 -7.746 1 95.88 330 GLN B O 1
ATOM 6433 N N . ILE B 1 331 ? -0.863 -42.781 -6.676 1 97.25 331 ILE B N 1
ATOM 6434 C CA . ILE B 1 331 ? 0.113 -42.156 -5.793 1 97.25 331 ILE B CA 1
ATOM 6435 C C . ILE B 1 331 ? -0.163 -42.562 -4.348 1 97.25 331 ILE B C 1
ATOM 6437 O O . ILE B 1 331 ? -1.261 -42.344 -3.83 1 97.25 331 ILE B O 1
ATOM 6441 N N . ALA B 1 332 ? 0.841 -43.125 -3.742 1 96.88 332 ALA B N 1
ATOM 6442 C CA . ALA B 1 332 ? 0.721 -43.406 -2.318 1 96.88 332 ALA B CA 1
ATOM 6443 C C . ALA B 1 332 ? 0.631 -42.125 -1.489 1 96.88 332 ALA B C 1
ATOM 6445 O O . ALA B 1 332 ? 1.297 -41.156 -1.794 1 96.88 332 ALA B O 1
ATOM 6446 N N . ALA B 1 333 ? -0.103 -42.188 -0.414 1 97.31 333 ALA B N 1
ATOM 6447 C CA . ALA B 1 333 ? -0.331 -41.031 0.439 1 97.31 333 ALA B CA 1
ATOM 6448 C C . ALA B 1 333 ? 0.954 -40.594 1.146 1 97.31 333 ALA B C 1
ATOM 6450 O O . ALA B 1 333 ? 1.739 -41.469 1.577 1 97.31 333 ALA B O 1
ATOM 6451 N N . GLY B 1 334 ? 1.156 -39.25 1.219 1 97.75 334 GLY B N 1
ATOM 6452 C CA . GLY B 1 334 ? 2.199 -38.688 2.062 1 97.75 334 GLY B CA 1
ATOM 6453 C C . GLY B 1 334 ? 3.578 -38.781 1.438 1 97.75 334 GLY B C 1
ATOM 6454 O O . GLY B 1 334 ? 4.59 -38.719 2.143 1 97.75 334 GLY B O 1
ATOM 6455 N N . ARG B 1 335 ? 3.664 -38.875 0.12 1 97.5 335 ARG B N 1
ATOM 6456 C CA . ARG B 1 335 ? 4.957 -38.969 -0.549 1 97.5 335 ARG B CA 1
ATOM 6457 C C . ARG B 1 335 ? 5.598 -37.594 -0.685 1 97.5 335 ARG B C 1
ATOM 6459 O O . ARG B 1 335 ? 4.898 -36.594 -0.866 1 97.5 335 ARG B O 1
ATOM 6466 N N . VAL B 1 336 ? 6.918 -37.562 -0.57 1 97.5 336 VAL B N 1
ATOM 6467 C CA . VAL B 1 336 ? 7.727 -36.375 -0.821 1 97.5 336 VAL B CA 1
ATOM 6468 C C . VAL B 1 336 ? 8.867 -36.75 -1.779 1 97.5 336 VAL B C 1
ATOM 6470 O O . VAL B 1 336 ? 9.492 -37.781 -1.656 1 97.5 336 VAL B O 1
ATOM 6473 N N . ASP B 1 337 ? 9.062 -36 -2.795 1 97.75 337 ASP B N 1
ATOM 6474 C CA . ASP B 1 337 ? 10.102 -36.219 -3.799 1 97.75 337 ASP B CA 1
ATOM 6475 C C . ASP B 1 337 ? 10.914 -34.938 -4.016 1 97.75 337 ASP B C 1
ATOM 6477 O O . ASP B 1 337 ? 10.359 -33.844 -4.113 1 97.75 337 ASP B O 1
ATOM 6481 N N . ASP B 1 338 ? 12.234 -34.969 -4.07 1 96.44 338 ASP B N 1
ATOM 6482 C CA . ASP B 1 338 ? 13.086 -33.781 -4.133 1 96.44 338 ASP B CA 1
ATOM 6483 C C . ASP B 1 338 ? 13.68 -33.625 -5.527 1 96.44 338 ASP B C 1
ATOM 6485 O O . ASP B 1 338 ? 14.523 -32.75 -5.742 1 96.44 338 ASP B O 1
ATOM 6489 N N . ARG B 1 339 ? 13.352 -34.5 -6.406 1 96.62 339 ARG B N 1
ATOM 6490 C CA . ARG B 1 339 ? 13.828 -34.312 -7.773 1 96.62 339 ARG B CA 1
ATOM 6491 C C . ARG B 1 339 ? 13.297 -33.031 -8.375 1 96.62 339 ARG B C 1
ATOM 6493 O O . ARG B 1 339 ? 12.172 -32.625 -8.086 1 96.62 339 ARG B O 1
ATOM 6500 N N . MET B 1 340 ? 14.016 -32.406 -9.32 1 98.25 340 MET B N 1
ATOM 6501 C CA . MET B 1 340 ? 13.648 -31.109 -9.891 1 98.25 340 MET B CA 1
ATOM 6502 C C . MET B 1 340 ? 12.602 -31.266 -10.984 1 98.25 340 MET B C 1
ATOM 6504 O O . MET B 1 340 ? 12.828 -31.969 -11.977 1 98.25 340 MET B O 1
ATOM 6508 N N . VAL B 1 341 ? 11.516 -30.688 -10.805 1 98.5 341 VAL B N 1
ATOM 6509 C CA . VAL B 1 341 ? 10.461 -30.594 -11.805 1 98.5 341 VAL B CA 1
ATOM 6510 C C . VAL B 1 341 ? 10.211 -29.141 -12.172 1 98.5 341 VAL B C 1
ATOM 6512 O O . VAL B 1 341 ? 10.516 -28.234 -11.383 1 98.5 341 VAL B O 1
ATOM 6515 N N . THR B 1 342 ? 9.766 -28.859 -13.383 1 98.81 342 THR B N 1
ATOM 6516 C CA . THR B 1 342 ? 9.5 -27.5 -13.828 1 98.81 342 THR B CA 1
ATOM 6517 C C . THR B 1 342 ? 8.07 -27.375 -14.352 1 98.81 342 THR B C 1
ATOM 6519 O O . THR B 1 342 ? 7.375 -28.375 -14.531 1 98.81 342 THR B O 1
ATOM 6522 N N . ASN B 1 343 ? 7.621 -26.125 -14.508 1 98.69 343 ASN B N 1
ATOM 6523 C CA . ASN B 1 343 ? 6.254 -25.906 -14.969 1 98.69 343 ASN B CA 1
ATOM 6524 C C . ASN B 1 343 ? 6.074 -26.375 -16.406 1 98.69 343 ASN B C 1
ATOM 6526 O O . ASN B 1 343 ? 4.945 -26.562 -16.875 1 98.69 343 ASN B O 1
ATOM 6530 N N . VAL B 1 344 ? 7.121 -26.719 -17.141 1 98.5 344 VAL B N 1
ATOM 6531 C CA . VAL B 1 344 ? 7.02 -27.281 -18.484 1 98.5 344 VAL B CA 1
ATOM 6532 C C . VAL B 1 344 ? 6.547 -28.734 -18.406 1 98.5 344 VAL B C 1
ATOM 6534 O O . VAL B 1 344 ? 6.098 -29.297 -19.406 1 98.5 344 VAL B O 1
ATOM 6537 N N . ASP B 1 345 ? 6.602 -29.375 -17.266 1 98.81 345 ASP B N 1
ATOM 6538 C CA . ASP B 1 345 ? 6.324 -30.797 -17.094 1 98.81 345 ASP B CA 1
ATOM 6539 C C . ASP B 1 345 ? 4.844 -31.031 -16.797 1 98.81 345 ASP B C 1
ATOM 6541 O O . ASP B 1 345 ? 4.375 -32.156 -16.828 1 98.81 345 ASP B O 1
ATOM 6545 N N . ILE B 1 346 ? 4.098 -29.969 -16.516 1 98.81 346 ILE B N 1
ATOM 6546 C CA . ILE B 1 346 ? 2.732 -30.125 -16.031 1 98.81 346 ILE B CA 1
ATOM 6547 C C . ILE B 1 346 ? 1.848 -30.672 -17.156 1 98.81 346 ILE B C 1
ATOM 6549 O O . ILE B 1 346 ? 1.149 -31.672 -16.969 1 98.81 346 ILE B O 1
ATOM 6553 N N . ALA B 1 347 ? 1.902 -30.047 -18.328 1 98.75 347 ALA B N 1
ATOM 6554 C CA . ALA B 1 347 ? 1.038 -30.469 -19.438 1 98.75 347 ALA B CA 1
ATOM 6555 C C . ALA B 1 347 ? 1.319 -31.922 -19.828 1 98.75 347 ALA B C 1
ATOM 6557 O O . ALA B 1 347 ? 0.402 -32.75 -19.891 1 98.75 347 ALA B O 1
ATOM 6558 N N . PRO B 1 348 ? 2.604 -32.312 -19.969 1 98.56 348 PRO B N 1
ATOM 6559 C CA . PRO B 1 348 ? 2.865 -33.719 -20.297 1 98.56 348 PRO B CA 1
ATOM 6560 C C . PRO B 1 348 ? 2.396 -34.688 -19.203 1 98.56 348 PRO B C 1
ATOM 6562 O O . PRO B 1 348 ? 1.992 -35.812 -19.484 1 98.56 348 PRO B O 1
ATOM 6565 N N . THR B 1 349 ? 2.488 -34.281 -17.969 1 98.62 349 THR B N 1
ATOM 6566 C CA . THR B 1 349 ? 2.045 -35.094 -16.859 1 98.62 349 THR B CA 1
ATOM 6567 C C . THR B 1 349 ? 0.54 -35.344 -16.922 1 98.62 349 THR B C 1
ATOM 6569 O O . THR B 1 349 ? 0.083 -36.469 -16.812 1 98.62 349 THR B O 1
ATOM 6572 N N . VAL B 1 350 ? -0.202 -34.312 -17.156 1 98.75 350 VAL B N 1
ATOM 6573 C CA . VAL B 1 350 ? -1.656 -34.406 -17.219 1 98.75 350 VAL B CA 1
ATOM 6574 C C . VAL B 1 350 ? -2.059 -35.25 -18.422 1 98.75 350 VAL B C 1
ATOM 6576 O O . VAL B 1 350 ? -2.934 -36.125 -18.312 1 98.75 350 VAL B O 1
ATOM 6579 N N . LEU B 1 351 ? -1.428 -35.062 -19.547 1 98.44 351 LEU B N 1
ATOM 6580 C CA . LEU B 1 351 ? -1.733 -35.844 -20.734 1 98.44 351 LEU B CA 1
ATOM 6581 C C . LEU B 1 351 ? -1.416 -37.312 -20.531 1 98.44 351 LEU B C 1
ATOM 6583 O O . LEU B 1 351 ? -2.189 -38.188 -20.953 1 98.44 351 LEU B O 1
ATOM 6587 N N . ASP B 1 352 ? -0.314 -37.562 -19.891 1 97.75 352 ASP B N 1
ATOM 6588 C CA . ASP B 1 352 ? 0.07 -38.938 -19.578 1 97.75 352 ASP B CA 1
ATOM 6589 C C . ASP B 1 352 ? -0.982 -39.625 -18.703 1 97.75 352 ASP B C 1
ATOM 6591 O O . ASP B 1 352 ? -1.426 -40.75 -19.016 1 97.75 352 ASP B O 1
ATOM 6595 N N . LEU B 1 353 ? -1.435 -38.969 -17.734 1 97.56 353 LEU B N 1
ATOM 6596 C CA . LEU B 1 353 ? -2.469 -39.5 -16.859 1 97.56 353 LEU B CA 1
ATOM 6597 C C . LEU B 1 353 ? -3.77 -39.719 -17.625 1 97.56 353 LEU B C 1
ATOM 6599 O O . LEU B 1 353 ? -4.508 -40.688 -17.328 1 97.56 353 LEU B O 1
ATOM 6603 N N . ALA B 1 354 ? -4.023 -38.906 -18.562 1 97.44 354 ALA B N 1
ATOM 6604 C CA . ALA B 1 354 ? -5.258 -38.969 -19.344 1 97.44 354 ALA B CA 1
ATOM 6605 C C . ALA B 1 354 ? -5.184 -40.062 -20.391 1 97.44 354 ALA B C 1
ATOM 6607 O O . ALA B 1 354 ? -6.191 -40.375 -21.031 1 97.44 354 ALA B O 1
ATOM 6608 N N . GLY B 1 355 ? -3.984 -40.562 -20.594 1 95.62 355 GLY B N 1
ATOM 6609 C CA . GLY B 1 355 ? -3.799 -41.531 -21.656 1 95.62 355 GLY B CA 1
ATOM 6610 C C . GLY B 1 355 ? -3.732 -40.906 -23.031 1 95.62 355 GLY B C 1
ATOM 6611 O O . GLY B 1 355 ? -3.971 -41.594 -24.031 1 95.62 355 GLY B O 1
ATOM 6612 N N . ALA B 1 356 ? -3.479 -39.656 -23.047 1 95.56 356 ALA B N 1
ATOM 6613 C CA . ALA B 1 356 ? -3.363 -38.938 -24.312 1 95.56 356 ALA B CA 1
ATOM 6614 C C . ALA B 1 356 ? -1.905 -38.812 -24.75 1 95.56 356 ALA B C 1
ATOM 6616 O O . ALA B 1 356 ? -1.005 -38.75 -23.906 1 95.56 356 ALA B O 1
ATOM 6617 N N . LYS B 1 357 ? -1.69 -38.781 -26 1 94.69 357 LYS B N 1
ATOM 6618 C CA . LYS B 1 357 ? -0.335 -38.625 -26.516 1 94.69 357 LYS B CA 1
ATOM 6619 C C . LYS B 1 357 ? 0.197 -37.219 -26.281 1 94.69 357 LYS B C 1
ATOM 6621 O O . LYS B 1 357 ? -0.506 -36.219 -26.516 1 94.69 357 LYS B O 1
ATOM 6626 N N . THR B 1 358 ? 1.377 -37.094 -25.828 1 96.31 358 THR B N 1
ATOM 6627 C CA . THR B 1 358 ? 2.047 -35.812 -25.656 1 96.31 358 THR B CA 1
ATOM 6628 C C . THR B 1 358 ? 2.607 -35.312 -26.984 1 96.31 358 THR B C 1
ATOM 6630 O O . THR B 1 358 ? 3.389 -36 -27.641 1 96.31 358 THR B O 1
ATOM 6633 N N . PRO B 1 359 ? 2.225 -34.156 -27.359 1 96.25 359 PRO B N 1
ATOM 6634 C CA . PRO B 1 359 ? 2.793 -33.594 -28.594 1 96.25 359 PRO B CA 1
ATOM 6635 C C . PRO B 1 359 ? 4.316 -33.5 -28.531 1 96.25 359 PRO B C 1
ATOM 6637 O O . PRO B 1 359 ? 4.883 -33.188 -27.5 1 96.25 359 PRO B O 1
ATOM 6640 N N . GLU B 1 360 ? 4.914 -33.656 -29.688 1 94.31 360 GLU B N 1
ATOM 6641 C CA . GLU B 1 360 ? 6.371 -33.594 -29.797 1 94.31 360 GLU B CA 1
ATOM 6642 C C . GLU B 1 360 ? 6.891 -32.188 -29.531 1 94.31 360 GLU B C 1
ATOM 6644 O O . GLU B 1 360 ? 8.055 -32 -29.172 1 94.31 360 GLU B O 1
ATOM 6649 N N . SER B 1 361 ? 6.055 -31.25 -29.703 1 94.5 361 SER B N 1
ATOM 6650 C CA . SER B 1 361 ? 6.457 -29.844 -29.547 1 94.5 361 SER B CA 1
ATOM 6651 C C . SER B 1 361 ? 6.613 -29.484 -28.078 1 94.5 361 SER B C 1
ATOM 6653 O O . SER B 1 361 ? 7.172 -28.438 -27.75 1 94.5 361 SER B O 1
ATOM 6655 N N . MET B 1 362 ? 6.121 -30.344 -27.172 1 97.44 362 MET B N 1
ATOM 6656 C CA . MET B 1 362 ? 6.277 -30.078 -25.75 1 97.44 362 MET B CA 1
ATOM 6657 C C . MET B 1 362 ? 7.688 -30.406 -25.281 1 97.44 362 MET B C 1
ATOM 6659 O O . MET B 1 362 ? 8.266 -31.406 -25.703 1 97.44 362 MET B O 1
ATOM 6663 N N . HIS B 1 363 ? 8.227 -29.5 -24.484 1 97.81 363 HIS B N 1
ATOM 6664 C CA . HIS B 1 363 ? 9.602 -29.641 -24.016 1 97.81 363 HIS B CA 1
ATOM 6665 C C . HIS B 1 363 ? 9.664 -30.406 -22.703 1 97.81 363 HIS B C 1
ATOM 6667 O O . HIS B 1 363 ? 10.711 -30.969 -22.359 1 97.81 363 HIS B O 1
ATOM 6673 N N . GLY B 1 364 ? 8.578 -30.453 -21.953 1 97.5 364 GLY B N 1
ATOM 6674 C CA . GLY B 1 364 ? 8.562 -31.062 -20.641 1 97.5 364 GLY B CA 1
ATOM 6675 C C . GLY B 1 364 ? 8.453 -32.562 -20.688 1 97.5 364 GLY B C 1
ATOM 6676 O O . GLY B 1 364 ? 8.32 -33.156 -21.75 1 97.5 364 GLY B O 1
ATOM 6677 N N . HIS B 1 365 ? 8.562 -33.188 -19.5 1 97.25 365 HIS B N 1
ATOM 6678 C CA . HIS B 1 365 ? 8.445 -34.625 -19.312 1 97.25 365 HIS B CA 1
ATOM 6679 C C . HIS B 1 365 ? 7.383 -34.969 -18.281 1 97.25 365 HIS B C 1
ATOM 6681 O O . HIS B 1 365 ? 7.25 -34.25 -17.266 1 97.25 365 HIS B O 1
ATOM 6687 N N . SER B 1 366 ? 6.711 -36.062 -18.562 1 98.25 366 SER B N 1
ATOM 6688 C CA . SER B 1 366 ? 5.719 -36.5 -17.594 1 98.25 366 SER B CA 1
ATOM 6689 C C . SER B 1 366 ? 6.375 -36.938 -16.281 1 98.25 366 SER B C 1
ATOM 6691 O O . SER B 1 366 ? 7.398 -37.625 -16.297 1 98.25 366 SER B O 1
ATOM 6693 N N . THR B 1 367 ? 5.75 -36.531 -15.18 1 98 367 THR B N 1
ATOM 6694 C CA . THR B 1 367 ? 6.266 -36.906 -13.867 1 98 367 THR B CA 1
ATOM 6695 C C . THR B 1 367 ? 5.648 -38.219 -13.398 1 98 367 THR B C 1
ATOM 6697 O O . THR B 1 367 ? 5.984 -38.719 -12.32 1 98 367 THR B O 1
ATOM 6700 N N . VAL B 1 368 ? 4.773 -38.906 -14.156 1 97.44 368 VAL B N 1
ATOM 6701 C CA . VAL B 1 368 ? 4.059 -40.125 -13.766 1 97.44 368 VAL B CA 1
ATOM 6702 C C . VAL B 1 368 ? 5.059 -41.188 -13.375 1 97.44 368 VAL B C 1
ATOM 6704 O O . VAL B 1 368 ? 4.887 -41.875 -12.352 1 97.44 368 VAL B O 1
ATOM 6707 N N . PRO B 1 369 ? 6.188 -41.344 -14.062 1 96.88 369 PRO B N 1
ATOM 6708 C CA . PRO B 1 369 ? 7.156 -42.344 -13.664 1 96.88 369 PRO B CA 1
ATOM 6709 C C . PRO B 1 369 ? 7.73 -42.094 -12.266 1 96.88 369 PRO B C 1
ATOM 6711 O O . PRO B 1 369 ? 8.297 -43.031 -11.656 1 96.88 369 PRO B O 1
ATOM 6714 N N . LEU B 1 370 ? 7.605 -40.875 -11.773 1 96.94 370 LEU B N 1
ATOM 6715 C CA . LEU B 1 370 ? 8.164 -40.531 -10.469 1 96.94 370 LEU B CA 1
ATOM 6716 C C . LEU B 1 370 ? 7.195 -40.875 -9.352 1 96.94 370 LEU B C 1
ATOM 6718 O O . LEU B 1 370 ? 7.57 -40.875 -8.18 1 96.94 370 LEU B O 1
ATOM 6722 N N . PHE B 1 371 ? 5.949 -41.219 -9.688 1 96.19 371 PHE B N 1
ATOM 6723 C CA . PHE B 1 371 ? 4.891 -41.375 -8.703 1 96.19 371 PHE B CA 1
ATOM 6724 C C . PHE B 1 371 ? 5.199 -42.562 -7.777 1 96.19 371 PHE B C 1
ATOM 6726 O O . PHE B 1 371 ? 4.883 -42.531 -6.586 1 96.19 371 PHE B O 1
ATOM 6733 N N . ALA B 1 372 ? 5.832 -43.531 -8.305 1 90.94 372 ALA B N 1
ATOM 6734 C CA . ALA B 1 372 ? 6.105 -44.75 -7.555 1 90.94 372 ALA B CA 1
ATOM 6735 C C . ALA B 1 372 ? 7.227 -44.531 -6.543 1 90.94 372 ALA B C 1
ATOM 6737 O O . ALA B 1 372 ? 7.387 -45.344 -5.605 1 90.94 372 ALA B O 1
ATOM 6738 N N . GLY B 1 373 ? 8.047 -43.531 -6.719 1 88.38 373 GLY B N 1
ATOM 6739 C CA . GLY B 1 373 ? 9.078 -43.188 -5.75 1 88.38 373 GLY B CA 1
ATOM 6740 C C . GLY B 1 373 ? 10.383 -43.938 -5.98 1 88.38 373 GLY B C 1
ATOM 6741 O O . GLY B 1 373 ? 11.289 -43.875 -5.145 1 88.38 373 GLY B O 1
ATOM 6742 N N . ASP B 1 374 ? 10.43 -44.594 -7.137 1 87.38 374 ASP B N 1
ATOM 6743 C CA . ASP B 1 374 ? 11.672 -45.281 -7.449 1 87.38 374 ASP B CA 1
ATOM 6744 C C . ASP B 1 374 ? 12.781 -44.312 -7.801 1 87.38 374 ASP B C 1
ATOM 6746 O O . ASP B 1 374 ? 12.758 -43.688 -8.867 1 87.38 374 ASP B O 1
ATOM 6750 N N . LYS B 1 375 ? 13.789 -44.25 -6.977 1 86.31 375 LYS B N 1
ATOM 6751 C CA . LYS B 1 375 ? 14.867 -43.281 -7.125 1 86.31 375 LYS B CA 1
ATOM 6752 C C . LYS B 1 375 ? 15.742 -43.594 -8.336 1 86.31 375 LYS B C 1
ATOM 6754 O O . LYS B 1 375 ? 16.531 -42.781 -8.789 1 86.31 375 LYS B O 1
ATOM 6759 N N . LYS B 1 376 ? 15.578 -44.75 -8.93 1 89.56 376 LYS B N 1
ATOM 6760 C CA . LYS B 1 376 ? 16.391 -45.156 -10.07 1 89.56 376 LYS B CA 1
ATOM 6761 C C . LYS B 1 376 ? 15.773 -44.688 -11.383 1 89.56 376 LYS B C 1
ATOM 6763 O O . LYS B 1 376 ? 16.406 -44.75 -12.438 1 89.56 376 LYS B O 1
ATOM 6768 N N . THR B 1 377 ? 14.594 -44.125 -11.242 1 90.69 377 THR B N 1
ATOM 6769 C CA . THR B 1 377 ? 13.977 -43.594 -12.445 1 90.69 377 THR B CA 1
ATOM 6770 C C . THR B 1 377 ? 14.805 -42.438 -13.016 1 90.69 377 THR B C 1
ATOM 6772 O O . THR B 1 377 ? 15.109 -41.469 -12.312 1 90.69 377 THR B O 1
ATOM 6775 N N . PRO B 1 378 ? 15.32 -42.594 -14.266 1 92.5 378 PRO B N 1
ATOM 6776 C CA . PRO B 1 378 ? 16.078 -41.5 -14.859 1 92.5 378 PRO B CA 1
ATOM 6777 C C . PRO B 1 378 ? 15.305 -40.188 -14.883 1 92.5 378 PRO B C 1
ATOM 6779 O O . PRO B 1 378 ? 14.117 -40.188 -15.211 1 92.5 378 PRO B O 1
ATOM 6782 N N . TRP B 1 379 ? 15.945 -39.094 -14.469 1 96.12 379 TRP B N 1
ATOM 6783 C CA . TRP B 1 379 ? 15.328 -37.781 -14.445 1 96.12 379 TRP B CA 1
ATOM 6784 C C . TRP B 1 379 ? 16.359 -36.688 -14.703 1 96.12 379 TRP B C 1
ATOM 6786 O O . TRP B 1 379 ? 17.562 -36.938 -14.641 1 96.12 379 TRP B O 1
ATOM 6796 N N . ARG B 1 380 ? 15.953 -35.562 -14.969 1 96.69 380 ARG B N 1
ATOM 6797 C CA . ARG B 1 380 ? 16.828 -34.438 -15.352 1 96.69 380 ARG B CA 1
ATOM 6798 C C . ARG B 1 380 ? 17.719 -34.031 -14.188 1 96.69 380 ARG B C 1
ATOM 6800 O O . ARG B 1 380 ? 17.328 -34.125 -13.031 1 96.69 380 ARG B O 1
ATOM 6807 N N . ASP B 1 381 ? 18.922 -33.5 -14.523 1 95.88 381 ASP B N 1
ATOM 6808 C CA . ASP B 1 381 ? 19.859 -33 -13.516 1 95.88 381 ASP B CA 1
ATOM 6809 C C . ASP B 1 381 ? 20.094 -31.5 -13.711 1 95.88 381 ASP B C 1
ATOM 6811 O O . ASP B 1 381 ? 20.875 -30.906 -12.969 1 95.88 381 ASP B O 1
ATOM 6815 N N . ALA B 1 382 ? 19.469 -30.969 -14.781 1 98.44 382 ALA B N 1
ATOM 6816 C CA . ALA B 1 382 ? 19.594 -29.547 -15.078 1 98.44 382 ALA B CA 1
ATOM 6817 C C . ALA B 1 382 ? 18.391 -29.047 -15.867 1 98.44 382 ALA B C 1
ATOM 6819 O O . ALA B 1 382 ? 17.688 -29.828 -16.516 1 98.44 382 ALA B O 1
ATOM 6820 N N . TRP B 1 383 ? 18.094 -27.828 -15.789 1 98.44 383 TRP B N 1
ATOM 6821 C CA . TRP B 1 383 ? 17.047 -27.219 -16.594 1 98.44 383 TRP B CA 1
ATOM 6822 C C . TRP B 1 383 ? 17.375 -25.766 -16.891 1 98.44 383 TRP B C 1
ATOM 6824 O O . TRP B 1 383 ? 18.266 -25.188 -16.297 1 98.44 383 TRP B O 1
ATOM 6834 N N . LEU B 1 384 ? 16.719 -25.203 -17.891 1 98.62 384 LEU B N 1
ATOM 6835 C CA . LEU B 1 384 ? 16.953 -23.859 -18.438 1 98.62 384 LEU B CA 1
ATOM 6836 C C . LEU B 1 384 ? 15.977 -22.859 -17.828 1 98.62 384 LEU B C 1
ATOM 6838 O O . LEU B 1 384 ? 14.773 -23.125 -17.719 1 98.62 384 LEU B O 1
ATOM 6842 N N . TYR B 1 385 ? 16.547 -21.719 -17.328 1 98.75 385 TYR B N 1
ATOM 6843 C CA . TYR B 1 385 ? 15.758 -20.547 -16.984 1 98.75 385 TYR B CA 1
ATOM 6844 C C . TYR B 1 385 ? 15.922 -19.453 -18.031 1 98.75 385 TYR B C 1
ATOM 6846 O O . TYR B 1 385 ? 17.016 -19.25 -18.562 1 98.75 385 TYR B O 1
ATOM 6854 N N . GLU B 1 386 ? 14.781 -18.734 -18.328 1 98.44 386 GLU B N 1
ATOM 6855 C CA . GLU B 1 386 ? 14.844 -17.609 -19.25 1 98.44 386 GLU B CA 1
ATOM 6856 C C . GLU B 1 386 ? 13.906 -16.484 -18.828 1 98.44 386 GLU B C 1
ATOM 6858 O O . GLU B 1 386 ? 12.781 -16.734 -18.391 1 98.44 386 GLU B O 1
ATOM 6863 N N . TYR B 1 387 ? 14.328 -15.289 -18.844 1 98 387 TYR B N 1
ATOM 6864 C CA . TYR B 1 387 ? 13.578 -14.07 -18.562 1 98 387 TYR B CA 1
ATOM 6865 C C . TYR B 1 387 ? 13.875 -13.008 -19.609 1 98 387 TYR B C 1
ATOM 6867 O O . TYR B 1 387 ? 15.031 -12.742 -19.938 1 98 387 TYR B O 1
ATOM 6875 N N . TYR B 1 388 ? 12.742 -12.227 -20.078 1 96.81 388 TYR B N 1
ATOM 6876 C CA . TYR B 1 388 ? 12.938 -11.414 -21.281 1 96.81 388 TYR B CA 1
ATOM 6877 C C . TYR B 1 388 ? 12.445 -9.984 -21.047 1 96.81 388 TYR B C 1
ATOM 6879 O O . TYR B 1 388 ? 12.773 -9.078 -21.812 1 96.81 388 TYR B O 1
ATOM 6887 N N . GLU B 1 389 ? 11.617 -9.742 -20.078 1 95.12 389 GLU B N 1
ATOM 6888 C CA . GLU B 1 389 ? 10.961 -8.445 -19.953 1 95.12 389 GLU B CA 1
ATOM 6889 C C . GLU B 1 389 ? 11.953 -7.359 -19.531 1 95.12 389 GLU B C 1
ATOM 6891 O O . GLU B 1 389 ? 12.375 -7.316 -18.375 1 95.12 389 GLU B O 1
ATOM 6896 N N . PHE B 1 390 ? 12.281 -6.469 -20.438 1 91.94 390 PHE B N 1
ATOM 6897 C CA . PHE B 1 390 ? 13.18 -5.352 -20.156 1 91.94 390 PHE B CA 1
ATOM 6898 C C . PHE B 1 390 ? 13.172 -4.344 -21.297 1 91.94 390 PHE B C 1
ATOM 6900 O O . PHE B 1 390 ? 13.258 -4.723 -22.469 1 91.94 390 PHE B O 1
ATOM 6907 N N . PRO B 1 391 ? 13.102 -3.047 -21.047 1 88.5 391 PRO B N 1
ATOM 6908 C CA . PRO B 1 391 ? 12.688 -2.432 -19.781 1 88.5 391 PRO B CA 1
ATOM 6909 C C . PRO B 1 391 ? 11.25 -2.764 -19.391 1 88.5 391 PRO B C 1
ATOM 6911 O O . PRO B 1 391 ? 10.445 -3.119 -20.266 1 88.5 391 PRO B O 1
ATOM 6914 N N . GLY B 1 392 ? 11.016 -2.875 -18.203 1 88.25 392 GLY B N 1
ATOM 6915 C CA . GLY B 1 392 ? 9.672 -3.146 -17.703 1 88.25 392 GLY B CA 1
ATOM 6916 C C . GLY B 1 392 ? 9.43 -2.596 -16.312 1 88.25 392 GLY B C 1
ATOM 6917 O O . GLY B 1 392 ? 10.25 -1.845 -15.789 1 88.25 392 GLY B O 1
ATOM 6918 N N . ALA B 1 393 ? 8.289 -2.859 -15.688 1 84.81 393 ALA B N 1
ATOM 6919 C CA . ALA B 1 393 ? 7.773 -2.285 -14.445 1 84.81 393 ALA B CA 1
ATOM 6920 C C . ALA B 1 393 ? 8.812 -2.369 -13.328 1 84.81 393 ALA B C 1
ATOM 6922 O O . ALA B 1 393 ? 8.945 -1.441 -12.531 1 84.81 393 ALA B O 1
ATOM 6923 N N . HIS B 1 394 ? 9.633 -3.445 -13.242 1 93.19 394 HIS B N 1
ATOM 6924 C CA . HIS B 1 394 ? 10.547 -3.652 -12.125 1 93.19 394 HIS B CA 1
ATOM 6925 C C . HIS B 1 394 ? 12 -3.578 -12.586 1 93.19 394 HIS B C 1
ATOM 6927 O O . HIS B 1 394 ? 12.922 -3.791 -11.797 1 93.19 394 HIS B O 1
ATOM 6933 N N . SER B 1 395 ? 12.25 -3.297 -13.844 1 93.94 395 SER B N 1
ATOM 6934 C CA . SER B 1 395 ? 13.547 -3.002 -14.445 1 93.94 395 SER B CA 1
ATOM 6935 C C . SER B 1 395 ? 14.539 -4.137 -14.211 1 93.94 395 SER B C 1
ATOM 6937 O O . SER B 1 395 ? 15.711 -3.891 -13.922 1 93.94 395 SER B O 1
ATOM 6939 N N . VAL B 1 396 ? 14.031 -5.344 -14.195 1 96.06 396 VAL B N 1
ATOM 6940 C CA . VAL B 1 396 ? 14.914 -6.504 -14.117 1 96.06 396 VAL B CA 1
ATOM 6941 C C . VAL B 1 396 ? 15.523 -6.781 -15.484 1 96.06 396 VAL B C 1
ATOM 6943 O O . VAL B 1 396 ? 14.805 -6.906 -16.484 1 96.06 396 VAL B O 1
ATOM 6946 N N . ARG B 1 397 ? 16.844 -6.891 -15.547 1 97.06 397 ARG B N 1
ATOM 6947 C CA . ARG B 1 397 ? 17.547 -7.105 -16.812 1 97.06 397 ARG B CA 1
ATOM 6948 C C . ARG B 1 397 ? 17.266 -8.5 -17.359 1 97.06 397 ARG B C 1
ATOM 6950 O O . ARG B 1 397 ? 17.172 -9.461 -16.594 1 97.06 397 ARG B O 1
ATOM 6957 N N . LYS B 1 398 ? 17.203 -8.586 -18.656 1 97.5 398 LYS B N 1
ATOM 6958 C CA . LYS B 1 398 ? 17.047 -9.891 -19.281 1 97.5 398 LYS B CA 1
ATOM 6959 C C . LYS B 1 398 ? 18.188 -10.836 -18.875 1 97.5 398 LYS B C 1
ATOM 6961 O O . LYS B 1 398 ? 19.344 -10.414 -18.766 1 97.5 398 LYS B O 1
ATOM 6966 N N . HIS B 1 399 ? 17.781 -12.047 -18.562 1 98.19 399 HIS B N 1
ATOM 6967 C CA . HIS B 1 399 ? 18.797 -13 -18.172 1 98.19 399 HIS B CA 1
ATOM 6968 C C . HIS B 1 399 ? 18.344 -14.438 -18.422 1 98.19 399 HIS B C 1
ATOM 6970 O O . HIS B 1 399 ? 17.156 -14.68 -18.672 1 98.19 399 HIS B O 1
ATOM 6976 N N . ARG B 1 400 ? 19.25 -15.344 -18.484 1 98.38 400 ARG B N 1
ATOM 6977 C CA . ARG B 1 400 ? 19.062 -16.781 -18.594 1 98.38 400 ARG B CA 1
ATOM 6978 C C . ARG B 1 400 ? 20.078 -17.531 -17.734 1 98.38 400 ARG B C 1
ATOM 6980 O O . ARG B 1 400 ? 21.062 -16.953 -17.266 1 98.38 400 ARG B O 1
ATOM 6987 N N . GLY B 1 401 ? 19.703 -18.797 -17.5 1 98.62 401 GLY B N 1
ATOM 6988 C CA . GLY B 1 401 ? 20.625 -19.547 -16.672 1 98.62 401 GLY B CA 1
ATOM 6989 C C . GLY B 1 401 ? 20.312 -21.031 -16.625 1 98.62 401 GLY B C 1
ATOM 6990 O O . GLY B 1 401 ? 19.391 -21.5 -17.297 1 98.62 401 GLY B O 1
ATOM 6991 N N . VAL B 1 402 ? 21.219 -21.75 -16 1 98.75 402 VAL B N 1
ATOM 6992 C CA . VAL B 1 402 ? 21.062 -23.188 -15.758 1 98.75 402 VAL B CA 1
ATOM 6993 C C . VAL B 1 402 ? 21.109 -23.469 -14.258 1 98.75 402 VAL B C 1
ATOM 6995 O O . VAL B 1 402 ? 21.906 -22.859 -13.539 1 98.75 402 VAL B O 1
ATOM 6998 N N . ARG B 1 403 ? 20.219 -24.203 -13.797 1 98.69 403 ARG B N 1
ATOM 6999 C CA . ARG B 1 403 ? 20.188 -24.688 -12.43 1 98.69 403 ARG B CA 1
ATOM 7000 C C . ARG B 1 403 ? 20.344 -26.203 -12.383 1 98.69 403 ARG B C 1
ATOM 7002 O O . ARG B 1 403 ? 19.578 -26.922 -13.023 1 98.69 403 ARG B O 1
ATOM 7009 N N . THR B 1 404 ? 21.328 -26.672 -11.68 1 98.5 404 THR B N 1
ATOM 7010 C CA . THR B 1 404 ? 21.547 -28.094 -11.422 1 98.5 404 THR B CA 1
ATOM 7011 C C . THR B 1 404 ? 21.219 -28.438 -9.969 1 98.5 404 THR B C 1
ATOM 7013 O O . THR B 1 404 ? 20.641 -27.625 -9.25 1 98.5 404 THR B O 1
ATOM 7016 N N . ASP B 1 405 ? 21.5 -29.609 -9.609 1 96.88 405 ASP B N 1
ATOM 7017 C CA . ASP B 1 405 ? 21.281 -29.984 -8.219 1 96.88 405 ASP B CA 1
ATOM 7018 C C . ASP B 1 405 ? 22.156 -29.172 -7.27 1 96.88 405 ASP B C 1
ATOM 7020 O O . ASP B 1 405 ? 21.703 -28.797 -6.18 1 96.88 405 ASP B O 1
ATOM 7024 N N . ARG B 1 406 ? 23.281 -28.812 -7.777 1 98.06 406 ARG B N 1
ATOM 7025 C CA . ARG B 1 406 ? 24.219 -28.141 -6.875 1 98.06 406 ARG B CA 1
ATOM 7026 C C . ARG B 1 406 ? 24.469 -26.703 -7.332 1 98.06 406 ARG B C 1
ATOM 7028 O O . ARG B 1 406 ? 24.609 -25.812 -6.508 1 98.06 406 ARG B O 1
ATOM 7035 N N . TRP B 1 407 ? 24.516 -26.5 -8.648 1 98.75 407 TRP B N 1
ATOM 7036 C CA . TRP B 1 407 ? 25.031 -25.219 -9.133 1 98.75 407 TRP B CA 1
ATOM 7037 C C . TRP B 1 407 ? 23.938 -24.422 -9.844 1 98.75 407 TRP B C 1
ATOM 7039 O O . TRP B 1 407 ? 23.031 -25 -10.43 1 98.75 407 TRP B O 1
ATOM 7049 N N . LYS B 1 408 ? 24.125 -23.125 -9.781 1 98.88 408 LYS B N 1
ATOM 7050 C CA . LYS B 1 408 ? 23.312 -22.188 -10.562 1 98.88 408 LYS B CA 1
ATOM 7051 C C . LYS B 1 408 ? 24.203 -21.156 -11.266 1 98.88 408 LYS B C 1
ATOM 7053 O O . LYS B 1 408 ? 25.047 -20.516 -10.633 1 98.88 408 LYS B O 1
ATOM 7058 N N . TYR B 1 409 ? 24.047 -21.094 -12.531 1 98.81 409 TYR B N 1
ATOM 7059 C CA . TYR B 1 409 ? 24.734 -20.109 -13.359 1 98.81 409 TYR B CA 1
ATOM 7060 C C . TYR B 1 409 ? 23.75 -19.172 -14.031 1 98.81 409 TYR B C 1
ATOM 7062 O O . TYR B 1 409 ? 22.812 -19.625 -14.695 1 98.81 409 TYR B O 1
ATOM 7070 N N . ILE B 1 410 ? 23.906 -17.844 -13.82 1 98.88 410 ILE B N 1
ATOM 7071 C CA . ILE B 1 410 ? 23.016 -16.812 -14.352 1 98.88 410 ILE B CA 1
ATOM 7072 C C . ILE B 1 410 ? 23.797 -15.891 -15.281 1 98.88 410 ILE B C 1
ATOM 7074 O O . ILE B 1 410 ? 24.859 -15.383 -14.922 1 98.88 410 ILE B O 1
ATOM 7078 N N . HIS B 1 411 ? 23.281 -15.695 -16.438 1 98.62 411 HIS B N 1
ATOM 7079 C CA . HIS B 1 411 ? 23.859 -14.797 -17.438 1 98.62 411 HIS B CA 1
ATOM 7080 C C . HIS B 1 411 ? 22.891 -13.672 -17.781 1 98.62 411 HIS B C 1
ATOM 7082 O O . HIS B 1 411 ? 21.875 -13.898 -18.453 1 98.62 411 HIS B O 1
ATOM 7088 N N . TYR B 1 412 ? 23.156 -12.453 -17.219 1 98.31 412 TYR B N 1
ATOM 7089 C CA . TYR B 1 412 ? 22.469 -11.266 -17.703 1 98.31 412 TYR B CA 1
ATOM 7090 C C . TYR B 1 412 ? 22.969 -10.844 -19.078 1 98.31 412 TYR B C 1
ATOM 7092 O O . TYR B 1 412 ? 24.016 -10.211 -19.188 1 98.31 412 TYR B O 1
ATOM 7100 N N . PHE B 1 413 ? 22.188 -11.078 -20.125 1 96 413 PHE B N 1
ATOM 7101 C CA . PHE B 1 413 ? 22.766 -11.094 -21.469 1 96 413 PHE B CA 1
ATOM 7102 C C . PHE B 1 413 ? 22.516 -9.773 -22.172 1 96 413 PHE B C 1
ATOM 7104 O O . PHE B 1 413 ? 22.984 -9.562 -23.297 1 96 413 PHE B O 1
ATOM 7111 N N . ALA B 1 414 ? 21.703 -8.859 -21.594 1 93.12 414 ALA B N 1
ATOM 7112 C CA . ALA B 1 414 ? 21.656 -7.496 -22.109 1 93.12 414 ALA B CA 1
ATOM 7113 C C . ALA B 1 414 ? 22.906 -6.715 -21.703 1 93.12 414 ALA B C 1
ATOM 7115 O O . ALA B 1 414 ? 23.391 -6.852 -20.578 1 93.12 414 ALA B O 1
ATOM 7116 N N . GLU B 1 415 ? 23.406 -5.855 -22.547 1 93.44 415 GLU B N 1
ATOM 7117 C CA . GLU B 1 415 ? 24.641 -5.109 -22.266 1 93.44 415 GLU B CA 1
ATOM 7118 C C . GLU B 1 415 ? 24.406 -4.055 -21.188 1 93.44 415 GLU B C 1
ATOM 7120 O O . GLU B 1 415 ? 23.375 -3.375 -21.188 1 93.44 415 GLU B O 1
ATOM 7125 N N . PRO B 1 416 ? 25.422 -3.834 -20.328 1 95.62 416 PRO B N 1
ATOM 7126 C CA . PRO B 1 416 ? 26.609 -4.664 -20.125 1 95.62 416 PRO B CA 1
ATOM 7127 C C . PRO B 1 416 ? 26.281 -6.035 -19.531 1 95.62 416 PRO B C 1
ATOM 7129 O O . PRO B 1 416 ? 25.438 -6.141 -18.641 1 95.62 416 PRO B O 1
ATOM 7132 N N . GLN B 1 417 ? 26.953 -7.016 -20.031 1 97.31 417 GLN B N 1
ATOM 7133 C CA . GLN B 1 417 ? 26.688 -8.375 -19.562 1 97.31 417 GLN B CA 1
ATOM 7134 C C . GLN B 1 417 ? 27.266 -8.602 -18.156 1 97.31 417 GLN B C 1
ATOM 7136 O O . GLN B 1 417 ? 28.328 -8.07 -17.828 1 97.31 417 GLN B O 1
ATOM 7141 N N . GLU B 1 418 ? 26.516 -9.32 -17.375 1 98.31 418 GLU B N 1
ATOM 7142 C CA . GLU B 1 418 ? 26.938 -9.68 -16.031 1 98.31 418 GLU B CA 1
ATOM 7143 C C . GLU B 1 418 ? 26.594 -11.133 -15.719 1 98.31 418 GLU B C 1
ATOM 7145 O O . GLU B 1 418 ? 25.906 -11.797 -16.5 1 98.31 418 GLU B O 1
ATOM 7150 N N . TYR B 1 419 ? 27.25 -11.656 -14.656 1 98.56 419 TYR B N 1
ATOM 7151 C CA . TYR B 1 419 ? 27.141 -13.086 -14.391 1 98.56 419 TYR B CA 1
ATOM 7152 C C . TYR B 1 419 ? 27.062 -13.359 -12.891 1 98.56 419 TYR B C 1
ATOM 7154 O O . TYR B 1 419 ? 27.578 -12.578 -12.086 1 98.56 419 TYR B O 1
ATOM 7162 N N . GLU B 1 420 ? 26.359 -14.391 -12.516 1 98.75 420 GLU B N 1
ATOM 7163 C CA . GLU B 1 420 ? 26.375 -14.93 -11.156 1 98.75 420 GLU B CA 1
ATOM 7164 C C . GLU B 1 420 ? 26.594 -16.438 -11.18 1 98.75 420 GLU B C 1
ATOM 7166 O O . GLU B 1 420 ? 26.156 -17.125 -12.102 1 98.75 420 GLU B O 1
ATOM 7171 N N . LEU B 1 421 ? 27.297 -16.953 -10.18 1 98.81 421 LEU B N 1
ATOM 7172 C CA . LEU B 1 421 ? 27.516 -18.375 -9.922 1 98.81 421 LEU B CA 1
ATOM 7173 C C . LEU B 1 421 ? 27.297 -18.703 -8.445 1 98.81 421 LEU B C 1
ATOM 7175 O O . LEU B 1 421 ? 27.875 -18.062 -7.57 1 98.81 421 LEU B O 1
ATOM 7179 N N . TYR B 1 422 ? 26.438 -19.703 -8.172 1 98.75 422 TYR B N 1
ATOM 7180 C CA . TYR B 1 422 ? 26.188 -20.078 -6.789 1 98.75 422 TYR B CA 1
ATOM 7181 C C . TYR B 1 422 ? 26.359 -21.578 -6.586 1 98.75 422 TYR B C 1
ATOM 7183 O O . TYR B 1 422 ? 25.938 -22.375 -7.422 1 98.75 422 TYR B O 1
ATOM 7191 N N . ASP B 1 423 ? 27.062 -21.953 -5.516 1 98.69 423 ASP B N 1
ATOM 7192 C CA . ASP B 1 423 ? 27.047 -23.312 -4.973 1 98.69 423 ASP B CA 1
ATOM 7193 C C . ASP B 1 423 ? 25.891 -23.516 -4.012 1 98.69 423 ASP B C 1
ATOM 7195 O O . ASP B 1 423 ? 26 -23.234 -2.816 1 98.69 423 ASP B O 1
ATOM 7199 N N . LEU B 1 424 ? 24.828 -24.094 -4.473 1 98.31 424 LEU B N 1
ATOM 7200 C CA . LEU B 1 424 ? 23.578 -24.141 -3.725 1 98.31 424 LEU B CA 1
ATOM 7201 C C . LEU B 1 424 ? 23.688 -25.109 -2.553 1 98.31 424 LEU B C 1
ATOM 7203 O O . LEU B 1 424 ? 22.859 -25.078 -1.635 1 98.31 424 LEU B O 1
ATOM 7207 N N . GLN B 1 425 ? 24.594 -25.984 -2.613 1 97.69 425 GLN B N 1
ATOM 7208 C CA . GLN B 1 425 ? 24.828 -26.875 -1.48 1 97.69 425 GLN B CA 1
ATOM 7209 C C . GLN B 1 425 ? 25.484 -26.125 -0.318 1 97.69 425 GLN B C 1
ATOM 7211 O O . GLN B 1 425 ? 25.078 -26.297 0.836 1 97.69 425 GLN B O 1
ATOM 7216 N N . ALA B 1 426 ? 26.438 -25.297 -0.627 1 97.56 426 ALA B N 1
ATOM 7217 C CA . ALA B 1 426 ? 27.172 -24.547 0.39 1 97.56 426 ALA B CA 1
ATOM 7218 C C . ALA B 1 426 ? 26.469 -23.234 0.709 1 97.56 426 ALA B C 1
ATOM 7220 O O . ALA B 1 426 ? 26.625 -22.688 1.804 1 97.56 426 ALA B O 1
ATOM 7221 N N . ASP B 1 427 ? 25.766 -22.719 -0.231 1 97.38 427 ASP B N 1
ATOM 7222 C CA . ASP B 1 427 ? 25.156 -21.406 -0.155 1 97.38 427 ASP B CA 1
ATOM 7223 C C . ASP B 1 427 ? 23.734 -21.422 -0.721 1 97.38 427 ASP B C 1
ATOM 7225 O O . ASP B 1 427 ? 23.453 -20.766 -1.721 1 97.38 427 ASP B O 1
ATOM 7229 N N . PRO B 1 428 ? 22.828 -22.141 0.022 1 96.5 428 PRO B N 1
ATOM 7230 C CA . PRO B 1 428 ? 21.453 -22.281 -0.493 1 96.5 428 PRO B CA 1
ATOM 7231 C C . PRO B 1 428 ? 20.734 -20.938 -0.581 1 96.5 428 PRO B C 1
ATOM 7233 O O . PRO B 1 428 ? 19.719 -20.828 -1.287 1 96.5 428 PRO B O 1
ATOM 7236 N N . ASP B 1 429 ? 21.25 -19.875 0.117 1 95.75 429 ASP B N 1
ATOM 7237 C CA . ASP B 1 429 ? 20.594 -18.562 0.124 1 95.75 429 ASP B CA 1
ATOM 7238 C C . ASP B 1 429 ? 21.156 -17.656 -0.963 1 95.75 429 ASP B C 1
ATOM 7240 O O . ASP B 1 429 ? 20.734 -16.516 -1.101 1 95.75 429 ASP B O 1
ATOM 7244 N N . GLU B 1 430 ? 22.094 -18.156 -1.724 1 97.38 430 GLU B N 1
ATOM 7245 C CA . GLU B 1 430 ? 22.672 -17.453 -2.871 1 97.38 430 GLU B CA 1
ATOM 7246 C C . GLU B 1 430 ? 23.281 -16.109 -2.457 1 97.38 430 GLU B C 1
ATOM 7248 O O . GLU B 1 430 ? 23.047 -15.094 -3.111 1 97.38 430 GLU B O 1
ATOM 7253 N N . VAL B 1 431 ? 24.031 -16.141 -1.381 1 95.75 431 VAL B N 1
ATOM 7254 C CA . VAL B 1 431 ? 24.625 -14.938 -0.806 1 95.75 431 VAL B CA 1
ATOM 7255 C C . VAL B 1 431 ? 25.938 -14.625 -1.503 1 95.75 431 VAL B C 1
ATOM 7257 O O . VAL B 1 431 ? 26.219 -13.469 -1.832 1 95.75 431 VAL B O 1
ATOM 7260 N N . HIS B 1 432 ? 26.781 -15.625 -1.83 1 95.69 432 HIS B N 1
ATOM 7261 C CA . HIS B 1 432 ? 28.141 -15.438 -2.33 1 95.69 432 HIS B CA 1
ATOM 7262 C C . HIS B 1 432 ? 28.219 -15.75 -3.82 1 95.69 432 HIS B C 1
ATOM 7264 O O . HIS B 1 432 ? 28.266 -16.922 -4.211 1 95.69 432 HIS B O 1
ATOM 7270 N N . ASN B 1 433 ? 28.297 -14.711 -4.586 1 98 433 ASN B N 1
ATOM 7271 C CA . ASN B 1 433 ? 28.547 -14.883 -6.012 1 98 433 ASN B CA 1
ATOM 7272 C C . ASN B 1 433 ? 29.984 -15.328 -6.285 1 98 433 ASN B C 1
ATOM 7274 O O . ASN B 1 433 ? 30.922 -14.57 -6.047 1 98 433 ASN B O 1
ATOM 7278 N N . LEU B 1 434 ? 30.109 -16.531 -6.855 1 98.38 434 LEU B N 1
ATOM 7279 C CA . LEU B 1 434 ? 31.422 -17.125 -7.035 1 98.38 434 LEU B CA 1
ATOM 7280 C C . LEU B 1 434 ? 31.969 -16.828 -8.422 1 98.38 434 LEU B C 1
ATOM 7282 O O . LEU B 1 434 ? 33.094 -17.219 -8.75 1 98.38 434 LEU B O 1
ATOM 7286 N N . TYR B 1 435 ? 31.234 -16.172 -9.242 1 98.38 435 TYR B N 1
ATOM 7287 C CA . TYR B 1 435 ? 31.688 -15.883 -10.594 1 98.38 435 TYR B CA 1
ATOM 7288 C C . TYR B 1 435 ? 32.938 -15.008 -10.57 1 98.38 435 TYR B C 1
ATOM 7290 O O . TYR B 1 435 ? 33.031 -14.07 -9.766 1 98.38 435 TYR B O 1
ATOM 7298 N N . GLY B 1 436 ? 33.812 -15.305 -11.43 1 96.62 436 GLY B N 1
ATOM 7299 C CA . GLY B 1 436 ? 35.031 -14.523 -11.555 1 96.62 436 GLY B CA 1
ATOM 7300 C C . GLY B 1 436 ? 36.156 -15.016 -10.648 1 96.62 436 GLY B C 1
ATOM 7301 O O . GLY B 1 436 ? 37.312 -14.562 -10.758 1 96.62 436 GLY B O 1
ATOM 7302 N N . GLN B 1 437 ? 35.875 -15.914 -9.789 1 96.88 437 GLN B N 1
ATOM 7303 C CA . GLN B 1 437 ? 36.906 -16.5 -8.938 1 96.88 437 GLN B CA 1
ATOM 7304 C C . GLN B 1 437 ? 37.656 -17.594 -9.68 1 96.88 437 GLN B C 1
ATOM 7306 O O . GLN B 1 437 ? 37.062 -18.516 -10.219 1 96.88 437 GLN B O 1
ATOM 7311 N N . PRO B 1 438 ? 38.969 -17.547 -9.594 1 97.38 438 PRO B N 1
ATOM 7312 C CA . PRO B 1 438 ? 39.75 -18.469 -10.383 1 97.38 438 PRO B CA 1
ATOM 7313 C C . PRO B 1 438 ? 39.469 -19.938 -10.062 1 97.38 438 PRO B C 1
ATOM 7315 O O . PRO B 1 438 ? 39.438 -20.781 -10.961 1 97.38 438 PRO B O 1
ATOM 7318 N N . GLU B 1 439 ? 39.188 -20.234 -8.875 1 97.56 439 GLU B N 1
ATOM 7319 C CA . GLU B 1 439 ? 38.969 -21.625 -8.453 1 97.56 439 GLU B CA 1
ATOM 7320 C C . GLU B 1 439 ? 37.656 -22.188 -9 1 97.56 439 GLU B C 1
ATOM 7322 O O . GLU B 1 439 ? 37.438 -23.391 -8.984 1 97.56 439 GLU B O 1
ATOM 7327 N N . HIS B 1 440 ? 36.812 -21.328 -9.586 1 98.12 440 HIS B N 1
ATOM 7328 C CA . HIS B 1 440 ? 35.5 -21.797 -10.07 1 98.12 440 HIS B CA 1
ATOM 7329 C C . HIS B 1 440 ? 35.406 -21.625 -11.578 1 98.12 440 HIS B C 1
ATOM 7331 O O . HIS B 1 440 ? 34.312 -21.797 -12.148 1 98.12 440 HIS B O 1
ATOM 7337 N N . GLU B 1 441 ? 36.469 -21.312 -12.211 1 97.94 441 GLU B N 1
ATOM 7338 C CA . GLU B 1 441 ? 36.469 -21.062 -13.648 1 97.94 441 GLU B CA 1
ATOM 7339 C C . GLU B 1 441 ? 36.031 -22.312 -14.414 1 97.94 441 GLU B C 1
ATOM 7341 O O . GLU B 1 441 ? 35.281 -22.219 -15.398 1 97.94 441 GLU B O 1
ATOM 7346 N N . GLN B 1 442 ? 36.469 -23.469 -14.023 1 98.38 442 GLN B N 1
ATOM 7347 C CA . GLN B 1 442 ? 36.062 -24.719 -14.68 1 98.38 442 GLN B CA 1
ATOM 7348 C C . GLN B 1 442 ? 34.562 -24.953 -14.531 1 98.38 442 GLN B C 1
ATOM 7350 O O . GLN B 1 442 ? 33.906 -25.375 -15.477 1 98.38 442 GLN B O 1
ATOM 7355 N N . THR B 1 443 ? 34.094 -24.703 -13.352 1 98.5 443 THR B N 1
ATOM 7356 C CA . THR B 1 443 ? 32.688 -24.844 -13.109 1 98.5 443 THR B CA 1
ATOM 7357 C C . THR B 1 443 ? 31.875 -23.906 -14.016 1 98.5 443 THR B C 1
ATOM 7359 O O . THR B 1 443 ? 30.875 -24.312 -14.602 1 98.5 443 THR B O 1
ATOM 7362 N N . VAL B 1 444 ? 32.344 -22.672 -14.203 1 98.69 444 VAL B N 1
ATOM 7363 C CA . VAL B 1 444 ? 31.703 -21.688 -15.07 1 98.69 444 VAL B CA 1
ATOM 7364 C C . VAL B 1 444 ? 31.656 -22.203 -16.5 1 98.69 444 VAL B C 1
ATOM 7366 O O . VAL B 1 444 ? 30.625 -22.141 -17.172 1 98.69 444 VAL B O 1
ATOM 7369 N N . GLN B 1 445 ? 32.719 -22.766 -16.938 1 98.5 445 GLN B N 1
ATOM 7370 C CA . GLN B 1 445 ? 32.812 -23.266 -18.297 1 98.5 445 GLN B CA 1
ATOM 7371 C C . GLN B 1 445 ? 31.844 -24.438 -18.516 1 98.5 445 GLN B C 1
ATOM 7373 O O . GLN B 1 445 ? 31.172 -24.5 -19.547 1 98.5 445 GLN B O 1
ATOM 7378 N N . ILE B 1 446 ? 31.812 -25.312 -17.578 1 98.69 446 ILE B N 1
ATOM 7379 C CA . ILE B 1 446 ? 30.938 -26.469 -17.656 1 98.69 446 ILE B CA 1
ATOM 7380 C C . ILE B 1 446 ? 29.469 -26.016 -17.719 1 98.69 446 ILE B C 1
ATOM 7382 O O . ILE B 1 446 ? 28.703 -26.5 -18.562 1 98.69 446 ILE B O 1
ATOM 7386 N N . LEU B 1 447 ? 29.109 -25.062 -16.906 1 98.81 447 LEU B N 1
ATOM 7387 C CA . LEU B 1 447 ? 27.719 -24.625 -16.828 1 98.81 447 LEU B CA 1
ATOM 7388 C C . LEU B 1 447 ? 27.359 -23.766 -18.031 1 98.81 447 LEU B C 1
ATOM 7390 O O . LEU B 1 447 ? 26.219 -23.797 -18.5 1 98.81 447 LEU B O 1
ATOM 7394 N N . ARG B 1 448 ? 28.281 -22.984 -18.5 1 98.38 448 ARG B N 1
ATOM 7395 C CA . ARG B 1 448 ? 28.047 -22.219 -19.734 1 98.38 448 ARG B CA 1
ATOM 7396 C C . ARG B 1 448 ? 27.734 -23.156 -20.891 1 98.38 448 ARG B C 1
ATOM 7398 O O . ARG B 1 448 ? 26.828 -22.891 -21.672 1 98.38 448 ARG B O 1
ATOM 7405 N N . GLN B 1 449 ? 28.5 -24.219 -20.984 1 98.44 449 GLN B N 1
ATOM 7406 C CA . GLN B 1 449 ? 28.25 -25.203 -22.031 1 98.44 449 GLN B CA 1
ATOM 7407 C C . GLN B 1 449 ? 26.906 -25.906 -21.812 1 98.44 449 GLN B C 1
ATOM 7409 O O . GLN B 1 449 ? 26.172 -26.125 -22.781 1 98.44 449 GLN B O 1
ATOM 7414 N N . ARG B 1 450 ? 26.609 -26.266 -20.609 1 98.5 450 ARG B N 1
ATOM 7415 C CA . ARG B 1 450 ? 25.328 -26.906 -20.328 1 98.5 450 ARG B CA 1
ATOM 7416 C C . ARG B 1 450 ? 24.172 -25.984 -20.672 1 98.5 450 ARG B C 1
ATOM 7418 O O . ARG B 1 450 ? 23.141 -26.438 -21.188 1 98.5 450 ARG B O 1
ATOM 7425 N N . LEU B 1 451 ? 24.344 -24.703 -20.422 1 98.5 451 LEU B N 1
ATOM 7426 C CA . LEU B 1 451 ? 23.328 -23.719 -20.812 1 98.5 451 LEU B CA 1
ATOM 7427 C C . LEU B 1 451 ? 23.109 -23.734 -22.312 1 98.5 451 LEU B C 1
ATOM 7429 O O . LEU B 1 451 ? 21.969 -23.75 -22.781 1 98.5 451 LEU B O 1
ATOM 7433 N N . LEU B 1 452 ? 24.141 -23.781 -23.047 1 98 452 LEU B N 1
ATOM 7434 C CA . LEU B 1 452 ? 24.047 -23.844 -24.5 1 98 452 LEU B CA 1
ATOM 7435 C C . LEU B 1 452 ? 23.391 -25.141 -24.953 1 98 452 LEU B C 1
ATOM 7437 O O . LEU B 1 452 ? 22.562 -25.125 -25.859 1 98 452 LEU B O 1
ATOM 7441 N N . ASP B 1 453 ? 23.719 -26.25 -24.328 1 98.25 453 ASP B N 1
ATOM 7442 C CA . ASP B 1 453 ? 23.125 -27.531 -24.656 1 98.25 453 ASP B CA 1
ATOM 7443 C C . ASP B 1 453 ? 21.625 -27.531 -24.4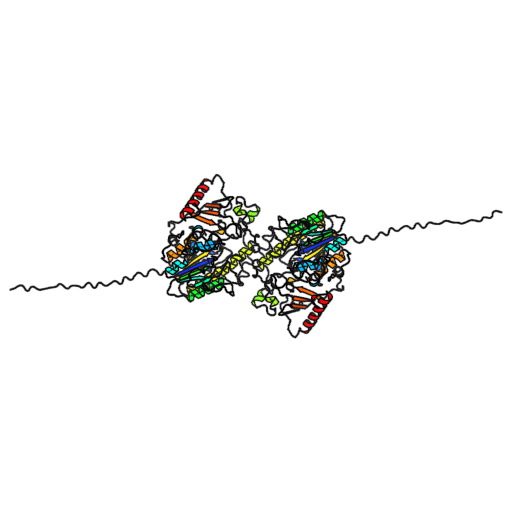06 1 98.25 453 ASP B C 1
ATOM 7445 O O . ASP B 1 453 ? 20.859 -28.031 -25.234 1 98.25 453 ASP B O 1
ATOM 7449 N N . LEU B 1 454 ? 21.234 -26.984 -23.297 1 98.31 454 LEU B N 1
ATOM 7450 C CA . LEU B 1 454 ? 19.812 -26.922 -22.953 1 98.31 454 LEU B CA 1
ATOM 7451 C C . LEU B 1 454 ? 19.062 -26.062 -23.969 1 98.31 454 LEU B C 1
ATOM 7453 O O . LEU B 1 454 ? 17.922 -26.391 -24.328 1 98.31 454 LEU B O 1
ATOM 7457 N N . ARG B 1 455 ? 19.625 -24.938 -24.375 1 98 455 ARG B N 1
ATOM 7458 C CA . ARG B 1 455 ? 19 -24.094 -25.375 1 98 455 ARG B CA 1
ATOM 7459 C C . ARG B 1 455 ? 18.859 -24.828 -26.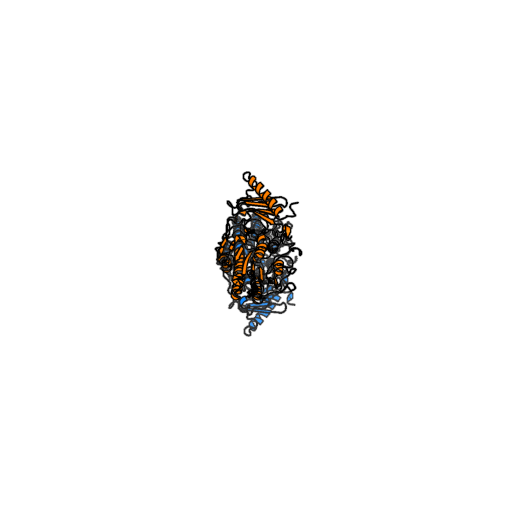703 1 98 455 ARG B C 1
ATOM 7461 O O . ARG B 1 455 ? 17.844 -24.688 -27.391 1 98 455 ARG B O 1
ATOM 7468 N N . ARG B 1 456 ? 19.812 -25.641 -27.062 1 97.38 456 ARG B N 1
ATOM 7469 C CA . ARG B 1 456 ? 19.734 -26.453 -28.266 1 97.38 456 ARG B CA 1
ATOM 7470 C C . ARG B 1 456 ? 18.672 -27.531 -28.125 1 97.38 456 ARG B C 1
ATOM 7472 O O . ARG B 1 456 ? 17.875 -27.766 -29.047 1 97.38 456 ARG B O 1
ATOM 7479 N N . GLU B 1 457 ? 18.672 -28.172 -26.969 1 96.31 457 GLU B N 1
ATOM 7480 C CA . GLU B 1 457 ? 17.75 -29.266 -26.703 1 96.31 457 GLU B CA 1
ATOM 7481 C C . GLU B 1 457 ? 16.297 -28.781 -26.766 1 96.31 457 GLU B C 1
ATOM 7483 O O . GLU B 1 457 ? 15.391 -29.578 -27.031 1 96.31 457 GLU B O 1
ATOM 7488 N N . THR B 1 458 ? 16.062 -27.516 -26.516 1 96.44 458 THR B N 1
ATOM 7489 C CA . THR B 1 458 ? 14.703 -26.969 -26.5 1 96.44 458 THR B CA 1
ATOM 7490 C C . THR B 1 458 ? 14.445 -26.125 -27.734 1 96.44 458 THR B C 1
ATOM 7492 O O . THR B 1 458 ? 13.492 -25.344 -27.781 1 96.44 458 THR B O 1
ATOM 7495 N N . ASP B 1 459 ? 15.336 -26.188 -28.688 1 94.81 459 ASP B N 1
ATOM 7496 C CA . ASP B 1 459 ? 15.203 -25.547 -30 1 94.81 459 ASP B CA 1
ATOM 7497 C C . ASP B 1 459 ? 15.047 -24.031 -29.844 1 94.81 459 ASP B C 1
ATOM 7499 O O . ASP B 1 459 ? 14.133 -23.438 -30.422 1 94.81 459 ASP B O 1
ATOM 7503 N N . ASP B 1 460 ? 15.859 -23.438 -29 1 96.06 460 ASP B N 1
ATOM 7504 C CA . ASP B 1 460 ? 15.852 -21.984 -28.797 1 96.06 460 ASP B CA 1
ATOM 7505 C C . ASP B 1 460 ? 16.219 -21.266 -30.094 1 96.06 460 ASP B C 1
ATOM 7507 O O . ASP B 1 460 ? 17.359 -21.312 -30.531 1 96.06 460 ASP B O 1
ATOM 7511 N N . PRO B 1 461 ? 15.258 -20.547 -30.578 1 93 461 PRO B N 1
ATOM 7512 C CA . PRO B 1 461 ? 15.539 -19.891 -31.859 1 93 461 PRO B CA 1
ATOM 7513 C C . PRO B 1 461 ? 16.562 -18.766 -31.75 1 93 461 PRO B C 1
ATOM 7515 O O . PRO B 1 461 ? 17.094 -18.297 -32.75 1 93 461 PRO B O 1
ATOM 7518 N N . ASP B 1 462 ? 16.828 -18.312 -30.578 1 90.25 462 ASP B N 1
ATOM 7519 C CA . ASP B 1 462 ? 17.719 -17.188 -30.391 1 90.25 462 ASP B CA 1
ATOM 7520 C C . ASP B 1 462 ? 19.172 -17.641 -30.328 1 90.25 462 ASP B C 1
ATOM 7522 O O . ASP B 1 462 ? 20.094 -16.828 -30.266 1 90.25 462 ASP B O 1
ATOM 7526 N N . LEU B 1 463 ? 19.469 -18.922 -30.188 1 86.69 463 LEU B N 1
ATOM 7527 C CA . LEU B 1 463 ? 20.828 -19.453 -30.141 1 86.69 463 LEU B CA 1
ATOM 7528 C C . LEU B 1 463 ? 21.516 -19.281 -31.5 1 86.69 463 LEU B C 1
ATOM 7530 O O . LEU B 1 463 ? 22.734 -19.156 -31.562 1 86.69 463 LEU B O 1
ATOM 7534 N N . GLU B 1 464 ? 21.047 -18.703 -32.719 1 62.16 464 GLU B N 1
ATOM 7535 C CA . GLU B 1 464 ? 21.766 -18.516 -34 1 62.16 464 GLU B CA 1
ATOM 7536 C C . GLU B 1 464 ? 22.703 -17.312 -33.906 1 62.16 464 GLU B C 1
ATOM 7538 O O . GLU B 1 464 ? 22.422 -16.344 -33.219 1 62.16 464 GLU B O 1
#

Sequence (928 aa):
MTIRHMILTMSLLGAVWLGADRVQAAEPPRPNFVIFMTDDQRFDALSCAGNTILQTPNIDRLAAEGLRFTNMFVTNSLCAPSRATLLTGQYSHTHGVRDNKKKQIPATTAILPEILREHGYEVAFCGKSHVRGALRDRKWDYYFGFKGQGNYLKPVIAEGVDGKDLPREGYMDDIVTGKAVQWLKQRDSDKPFCLFVWFKAPHRSWLRARRHHDLFKDVAIPKPKTYDADLKGMPGKPDAFRNANNRIGDFNDVRSLDGFVKDYYATLVAVDENVGRVYDALKELKELDDTAILYTSDNGFFHGEWRAFDKRLMHEPSIRVPLLIRYPKQIAAGRVDDRMVTNVDIAPTVLDLAGAKTPESMHGHSTVPLFAGDKKTPWRDAWLYEYYEFPGAHSVRKHRGVRTDRWKYIHYFAEPQEYELYDLQADPDEVHNLYGQPEHEQTVQILRQRLLDLRRETDDPDLEMTIRHMILTMSLLGAVWLGADRVQAAEPPRPNFVIFMTDDQRFDALSCAGNTILQTPNIDRLAAEGLRFTNMFVTNSLCAPSRATLLTGQYSHTHGVRDNKKKQIPATTAILPEILREHGYEVAFCGKSHVRGALRDRKWDYYFGFKGQGNYLKPVIAEGVDGKDLPREGYMDDIVTGKAVQWLKQRDSDKPFCLFVWFKAPHRSWLRARRHHDLFKDVAIPKPKTYDADLKGMPGKPDAFRNANNRIGDFNDVRSLDGFVKDYYATLVAVDENVGRVYDALKELKELDDTAILYTSDNGFFHGEWRAFDKRLMHEPSIRVPLLIRYPKQIAAGRVDDRMVTNVDIAPTVLDLAGAKTPESMHGHSTVPLFAGDKKTPWRDAWLYEYYEFPGAHSVRKHRGVRTDRWKYIHYFAEPQEYELYDLQADPDEVHNLYGQPEHEQTVQILRQRLLDLRRETDDPDLE

Radius of gyration: 37.71 Å; Cα contacts (8 Å, |Δi|>4): 2000; chains: 2; bounding box: 79×226×97 Å

Organism: NCBI:txid2527985

Foldseek 3Di:
DDPPPPCPDDPPPPPPPPPPPPPVPPPPPQFAEEEEAEAAAFACLEVCNPDPQFYQPLVVQLLQQFEWASAEWAQFLAQLQLLQLLFQLAHCLQQVCFHLPQREGDPPGHTLQVLVVVVFAQEEEFEANSGPLRCLVPDHNWYKYDYHLADQQFGFIATHSPGGGHTDGFGRLVVRLVVQLVCVVVDDPVTHYYYYRYYSAPDPPLDAGPVCVCRCVVPDDDADPQLCVVVVPLPPDDCLVSVWQFAQVSDPSRPDLRVRVRSRSRRVNVVSVSSNVNLVSCVVVVSNLSYKYWYKYSWFWDRRRPRGTDARDPANRTIHMIIGIRHNVQAGGNHYDHDHAYSSQNSQQSCVSSVHDDDPLNLHHHCSVCRVVPPPPDDDFKAKHWHDDPPDDGRNATWMWMDGPFKIKIWRPPPPIDIFIDGCVVCVNRSHGCPPPPVCVVVNVVRVVVNLVNCVSSVNVVSD/DDDPPPPDDDPPPPPPPPPPPPPVPPPPPQFAEEEEAEAAAFACLEVCNPDPQFYQVLVVQLLQQFEWASAEWAQFLAQLQLLQLLFQLAHCLQQVCFHLPQREGDPPGHTLQVLVVVLFAQEEEFEANSGPLRCLVPDHNWYKYDYHLADQQFGFIATHSPGGGHTDHFGRLVVRLVVQLVCVVVDDPVTHYYYYRYYSAPDPPLDAGPVLVCRCVPPDDDADPQLCVVVVPLPPDDCLVSVWQFAQVSDPSRPDLRVRVRSRSRRVNVVSVSSNVNLVSCVVVVSNLSYKYWYKYSWFWDRRRPRGTDARDPANRTIHMIIGIRHNVQAGGNHYDHDHAYSSQNSQQSCVSSVHDDDPLNLHHHCSVCRVVPPPPDDDQKAKHWHDDPPDDGRNATWMWMDGPFKIKIWRPPPPIDIFIDGCVVCVNRSHGCPPPPVCVVVNVVRVVVNLVNCVSSVNVVSD

InterPro domains:
  IPR002591 Type I phosphodiesterase/nucleotide pyrophosphatase/phosphate transferase [PF01663] (54-101)
  IPR017850 Alkaline-phosphatase-like, core domain superfamily [G3DSA:3.40.720.10] (29-464)
  IPR017850 Alkaline-phosphatase-like, core domain superfamily [SSF53649] (30-461)
  IPR024607 Sulfatase, conserved site [PS00523] (77-89)
  IPR032506 N-sulphoglucosamine sulph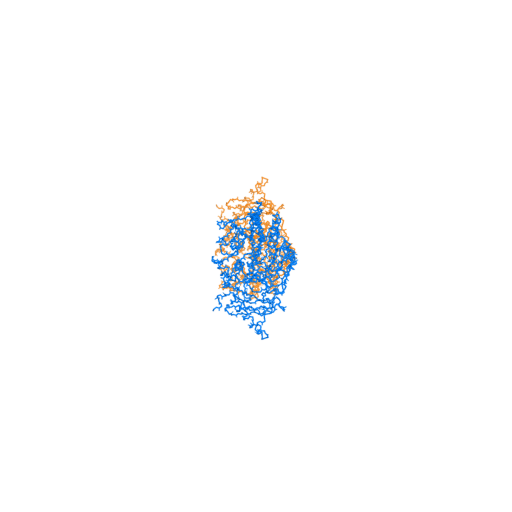ohydrolase, C-terminal [PF16347] (304-456)

Secondary structure (DSSP, 8-state):
-----------------------------PPEEEEEEESS--TT-SGGGT-SS---HHHHHHHHTSEEEEEEE-SS-SHHHHHHHHHHSS-HHHH---SSSS-PPPTTS--HHHHHHHTT-EEEEEEE--SGGGGTTS--SEEEEESTT--SSS-EEEESTT--EEE-SS-HHHHHHHHHHHHHHHS-TTS-EEEEEE--TT-TT-PPPGGGTTTTTT-PPPPPTTTTGGGGT-TT--HHHHT-S-BTTSSTT---HHHHHHHHHHHHHHHHHHHHHHHHHHHHTT-STTEEEEEEES----SSGGGB-S--SSSHHHHEEEEEEE-TTTS-TTEEE-S-EEGGGHHHHHHHHHTPPPPTT-----SGGGTT--TTS---SEEEEEE---SSTT-PPPEEEEEESSEEEEEE-SSSPEEEEEETTT-TT--S--TT-GGGHHHHHHHHHHHHHHHHHTT-GGG-/-------------------------------EEEEEEESS--TT-SGGGT-SS---HHHHHHHHTSEEEEEEE-SS-SHHHHHHHHHHSS-HHHH---SSSS-PPPTTS--HHHHHHHTT-EEEEEEE--SGGGGTTS--SEEEEESTT--SSS-EEEESTT--EEE-SS-HHHHHHHHHHHHHHHS-TTS-EEEEEE--TT-TT-PPPGGGTTTTTT-PPPPPTTTTGGGGT-TT--HHHHT-S-BTTSSTT---HHHHHHHHHHHHHHHHHHHHHHHHHHHHTT-STTEEEEEEES----SSGGGB-S--SSSHHHHEEEEEEE-TTTS-TTEEE-S-EEGGGHHHHHHHHHTPPPPTT-----SGGGTT--TTS---SEEEEEE---S-TT-PPPEEEEEESSEEEEEE-SSSPEEEEEETTT-TT-----TT-GGGHHHHHHHHHHHHHHHHHTT-GGG-